Protein AF-A0A183CKP4-F1 (afdb_monomer_lite)

Foldseek 3Di:
DPVVVVVVVVVVCVVVVPPVPVCALLNVLLVVLLVCLVPPPLLQDDPPPDPDRDDDPPPPADSVLSSVLLNQLLCQSVDLHGPQVVRLVVSPPNSRSSVSSVVSSVVSSLVVVLVQQQQKDWDWAQDLQFGIKIKIAHDPVCLRRLQVCLVHQKWKWKWKDAPPDPDDTDIGTFDSCASHDNPDHRIGIDGDHHDPHQKMWMWMWIARPNDIRIYDIDIDGYDDDPDDPPPDRPPPWFQKAAPQFQQKDAQDLQKIKGFTDGPDDDDDPDFQFKKKKWKWFQDPVRDTHTDDIDIDSFRMDMDPDHDPVGFKMKMKMTGPGPDDDPDPPPDDDPDPDDDDDPHDPSIDIDIDGRDDDDDPDPPDPPFLDKWKWFDLFAWIFTDPDPPQQACPDATDTAAEDDPPPKTFQEKEAPFLFKIKTWIQQGWIKIWGCPVLVVLVCCLSPPDPVCVVPVPVVNVVSSVVSVPDYIDIATAGDGPRWTFNYWYADNQLQWIWTQTPQAAIWIDGPRHSPQIAGEGEPPDPWYWRAWEDDLPQQWIWTATPQQWIAIDGHDFSPDHNYDYDDGDGTLPVDARFQEWYADSSQQWIWTQHQFQFTKIARLGGRDIDGLLVPAAEPDGRHQWNYWDADPSKIKTKHLDPDPPDPERIWIWIWDADPVRSYIYTGTRPDPGHGNYMDIRHHDDDRQADRWFSDWDWAAALWKIKTFTHHRARNPSHDGDCSSGPKKKKKWKWKAAPDDPDDDDDDDPPGDTQDIDIGPDRIDMDTDDNPRQGTKIKMWMWIDGDPHIHDIDIDIDHHDYPVVDPDDDDDPDPPPPPDDDDDDDDDDDPDDPVVVVVVVPDDDPPDDDDDDDDD

Sequence (853 aa):
MIGVQFVLINVLISLYGHTLCFATIFSNSLQLCYDQCIDRNLALPLPAGSLVWHNISTTNCDFDCLIDACRSGCKDLESLNSTCDLRCNSIGDGSAACHQGCRAVADLFLHQLQQLVELVSVEAFLDVGLGVGLNWSFSDQQATIIQEISTTNIRWMALSRASGTSTGWRWTPMEEKTFREPNVQLHATIFVPMEQHSDIELQLVALWREIAVVSRPFLQTVLLPLGAPASTPSRRRLKPTVDIGGGQLQLALNGFVACWRTEERVTDVHETSQFRLRLFAVVEDGSGTFIRSQFTNTTCHFFRNLPDQYKQFQLAIADVGIGTDPAPMPTMSSSTEGTKKAFDDDELVLNITLQQVHDVAAHDTTPSAIVLVFSDGISLYVLDKLDDFVMLTEPSKIAFALNSSQSITALGCVSDTELLLGLSDGAMFRLDIGEWLRNFNAVNNPSPAGAAGAQQQMNNSTTALSEQIVHAERIRAADGVAITQIVASVITERIYAVRDKLGIVRCQFRTCENSTTMTLTNSPNFIYRLAEDAWNGFLYYATNSGEVFSTPMLPLDATQNYSLSITRRLAELPPVSSLEVDLHEQKLIAVSRTGQLISRDLINGTVRDEREGWTLSDTYRNVVHAQFYHNRLFWTSSSCGDSHPWESCLYSEEFDHGSKAVHLSKYLYSGPVKEFVLLRPFIAPPFMVPPSKVGLLLTDSDALLSWRPPTSLPFQAIGSAWRSLAYEYILQFQPDHVENEKNDTVRTSTTVSQGTILTTHITVPIGQESVDGTYNLTIRACTRNICSSPVITSNRPFHADRMRKTITLYTKKSTLAEGGGIGGGQPPADPFLLLDMLGRDVPADRTHLCEKK

InterPro domains:
  IPR058726 Roller-3, N-terminal domain [PF26432] (25-101)

Structure (mmCIF, N/CA/C/O backbone):
data_AF-A0A183CKP4-F1
#
_entry.id   AF-A0A183CKP4-F1
#
loop_
_atom_site.group_PDB
_atom_site.id
_atom_site.type_symbol
_atom_site.label_atom_id
_atom_site.label_alt_id
_atom_site.label_comp_id
_atom_site.label_asym_id
_atom_site.label_entity_id
_atom_site.label_seq_id
_atom_site.pdbx_PDB_ins_code
_atom_site.Cartn_x
_atom_site.Cartn_y
_atom_site.Cartn_z
_atom_site.occupancy
_atom_site.B_iso_or_equiv
_atom_site.auth_seq_id
_atom_site.auth_comp_id
_atom_site.auth_asym_id
_atom_site.auth_atom_id
_atom_site.pdbx_PDB_model_num
ATOM 1 N N . MET A 1 1 ? 34.926 42.005 -81.011 1.00 48.62 1 MET A N 1
ATOM 2 C CA . MET A 1 1 ? 34.250 40.714 -80.741 1.00 48.62 1 MET A CA 1
ATOM 3 C C . MET A 1 1 ? 34.711 40.007 -79.452 1.00 48.62 1 MET A C 1
ATOM 5 O O . MET A 1 1 ? 34.392 38.842 -79.290 1.00 48.62 1 MET A O 1
ATOM 9 N N . ILE A 1 2 ? 35.369 40.685 -78.495 1.00 46.38 2 ILE A N 1
ATOM 10 C CA . ILE A 1 2 ? 35.790 40.069 -77.211 1.00 46.38 2 ILE A CA 1
ATOM 11 C C . ILE A 1 2 ? 35.026 40.660 -76.001 1.00 46.38 2 ILE A C 1
ATOM 13 O O . ILE A 1 2 ? 34.854 39.991 -74.990 1.00 46.38 2 ILE A O 1
ATOM 17 N N . GLY A 1 3 ? 34.448 41.865 -76.121 1.00 41.06 3 GLY A N 1
ATOM 18 C CA . GLY A 1 3 ? 33.717 42.518 -75.020 1.00 41.06 3 GLY A CA 1
ATOM 19 C C . GLY A 1 3 ? 32.293 42.004 -74.756 1.00 41.06 3 GLY A C 1
ATOM 20 O O . GLY A 1 3 ? 31.816 42.098 -73.633 1.00 41.06 3 GLY A O 1
ATOM 21 N N . VAL A 1 4 ? 31.613 41.422 -75.751 1.00 48.00 4 VAL A N 1
ATOM 22 C CA . VAL A 1 4 ? 30.205 40.993 -75.597 1.00 48.00 4 VAL A CA 1
ATOM 23 C C . VAL A 1 4 ? 30.094 39.630 -74.903 1.00 48.00 4 VAL A C 1
ATOM 25 O O . VAL A 1 4 ? 29.149 39.407 -74.153 1.00 48.00 4 VAL A O 1
ATOM 28 N N . GLN A 1 5 ? 31.089 38.747 -75.051 1.00 47.88 5 GLN A N 1
ATOM 29 C CA . GLN A 1 5 ? 31.101 37.470 -74.327 1.00 47.88 5 GLN A CA 1
ATOM 30 C C . GLN A 1 5 ? 31.429 37.631 -72.839 1.00 47.88 5 GLN A C 1
ATOM 32 O O . GLN A 1 5 ? 30.865 36.910 -72.026 1.00 47.88 5 GLN A O 1
ATOM 37 N N . PHE A 1 6 ? 32.257 38.607 -72.452 1.00 49.69 6 PHE A N 1
ATOM 38 C CA . PHE A 1 6 ? 32.570 38.836 -71.036 1.00 49.69 6 PHE A CA 1
ATOM 39 C C . PHE A 1 6 ? 31.402 39.453 -70.256 1.00 49.69 6 PHE A C 1
ATOM 41 O O . PHE A 1 6 ? 31.226 39.156 -69.075 1.00 49.69 6 PHE A O 1
ATOM 48 N N . VAL A 1 7 ? 30.573 40.268 -70.917 1.00 53.91 7 VAL A N 1
ATOM 49 C CA . VAL A 1 7 ? 29.346 40.811 -70.315 1.00 53.91 7 VAL A CA 1
ATOM 50 C C . VAL A 1 7 ? 28.257 39.743 -70.260 1.00 53.91 7 VAL A C 1
ATOM 52 O O . VAL A 1 7 ? 27.615 39.619 -69.226 1.00 53.91 7 VAL A O 1
ATOM 55 N N . LEU A 1 8 ? 28.097 38.903 -71.293 1.00 49.84 8 LEU A N 1
ATOM 56 C CA . LEU A 1 8 ? 27.139 37.794 -71.224 1.00 49.84 8 LEU A CA 1
ATOM 57 C C . LEU A 1 8 ? 27.527 36.758 -70.164 1.00 49.84 8 LEU A C 1
ATOM 59 O O . LEU A 1 8 ? 26.644 36.266 -69.480 1.00 49.84 8 LEU A O 1
ATOM 63 N N . ILE A 1 9 ? 28.819 36.458 -69.990 1.00 55.84 9 ILE A N 1
ATOM 64 C CA . ILE A 1 9 ? 29.293 35.515 -68.968 1.00 55.84 9 ILE A CA 1
ATOM 65 C C . ILE A 1 9 ? 29.156 36.108 -67.562 1.00 55.84 9 ILE A C 1
ATOM 67 O O . ILE A 1 9 ? 28.718 35.395 -66.673 1.00 55.84 9 ILE A O 1
ATOM 71 N N . ASN A 1 10 ? 29.422 37.401 -67.341 1.00 51.03 10 ASN A N 1
ATOM 72 C CA . ASN A 1 10 ? 29.180 38.014 -66.026 1.00 51.03 10 ASN A CA 1
ATOM 73 C C . ASN A 1 10 ? 27.689 38.207 -65.720 1.00 51.03 10 ASN A C 1
ATOM 75 O O . ASN A 1 10 ? 27.289 38.063 -64.572 1.00 51.03 10 ASN A O 1
ATOM 79 N N . VAL A 1 11 ? 26.849 38.463 -66.727 1.00 53.34 11 VAL A N 1
ATOM 80 C CA . VAL A 1 11 ? 25.389 38.511 -66.556 1.00 53.34 11 VAL A CA 1
ATOM 81 C C . VAL A 1 11 ? 24.825 37.104 -66.340 1.00 53.34 11 VAL A C 1
ATOM 83 O O . VAL A 1 11 ? 23.979 36.936 -65.474 1.00 53.34 11 VAL A O 1
ATOM 86 N N . LEU A 1 12 ? 25.344 36.072 -67.018 1.00 48.50 12 LEU A N 1
ATOM 87 C CA . LEU A 1 12 ? 24.981 34.669 -66.777 1.00 48.50 12 LEU A CA 1
ATOM 88 C C . LEU A 1 12 ? 25.505 34.148 -65.435 1.00 48.50 12 LEU A C 1
ATOM 90 O O . LEU A 1 12 ? 24.776 33.423 -64.780 1.00 48.50 12 LEU A O 1
ATOM 94 N N . ILE A 1 13 ? 26.697 34.542 -64.976 1.00 52.31 13 ILE A N 1
ATOM 95 C CA . ILE A 1 13 ? 27.216 34.196 -63.640 1.00 52.31 13 ILE A CA 1
ATOM 96 C C . ILE A 1 13 ? 26.484 34.992 -62.549 1.00 52.31 13 ILE A C 1
ATOM 98 O O . ILE A 1 13 ? 26.244 34.453 -61.477 1.00 52.31 13 ILE A O 1
ATOM 102 N N . SER A 1 14 ? 26.038 36.223 -62.818 1.00 43.97 14 SER A N 1
ATOM 103 C CA . SER A 1 14 ? 25.179 36.983 -61.898 1.00 43.97 14 SER A CA 1
ATOM 104 C C . SER A 1 14 ? 23.729 36.475 -61.879 1.00 43.97 14 SER A C 1
ATOM 106 O O . SER A 1 14 ? 23.070 36.604 -60.853 1.00 43.97 14 SER A O 1
ATOM 108 N N . LEU A 1 15 ? 23.231 35.882 -62.972 1.00 41.22 15 LEU A N 1
ATOM 109 C CA . LEU A 1 15 ? 21.901 35.255 -63.052 1.00 41.22 15 LEU A CA 1
ATOM 110 C C . LEU A 1 15 ? 21.895 33.798 -62.553 1.00 41.22 15 LEU A C 1
ATOM 112 O O . LEU A 1 15 ? 20.878 33.365 -62.027 1.00 41.22 15 LEU A O 1
ATOM 116 N N . TYR A 1 16 ? 23.011 33.062 -62.652 1.00 38.94 16 TYR A N 1
ATOM 117 C CA . TYR A 1 16 ? 23.192 31.727 -62.050 1.00 38.94 16 TYR A CA 1
ATOM 118 C C . TYR A 1 16 ? 23.754 31.769 -60.618 1.00 38.94 16 TYR A C 1
ATOM 120 O O . TYR A 1 16 ? 23.635 30.786 -59.894 1.00 38.94 16 TYR A O 1
ATOM 128 N N . GLY A 1 17 ? 24.348 32.889 -60.194 1.00 32.84 17 GLY A N 1
ATOM 129 C CA . GLY A 1 17 ? 24.802 33.136 -58.819 1.00 32.84 17 GLY A CA 1
ATOM 130 C C . GLY A 1 17 ? 23.661 33.469 -57.855 1.00 32.84 17 GLY A C 1
ATOM 131 O O . GLY A 1 17 ? 23.820 33.339 -56.645 1.00 32.84 17 GLY A O 1
ATOM 132 N N . HIS A 1 18 ? 22.481 33.796 -58.385 1.00 33.69 18 HIS A N 1
ATOM 133 C CA . HIS A 1 18 ? 21.217 33.585 -57.691 1.00 33.69 18 HIS A CA 1
ATOM 134 C C . HIS A 1 18 ? 20.757 32.143 -57.918 1.00 33.69 18 HIS A C 1
ATOM 136 O O . HIS A 1 18 ? 19.685 31.884 -58.463 1.00 33.69 18 HIS A O 1
ATOM 142 N N . THR A 1 19 ? 21.553 31.173 -57.458 1.00 34.78 19 THR A N 1
ATOM 143 C CA . THR A 1 19 ? 20.941 29.965 -56.908 1.00 34.78 19 THR A CA 1
ATOM 144 C C . THR A 1 19 ? 19.846 30.451 -55.976 1.00 34.78 19 THR A C 1
ATOM 146 O O . THR A 1 19 ? 20.120 31.234 -55.064 1.00 34.78 19 THR A O 1
ATOM 149 N N . LEU A 1 20 ? 18.608 30.050 -56.255 1.00 37.38 20 LEU A N 1
ATOM 150 C CA . LEU A 1 20 ? 17.516 30.077 -55.299 1.00 37.38 20 LEU A CA 1
ATOM 151 C C . LEU A 1 20 ? 18.009 29.337 -54.047 1.00 37.38 20 LEU A C 1
ATOM 153 O O . LEU A 1 20 ? 17.801 28.137 -53.899 1.00 37.38 20 LEU A O 1
ATOM 157 N N . CYS A 1 21 ? 18.705 30.041 -53.155 1.00 35.16 21 CYS A N 1
ATOM 158 C CA . CYS A 1 21 ? 18.713 29.706 -51.749 1.00 35.16 21 CYS A CA 1
ATOM 159 C C . CYS A 1 21 ? 17.266 29.919 -51.336 1.00 35.16 21 CYS A C 1
ATOM 161 O O . CYS A 1 21 ? 16.875 31.026 -50.971 1.00 35.16 21 CYS A O 1
ATOM 163 N N . PHE A 1 22 ? 16.439 28.886 -51.499 1.00 40.69 22 PHE A N 1
ATOM 164 C CA . PHE A 1 22 ? 15.194 28.815 -50.762 1.00 40.69 22 PHE A CA 1
ATOM 165 C C . PHE A 1 22 ? 15.608 28.967 -49.301 1.00 40.69 22 PHE A C 1
ATOM 167 O O . PHE A 1 22 ? 16.307 28.105 -48.771 1.00 40.69 22 PHE A O 1
ATOM 174 N N . ALA A 1 23 ? 15.307 30.127 -48.715 1.00 49.72 23 ALA A N 1
ATOM 175 C CA . ALA A 1 23 ? 15.565 30.378 -47.312 1.00 49.72 23 ALA A CA 1
ATOM 176 C C . ALA A 1 23 ? 14.778 29.322 -46.544 1.00 49.72 23 ALA A C 1
ATOM 178 O O . ALA A 1 23 ? 13.551 29.257 -46.597 1.00 49.72 23 ALA A O 1
ATOM 179 N N . THR A 1 24 ? 15.531 28.424 -45.943 1.00 66.75 24 THR A N 1
ATOM 180 C CA . THR A 1 24 ? 15.048 27.278 -45.199 1.00 66.75 24 THR A CA 1
ATOM 181 C C . THR A 1 24 ? 14.450 27.792 -43.868 1.00 66.75 24 THR A C 1
ATOM 183 O O . THR A 1 24 ? 14.862 28.861 -43.410 1.00 66.75 24 THR A O 1
ATOM 186 N N . ILE A 1 25 ? 13.483 27.119 -43.229 1.00 70.69 25 ILE A N 1
ATOM 187 C CA . ILE A 1 25 ? 12.880 27.611 -41.963 1.00 70.69 25 ILE A CA 1
ATOM 188 C C . ILE A 1 25 ? 13.964 27.821 -40.890 1.00 70.69 25 ILE A C 1
ATOM 190 O O . ILE A 1 25 ? 13.939 28.813 -40.155 1.00 70.69 25 ILE A O 1
ATOM 194 N N . PHE A 1 26 ? 14.969 26.941 -40.830 1.00 72.88 26 PHE A N 1
ATOM 195 C CA . PHE A 1 26 ? 16.069 27.074 -39.875 1.00 72.88 26 PHE A CA 1
ATOM 196 C C . PHE A 1 26 ? 16.986 28.251 -40.202 1.00 72.88 26 PHE A C 1
ATOM 198 O O . PHE A 1 26 ? 17.291 29.054 -39.319 1.00 72.88 26 PHE A O 1
ATOM 205 N N . SER A 1 27 ? 17.399 28.393 -41.464 1.00 73.88 27 SER A N 1
ATOM 206 C CA . SER A 1 27 ? 18.272 29.497 -41.882 1.00 73.88 27 SER A CA 1
ATOM 207 C C . SER A 1 27 ? 17.574 30.855 -41.783 1.00 73.88 27 SER A C 1
ATOM 209 O O . SER A 1 27 ? 18.200 31.830 -41.376 1.00 73.88 27 SER A O 1
ATOM 211 N N . ASN A 1 28 ? 16.271 30.914 -42.066 1.00 80.62 28 ASN A N 1
ATOM 212 C CA . ASN A 1 28 ? 15.467 32.124 -41.947 1.00 80.62 28 ASN A CA 1
ATOM 213 C C . ASN A 1 28 ? 15.254 32.518 -40.477 1.00 80.62 28 ASN A C 1
ATOM 215 O O . ASN A 1 28 ? 15.456 33.672 -40.117 1.00 80.62 28 ASN A O 1
ATOM 219 N N . SER A 1 29 ? 14.914 31.563 -39.604 1.00 83.69 29 SER A N 1
ATOM 220 C CA . SER A 1 29 ? 14.774 31.815 -38.158 1.00 83.69 29 SER A CA 1
ATOM 221 C C . SER A 1 29 ? 16.092 32.274 -37.525 1.00 83.69 29 SER A C 1
ATOM 223 O O . SER A 1 29 ? 16.106 33.207 -36.721 1.00 83.69 29 SER A O 1
ATOM 225 N N . LEU A 1 30 ? 17.211 31.665 -37.929 1.00 84.00 30 LEU A N 1
ATOM 226 C CA . LEU A 1 30 ? 18.550 32.054 -37.487 1.00 84.00 30 LEU A CA 1
ATOM 227 C C . LEU A 1 30 ? 18.914 33.468 -37.959 1.00 84.00 30 LEU A C 1
ATOM 229 O O . LEU A 1 30 ? 19.362 34.282 -37.152 1.00 84.00 30 LEU A O 1
ATOM 233 N N . GLN A 1 31 ? 18.690 33.773 -39.240 1.00 83.62 31 GLN A N 1
ATOM 234 C CA . GLN A 1 31 ? 18.996 35.081 -39.819 1.00 83.62 31 GLN A CA 1
ATOM 235 C C . GLN A 1 31 ? 18.142 36.190 -39.193 1.00 83.62 31 GLN A C 1
ATOM 237 O O . GLN A 1 31 ? 18.682 37.210 -38.775 1.00 83.62 31 GLN A O 1
ATOM 242 N N . LEU A 1 32 ? 16.834 35.961 -39.037 1.00 83.69 32 LEU A N 1
ATOM 243 C CA . LEU A 1 32 ? 15.931 36.899 -38.366 1.00 83.69 32 LEU A CA 1
ATOM 244 C C . LEU A 1 32 ? 16.345 37.144 -36.911 1.00 83.69 32 LEU A C 1
ATOM 246 O O . LEU A 1 32 ? 16.295 38.282 -36.453 1.00 83.69 32 LEU A O 1
ATOM 250 N N . CYS A 1 33 ? 16.804 36.113 -36.195 1.00 85.94 33 CYS A N 1
ATOM 251 C CA . CYS A 1 33 ? 17.334 36.281 -34.842 1.00 85.94 33 CYS A CA 1
ATOM 252 C C . CYS A 1 33 ? 18.619 37.125 -34.833 1.00 85.94 33 CYS A C 1
ATOM 254 O O . CYS A 1 33 ? 18.760 38.027 -34.009 1.00 85.94 33 CYS A O 1
ATOM 256 N N . TYR A 1 34 ? 19.541 36.893 -35.773 1.00 85.31 34 TYR A N 1
ATOM 257 C CA . TYR A 1 34 ? 20.762 37.696 -35.901 1.00 85.31 34 TYR A CA 1
ATOM 258 C C . TYR A 1 34 ? 20.496 39.163 -36.225 1.00 85.31 34 TYR A C 1
ATOM 260 O O . TYR A 1 34 ? 21.208 40.027 -35.700 1.00 85.31 34 TYR A O 1
ATOM 268 N N . ASP A 1 35 ? 19.491 39.430 -37.055 1.00 84.44 35 ASP A N 1
ATOM 269 C CA . ASP A 1 35 ? 19.070 40.781 -37.411 1.00 84.44 35 ASP A CA 1
ATOM 270 C C . ASP A 1 35 ? 18.393 41.466 -36.209 1.00 84.44 35 ASP A C 1
ATOM 272 O O . ASP A 1 35 ? 18.730 42.603 -35.882 1.00 84.44 35 ASP A O 1
ATOM 276 N N . GLN A 1 36 ? 17.538 40.753 -35.464 1.00 82.56 36 GLN A N 1
ATOM 277 C CA . GLN A 1 36 ? 16.887 41.266 -34.249 1.00 82.56 36 GLN A CA 1
ATOM 278 C C . GLN A 1 36 ? 17.847 41.458 -33.065 1.00 82.56 36 GLN A C 1
ATOM 280 O O . GLN A 1 36 ? 17.591 42.294 -32.203 1.00 82.56 36 GLN A O 1
ATOM 285 N N . CYS A 1 37 ? 18.974 40.744 -33.006 1.00 81.50 37 CYS A N 1
ATOM 286 C CA . CYS A 1 37 ? 19.998 40.979 -31.982 1.00 81.50 37 CYS A CA 1
ATOM 287 C C . CYS A 1 37 ? 20.690 42.344 -32.118 1.00 81.50 37 CYS A C 1
ATOM 289 O O . CYS A 1 37 ? 21.287 42.803 -31.151 1.00 81.50 37 CYS A O 1
ATOM 291 N N . ILE A 1 38 ? 20.621 42.991 -33.288 1.00 79.25 38 ILE A N 1
ATOM 292 C CA . ILE A 1 38 ? 21.122 44.361 -33.488 1.00 79.25 38 ILE A CA 1
ATOM 293 C C . ILE A 1 38 ? 20.188 45.372 -32.802 1.00 79.25 38 ILE A C 1
ATOM 295 O O . ILE A 1 38 ? 20.626 46.447 -32.381 1.00 79.25 38 ILE A O 1
ATOM 299 N N . ASP A 1 39 ? 18.908 45.022 -32.634 1.00 70.69 39 ASP A N 1
ATOM 300 C CA . ASP A 1 39 ? 17.950 45.865 -31.938 1.00 70.69 39 ASP A CA 1
ATOM 301 C C . ASP A 1 39 ? 18.223 45.888 -30.433 1.00 70.69 39 ASP A C 1
ATOM 303 O O . ASP A 1 39 ? 18.354 44.868 -29.747 1.00 70.69 39 ASP A O 1
ATOM 307 N N . ARG A 1 40 ? 18.208 47.107 -29.884 1.00 60.28 40 ARG A N 1
ATOM 308 C CA . ARG A 1 40 ? 18.474 47.377 -28.467 1.00 60.28 40 ARG A CA 1
ATOM 309 C C . ARG A 1 40 ? 17.596 46.546 -27.524 1.00 60.28 40 ARG A C 1
ATOM 311 O O . ARG A 1 40 ? 18.038 46.203 -26.434 1.00 60.28 40 ARG A O 1
ATOM 318 N N . ASN A 1 41 ? 16.375 46.219 -27.938 1.00 64.69 41 ASN A N 1
ATOM 319 C CA . ASN A 1 41 ? 15.395 45.514 -27.112 1.00 64.69 41 ASN A CA 1
ATOM 320 C C . ASN A 1 41 ? 15.729 44.033 -26.890 1.00 64.69 41 ASN A C 1
ATOM 322 O O . ASN A 1 41 ? 15.285 43.471 -25.891 1.00 64.69 41 ASN A O 1
ATOM 326 N N . LEU A 1 42 ? 16.493 43.407 -27.793 1.00 69.19 42 LEU A N 1
ATOM 327 C CA . LEU A 1 42 ? 16.869 41.999 -27.670 1.00 69.19 42 LEU A CA 1
ATOM 328 C C . LEU A 1 42 ? 18.245 41.832 -27.011 1.00 69.19 42 LEU A C 1
ATOM 330 O O . LEU A 1 42 ? 18.415 40.958 -26.164 1.00 69.19 42 LEU A O 1
ATOM 334 N N . ALA A 1 43 ? 19.197 42.716 -27.328 1.00 67.12 43 ALA A N 1
ATOM 335 C CA . ALA A 1 43 ? 20.525 42.725 -26.710 1.00 67.12 43 ALA A CA 1
ATOM 336 C C . ALA A 1 43 ? 20.524 43.234 -25.250 1.00 67.12 43 ALA A C 1
ATOM 338 O O . ALA A 1 43 ? 21.421 42.893 -24.480 1.00 67.12 43 ALA A O 1
ATOM 339 N N . LEU A 1 44 ? 19.520 44.026 -24.842 1.00 71.94 44 LEU A N 1
ATOM 340 C CA . LEU A 1 44 ? 19.351 44.512 -23.464 1.00 71.94 44 LEU A CA 1
ATOM 341 C C . LEU A 1 44 ? 18.024 44.016 -22.868 1.00 71.94 44 LEU A C 1
ATOM 343 O O . LEU A 1 44 ? 17.023 44.743 -22.902 1.00 71.94 44 LEU A O 1
ATOM 347 N N . PRO A 1 45 ? 17.995 42.797 -22.301 1.00 66.12 45 PRO A N 1
ATOM 348 C CA . PRO A 1 45 ? 16.782 42.266 -21.699 1.00 66.12 45 PRO A CA 1
ATOM 349 C C . PRO A 1 45 ? 16.392 43.065 -20.448 1.00 66.12 45 PRO A C 1
ATOM 351 O O . PRO A 1 45 ? 17.232 43.415 -19.615 1.00 66.12 45 PRO A O 1
ATOM 354 N N . LEU A 1 46 ? 15.092 43.326 -20.293 1.00 65.56 46 LEU A N 1
ATOM 355 C CA . LEU A 1 46 ? 14.544 43.827 -19.035 1.00 65.56 46 LEU A CA 1
ATOM 356 C C . LEU A 1 46 ? 14.688 42.747 -17.948 1.00 65.56 46 LEU A C 1
ATOM 358 O O . LEU A 1 46 ? 14.339 41.589 -18.195 1.00 65.56 46 LEU A O 1
ATOM 362 N N . PRO A 1 47 ? 15.147 43.099 -16.734 1.00 63.59 47 PRO A N 1
ATOM 363 C CA . PRO A 1 47 ? 15.118 42.179 -15.604 1.00 63.59 47 PRO A CA 1
ATOM 364 C C . PRO A 1 47 ? 13.691 41.691 -15.321 1.00 63.59 47 PRO A C 1
ATOM 366 O O . PRO A 1 47 ? 12.731 42.457 -15.442 1.00 63.59 47 PRO A O 1
ATOM 369 N N . ALA A 1 48 ? 13.545 40.428 -14.911 1.00 54.25 48 ALA A N 1
ATOM 370 C CA . ALA A 1 48 ? 12.242 39.842 -14.602 1.00 54.25 48 ALA A CA 1
ATOM 371 C C . ALA A 1 48 ? 11.487 40.683 -13.552 1.00 54.25 48 ALA A C 1
ATOM 373 O O . ALA A 1 48 ? 12.004 40.943 -12.467 1.00 54.25 48 ALA A O 1
ATOM 374 N N . GLY A 1 49 ? 10.268 41.121 -13.886 1.00 53.12 49 GLY A N 1
ATOM 375 C CA . GLY A 1 49 ? 9.435 41.966 -13.020 1.00 53.12 49 GLY A CA 1
ATOM 376 C C . GLY A 1 49 ? 9.752 43.468 -13.053 1.00 53.12 49 GLY A C 1
ATOM 377 O O . GLY A 1 49 ? 9.088 44.229 -12.352 1.00 53.12 49 GLY A O 1
ATOM 378 N N . SER A 1 50 ? 10.718 43.918 -13.864 1.00 62.44 50 SER A N 1
ATOM 379 C CA . SER A 1 50 ? 11.030 45.342 -14.041 1.00 62.44 50 SER A CA 1
ATOM 380 C C . SER A 1 50 ? 10.280 45.955 -15.227 1.00 62.44 50 SER A C 1
ATOM 382 O O . SER A 1 50 ? 10.202 45.369 -16.303 1.00 62.44 50 SER A O 1
ATOM 384 N N . LEU A 1 51 ? 9.782 47.180 -15.042 1.00 62.09 51 LEU A N 1
ATOM 385 C CA . LEU A 1 51 ? 9.174 48.009 -16.093 1.00 62.09 51 LEU A CA 1
ATOM 386 C C . LEU A 1 51 ? 10.135 49.087 -16.626 1.00 62.09 51 LEU A C 1
ATOM 388 O O . LEU A 1 51 ? 9.743 49.907 -17.453 1.00 62.09 51 LEU A O 1
ATOM 392 N N . VAL A 1 52 ? 11.376 49.130 -16.127 1.00 62.38 52 VAL A N 1
ATOM 393 C CA . VAL A 1 52 ? 12.347 50.184 -16.446 1.00 62.38 52 VAL A CA 1
ATOM 394 C C . VAL A 1 52 ? 13.705 49.565 -16.764 1.00 62.38 52 VAL A C 1
ATOM 396 O O . VAL A 1 52 ? 14.255 48.806 -15.964 1.00 62.38 52 VAL A O 1
ATOM 399 N N . TRP A 1 53 ? 14.278 49.931 -17.912 1.00 63.97 53 TRP A N 1
ATOM 400 C CA . TRP A 1 53 ? 15.666 49.611 -18.242 1.00 63.97 53 TRP A CA 1
ATOM 401 C C . TRP A 1 53 ? 16.590 50.391 -17.307 1.00 63.97 53 TRP A C 1
ATOM 403 O O . TRP A 1 53 ? 16.626 51.622 -17.330 1.00 63.97 53 TRP A O 1
ATOM 413 N N . HIS A 1 54 ? 17.325 49.686 -16.454 1.00 57.81 54 HIS A N 1
ATOM 414 C CA . HIS A 1 54 ? 18.376 50.307 -15.657 1.00 57.81 54 HIS A CA 1
ATOM 415 C C . HIS A 1 54 ? 19.569 50.643 -16.562 1.00 57.81 54 HIS A C 1
ATOM 417 O O . HIS A 1 54 ? 19.881 49.889 -17.483 1.00 57.81 54 HIS A O 1
ATOM 423 N N . ASN A 1 55 ? 20.233 51.778 -16.317 1.00 53.41 55 ASN A N 1
ATOM 424 C CA . ASN A 1 55 ? 21.483 52.104 -17.003 1.00 53.41 55 ASN A CA 1
ATOM 425 C C . ASN A 1 55 ? 22.525 51.054 -16.616 1.00 53.41 55 ASN A C 1
ATOM 427 O O . ASN A 1 55 ? 23.029 51.059 -15.493 1.00 53.41 55 ASN A O 1
ATOM 431 N N . ILE A 1 56 ? 22.819 50.141 -17.537 1.00 56.28 56 ILE A N 1
ATOM 432 C CA . ILE A 1 56 ? 23.849 49.131 -17.346 1.00 56.28 56 ILE A CA 1
ATOM 433 C C . ILE A 1 56 ? 25.199 49.849 -17.422 1.00 56.28 56 ILE A C 1
ATOM 435 O O . ILE A 1 56 ? 25.669 50.184 -18.505 1.00 56.28 56 ILE A O 1
ATOM 439 N N . SER A 1 57 ? 25.818 50.131 -16.275 1.00 51.84 57 SER A N 1
ATOM 440 C CA . SER A 1 57 ? 27.243 50.460 -16.232 1.00 51.84 57 SER A CA 1
ATOM 441 C C . SER A 1 57 ? 28.025 49.150 -16.312 1.00 51.84 57 SER A C 1
ATOM 443 O O . SER A 1 57 ? 28.434 48.594 -15.293 1.00 51.84 57 SER A O 1
ATOM 445 N N . THR A 1 58 ? 28.179 48.597 -17.511 1.00 53.16 58 THR A N 1
ATOM 446 C CA . THR A 1 58 ? 29.056 47.449 -17.720 1.00 53.16 58 THR A CA 1
ATOM 447 C C . THR A 1 58 ? 30.497 47.937 -17.716 1.00 53.16 58 THR A C 1
ATOM 449 O O . THR A 1 58 ? 30.958 48.578 -18.653 1.00 53.16 58 THR A O 1
ATOM 452 N N . THR A 1 59 ? 31.246 47.642 -16.657 1.00 55.91 59 THR A N 1
ATOM 453 C CA . THR A 1 59 ? 32.692 47.908 -16.642 1.00 55.91 59 THR A CA 1
ATOM 454 C C . THR A 1 59 ? 33.474 46.950 -17.554 1.00 55.91 59 THR A C 1
ATOM 456 O O . THR A 1 59 ? 34.629 47.242 -17.841 1.00 55.91 59 THR A O 1
ATOM 459 N N . ASN A 1 60 ? 32.854 45.859 -18.045 1.00 60.72 60 ASN A N 1
ATOM 460 C CA . ASN A 1 60 ? 33.538 44.765 -18.758 1.00 60.72 60 ASN A CA 1
ATOM 461 C C . ASN A 1 60 ? 32.876 44.244 -20.068 1.00 60.72 60 ASN A C 1
ATOM 463 O O . ASN A 1 60 ? 33.507 43.439 -20.745 1.00 60.72 60 ASN A O 1
ATOM 467 N N . CYS A 1 61 ? 31.653 44.646 -20.452 1.00 69.81 61 CYS A N 1
ATOM 468 C CA . CYS A 1 61 ? 30.987 44.178 -21.691 1.00 69.81 61 CYS A CA 1
ATOM 469 C C . CYS A 1 61 ? 30.130 45.298 -22.305 1.00 69.81 61 CYS A C 1
ATOM 471 O O . CYS A 1 61 ? 29.109 45.690 -21.743 1.00 69.81 61 CYS A O 1
ATOM 473 N N . ASP A 1 62 ? 30.578 45.870 -23.419 1.00 76.94 62 ASP A N 1
ATOM 474 C CA . ASP A 1 62 ? 29.880 46.947 -24.127 1.00 76.94 62 ASP A CA 1
ATOM 475 C C . ASP A 1 62 ? 28.666 46.439 -24.932 1.00 76.94 62 ASP A C 1
ATOM 477 O O . ASP A 1 62 ? 28.307 45.262 -24.903 1.00 76.94 62 ASP A O 1
ATOM 481 N N . PHE A 1 63 ? 27.969 47.348 -25.619 1.00 78.69 63 PHE A N 1
ATOM 482 C CA . PHE A 1 63 ? 26.779 46.991 -26.395 1.00 78.69 63 PHE A CA 1
ATOM 483 C C . PHE A 1 63 ? 27.097 46.011 -27.536 1.00 78.69 63 PHE A C 1
ATOM 485 O O . PHE A 1 63 ? 26.306 45.105 -27.783 1.00 78.69 63 PHE A O 1
ATOM 492 N N . ASP A 1 64 ? 28.267 46.131 -28.167 1.00 81.19 64 ASP A N 1
ATOM 493 C CA . ASP A 1 64 ? 28.705 45.213 -29.222 1.00 81.19 64 ASP A CA 1
ATOM 494 C C . ASP A 1 64 ? 28.960 43.802 -28.659 1.00 81.19 64 ASP A C 1
ATOM 496 O O . ASP A 1 64 ? 28.497 42.812 -29.228 1.00 81.19 64 ASP A O 1
ATOM 500 N N . CYS A 1 65 ? 29.563 43.703 -27.467 1.00 82.00 65 CYS A N 1
ATOM 501 C CA . CYS A 1 65 ? 29.685 42.455 -26.709 1.00 82.00 65 CYS A CA 1
ATOM 502 C C . CYS A 1 65 ? 28.315 41.811 -26.395 1.00 82.00 65 CYS A C 1
ATOM 504 O O . CYS A 1 65 ? 28.173 40.587 -26.473 1.00 82.00 65 CYS A O 1
ATOM 506 N N . LEU A 1 66 ? 27.275 42.604 -26.104 1.00 81.31 66 LEU A N 1
ATOM 507 C CA . LEU A 1 66 ? 25.912 42.098 -25.881 1.00 81.31 66 LEU A CA 1
ATOM 508 C C . LEU A 1 66 ? 25.223 41.627 -27.172 1.00 81.31 66 LEU A C 1
ATOM 510 O O . LEU A 1 66 ? 24.509 40.622 -27.142 1.00 81.31 66 LEU A O 1
ATOM 514 N N . ILE A 1 67 ? 25.453 42.303 -28.303 1.00 83.94 67 ILE A N 1
ATOM 515 C CA . ILE A 1 67 ? 24.979 41.853 -29.623 1.00 83.94 67 ILE A CA 1
ATOM 516 C C . ILE A 1 67 ? 25.609 40.499 -29.964 1.00 83.94 67 ILE A C 1
ATOM 518 O O . ILE A 1 67 ? 24.903 39.570 -30.362 1.00 83.94 67 ILE A O 1
ATOM 522 N N . ASP A 1 68 ? 26.919 40.356 -29.769 1.00 85.94 68 ASP A N 1
ATOM 523 C CA . ASP A 1 68 ? 27.632 39.109 -30.051 1.00 85.94 68 ASP A CA 1
ATOM 524 C C . ASP A 1 68 ? 27.204 37.977 -29.108 1.00 85.94 68 ASP A C 1
ATOM 526 O O . ASP A 1 68 ? 27.021 36.835 -29.546 1.00 85.94 68 ASP A O 1
ATOM 530 N N . ALA A 1 69 ? 26.943 38.284 -27.833 1.00 86.19 69 ALA A N 1
ATOM 531 C CA . ALA A 1 69 ? 26.358 37.337 -26.890 1.00 86.19 69 ALA A CA 1
ATOM 532 C C . ALA A 1 69 ? 24.948 36.891 -27.323 1.00 86.19 69 ALA A C 1
ATOM 534 O O . ALA A 1 69 ? 24.667 35.691 -27.332 1.00 86.19 69 ALA A O 1
ATOM 535 N N . CYS A 1 70 ? 24.088 37.822 -27.751 1.00 86.56 70 CYS A N 1
ATOM 536 C CA . CYS A 1 70 ? 22.755 37.529 -28.290 1.00 86.56 70 CYS A CA 1
ATOM 537 C C . CYS A 1 70 ? 22.827 36.629 -29.531 1.00 86.56 70 CYS A C 1
ATOM 539 O O . CYS A 1 70 ? 22.157 35.595 -29.595 1.00 86.56 70 CYS A O 1
ATOM 541 N N . ARG A 1 71 ? 23.719 36.942 -30.479 1.00 89.06 71 ARG A N 1
ATOM 542 C CA . ARG A 1 71 ? 23.959 36.115 -31.672 1.00 89.06 71 ARG A CA 1
ATOM 543 C C . ARG A 1 71 ? 24.488 34.730 -31.304 1.00 89.06 71 ARG A C 1
ATOM 545 O O . ARG A 1 71 ? 24.074 33.737 -31.892 1.00 89.06 71 ARG A O 1
ATOM 552 N N . SER A 1 72 ? 25.344 34.613 -30.292 1.00 87.81 72 SER A N 1
ATOM 553 C CA . SER A 1 72 ? 25.752 33.302 -29.772 1.00 87.81 72 SER A CA 1
ATOM 554 C C . SER A 1 72 ? 24.546 32.486 -29.283 1.00 87.81 72 SER A C 1
ATOM 556 O O . SER A 1 72 ? 24.463 31.285 -29.539 1.00 87.81 72 SER A O 1
ATOM 558 N N . GLY A 1 73 ? 23.562 33.143 -28.662 1.00 86.12 73 GLY A N 1
ATOM 559 C CA . GLY A 1 73 ? 22.278 32.557 -28.275 1.00 86.12 73 GLY A CA 1
ATOM 560 C C . GLY A 1 73 ? 21.461 32.005 -29.447 1.00 86.12 73 GLY A C 1
ATOM 561 O O . GLY A 1 73 ? 20.988 30.869 -29.370 1.00 86.12 73 GLY A O 1
ATOM 562 N N . CYS A 1 74 ? 21.362 32.751 -30.553 1.00 88.44 74 CYS A N 1
ATOM 563 C CA . CYS A 1 74 ? 20.589 32.358 -31.741 1.00 88.44 74 CYS A CA 1
ATOM 564 C C . CYS A 1 74 ? 21.047 31.029 -32.377 1.00 88.44 74 CYS A C 1
ATOM 566 O O . CYS A 1 74 ? 20.276 30.383 -33.080 1.00 88.44 74 CYS A O 1
ATOM 568 N N . LYS A 1 75 ? 22.265 30.554 -32.091 1.00 86.62 75 LYS A N 1
ATOM 569 C CA . LYS A 1 75 ? 22.774 29.256 -32.576 1.00 86.62 75 LYS A CA 1
ATOM 570 C C . LYS A 1 75 ? 22.107 28.035 -31.926 1.00 86.62 75 LYS A C 1
ATOM 572 O O . LYS A 1 75 ? 22.532 26.906 -32.146 1.00 86.62 75 LYS A O 1
ATOM 577 N N . ASP A 1 76 ? 21.086 28.212 -31.085 1.00 83.06 76 ASP A N 1
ATOM 578 C CA . ASP A 1 76 ? 20.433 27.097 -30.384 1.00 83.06 76 ASP A CA 1
ATOM 579 C C . ASP A 1 76 ? 19.670 26.122 -31.290 1.00 83.06 76 ASP A C 1
ATOM 581 O O . ASP A 1 76 ? 19.416 24.981 -30.896 1.00 83.06 76 ASP A O 1
ATOM 585 N N . LEU A 1 77 ? 19.317 26.556 -32.501 1.00 75.88 77 LEU A N 1
ATOM 586 C CA . LEU A 1 77 ? 18.661 25.708 -33.494 1.00 75.88 77 LEU A CA 1
ATOM 587 C C . LEU A 1 77 ? 19.626 24.802 -34.269 1.00 75.88 77 LEU A C 1
ATOM 589 O O . LEU A 1 77 ? 19.172 23.881 -34.939 1.00 75.88 77 LEU A O 1
ATOM 593 N N . GLU A 1 78 ? 20.941 25.022 -34.172 1.00 73.56 78 GLU A N 1
ATOM 594 C CA . GLU A 1 78 ? 21.944 24.202 -34.870 1.00 73.56 78 GLU A CA 1
ATOM 595 C C . GLU A 1 78 ? 22.092 22.798 -34.245 1.00 73.56 78 GLU A C 1
ATOM 597 O O . GLU A 1 78 ? 22.668 21.896 -34.854 1.00 73.56 78 GLU A O 1
ATOM 602 N N . SER A 1 79 ? 21.560 22.584 -33.034 1.00 71.25 79 SER A N 1
ATOM 603 C CA . SER A 1 79 ? 21.620 21.318 -32.299 1.00 71.25 79 SER A CA 1
ATOM 604 C C . SER A 1 79 ? 20.240 20.683 -32.091 1.00 71.25 79 SER A C 1
ATOM 606 O O . SER A 1 79 ? 19.229 21.352 -31.889 1.00 71.25 79 SER A O 1
ATOM 608 N N . LEU A 1 80 ? 20.192 19.346 -32.054 1.00 68.00 80 LEU A N 1
ATOM 609 C CA . LEU A 1 80 ? 18.945 18.595 -31.827 1.00 68.00 80 LEU A CA 1
ATOM 610 C C . LEU A 1 80 ? 18.309 18.898 -30.454 1.00 68.00 80 LEU A C 1
ATOM 612 O O . LEU A 1 80 ? 17.092 19.034 -30.349 1.00 68.00 80 LEU A O 1
ATOM 616 N N . ASN A 1 81 ? 19.131 19.062 -29.414 1.00 77.81 81 ASN A N 1
ATOM 617 C CA . ASN A 1 81 ? 18.708 19.491 -28.075 1.00 77.81 81 ASN A CA 1
ATOM 618 C C . ASN A 1 81 ? 19.213 20.909 -27.797 1.00 77.81 81 ASN A C 1
ATOM 620 O O . ASN A 1 81 ? 20.252 21.289 -28.339 1.00 77.81 81 ASN A O 1
ATOM 624 N N . SER A 1 82 ? 18.521 21.662 -26.936 1.00 79.44 82 SER A N 1
ATOM 625 C CA . SER A 1 82 ? 18.975 23.005 -26.560 1.00 79.44 82 SER A CA 1
ATOM 626 C C . SER A 1 82 ? 20.323 22.923 -25.850 1.00 79.44 82 SER A C 1
ATOM 628 O O . SER A 1 82 ? 20.493 22.158 -24.901 1.00 79.44 82 SER A O 1
ATOM 630 N N . THR A 1 83 ? 21.289 23.704 -26.323 1.00 83.19 83 THR A N 1
ATOM 631 C CA . THR A 1 83 ? 22.605 23.866 -25.684 1.00 83.19 83 THR A CA 1
ATOM 632 C C . THR A 1 83 ? 22.740 25.241 -25.034 1.00 83.19 83 THR A C 1
ATOM 634 O O . THR A 1 83 ? 23.829 25.615 -24.598 1.00 83.19 83 THR A O 1
ATOM 637 N N . CYS A 1 84 ? 21.641 26.001 -24.991 1.00 84.44 84 CYS A N 1
ATOM 638 C CA . CYS A 1 84 ? 21.611 27.390 -24.571 1.00 84.44 84 CYS A CA 1
ATOM 639 C C . CYS A 1 84 ? 22.206 27.600 -23.176 1.00 84.44 84 CYS A C 1
ATOM 641 O O . CYS A 1 84 ? 23.095 28.429 -23.025 1.00 84.44 84 CYS A O 1
ATOM 643 N N . ASP A 1 85 ? 21.802 26.807 -22.180 1.00 83.19 85 ASP A N 1
ATOM 644 C CA . ASP A 1 85 ? 22.259 26.992 -20.797 1.00 83.19 85 ASP A CA 1
ATOM 645 C C . ASP A 1 85 ? 23.772 26.805 -20.649 1.00 83.19 85 ASP A C 1
ATOM 647 O O . ASP A 1 85 ? 24.444 27.588 -19.982 1.00 83.19 85 ASP A O 1
ATOM 651 N N . LEU A 1 86 ? 24.346 25.800 -21.312 1.00 83.12 86 LEU A N 1
ATOM 652 C CA . LEU A 1 86 ? 25.793 25.571 -21.282 1.00 83.12 86 LEU A CA 1
ATOM 653 C C . LEU A 1 86 ? 26.555 26.685 -22.009 1.00 83.12 86 LEU A C 1
ATOM 655 O O . LEU A 1 86 ? 27.610 27.119 -21.547 1.00 83.12 86 LEU A O 1
ATOM 659 N N . ARG A 1 87 ? 26.014 27.162 -23.134 1.00 84.19 87 ARG A N 1
ATOM 660 C CA . ARG A 1 87 ? 26.634 28.202 -23.956 1.00 84.19 87 ARG A CA 1
ATOM 661 C C . ARG A 1 87 ? 26.564 29.569 -23.276 1.00 84.19 87 ARG A C 1
ATOM 663 O O . ARG A 1 87 ? 27.590 30.231 -23.160 1.00 84.19 87 ARG A O 1
ATOM 670 N N . CYS A 1 88 ? 25.407 29.974 -22.767 1.00 85.62 88 CYS A N 1
ATOM 671 C CA . CYS A 1 88 ? 25.209 31.302 -22.191 1.00 85.62 88 CYS A CA 1
ATOM 672 C C . CYS A 1 88 ? 25.889 31.477 -20.830 1.00 85.62 88 CYS A C 1
ATOM 674 O O . CYS A 1 88 ? 26.465 32.534 -20.575 1.00 85.62 88 CYS A O 1
ATOM 676 N N . ASN A 1 89 ? 25.966 30.419 -20.015 1.00 83.88 89 ASN A N 1
ATOM 677 C CA . ASN A 1 89 ? 26.721 30.449 -18.758 1.00 83.88 89 ASN A CA 1
ATOM 678 C C . ASN A 1 89 ? 28.241 30.616 -18.959 1.00 83.88 89 ASN A C 1
ATOM 680 O O . ASN A 1 89 ? 28.932 31.039 -18.036 1.00 83.88 89 ASN A O 1
ATOM 684 N N . SER A 1 90 ? 28.770 30.332 -20.156 1.00 80.62 90 SER A N 1
ATOM 685 C CA . SER A 1 90 ? 30.195 30.509 -20.476 1.00 80.62 90 SER A CA 1
ATOM 686 C C . SER A 1 90 ? 30.583 31.937 -20.902 1.00 80.62 90 SER A C 1
ATOM 688 O O . SER A 1 90 ? 31.770 32.248 -20.958 1.00 80.62 90 SER A O 1
ATOM 690 N N . ILE A 1 91 ? 29.602 32.810 -21.175 1.00 79.25 91 ILE A N 1
ATOM 691 C CA . ILE A 1 91 ? 29.800 34.156 -21.758 1.00 79.25 91 ILE A CA 1
ATOM 692 C C . ILE A 1 91 ? 29.940 35.254 -20.676 1.00 79.25 91 ILE A C 1
ATOM 694 O O . ILE A 1 91 ? 30.236 36.407 -20.982 1.00 79.25 91 ILE A O 1
ATOM 698 N N . GLY A 1 92 ? 29.787 34.911 -19.390 1.00 76.69 92 GLY A N 1
ATOM 699 C CA . GLY A 1 92 ? 29.958 35.854 -18.278 1.00 76.69 92 GLY A CA 1
ATOM 700 C C . GLY A 1 92 ? 28.905 36.968 -18.293 1.00 76.69 92 GLY A C 1
ATOM 701 O O . GLY A 1 92 ? 27.707 36.685 -18.278 1.00 76.69 92 GLY A O 1
ATOM 702 N N . ASP A 1 93 ? 29.343 38.229 -18.354 1.00 72.62 93 ASP A N 1
ATOM 703 C CA . ASP A 1 93 ? 28.482 39.424 -18.258 1.00 72.62 93 ASP A CA 1
ATOM 704 C C . ASP A 1 93 ? 27.458 39.558 -19.413 1.00 72.62 93 ASP A C 1
ATOM 706 O O . ASP A 1 93 ? 26.463 40.267 -19.275 1.00 72.62 93 ASP A O 1
ATOM 710 N N . GLY A 1 94 ? 27.644 38.837 -20.528 1.00 74.75 94 GLY A N 1
ATOM 711 C CA . GLY A 1 94 ? 26.692 38.761 -21.650 1.00 74.75 94 GLY A CA 1
ATOM 712 C C . GLY A 1 94 ? 25.658 37.626 -21.559 1.00 74.75 94 GLY A C 1
ATOM 713 O O . GLY A 1 94 ? 24.863 37.445 -22.483 1.00 74.75 94 GLY A O 1
ATOM 714 N N . SER A 1 95 ? 25.643 36.848 -20.467 1.00 82.81 95 SER A N 1
ATOM 715 C CA . SER A 1 95 ? 24.784 35.658 -20.317 1.00 82.81 95 SER A CA 1
ATOM 716 C C . SER A 1 95 ? 23.291 35.954 -20.540 1.00 82.81 95 SER A C 1
ATOM 718 O O . SER A 1 95 ? 22.607 35.220 -21.256 1.00 82.81 95 SER A O 1
ATOM 720 N N . ALA A 1 96 ? 22.785 37.078 -20.020 1.00 79.31 96 ALA A N 1
ATOM 721 C CA . ALA A 1 96 ? 21.377 37.453 -20.165 1.00 79.31 96 ALA A CA 1
ATOM 722 C C . ALA A 1 96 ? 20.978 37.734 -21.628 1.00 79.31 96 ALA A C 1
ATOM 724 O O . ALA A 1 96 ? 19.927 37.275 -22.076 1.00 79.31 96 ALA A O 1
ATOM 725 N N . ALA A 1 97 ? 21.829 38.437 -22.384 1.00 83.50 97 ALA A N 1
ATOM 726 C CA . ALA A 1 97 ? 21.609 38.697 -23.808 1.00 83.50 97 ALA A CA 1
ATOM 727 C C . ALA A 1 97 ? 21.664 37.396 -24.628 1.00 83.50 97 ALA A C 1
ATOM 729 O O . ALA A 1 97 ? 20.838 37.181 -25.512 1.00 83.50 97 ALA A O 1
ATOM 730 N N . CYS A 1 98 ? 22.569 36.476 -24.275 1.00 87.25 98 CYS A N 1
ATOM 731 C CA . CYS A 1 98 ? 22.634 35.149 -24.887 1.00 87.25 98 CYS A CA 1
ATOM 732 C C . CYS A 1 98 ? 21.355 34.328 -24.656 1.00 87.25 98 CYS A C 1
ATOM 734 O O . CYS A 1 98 ? 20.792 33.790 -25.611 1.00 87.25 98 CYS A O 1
ATOM 736 N N . HIS A 1 99 ? 20.840 34.273 -23.424 1.00 86.31 99 HIS A N 1
ATOM 737 C CA . HIS A 1 99 ? 19.583 33.571 -23.142 1.00 86.31 99 HIS A CA 1
ATOM 738 C C . HIS A 1 99 ? 18.393 34.188 -23.886 1.00 86.31 99 HIS A C 1
ATOM 740 O O . HIS A 1 99 ? 17.496 33.462 -24.323 1.00 86.31 99 HIS A O 1
ATOM 746 N N . GLN A 1 100 ? 18.395 35.510 -24.074 1.00 83.75 100 GLN A N 1
ATOM 747 C CA . GLN A 1 100 ? 17.374 36.199 -24.856 1.00 83.75 100 GLN A CA 1
ATOM 748 C C . GLN A 1 100 ? 17.439 35.817 -26.344 1.00 83.75 100 GLN A C 1
ATOM 750 O O . GLN A 1 100 ? 16.398 35.533 -26.935 1.00 83.75 100 GLN A O 1
ATOM 755 N N . GLY A 1 101 ? 18.640 35.707 -26.922 1.00 86.31 101 GLY A N 1
ATOM 756 C CA . GLY A 1 101 ? 18.836 35.199 -28.284 1.00 86.31 101 GLY A CA 1
ATOM 757 C C . GLY A 1 101 ? 18.356 33.753 -28.465 1.00 86.31 101 GLY A C 1
ATOM 758 O O . GLY A 1 101 ? 17.715 33.433 -29.464 1.00 86.31 101 GLY A O 1
ATOM 759 N N . CYS A 1 102 ? 18.577 32.878 -27.476 1.00 87.94 102 CYS A N 1
ATOM 760 C CA . CYS A 1 102 ? 18.057 31.505 -27.527 1.00 87.94 102 CYS A CA 1
ATOM 761 C C . CYS A 1 102 ? 16.526 31.439 -27.524 1.00 87.94 102 CYS A C 1
ATOM 763 O O . CYS A 1 102 ? 15.942 30.599 -28.206 1.00 87.94 102 CYS A O 1
ATOM 765 N N . ARG A 1 103 ? 15.867 32.301 -26.740 1.00 86.19 103 ARG A N 1
ATOM 766 C CA . ARG A 1 103 ? 14.400 32.379 -26.714 1.00 86.19 103 ARG A CA 1
ATOM 767 C C . ARG A 1 103 ? 13.869 32.922 -28.033 1.00 86.19 103 ARG A C 1
ATOM 769 O O . ARG A 1 103 ? 13.001 32.303 -28.631 1.00 86.19 103 ARG A O 1
ATOM 776 N N . ALA A 1 104 ? 14.462 34.007 -28.526 1.00 84.62 104 ALA A N 1
ATOM 777 C CA . ALA A 1 104 ? 14.055 34.642 -29.773 1.00 84.62 104 ALA A CA 1
ATOM 778 C C . ALA A 1 104 ? 14.132 33.688 -30.970 1.00 84.62 104 ALA A C 1
ATOM 780 O O . ALA A 1 104 ? 13.179 33.595 -31.740 1.00 84.62 104 ALA A O 1
ATOM 781 N N . VAL A 1 105 ? 15.230 32.936 -31.113 1.00 87.00 105 VAL A N 1
ATOM 782 C CA . VAL A 1 105 ? 15.362 31.989 -32.228 1.00 87.00 105 VAL A CA 1
ATOM 783 C C . VAL A 1 105 ? 14.354 30.836 -32.128 1.00 87.00 105 VAL A C 1
ATOM 785 O O . VAL A 1 105 ? 13.817 30.405 -33.146 1.00 87.00 105 VAL A O 1
ATOM 788 N N . ALA A 1 106 ? 14.056 30.361 -30.913 1.00 85.75 106 ALA A N 1
ATOM 789 C CA . ALA A 1 106 ? 13.056 29.322 -30.686 1.00 85.75 106 ALA A CA 1
ATOM 790 C C . ALA A 1 106 ? 11.637 29.828 -30.992 1.00 85.75 106 ALA A C 1
ATOM 792 O O . ALA A 1 106 ? 10.884 29.136 -31.670 1.00 85.75 106 ALA A O 1
ATOM 793 N N . ASP A 1 107 ? 11.298 31.045 -30.565 1.00 83.12 107 ASP A N 1
ATOM 794 C CA . ASP A 1 107 ? 10.000 31.673 -30.830 1.00 83.12 107 ASP A CA 1
ATOM 795 C C . ASP A 1 107 ? 9.792 31.926 -32.331 1.00 83.12 107 ASP A C 1
ATOM 797 O O . ASP A 1 107 ? 8.725 31.630 -32.871 1.00 83.12 107 ASP A O 1
ATOM 801 N N . LEU A 1 108 ? 10.823 32.414 -33.032 1.00 84.12 108 LEU A N 1
ATOM 802 C CA . LEU A 1 108 ? 10.797 32.607 -34.486 1.00 84.12 108 LEU A CA 1
ATOM 803 C C . LEU A 1 108 ? 10.593 31.282 -35.228 1.00 84.12 108 LEU A C 1
ATOM 805 O O . LEU A 1 108 ? 9.763 31.208 -36.136 1.00 84.12 108 LEU A O 1
ATOM 809 N N . PHE A 1 109 ? 11.295 30.229 -34.805 1.00 86.88 109 PHE A N 1
ATOM 810 C CA . PHE A 1 109 ? 11.130 28.892 -35.368 1.00 86.88 109 PHE A CA 1
ATOM 811 C C . PHE A 1 109 ? 9.729 28.331 -35.122 1.00 86.88 109 PHE A C 1
ATOM 813 O O . PHE A 1 109 ? 9.091 27.847 -36.054 1.00 86.88 109 PHE A O 1
ATOM 820 N N . LEU A 1 110 ? 9.216 28.435 -33.893 1.00 86.06 110 LEU A N 1
ATOM 821 C CA . LEU A 1 110 ? 7.865 27.993 -33.547 1.00 86.06 110 LEU A CA 1
ATOM 822 C C . LEU A 1 110 ? 6.798 28.756 -34.336 1.00 86.06 110 LEU A C 1
ATOM 824 O O . LEU A 1 110 ? 5.820 28.154 -34.772 1.00 86.06 110 LEU A O 1
ATOM 828 N N . HIS A 1 111 ? 6.995 30.054 -34.573 1.00 84.38 111 HIS A N 1
ATOM 829 C CA . HIS A 1 111 ? 6.089 30.850 -35.394 1.00 84.38 111 HIS A CA 1
ATOM 830 C C . HIS A 1 111 ? 6.074 30.380 -36.855 1.00 84.38 111 HIS A C 1
ATOM 832 O O . HIS A 1 111 ? 5.005 30.228 -37.445 1.00 84.38 111 HIS A O 1
ATOM 838 N N . GLN A 1 112 ? 7.241 30.095 -37.435 1.00 84.06 112 GLN A N 1
ATOM 839 C CA . GLN A 1 112 ? 7.332 29.551 -38.794 1.00 84.06 112 GLN A CA 1
ATOM 840 C C . GLN A 1 112 ? 6.771 28.121 -38.882 1.00 84.06 112 GLN A C 1
ATOM 842 O O . GLN A 1 112 ? 6.099 27.783 -39.856 1.00 84.06 112 GLN A O 1
ATOM 847 N N . LEU A 1 113 ? 6.971 27.298 -37.848 1.00 85.75 113 LEU A N 1
ATOM 848 C CA . LEU A 1 113 ? 6.380 25.963 -37.750 1.00 85.75 113 LEU A CA 1
ATOM 849 C C . LEU A 1 113 ? 4.848 26.031 -37.642 1.00 85.75 113 LEU A C 1
ATOM 851 O O . LEU A 1 113 ? 4.163 25.254 -38.300 1.00 85.75 113 LEU A O 1
ATOM 855 N N . GLN A 1 114 ? 4.303 26.985 -36.881 1.00 86.00 114 GLN A N 1
ATOM 856 C CA . GLN A 1 114 ? 2.860 27.240 -36.798 1.00 86.00 114 GLN A CA 1
ATOM 857 C C . GLN A 1 114 ? 2.283 27.604 -38.171 1.00 86.00 114 GLN A C 1
ATOM 859 O O . GLN A 1 114 ? 1.294 27.005 -38.591 1.00 86.00 114 GLN A O 1
ATOM 864 N N . GLN A 1 115 ? 2.936 28.509 -38.909 1.00 84.25 115 GLN A N 1
ATOM 865 C CA . GLN A 1 115 ? 2.523 28.864 -40.271 1.00 84.25 115 GLN A CA 1
ATOM 866 C C . GLN A 1 115 ? 2.533 27.653 -41.215 1.00 84.25 115 GLN A C 1
ATOM 868 O O . GLN A 1 115 ? 1.639 27.522 -42.046 1.00 84.25 115 GLN A O 1
ATOM 873 N N . LEU A 1 116 ? 3.508 26.748 -41.084 1.00 85.38 116 LEU A N 1
ATOM 874 C CA . LEU A 1 116 ? 3.557 25.522 -41.882 1.00 85.38 116 LEU A CA 1
ATOM 875 C C . LEU A 1 116 ? 2.403 24.569 -41.541 1.00 85.38 116 LEU A C 1
ATOM 877 O O . LEU A 1 116 ? 1.713 24.094 -42.441 1.00 85.38 116 LEU A O 1
ATOM 881 N N . VAL A 1 117 ? 2.180 24.301 -40.252 1.00 86.44 117 VAL A N 1
ATOM 882 C CA . VAL A 1 117 ? 1.130 23.387 -39.765 1.00 86.44 117 VAL A CA 1
ATOM 883 C C . VAL A 1 117 ? -0.271 23.876 -40.160 1.00 86.44 117 VAL A C 1
ATOM 885 O O . VAL A 1 117 ? -1.163 23.066 -40.406 1.00 86.44 117 VAL A O 1
ATOM 888 N N . GLU A 1 118 ? -0.477 25.187 -40.291 1.00 85.38 118 GLU A N 1
ATOM 889 C CA . GLU A 1 118 ? -1.737 25.777 -40.764 1.00 85.38 118 GLU A CA 1
ATOM 890 C C . GLU A 1 118 ? -2.060 25.494 -42.237 1.00 85.38 118 GLU A C 1
ATOM 892 O O . GLU A 1 118 ? -3.230 25.553 -42.628 1.00 85.38 118 GLU A O 1
ATOM 897 N N . LEU A 1 119 ? -1.054 25.157 -43.048 1.00 86.38 119 LEU A N 1
ATOM 898 C CA . LEU A 1 119 ? -1.208 24.904 -44.481 1.00 86.38 119 LEU A CA 1
ATOM 899 C C . LEU A 1 119 ? -1.568 23.448 -44.813 1.00 86.38 119 LEU A C 1
ATOM 901 O O . LEU A 1 119 ? -1.725 23.112 -45.989 1.00 86.38 119 LEU A O 1
ATOM 905 N N . VAL A 1 120 ? -1.705 22.590 -43.799 1.00 88.69 120 VAL A N 1
ATOM 906 C CA . VAL A 1 120 ? -2.106 21.195 -43.985 1.00 88.69 120 VAL A CA 1
ATOM 907 C C . VAL A 1 120 ? -3.553 21.086 -44.479 1.00 88.69 120 VAL A C 1
ATOM 909 O O . VAL A 1 120 ? -4.412 21.919 -44.183 1.00 88.69 120 VAL A O 1
ATOM 912 N N . SER A 1 121 ? -3.839 20.020 -45.216 1.00 87.44 121 SER A N 1
ATOM 913 C CA . SER A 1 121 ? -5.187 19.586 -45.574 1.00 87.44 121 SER A CA 1
ATOM 914 C C . SER A 1 121 ? -5.456 18.179 -45.044 1.00 87.44 121 SER A C 1
ATOM 916 O O . SER A 1 121 ? -4.528 17.391 -44.864 1.00 87.44 121 SER A O 1
ATOM 918 N N . VAL A 1 122 ? -6.723 17.864 -44.775 1.00 89.19 122 VAL A N 1
ATOM 919 C CA . VAL A 1 122 ? -7.138 16.531 -44.328 1.00 89.19 122 VAL A CA 1
ATOM 920 C C . VAL A 1 122 ? -8.387 16.090 -45.067 1.00 89.19 122 VAL A C 1
ATOM 922 O O . VAL A 1 122 ? -9.376 16.823 -45.121 1.00 89.19 122 VAL A O 1
ATOM 925 N N . GLU A 1 123 ? -8.343 14.878 -45.604 1.00 84.50 123 GLU A N 1
ATOM 926 C CA . GLU A 1 123 ? -9.493 14.191 -46.184 1.00 84.50 123 GLU A CA 1
ATOM 927 C C . GLU A 1 123 ? -9.844 12.978 -45.322 1.00 84.50 123 GLU A C 1
ATOM 929 O O . GLU A 1 123 ? -8.968 12.188 -44.968 1.00 84.50 123 GLU A O 1
ATOM 934 N N . ALA A 1 124 ? -11.121 12.835 -44.966 1.00 80.38 124 ALA A N 1
ATOM 935 C CA . ALA A 1 124 ? -11.613 11.697 -44.200 1.00 80.38 124 ALA A CA 1
ATOM 936 C C . ALA A 1 124 ? -12.313 10.693 -45.128 1.00 80.38 124 ALA A C 1
ATOM 938 O O . ALA A 1 124 ? -13.131 11.077 -45.963 1.00 80.38 124 ALA A O 1
ATOM 939 N N . PHE A 1 125 ? -12.025 9.405 -44.963 1.00 77.88 125 PHE A N 1
ATOM 940 C CA . PHE A 1 125 ? -12.702 8.309 -45.651 1.00 77.88 125 PHE A CA 1
ATOM 941 C C . PHE A 1 125 ? -13.099 7.218 -44.656 1.00 77.88 125 PHE A C 1
ATOM 943 O O . PHE A 1 125 ? -12.532 7.103 -43.572 1.00 77.88 125 PHE A O 1
ATOM 950 N N . LEU A 1 126 ? -14.098 6.413 -45.011 1.00 72.62 126 LEU A N 1
ATOM 951 C CA . LEU A 1 126 ? -14.561 5.319 -44.163 1.00 72.62 126 LEU A CA 1
ATOM 952 C C . LEU A 1 126 ? -13.891 4.007 -44.582 1.00 72.62 126 LEU A C 1
ATOM 954 O O . LEU A 1 126 ? -13.995 3.603 -45.740 1.00 72.62 126 LEU A O 1
ATOM 958 N N . ASP A 1 127 ? -13.276 3.320 -43.627 1.00 62.38 127 ASP A N 1
ATOM 959 C CA . ASP A 1 127 ? -12.807 1.946 -43.765 1.00 62.38 127 ASP A CA 1
ATOM 960 C C . ASP A 1 127 ? -13.614 1.036 -42.825 1.00 62.38 127 ASP A C 1
ATOM 962 O O . ASP A 1 127 ? -13.628 1.207 -41.605 1.00 62.38 127 ASP A O 1
ATOM 966 N N . VAL A 1 128 ? -14.306 0.051 -43.401 1.00 55.56 128 VAL A N 1
ATOM 967 C CA . VAL A 1 128 ? -15.229 -0.842 -42.677 1.00 55.56 128 VAL A CA 1
ATOM 968 C C . VAL A 1 128 ? -14.498 -1.740 -41.662 1.00 55.56 128 VAL A C 1
ATOM 970 O O . VAL A 1 128 ? -15.123 -2.237 -40.727 1.00 55.56 128 VAL A O 1
ATOM 973 N N . GLY A 1 129 ? -13.185 -1.945 -41.812 1.00 51.66 129 GLY A N 1
ATOM 974 C CA . GLY A 1 129 ? -12.363 -2.731 -40.891 1.00 51.66 129 GLY A CA 1
ATOM 975 C C . GLY A 1 129 ? -11.581 -1.902 -39.868 1.00 51.66 129 GLY A C 1
ATOM 976 O O . GLY A 1 129 ? -11.323 -2.396 -38.771 1.00 51.66 129 GLY A O 1
ATOM 977 N N . LEU A 1 130 ? -11.199 -0.665 -40.209 1.00 53.91 130 LEU A N 1
ATOM 978 C CA . LEU A 1 130 ? -10.250 0.141 -39.422 1.00 53.91 130 LEU A CA 1
ATOM 979 C C . LEU A 1 130 ? -10.833 1.438 -38.830 1.00 53.91 130 LEU A C 1
ATOM 981 O O . LEU A 1 130 ? -10.201 2.032 -37.956 1.00 53.91 130 LEU A O 1
ATOM 985 N N . GLY A 1 131 ? -12.037 1.857 -39.235 1.00 69.56 131 GLY A N 1
ATOM 986 C CA . GLY A 1 131 ? -12.698 3.073 -38.745 1.00 69.56 131 GLY A CA 1
ATOM 987 C C . GLY A 1 131 ? -12.615 4.237 -39.734 1.00 69.56 131 GLY A C 1
ATOM 988 O O . GLY A 1 131 ? -12.701 4.045 -40.944 1.00 69.56 131 GLY A O 1
ATOM 989 N N . VAL A 1 132 ? -12.483 5.467 -39.233 1.00 76.50 132 VAL A N 1
ATOM 990 C CA . VAL A 1 132 ? -12.349 6.658 -40.084 1.00 76.50 132 VAL A CA 1
ATOM 991 C C . VAL A 1 132 ? -10.875 6.847 -40.434 1.00 76.50 132 VAL A C 1
ATOM 993 O O . VAL A 1 132 ? -10.057 7.160 -39.568 1.00 76.50 132 VAL A O 1
ATOM 996 N N . GLY A 1 133 ? -10.530 6.641 -41.702 1.00 80.69 133 GLY A N 1
ATOM 997 C CA . GLY A 1 133 ? -9.215 6.950 -42.246 1.00 80.69 133 GLY A CA 1
ATOM 998 C C . GLY A 1 133 ? -9.071 8.452 -42.476 1.00 80.69 133 GLY A C 1
ATOM 999 O O . GLY A 1 133 ? -9.928 9.072 -43.098 1.00 80.69 133 GLY A O 1
ATOM 1000 N N . LEU A 1 134 ? -7.993 9.042 -41.973 1.00 85.31 134 LEU A N 1
ATOM 1001 C CA . LEU A 1 134 ? -7.648 10.449 -42.147 1.00 85.31 134 LEU A CA 1
ATOM 1002 C C . LEU A 1 134 ? -6.385 10.544 -42.986 1.00 85.31 134 LEU A C 1
ATOM 1004 O O . LEU A 1 134 ? -5.319 10.112 -42.547 1.00 85.31 134 LEU A O 1
ATOM 1008 N N . ASN A 1 135 ? -6.505 11.123 -44.173 1.00 86.69 135 ASN A N 1
ATOM 1009 C CA . ASN A 1 135 ? -5.392 11.387 -45.065 1.00 86.69 135 ASN A CA 1
ATOM 1010 C C . ASN A 1 135 ? -4.956 12.848 -44.922 1.00 86.69 135 ASN A C 1
ATOM 1012 O O . ASN A 1 135 ? -5.589 13.754 -45.462 1.00 86.69 135 ASN A O 1
ATOM 1016 N N . TRP A 1 136 ? -3.887 13.071 -44.166 1.00 88.75 136 TRP A N 1
ATOM 1017 C CA . TRP A 1 136 ? -3.251 14.373 -44.011 1.00 88.75 136 TRP A CA 1
ATOM 1018 C C . TRP A 1 136 ? -2.320 14.627 -45.182 1.00 88.75 136 TRP A C 1
ATOM 1020 O O . TRP A 1 136 ? -1.516 13.758 -45.515 1.00 88.75 136 TRP A O 1
ATOM 1030 N N . SER A 1 137 ? -2.391 15.809 -45.788 1.00 86.75 137 SER A N 1
ATOM 1031 C CA . SER A 1 137 ? -1.490 16.169 -46.874 1.00 86.75 137 SER A CA 1
ATOM 1032 C C . SER A 1 137 ? -1.053 17.625 -46.874 1.00 86.75 137 SER A C 1
ATOM 1034 O O . SER A 1 137 ? -1.838 18.532 -46.583 1.00 86.75 137 SER A O 1
ATOM 1036 N N . PHE A 1 138 ? 0.210 17.834 -47.228 1.00 86.06 138 PHE A N 1
ATOM 1037 C CA . PHE A 1 138 ? 0.781 19.147 -47.499 1.00 86.06 138 PHE A CA 1
ATOM 1038 C C . PHE A 1 138 ? 0.936 19.357 -49.004 1.00 86.06 138 PHE A C 1
ATOM 1040 O O . PHE A 1 138 ? 1.132 18.408 -49.759 1.00 86.06 138 PHE A O 1
ATOM 1047 N N . SER A 1 139 ? 0.854 20.612 -49.448 1.00 81.69 139 SER A N 1
ATOM 1048 C CA . SER A 1 139 ? 1.014 20.933 -50.870 1.00 81.69 139 SER A CA 1
ATOM 1049 C C . SER A 1 139 ? 2.463 20.753 -51.336 1.00 81.69 139 SER A C 1
ATOM 1051 O O . SER A 1 139 ? 3.401 21.000 -50.575 1.00 81.69 139 SER A O 1
ATOM 1053 N N . ASP A 1 140 ? 2.659 20.437 -52.618 1.00 75.31 140 ASP A N 1
ATOM 1054 C CA . ASP A 1 140 ? 3.993 20.271 -53.222 1.00 75.31 140 ASP A CA 1
ATOM 1055 C C . ASP A 1 140 ? 4.893 21.513 -53.076 1.00 75.31 140 ASP A C 1
ATOM 1057 O O . ASP A 1 140 ? 6.119 21.408 -53.069 1.00 75.31 140 ASP A O 1
ATOM 1061 N N . GLN A 1 141 ? 4.303 22.700 -52.894 1.00 76.31 141 GLN A N 1
ATOM 1062 C CA . GLN A 1 141 ? 5.035 23.952 -52.665 1.00 76.31 141 GLN A CA 1
ATOM 1063 C C . GLN A 1 141 ? 5.800 23.969 -51.330 1.00 76.31 141 GLN A C 1
ATOM 1065 O O . GLN A 1 141 ? 6.741 24.743 -51.175 1.00 76.31 141 GLN A O 1
ATOM 1070 N N . GLN A 1 142 ? 5.411 23.123 -50.373 1.00 77.50 142 GLN A N 1
ATOM 1071 C CA . GLN A 1 142 ? 6.023 23.018 -49.043 1.00 77.50 142 GLN A CA 1
ATOM 1072 C C . GLN A 1 142 ? 6.999 21.842 -48.935 1.00 77.50 142 GLN A C 1
ATOM 1074 O O . GLN A 1 142 ? 7.576 21.630 -47.869 1.00 77.50 142 GLN A O 1
ATOM 1079 N N . ALA A 1 143 ? 7.220 21.093 -50.021 1.00 72.12 143 ALA A N 1
ATOM 1080 C CA . ALA A 1 143 ? 8.044 19.888 -50.019 1.00 72.12 143 ALA A CA 1
ATOM 1081 C C . ALA A 1 143 ? 9.456 20.123 -49.479 1.00 72.12 143 ALA A C 1
ATOM 1083 O O . ALA A 1 143 ? 9.929 19.379 -48.624 1.00 72.12 143 ALA A O 1
ATOM 1084 N N . THR A 1 144 ? 10.105 21.194 -49.929 1.00 71.25 144 THR A N 1
ATOM 1085 C CA . THR A 1 144 ? 11.450 21.588 -49.494 1.00 71.25 144 THR A CA 1
ATOM 1086 C C . THR A 1 144 ? 11.501 21.960 -48.013 1.00 71.25 144 THR A C 1
ATOM 1088 O O . THR A 1 144 ? 12.458 21.604 -47.332 1.00 71.25 144 THR A O 1
ATOM 1091 N N . ILE A 1 145 ? 10.462 22.622 -47.502 1.00 74.62 145 ILE A N 1
ATOM 1092 C CA . ILE A 1 145 ? 10.363 23.040 -46.097 1.00 74.62 145 ILE A CA 1
ATOM 1093 C C . ILE A 1 145 ? 10.121 21.829 -45.185 1.00 74.62 145 ILE A C 1
ATOM 1095 O O . ILE A 1 145 ? 10.759 21.689 -44.144 1.00 74.62 145 ILE A O 1
ATOM 1099 N N . ILE A 1 146 ? 9.226 20.924 -45.585 1.00 75.56 146 ILE A N 1
ATOM 1100 C CA . ILE A 1 146 ? 8.894 19.712 -44.825 1.00 75.56 146 ILE A CA 1
ATOM 1101 C C . ILE A 1 146 ? 10.087 18.759 -44.773 1.00 75.56 146 ILE A C 1
ATOM 1103 O O . ILE A 1 146 ? 10.418 18.250 -43.705 1.00 75.56 146 ILE A O 1
ATOM 1107 N N . GLN A 1 147 ? 10.783 18.575 -45.898 1.00 71.38 147 GLN A N 1
ATOM 1108 C CA . GLN A 1 147 ? 12.002 17.768 -45.952 1.00 71.38 147 GLN A CA 1
ATOM 1109 C C . GLN A 1 147 ? 13.094 18.320 -45.033 1.00 71.38 147 GLN A C 1
ATOM 1111 O O . GLN A 1 147 ? 13.773 17.547 -44.361 1.00 71.38 147 GLN A O 1
ATOM 1116 N N . GLU A 1 148 ? 13.234 19.639 -44.936 1.00 70.19 148 GLU A N 1
ATOM 1117 C CA . GLU A 1 148 ? 14.179 20.270 -44.019 1.00 70.19 148 GLU A CA 1
ATOM 1118 C C . GLU A 1 148 ? 13.828 19.985 -42.552 1.00 70.19 148 GLU A C 1
ATOM 1120 O O . GLU A 1 148 ? 14.661 19.458 -41.812 1.00 70.19 148 GLU A O 1
ATOM 1125 N N . ILE A 1 149 ? 12.592 20.256 -42.119 1.00 71.12 149 ILE A N 1
ATOM 1126 C CA . ILE A 1 149 ? 12.192 20.020 -40.722 1.00 71.12 149 ILE A CA 1
ATOM 1127 C C . ILE A 1 149 ? 12.151 18.535 -40.359 1.00 71.12 149 ILE A C 1
ATOM 1129 O O . ILE A 1 149 ? 12.308 18.179 -39.192 1.00 71.12 149 ILE A O 1
ATOM 1133 N N . SER A 1 150 ? 12.028 17.655 -41.349 1.00 62.38 150 SER A N 1
ATOM 1134 C CA . SER A 1 150 ? 12.070 16.212 -41.150 1.00 62.38 150 SER A CA 1
ATOM 1135 C C . SER A 1 150 ? 13.442 15.672 -40.725 1.00 62.38 150 SER A C 1
ATOM 1137 O O . SER A 1 150 ? 13.529 14.587 -40.150 1.00 62.38 150 SER A O 1
ATOM 1139 N N . THR A 1 151 ? 14.509 16.452 -40.949 1.00 59.81 151 THR A N 1
ATOM 1140 C CA . THR A 1 151 ? 15.859 16.170 -40.427 1.00 59.81 151 THR A CA 1
ATOM 1141 C C . THR A 1 151 ? 16.003 16.504 -38.940 1.00 59.81 151 THR A C 1
ATOM 1143 O O . THR A 1 151 ? 16.976 16.105 -38.300 1.00 59.81 151 THR A O 1
ATOM 1146 N N . THR A 1 152 ? 15.017 17.199 -38.367 1.00 60.34 152 THR A N 1
ATOM 1147 C CA . THR A 1 152 ? 14.934 17.477 -36.934 1.00 60.34 152 THR A CA 1
ATOM 1148 C C . THR A 1 152 ? 13.966 16.512 -36.259 1.00 60.34 152 THR A C 1
ATOM 1150 O O . THR A 1 152 ? 13.063 15.975 -36.895 1.00 60.34 152 THR A O 1
ATOM 1153 N N . ASN A 1 153 ? 14.158 16.251 -34.962 1.00 68.44 153 ASN A N 1
ATOM 1154 C CA . ASN A 1 153 ? 13.343 15.317 -34.169 1.00 68.44 153 ASN A CA 1
ATOM 1155 C C . ASN A 1 153 ? 11.909 15.839 -33.913 1.00 68.44 153 ASN A C 1
ATOM 1157 O O . ASN A 1 153 ? 11.457 15.892 -32.770 1.00 68.44 153 ASN A O 1
ATOM 1161 N N . ILE A 1 154 ? 11.187 16.240 -34.959 1.00 77.12 154 ILE A N 1
ATOM 1162 C CA . ILE A 1 154 ? 9.767 16.568 -34.890 1.00 77.12 154 ILE A CA 1
ATOM 1163 C C . ILE A 1 154 ? 8.972 15.267 -34.916 1.00 77.12 154 ILE A C 1
ATOM 1165 O O . ILE A 1 154 ? 9.236 14.369 -35.726 1.00 77.12 154 ILE A O 1
ATOM 1169 N N . ARG A 1 155 ? 8.010 15.164 -33.998 1.00 83.88 155 ARG A N 1
ATOM 1170 C CA . ARG A 1 155 ? 7.021 14.082 -33.961 1.00 83.88 155 ARG A CA 1
ATOM 1171 C C . ARG A 1 155 ? 5.671 14.632 -34.397 1.00 83.88 155 ARG A C 1
ATOM 1173 O O . ARG A 1 155 ? 5.258 15.683 -33.913 1.00 83.88 155 ARG A O 1
ATOM 1180 N N . TRP A 1 156 ? 4.993 13.913 -35.280 1.00 85.69 156 TRP A N 1
ATOM 1181 C CA . TRP A 1 156 ? 3.675 14.292 -35.779 1.00 85.69 156 TRP A CA 1
ATOM 1182 C C . TRP A 1 156 ? 2.583 13.513 -35.053 1.00 85.69 156 TRP A C 1
ATOM 1184 O O . TRP A 1 156 ? 2.729 12.321 -34.775 1.00 85.69 156 TRP A O 1
ATOM 1194 N N . MET A 1 157 ? 1.490 14.193 -34.725 1.00 87.44 157 MET A N 1
ATOM 1195 C CA . MET A 1 157 ? 0.306 13.595 -34.110 1.00 87.44 157 MET A CA 1
ATOM 1196 C C . MET A 1 157 ? -0.952 14.222 -34.700 1.00 87.44 157 MET A C 1
ATOM 1198 O O . MET A 1 157 ? -0.915 15.353 -35.172 1.00 87.44 157 MET A O 1
ATOM 1202 N N . ALA A 1 158 ? -2.078 13.522 -34.638 1.00 86.62 158 ALA A N 1
ATOM 1203 C CA . ALA A 1 158 ? -3.382 14.093 -34.948 1.00 86.62 158 ALA A CA 1
ATOM 1204 C C . ALA A 1 158 ? -4.267 14.137 -33.707 1.00 86.62 158 ALA A C 1
ATOM 1206 O O . ALA A 1 158 ? -4.290 13.192 -32.915 1.00 86.62 158 ALA A O 1
ATOM 1207 N N . LEU A 1 159 ? -5.028 15.216 -33.575 1.00 86.38 159 LEU A N 1
ATOM 1208 C CA . LEU A 1 159 ? -6.110 15.343 -32.617 1.00 86.38 159 LEU A CA 1
ATOM 1209 C C . LEU A 1 159 ? -7.437 15.079 -33.303 1.00 86.38 159 LEU A C 1
ATOM 1211 O O . LEU A 1 159 ? -7.667 15.537 -34.422 1.00 86.38 159 LEU A O 1
ATOM 1215 N N . SER A 1 160 ? -8.317 14.375 -32.606 1.00 83.62 160 SER A N 1
ATOM 1216 C CA . SER A 1 160 ? -9.686 14.132 -33.052 1.00 83.62 160 SER A CA 1
ATOM 1217 C C . SER A 1 160 ? -10.663 14.259 -31.889 1.00 83.62 160 SER A C 1
ATOM 1219 O O . SER A 1 160 ? -10.311 13.954 -30.747 1.00 83.62 160 SER A O 1
ATOM 1221 N N . ARG A 1 161 ? -11.874 14.737 -32.177 1.00 81.38 161 ARG A N 1
ATOM 1222 C CA . ARG A 1 161 ? -13.028 14.691 -31.269 1.00 81.38 161 ARG A CA 1
ATOM 1223 C C . ARG A 1 161 ? -14.332 14.752 -32.062 1.00 81.38 161 ARG A C 1
ATOM 1225 O O . ARG A 1 161 ? -14.354 15.316 -33.157 1.00 81.38 161 ARG A O 1
ATOM 1232 N N . ALA A 1 162 ? -15.422 14.238 -31.503 1.00 75.00 162 ALA A N 1
ATOM 1233 C CA . ALA A 1 162 ? -16.756 14.499 -32.035 1.00 75.00 162 ALA A CA 1
ATOM 1234 C C . ALA A 1 162 ? -17.076 16.006 -32.021 1.00 75.00 162 ALA A C 1
ATOM 1236 O O . ALA A 1 162 ? -16.723 16.723 -31.080 1.00 75.00 162 ALA A O 1
ATOM 1237 N N . SER A 1 163 ? -17.733 16.509 -33.068 1.00 68.50 163 SER A N 1
ATOM 1238 C CA . SER A 1 163 ? -18.125 17.920 -33.098 1.00 68.50 163 SER A CA 1
ATOM 1239 C C . SER A 1 163 ? -19.264 18.196 -32.110 1.00 68.50 163 SER A C 1
ATOM 1241 O O . SER A 1 163 ? -20.220 17.428 -32.001 1.00 68.50 163 SER A O 1
ATOM 1243 N N . GLY A 1 164 ? -19.166 19.306 -31.374 1.00 62.66 164 GLY A N 1
ATOM 1244 C CA . GLY A 1 164 ? -20.206 19.754 -30.440 1.00 62.66 164 GLY A CA 1
ATOM 1245 C C . GLY A 1 164 ? -20.245 19.045 -29.077 1.00 62.66 164 GLY A C 1
ATOM 1246 O O . GLY A 1 164 ? -21.122 19.358 -28.271 1.00 62.66 164 GLY A O 1
ATOM 1247 N N . THR A 1 165 ? -19.311 18.136 -28.777 1.00 61.19 165 THR A N 1
ATOM 1248 C CA . THR A 1 165 ? -19.182 17.494 -27.456 1.00 61.19 165 THR A CA 1
ATOM 1249 C C . THR A 1 165 ? -18.170 18.224 -26.564 1.00 61.19 165 THR A C 1
ATOM 1251 O O . THR A 1 165 ? -17.213 18.837 -27.033 1.00 61.19 165 THR A O 1
ATOM 1254 N N . SER A 1 166 ? -18.344 18.147 -25.238 1.00 57.75 166 SER A N 1
ATOM 1255 C CA . SER A 1 166 ? -17.372 18.662 -24.255 1.00 57.75 166 SER A CA 1
ATOM 1256 C C . SER A 1 166 ? -16.230 17.675 -23.964 1.00 57.75 166 SER A C 1
ATOM 1258 O O . SER A 1 166 ? -15.608 17.746 -22.903 1.00 57.75 166 SER A O 1
ATOM 1260 N N . THR A 1 167 ? -16.003 16.705 -24.852 1.00 60.66 167 THR A N 1
ATOM 1261 C CA . THR A 1 167 ? -14.971 15.677 -24.693 1.00 60.66 167 THR A CA 1
ATOM 1262 C C . THR A 1 167 ? -13.586 16.255 -24.991 1.00 60.66 167 THR A C 1
ATOM 1264 O O . THR A 1 167 ? -13.429 17.191 -25.781 1.00 60.66 167 THR A O 1
ATOM 1267 N N . GLY A 1 168 ? -12.567 15.736 -24.300 1.00 68.12 168 GLY A N 1
ATOM 1268 C CA . GLY A 1 168 ? -11.176 16.118 -24.538 1.00 68.12 168 GLY A CA 1
ATOM 1269 C C . GLY A 1 168 ? -10.696 15.688 -25.928 1.00 68.12 168 GLY A C 1
ATOM 1270 O O . GLY A 1 168 ? -11.262 14.787 -26.540 1.00 68.12 168 GLY A O 1
ATOM 1271 N N . TRP A 1 169 ? -9.639 16.327 -26.428 1.00 75.31 169 TRP A N 1
ATOM 1272 C CA . TRP A 1 169 ? -9.009 15.930 -27.688 1.00 75.31 169 TRP A CA 1
ATOM 1273 C C . TRP A 1 169 ? -8.289 14.591 -27.542 1.00 75.31 169 TRP A C 1
ATOM 1275 O O . TRP A 1 169 ? -7.462 14.419 -26.643 1.00 75.31 169 TRP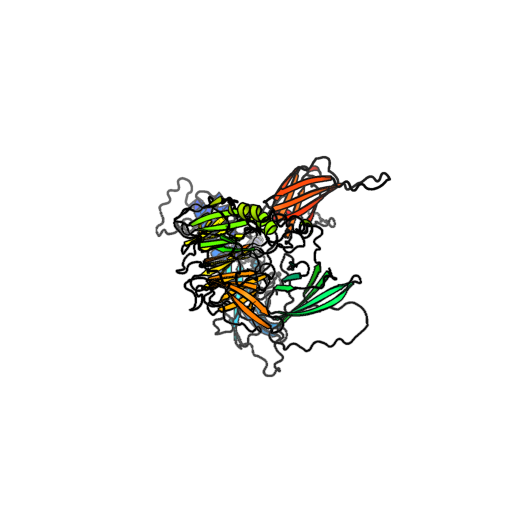 A O 1
ATOM 1285 N N . ARG A 1 170 ? -8.550 13.669 -28.466 1.00 77.12 170 ARG A N 1
ATOM 1286 C CA . ARG A 1 170 ? -7.838 12.398 -28.556 1.00 77.12 170 ARG A CA 1
ATOM 1287 C C . ARG A 1 170 ? -6.569 12.554 -29.379 1.00 77.12 170 ARG A C 1
ATOM 1289 O O . ARG A 1 170 ? -6.648 12.916 -30.547 1.00 77.12 170 ARG A O 1
ATOM 1296 N N . TRP A 1 171 ? -5.431 12.185 -28.802 1.00 81.94 171 TRP A N 1
ATOM 1297 C CA . TRP A 1 171 ? -4.120 12.231 -29.448 1.00 81.94 171 TRP A CA 1
ATOM 1298 C C . TRP A 1 171 ? -3.809 10.902 -30.136 1.00 81.94 171 TRP A C 1
ATOM 1300 O O . TRP A 1 171 ? -3.796 9.859 -29.489 1.00 81.94 171 TRP A O 1
ATOM 1310 N N . THR A 1 172 ? -3.540 10.937 -31.439 1.00 80.56 172 THR A N 1
ATOM 1311 C CA . THR A 1 172 ? -3.160 9.763 -32.237 1.00 80.56 172 THR A CA 1
ATOM 1312 C C . THR A 1 172 ? -1.760 9.988 -32.809 1.00 80.56 172 THR A C 1
ATOM 1314 O O . THR A 1 172 ? -1.591 10.899 -33.626 1.00 80.56 172 THR A O 1
ATOM 1317 N N . PRO A 1 173 ? -0.737 9.229 -32.376 1.00 79.56 173 PRO A N 1
ATOM 1318 C CA . PRO A 1 173 ? 0.617 9.392 -32.892 1.00 79.56 173 PRO A CA 1
ATOM 1319 C C . PRO A 1 173 ? 0.717 8.909 -34.343 1.00 79.56 173 PRO A C 1
ATOM 1321 O O . PRO A 1 173 ? 0.091 7.920 -34.721 1.00 79.56 173 PRO A O 1
ATOM 1324 N N . MET A 1 174 ? 1.520 9.603 -35.151 1.00 82.31 174 MET A N 1
ATOM 1325 C CA . MET A 1 174 ? 1.896 9.152 -36.494 1.00 82.31 174 MET A CA 1
ATOM 1326 C C . MET A 1 174 ? 3.204 8.352 -36.444 1.00 82.31 174 MET A C 1
ATOM 1328 O O . MET A 1 174 ? 3.936 8.398 -35.451 1.00 82.31 174 MET A O 1
ATOM 1332 N N . GLU A 1 175 ? 3.511 7.612 -37.510 1.00 78.44 175 GLU A N 1
ATOM 1333 C CA . GLU A 1 175 ? 4.762 6.859 -37.597 1.00 78.44 175 GLU A CA 1
ATOM 1334 C C . GLU A 1 175 ? 5.983 7.788 -37.538 1.00 78.44 175 GLU A C 1
ATOM 1336 O O . GLU A 1 175 ? 5.982 8.918 -38.023 1.00 78.44 175 GLU A O 1
ATOM 1341 N N . GLU A 1 176 ? 7.088 7.301 -36.972 1.00 67.88 176 GLU A N 1
ATOM 1342 C CA . GLU A 1 176 ? 8.292 8.119 -36.793 1.00 67.88 176 GLU A CA 1
ATOM 1343 C C . GLU A 1 176 ? 8.897 8.594 -38.128 1.00 67.88 176 GLU A C 1
ATOM 1345 O O . GLU A 1 176 ? 9.609 9.593 -38.168 1.00 67.88 176 GLU A O 1
ATOM 1350 N N . LYS A 1 177 ? 8.593 7.909 -39.235 1.00 68.31 177 LYS A N 1
ATOM 1351 C CA . LYS A 1 177 ? 9.045 8.263 -40.588 1.00 68.31 177 LYS A CA 1
ATOM 1352 C C . LYS A 1 177 ? 8.076 9.173 -41.345 1.00 68.31 177 LYS A C 1
ATOM 1354 O O . LYS A 1 177 ? 8.389 9.579 -42.463 1.00 68.31 177 LYS A O 1
ATOM 1359 N N . THR A 1 178 ? 6.923 9.500 -40.766 1.00 70.62 178 THR A N 1
ATOM 1360 C CA . THR A 1 178 ? 5.906 10.315 -41.426 1.00 70.62 178 THR A CA 1
ATOM 1361 C C . THR A 1 178 ? 6.480 11.685 -41.800 1.00 70.62 178 THR A C 1
ATOM 1363 O O . THR A 1 178 ? 7.079 12.370 -40.971 1.00 70.62 178 THR A O 1
ATOM 1366 N N . PHE A 1 179 ? 6.331 12.053 -43.076 1.00 72.56 179 PHE A N 1
ATOM 1367 C CA . PHE A 1 179 ? 6.914 13.251 -43.691 1.00 72.56 179 PHE A CA 1
ATOM 1368 C C . PHE A 1 179 ? 8.462 13.315 -43.714 1.00 72.56 179 PHE A C 1
ATOM 1370 O O . PHE A 1 179 ? 9.009 14.380 -43.995 1.00 72.56 179 PHE A O 1
ATOM 1377 N N . ARG A 1 180 ? 9.186 12.207 -43.443 1.00 63.78 180 ARG A N 1
ATOM 1378 C CA . ARG A 1 180 ? 10.668 12.173 -43.381 1.00 63.78 180 ARG A CA 1
ATOM 1379 C C . ARG A 1 180 ? 11.399 11.663 -44.620 1.00 63.78 180 ARG A C 1
ATOM 1381 O O . ARG A 1 180 ? 12.609 11.852 -44.721 1.00 63.78 180 ARG A O 1
ATOM 1388 N N . GLU A 1 181 ? 10.719 11.019 -45.563 1.00 61.78 181 GLU A N 1
ATOM 1389 C CA . GLU A 1 181 ? 11.401 10.434 -46.723 1.00 61.78 181 GLU A CA 1
ATOM 1390 C C . GLU A 1 181 ? 11.585 11.453 -47.866 1.00 61.78 181 GLU A C 1
ATOM 1392 O O . GLU A 1 181 ? 10.594 11.992 -48.377 1.00 61.78 181 GLU A O 1
ATOM 1397 N N . PRO A 1 182 ? 12.833 11.712 -48.317 1.00 51.50 182 PRO A N 1
ATOM 1398 C CA . PRO A 1 182 ? 13.081 12.596 -49.445 1.00 51.50 182 PRO A CA 1
ATOM 1399 C C . PRO A 1 182 ? 12.494 11.963 -50.714 1.00 51.50 182 PRO A C 1
ATOM 1401 O O . PRO A 1 182 ? 12.962 10.926 -51.178 1.00 51.50 182 PRO A O 1
ATOM 1404 N N . ASN A 1 183 ? 11.478 12.633 -51.268 1.00 53.25 183 ASN A N 1
ATOM 1405 C CA . ASN A 1 183 ? 10.765 12.360 -52.527 1.00 53.25 183 ASN A CA 1
ATOM 1406 C C . ASN A 1 183 ? 9.509 11.466 -52.513 1.00 53.25 183 ASN A C 1
ATOM 1408 O O . ASN A 1 183 ? 9.054 11.142 -53.608 1.00 53.25 183 ASN A O 1
ATOM 1412 N N . VAL A 1 184 ? 8.907 11.079 -51.374 1.00 54.84 184 VAL A N 1
ATOM 1413 C CA . VAL A 1 184 ? 7.736 10.160 -51.446 1.00 54.84 184 VAL A CA 1
ATOM 1414 C C . VAL A 1 184 ? 6.533 10.481 -50.548 1.00 54.84 184 VAL A C 1
ATOM 1416 O O . VAL A 1 184 ? 5.423 10.130 -50.934 1.00 54.84 184 VAL A O 1
ATOM 1419 N N . GLN A 1 185 ? 6.651 11.163 -49.404 1.00 62.47 185 GLN A N 1
ATOM 1420 C CA . GLN A 1 185 ? 5.492 11.276 -48.496 1.00 62.47 185 GLN A CA 1
ATOM 1421 C C . GLN A 1 185 ? 5.239 12.695 -47.985 1.00 62.47 185 GLN A C 1
ATOM 1423 O O . GLN A 1 185 ? 5.643 13.054 -46.887 1.00 62.47 185 GLN A O 1
ATOM 1428 N N . LEU A 1 186 ? 4.493 13.480 -48.770 1.00 72.38 186 LEU A N 1
ATOM 1429 C CA . LEU A 1 186 ? 3.719 14.635 -48.281 1.00 72.38 186 LEU A CA 1
ATOM 1430 C C . LEU A 1 186 ? 2.343 14.237 -47.743 1.00 72.38 186 LEU A C 1
ATOM 1432 O O . LEU A 1 186 ? 1.539 15.104 -47.409 1.00 72.38 186 LEU A O 1
ATOM 1436 N N . HIS A 1 187 ? 2.084 12.933 -47.664 1.00 79.44 187 HIS A N 1
ATOM 1437 C CA . HIS A 1 187 ? 0.823 12.348 -47.247 1.00 79.44 187 HIS A CA 1
ATOM 1438 C C . HIS A 1 187 ? 1.042 11.440 -46.041 1.00 79.44 187 HIS A C 1
ATOM 1440 O O . HIS A 1 187 ? 2.032 10.708 -45.984 1.00 79.44 187 HIS A O 1
ATOM 1446 N N . ALA A 1 188 ? 0.102 11.464 -45.104 1.00 82.31 188 ALA A N 1
ATOM 1447 C CA . ALA A 1 188 ? 0.087 10.593 -43.944 1.00 82.31 188 ALA A CA 1
ATOM 1448 C C . ALA A 1 188 ? -1.330 10.094 -43.701 1.00 82.31 188 ALA A C 1
ATOM 1450 O O . ALA A 1 188 ? -2.250 10.888 -43.508 1.00 82.31 188 ALA A O 1
ATOM 1451 N N . THR A 1 189 ? -1.502 8.776 -43.685 1.00 81.75 189 THR A N 1
ATOM 1452 C CA . THR A 1 189 ? -2.791 8.166 -43.374 1.00 81.75 189 THR A CA 1
ATOM 1453 C C . THR A 1 189 ? -2.770 7.593 -41.967 1.00 81.75 189 THR A C 1
ATOM 1455 O O . THR A 1 189 ? -1.890 6.807 -41.626 1.00 81.75 189 THR A O 1
ATOM 1458 N N . ILE A 1 190 ? -3.755 7.974 -41.161 1.00 82.81 190 ILE A N 1
ATOM 1459 C CA . ILE A 1 190 ? -4.002 7.397 -39.837 1.00 82.81 190 ILE A CA 1
ATOM 1460 C C . ILE A 1 190 ? -5.456 6.960 -39.727 1.00 82.81 190 ILE A C 1
ATOM 1462 O O . ILE A 1 190 ? -6.306 7.447 -40.466 1.00 82.81 190 ILE A O 1
ATOM 1466 N N . PHE A 1 191 ? -5.754 6.082 -38.777 1.00 76.38 191 PHE A N 1
ATOM 1467 C CA . PHE A 1 191 ? -7.116 5.628 -38.525 1.00 76.38 191 PHE A CA 1
ATOM 1468 C C . PHE A 1 191 ? -7.565 6.052 -37.134 1.00 76.38 191 PHE A C 1
ATOM 1470 O O . PHE A 1 191 ? -6.842 5.869 -36.154 1.00 76.38 191 PHE A O 1
ATOM 1477 N N . VAL A 1 192 ? -8.770 6.612 -37.058 1.00 72.38 192 VAL A N 1
ATOM 1478 C CA . VAL A 1 192 ? -9.417 7.018 -35.812 1.00 72.38 192 VAL A CA 1
ATOM 1479 C C . VAL A 1 192 ? -10.687 6.183 -35.624 1.00 72.38 192 VAL A C 1
ATOM 1481 O O . VAL A 1 192 ? -11.408 5.942 -36.598 1.00 72.38 192 VAL A O 1
ATOM 1484 N N . PRO A 1 193 ? -10.988 5.703 -34.403 1.00 64.00 193 PRO A N 1
ATOM 1485 C CA . PRO A 1 193 ? -12.184 4.903 -34.165 1.00 64.00 193 PRO A CA 1
ATOM 1486 C C . PRO A 1 193 ? -13.461 5.663 -34.505 1.00 64.00 193 PRO A C 1
ATOM 1488 O O . PRO A 1 193 ? -13.572 6.861 -34.261 1.00 64.00 193 PRO A O 1
ATOM 1491 N N . MET A 1 194 ? -14.436 4.939 -35.048 1.00 58.44 194 MET A N 1
ATOM 1492 C CA . MET A 1 194 ? -15.730 5.501 -35.411 1.00 58.44 194 MET A CA 1
ATOM 1493 C C . MET A 1 194 ? -16.553 5.773 -34.144 1.00 58.44 194 MET A C 1
ATOM 1495 O O . MET A 1 194 ? -17.081 4.847 -33.526 1.00 58.44 194 MET A O 1
ATOM 1499 N N . GLU A 1 195 ? -16.652 7.038 -33.746 1.00 54.88 195 GLU A N 1
ATOM 1500 C CA . GLU A 1 195 ? -17.643 7.498 -32.768 1.00 54.88 195 GLU A CA 1
ATOM 1501 C C . GLU A 1 195 ? -19.002 7.673 -33.475 1.00 54.88 195 GLU A C 1
ATOM 1503 O O . GLU A 1 195 ? -19.051 7.891 -34.683 1.00 54.88 195 GLU A O 1
ATOM 1508 N N . GLN A 1 196 ? -20.129 7.539 -32.763 1.00 48.19 196 GLN A N 1
ATOM 1509 C CA . GLN A 1 196 ? -21.496 7.502 -33.336 1.00 48.19 196 GLN A CA 1
ATOM 1510 C C . GLN A 1 196 ? -21.974 8.825 -33.984 1.00 48.19 196 GLN A C 1
ATOM 1512 O O . GLN A 1 196 ? -23.167 9.000 -34.235 1.00 48.19 196 GLN A O 1
ATOM 15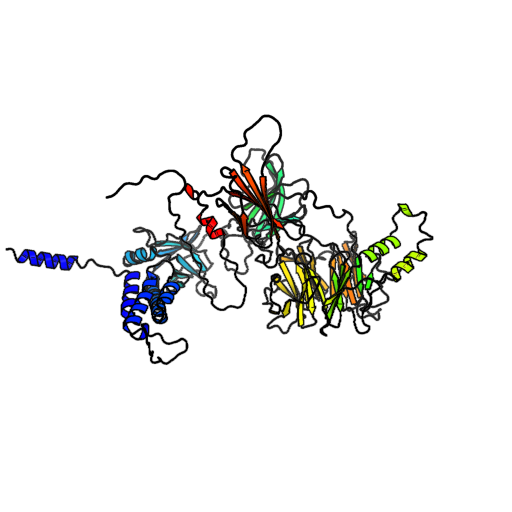17 N N . HIS A 1 197 ? -21.073 9.768 -34.242 1.00 54.16 197 HIS A N 1
ATOM 1518 C CA . HIS A 1 197 ? -21.382 11.112 -34.708 1.00 54.16 197 HIS A CA 1
ATOM 1519 C C . HIS A 1 197 ? -21.054 11.272 -36.196 1.00 54.16 197 HIS A C 1
ATOM 1521 O O . HIS A 1 197 ? -20.077 10.721 -36.695 1.00 54.16 197 HIS A O 1
ATOM 1527 N N . SER A 1 198 ? -21.887 12.034 -36.909 1.00 58.88 198 SER A N 1
ATOM 1528 C CA . SER A 1 198 ? -21.706 12.336 -38.336 1.00 58.88 198 SER A CA 1
ATOM 1529 C C . SER A 1 198 ? -20.534 13.276 -38.607 1.00 58.88 198 SER A C 1
ATOM 1531 O O . SER A 1 198 ? -19.980 13.241 -39.703 1.00 58.88 198 SER A O 1
ATOM 1533 N N . ASP A 1 199 ? -20.163 14.101 -37.624 1.00 72.75 199 ASP A N 1
ATOM 1534 C CA . ASP A 1 199 ? -19.206 15.194 -37.779 1.00 72.75 199 ASP A CA 1
ATOM 1535 C C . ASP A 1 199 ? -18.055 15.074 -36.775 1.00 72.75 199 ASP A C 1
ATOM 1537 O O . ASP A 1 199 ? -18.266 14.936 -35.565 1.00 72.75 199 ASP A O 1
ATOM 1541 N N . ILE A 1 200 ? -16.828 15.148 -37.288 1.00 79.19 200 ILE A N 1
ATOM 1542 C CA . ILE A 1 200 ? -15.585 15.009 -36.523 1.00 79.19 200 ILE A CA 1
ATOM 1543 C C . ILE A 1 200 ? -14.759 16.284 -36.689 1.00 79.19 200 ILE A C 1
ATOM 1545 O O . ILE A 1 200 ? -14.586 16.791 -37.799 1.00 79.19 200 ILE A O 1
ATOM 1549 N N . GLU A 1 201 ? -14.227 16.789 -35.580 1.00 84.94 201 GLU A N 1
ATOM 1550 C CA . GLU A 1 201 ? -13.235 17.859 -35.563 1.00 84.94 201 GLU A CA 1
ATOM 1551 C C . GLU A 1 201 ? -11.825 17.275 -35.476 1.00 84.94 201 GLU A C 1
ATOM 1553 O O . GLU A 1 201 ? -11.549 16.406 -34.647 1.00 84.94 201 GLU A O 1
ATOM 1558 N N . LEU A 1 202 ? -10.926 17.771 -36.326 1.00 87.69 202 LEU A N 1
ATOM 1559 C CA . LEU A 1 202 ? -9.580 17.241 -36.522 1.00 87.69 202 LEU A CA 1
ATOM 1560 C C . LEU A 1 202 ? -8.527 18.349 -36.453 1.00 87.69 202 LEU A C 1
ATOM 1562 O O . LEU A 1 202 ? -8.744 19.438 -36.980 1.00 87.69 202 LEU A O 1
ATOM 1566 N N . GLN A 1 203 ? -7.363 18.071 -35.865 1.00 90.00 203 GLN A N 1
ATOM 1567 C CA . GLN A 1 203 ? -6.197 18.967 -35.898 1.00 90.00 203 GLN A CA 1
ATOM 1568 C C . GLN A 1 203 ? -4.902 18.178 -36.099 1.00 90.00 203 GLN A C 1
ATOM 1570 O O . GLN A 1 203 ? -4.772 17.068 -35.594 1.00 90.00 203 GLN A O 1
ATOM 1575 N N . LEU A 1 204 ? -3.929 18.755 -36.802 1.00 90.50 204 LEU A N 1
ATOM 1576 C CA . LEU A 1 204 ? -2.568 18.228 -36.869 1.00 90.50 204 LEU A CA 1
ATOM 1577 C C . LEU A 1 204 ? -1.712 18.880 -35.781 1.00 90.50 204 LEU A C 1
ATOM 1579 O O . LEU A 1 204 ? -1.838 20.078 -35.529 1.00 90.50 204 LEU A O 1
ATOM 1583 N N . VAL A 1 205 ? -0.817 18.106 -35.173 1.00 90.56 205 VAL A N 1
ATOM 1584 C CA . VAL A 1 205 ? 0.140 18.571 -34.170 1.00 90.56 205 VAL A CA 1
ATOM 1585 C C . VAL A 1 205 ? 1.561 18.229 -34.588 1.00 90.56 205 VAL A C 1
ATOM 1587 O O . VAL A 1 205 ? 1.865 17.077 -34.902 1.00 90.56 205 VAL A O 1
ATOM 1590 N N . ALA A 1 206 ? 2.442 19.223 -34.516 1.00 88.00 206 ALA A N 1
ATOM 1591 C CA . ALA A 1 206 ? 3.886 19.052 -34.580 1.00 88.00 206 ALA A CA 1
ATOM 1592 C C . ALA A 1 206 ? 4.481 19.233 -33.177 1.00 88.00 206 ALA A C 1
ATOM 1594 O O . ALA A 1 206 ? 4.290 20.268 -32.539 1.00 88.00 206 ALA A O 1
ATOM 1595 N N . LEU A 1 207 ? 5.207 18.228 -32.693 1.00 85.75 207 LEU A N 1
ATOM 1596 C CA . LEU A 1 207 ? 5.913 18.269 -31.414 1.00 85.75 207 LEU A CA 1
ATOM 1597 C C . LEU A 1 207 ? 7.399 18.523 -31.635 1.00 85.75 207 LEU A C 1
ATOM 1599 O O . LEU A 1 207 ? 8.094 17.677 -32.201 1.00 85.75 207 LEU A O 1
ATOM 1603 N N . TRP A 1 208 ? 7.895 19.643 -31.113 1.00 83.75 208 TRP A N 1
ATOM 1604 C CA . TRP A 1 208 ? 9.306 20.025 -31.141 1.00 83.75 208 TRP A CA 1
ATOM 1605 C C . TRP A 1 208 ? 9.799 20.307 -29.718 1.00 83.75 208 TRP A C 1
ATOM 1607 O O . TRP A 1 208 ? 9.287 21.201 -29.056 1.00 83.75 208 TRP A O 1
ATOM 1617 N N . ARG A 1 209 ? 10.777 19.528 -29.223 1.00 79.25 209 ARG A N 1
ATOM 1618 C CA . ARG A 1 209 ? 11.339 19.654 -27.856 1.00 79.25 209 ARG A CA 1
ATOM 1619 C C . ARG A 1 209 ? 10.259 19.745 -26.750 1.00 79.25 209 ARG A C 1
ATOM 1621 O O . ARG A 1 209 ? 10.376 20.551 -25.837 1.00 79.25 209 ARG A O 1
ATOM 1628 N N . GLU A 1 210 ? 9.221 18.907 -26.851 1.00 77.00 210 GLU A N 1
ATOM 1629 C CA . GLU A 1 210 ? 8.038 18.871 -25.958 1.00 77.00 210 GLU A CA 1
ATOM 1630 C C . GLU A 1 210 ? 7.085 20.085 -26.055 1.00 77.00 210 GLU A C 1
ATOM 1632 O O . GLU A 1 210 ? 6.123 20.179 -25.297 1.00 77.00 210 GLU A O 1
ATOM 1637 N N . ILE A 1 211 ? 7.288 20.985 -27.024 1.00 79.38 211 ILE A N 1
ATOM 1638 C CA . ILE A 1 211 ? 6.349 22.061 -27.368 1.00 79.38 211 ILE A CA 1
ATOM 1639 C C . ILE A 1 211 ? 5.434 21.577 -28.496 1.00 79.38 211 ILE A C 1
ATOM 1641 O O . ILE A 1 211 ? 5.913 21.115 -29.534 1.00 79.38 211 ILE A O 1
ATOM 1645 N N . ALA A 1 212 ? 4.120 21.677 -28.287 1.00 83.69 212 ALA A N 1
ATOM 1646 C CA . ALA A 1 212 ? 3.100 21.290 -29.259 1.00 83.69 212 ALA A CA 1
ATOM 1647 C C . ALA A 1 212 ? 2.613 22.501 -30.067 1.00 83.69 212 ALA A C 1
ATOM 1649 O O . ALA A 1 212 ? 2.110 23.470 -29.500 1.00 83.69 212 ALA A O 1
ATOM 1650 N N . VAL A 1 213 ? 2.724 22.410 -31.390 1.00 85.94 213 VAL A N 1
ATOM 1651 C CA . VAL A 1 213 ? 2.203 23.378 -32.364 1.00 85.94 213 VAL A CA 1
ATOM 1652 C C . VAL A 1 213 ? 1.015 22.738 -33.071 1.00 85.94 213 VAL A C 1
ATOM 1654 O O . VAL A 1 213 ? 1.153 21.639 -33.607 1.00 85.94 213 VAL A O 1
ATOM 1657 N N . VAL A 1 214 ? -0.151 23.386 -33.046 1.00 88.69 214 VAL A N 1
ATOM 1658 C CA . VAL A 1 214 ? -1.433 22.776 -33.444 1.00 88.69 214 VAL A CA 1
ATOM 1659 C C . VAL A 1 214 ? -2.064 23.544 -34.606 1.00 88.69 214 VAL A C 1
ATOM 1661 O O . VAL A 1 214 ? -2.079 24.775 -34.619 1.00 88.69 214 VAL A O 1
ATOM 1664 N N . SER A 1 215 ? -2.621 22.821 -35.578 1.00 89.69 215 SER A N 1
ATOM 1665 C CA . SER A 1 215 ? -3.334 23.414 -36.710 1.00 89.69 215 SER A CA 1
ATOM 1666 C C . SER A 1 215 ? -4.683 24.009 -36.302 1.00 89.69 215 SER A C 1
ATOM 1668 O O . SER A 1 215 ? -5.268 23.692 -35.261 1.00 89.69 215 SER A O 1
ATOM 1670 N N . ARG A 1 216 ? -5.271 24.797 -37.207 1.00 84.56 216 ARG A N 1
ATOM 1671 C CA . ARG A 1 216 ? -6.706 25.106 -37.143 1.00 84.56 216 ARG A CA 1
ATOM 1672 C C . ARG A 1 216 ? -7.552 23.817 -37.105 1.00 84.56 216 ARG A C 1
ATOM 1674 O O . ARG A 1 216 ? -7.114 22.803 -37.658 1.00 84.56 216 ARG A O 1
ATOM 1681 N N . PRO A 1 217 ? -8.743 23.842 -36.482 1.00 84.19 217 PRO A N 1
ATOM 1682 C CA . PRO A 1 217 ? -9.665 22.714 -36.511 1.00 84.19 217 PRO A CA 1
ATOM 1683 C C . PRO A 1 217 ? -10.270 22.534 -37.909 1.00 84.19 217 PRO A C 1
ATOM 1685 O O . PRO A 1 217 ? -10.727 23.495 -38.530 1.00 84.19 217 PRO A O 1
ATOM 1688 N N . PHE A 1 218 ? -10.288 21.294 -38.386 1.00 84.12 218 PHE A N 1
ATOM 1689 C CA . PHE A 1 218 ? -10.981 20.863 -39.596 1.00 84.12 218 PHE A CA 1
ATOM 1690 C C . PHE A 1 218 ? -12.251 20.122 -39.199 1.00 84.12 218 PHE A C 1
ATOM 1692 O O . PHE A 1 218 ? -12.183 19.169 -38.429 1.00 84.12 218 PHE A O 1
ATOM 1699 N N . LEU A 1 219 ? -13.396 20.547 -39.728 1.00 82.19 219 LEU A N 1
ATOM 1700 C CA . LEU A 1 219 ? -14.662 19.841 -39.560 1.00 82.19 219 LEU A CA 1
ATOM 1701 C C . LEU A 1 219 ? -14.875 18.930 -40.772 1.00 82.19 219 LEU A C 1
ATOM 1703 O O . LEU A 1 219 ? -14.893 19.420 -41.902 1.00 82.19 219 LEU A O 1
ATOM 1707 N N . GLN A 1 220 ? -15.016 17.627 -40.545 1.00 78.81 220 GLN A N 1
ATOM 1708 C CA . GLN A 1 220 ? -15.284 16.639 -41.590 1.00 78.81 220 GLN A CA 1
ATOM 1709 C C . GLN A 1 220 ? -16.580 15.886 -41.294 1.00 78.81 220 GLN A C 1
ATOM 1711 O O . GLN A 1 220 ? -16.756 15.360 -40.195 1.00 78.81 220 GLN A O 1
ATOM 1716 N N . THR A 1 221 ? -17.460 15.809 -42.293 1.00 72.81 221 THR A N 1
ATOM 1717 C CA . THR A 1 221 ? -18.707 15.039 -42.227 1.00 72.81 221 THR A CA 1
ATOM 1718 C C . THR A 1 221 ? -18.487 13.678 -42.879 1.00 72.81 221 THR A C 1
ATOM 1720 O O . THR A 1 221 ? -18.250 13.591 -44.086 1.00 72.81 221 THR A O 1
ATOM 1723 N N . VAL A 1 222 ? -18.576 12.601 -42.102 1.00 66.44 222 VAL A N 1
ATOM 1724 C CA . VAL A 1 222 ? -18.396 11.229 -42.594 1.00 66.44 222 VAL A CA 1
ATOM 1725 C C . VAL A 1 222 ? -19.769 10.620 -42.878 1.00 66.44 222 VAL A C 1
ATOM 1727 O O . VAL A 1 222 ? -20.555 10.347 -41.972 1.00 66.44 222 VAL A O 1
ATOM 1730 N N . LEU A 1 223 ? -20.081 10.407 -44.160 1.00 57.16 223 LEU A N 1
ATOM 1731 C CA . LEU A 1 223 ? -21.339 9.788 -44.586 1.00 57.16 223 LEU A CA 1
ATOM 1732 C C . LEU A 1 223 ? -21.334 8.289 -44.249 1.00 57.16 223 LEU A C 1
ATOM 1734 O O . LEU A 1 223 ? -20.661 7.491 -44.901 1.00 57.16 223 LEU A O 1
ATOM 1738 N N . LEU A 1 224 ? -22.113 7.903 -43.239 1.00 54.81 224 LEU A N 1
ATOM 1739 C CA . LEU A 1 224 ? -22.331 6.502 -42.883 1.00 54.81 224 LEU A CA 1
ATOM 1740 C C . LEU A 1 224 ? -23.171 5.796 -43.972 1.00 54.81 224 LEU A C 1
ATOM 1742 O O . LEU A 1 224 ? -24.208 6.333 -44.376 1.00 54.81 224 LEU A O 1
ATOM 1746 N N . PRO A 1 225 ? -22.795 4.588 -44.438 1.00 50.47 225 PRO A N 1
ATOM 1747 C CA . PRO A 1 225 ? -23.616 3.822 -45.369 1.00 50.47 225 PRO A CA 1
ATOM 1748 C C . PRO A 1 225 ? -24.945 3.431 -44.707 1.00 50.47 225 PRO A C 1
ATOM 1750 O O . PRO A 1 225 ? -24.977 2.646 -43.758 1.00 50.47 225 PRO A O 1
ATOM 1753 N N . LEU A 1 226 ? -26.060 3.963 -45.215 1.00 40.75 226 LEU A N 1
ATOM 1754 C CA . LEU A 1 226 ? -27.400 3.522 -44.830 1.00 40.75 226 LEU A CA 1
ATOM 1755 C C . LEU A 1 226 ? -27.587 2.047 -45.225 1.00 40.75 226 LEU A C 1
ATOM 1757 O O . LEU A 1 226 ? -27.735 1.739 -46.405 1.00 40.75 226 LEU A O 1
ATOM 1761 N N . GLY A 1 227 ? -27.617 1.145 -44.238 1.00 42.53 227 GLY A N 1
ATOM 1762 C CA . GLY A 1 227 ? -28.128 -0.220 -44.420 1.00 42.53 227 GLY A CA 1
ATOM 1763 C C . GLY A 1 227 ? -27.182 -1.389 -44.131 1.00 42.53 227 GLY A C 1
ATOM 1764 O O . GLY A 1 227 ? -27.517 -2.509 -44.511 1.00 42.53 227 GLY A O 1
ATOM 1765 N N . ALA A 1 228 ? -26.046 -1.201 -43.453 1.00 34.81 228 ALA A N 1
ATOM 1766 C CA . ALA A 1 228 ? -25.321 -2.347 -42.895 1.00 34.81 228 ALA A CA 1
ATOM 1767 C C . ALA A 1 228 ? -26.040 -2.845 -41.621 1.00 34.81 228 ALA A C 1
ATOM 1769 O O . ALA A 1 228 ? -26.369 -2.024 -40.759 1.00 34.81 228 ALA A O 1
ATOM 1770 N N . PRO A 1 229 ? -26.326 -4.155 -41.476 1.00 34.06 229 PRO A N 1
ATOM 1771 C CA . PRO A 1 229 ? -26.882 -4.688 -40.239 1.00 34.06 229 PRO A CA 1
ATOM 1772 C C . PRO A 1 229 ? -25.921 -4.368 -39.094 1.00 34.06 229 PRO A C 1
ATOM 1774 O O . PRO A 1 229 ? -24.709 -4.361 -39.294 1.00 34.06 229 PRO A O 1
ATOM 1777 N N . ALA A 1 230 ? -26.464 -4.108 -37.906 1.00 35.78 230 ALA A N 1
ATOM 1778 C CA . ALA A 1 230 ? -25.709 -3.889 -36.680 1.00 35.78 230 ALA A CA 1
ATOM 1779 C C . ALA A 1 230 ? -24.949 -5.165 -36.263 1.00 35.78 230 ALA A C 1
ATOM 1781 O O . ALA A 1 230 ? -25.256 -5.787 -35.252 1.00 35.78 230 ALA A O 1
ATOM 1782 N N . SER A 1 231 ? -23.960 -5.590 -37.047 1.00 35.66 231 SER A N 1
ATOM 1783 C CA . SER A 1 231 ? -22.838 -6.331 -36.506 1.00 35.66 231 SER A CA 1
ATOM 1784 C C . SER A 1 231 ? -22.071 -5.325 -35.669 1.00 35.66 231 SER A C 1
ATOM 1786 O O . SER A 1 231 ? -21.526 -4.353 -36.196 1.00 35.66 231 SER A O 1
ATOM 1788 N N . THR A 1 232 ? -22.136 -5.534 -34.360 1.00 33.47 232 THR A N 1
ATOM 1789 C CA . THR A 1 232 ? -21.302 -4.935 -33.323 1.00 33.47 232 THR A CA 1
ATOM 1790 C C . THR A 1 232 ? -19.969 -4.481 -33.920 1.00 33.47 232 THR A C 1
ATOM 1792 O O . THR A 1 232 ? -19.300 -5.321 -34.529 1.00 33.47 232 THR A O 1
ATOM 1795 N N . PRO A 1 233 ? -19.566 -3.199 -33.797 1.00 35.22 233 PRO A N 1
ATOM 1796 C CA . PRO A 1 233 ? -18.245 -2.798 -34.254 1.00 35.22 233 PRO A CA 1
ATOM 1797 C C . PRO A 1 233 ? -17.252 -3.736 -33.578 1.00 35.22 233 PRO A C 1
ATOM 1799 O O . PRO A 1 233 ? -17.288 -3.893 -32.354 1.00 35.22 233 PRO A O 1
ATOM 1802 N N . SER A 1 234 ? -16.436 -4.421 -34.376 1.00 37.62 234 SER A N 1
ATOM 1803 C CA . SER A 1 234 ? -15.354 -5.271 -33.900 1.00 37.62 234 SER A CA 1
ATOM 1804 C C . SER A 1 234 ? -14.412 -4.391 -33.082 1.00 37.62 234 SER A C 1
ATOM 1806 O O . SER A 1 234 ? -13.465 -3.822 -33.619 1.00 37.62 234 SER A O 1
ATOM 1808 N N . ARG A 1 235 ? -14.696 -4.202 -31.784 1.00 45.50 235 ARG A N 1
ATOM 1809 C CA . ARG A 1 235 ? -13.771 -3.560 -30.851 1.00 45.50 235 ARG A CA 1
ATOM 1810 C C . ARG A 1 235 ? -12.483 -4.351 -30.974 1.00 45.50 235 ARG A C 1
ATOM 1812 O O . ARG A 1 235 ? -12.478 -5.547 -30.683 1.00 45.50 235 ARG A O 1
ATOM 1819 N N . ARG A 1 236 ? -11.429 -3.694 -31.463 1.00 44.41 236 ARG A N 1
ATOM 1820 C CA . ARG A 1 236 ? -10.092 -4.272 -31.583 1.00 44.41 236 ARG A CA 1
ATOM 1821 C C . ARG A 1 236 ? -9.758 -4.907 -30.233 1.00 44.41 236 ARG A C 1
ATOM 1823 O O . ARG A 1 236 ? -9.619 -4.191 -29.242 1.00 44.41 236 ARG A O 1
ATOM 1830 N N . ARG A 1 237 ? -9.724 -6.243 -30.174 1.00 56.59 237 ARG A N 1
ATOM 1831 C CA . ARG A 1 237 ? -9.247 -6.967 -28.994 1.00 56.59 237 ARG A CA 1
ATOM 1832 C C . ARG A 1 237 ? -7.774 -6.622 -28.881 1.00 56.59 237 ARG A C 1
ATOM 1834 O O . ARG A 1 237 ? -6.993 -6.942 -29.772 1.00 56.59 237 ARG A O 1
ATOM 1841 N N . LEU A 1 238 ? -7.420 -5.866 -27.852 1.00 60.84 238 LEU A N 1
ATOM 1842 C CA . LEU A 1 238 ? -6.034 -5.500 -27.623 1.00 60.84 238 LEU A CA 1
ATOM 1843 C C . LEU A 1 238 ? -5.377 -6.676 -26.919 1.00 60.84 238 LEU A C 1
ATOM 1845 O O . LEU A 1 238 ? -5.838 -7.106 -25.860 1.00 60.84 238 LEU A O 1
ATOM 1849 N N . LYS A 1 239 ? -4.314 -7.207 -27.525 1.00 70.56 239 LYS A N 1
ATOM 1850 C CA . LYS A 1 239 ? -3.531 -8.272 -26.911 1.00 70.56 239 LYS A CA 1
ATOM 1851 C C . LYS A 1 239 ? -2.983 -7.761 -25.573 1.00 70.56 239 LYS A C 1
ATOM 1853 O O . LYS A 1 239 ? -2.278 -6.747 -25.566 1.00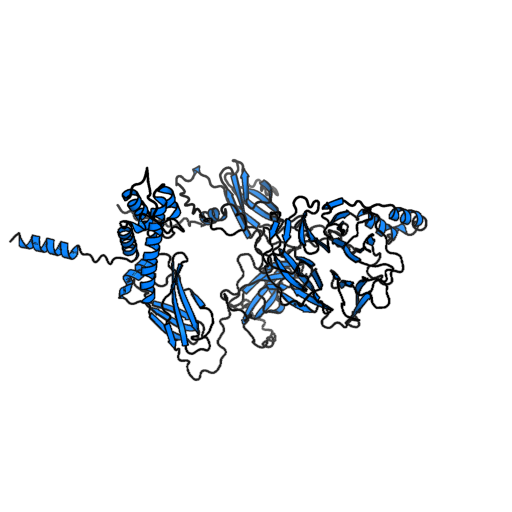 70.56 239 LYS A O 1
ATOM 1858 N N . PRO A 1 240 ? -3.288 -8.425 -24.445 1.00 74.62 240 PRO A N 1
ATOM 1859 C CA . PRO A 1 240 ? -2.704 -8.049 -23.170 1.00 74.62 240 PRO A CA 1
ATOM 1860 C C . PRO A 1 240 ? -1.174 -8.168 -23.221 1.00 74.62 240 PRO A C 1
ATOM 1862 O O . PRO A 1 240 ? -0.623 -9.072 -23.848 1.00 74.62 240 PRO A O 1
ATOM 1865 N N . THR A 1 241 ? -0.472 -7.269 -22.545 1.00 75.31 241 THR A N 1
ATOM 1866 C CA . THR A 1 241 ? 0.983 -7.269 -22.393 1.00 75.31 241 THR A CA 1
ATOM 1867 C C . THR A 1 241 ? 1.363 -7.224 -20.917 1.00 75.31 241 THR A C 1
ATOM 1869 O O . THR A 1 241 ? 0.552 -6.914 -20.043 1.00 75.31 241 THR A O 1
ATOM 1872 N N . VAL A 1 242 ? 2.607 -7.584 -20.619 1.00 70.12 242 VAL A N 1
ATOM 1873 C CA . VAL A 1 242 ? 3.176 -7.532 -19.269 1.00 70.12 242 VAL A CA 1
ATOM 1874 C C . VAL A 1 242 ? 4.067 -6.303 -19.173 1.00 70.12 242 VAL A C 1
ATOM 1876 O O . VAL A 1 242 ? 4.772 -5.987 -20.129 1.00 70.12 242 VAL A O 1
ATOM 1879 N N . ASP A 1 243 ? 4.055 -5.620 -18.031 1.00 55.00 243 ASP A N 1
ATOM 1880 C CA . ASP A 1 243 ? 4.965 -4.498 -17.813 1.00 55.00 243 ASP A CA 1
ATOM 1881 C C . ASP A 1 243 ? 6.423 -4.958 -17.614 1.00 55.00 243 ASP A C 1
ATOM 1883 O O . ASP A 1 243 ? 6.698 -6.121 -17.290 1.00 55.00 243 ASP A O 1
ATOM 1887 N N . ILE A 1 244 ? 7.369 -4.037 -17.808 1.00 45.78 244 ILE A N 1
ATOM 1888 C CA . ILE A 1 244 ? 8.819 -4.284 -17.735 1.00 45.78 244 ILE A CA 1
ATOM 1889 C C . ILE A 1 244 ? 9.211 -4.622 -16.282 1.00 45.78 244 ILE A C 1
ATOM 1891 O O . ILE A 1 244 ? 9.573 -3.760 -15.485 1.00 45.78 244 ILE A O 1
ATOM 1895 N N . GLY A 1 245 ? 9.091 -5.895 -15.911 1.00 49.53 245 GLY A N 1
ATOM 1896 C CA . GLY A 1 245 ? 9.361 -6.385 -14.553 1.00 49.53 245 GLY A CA 1
ATOM 1897 C C . GLY A 1 245 ? 8.850 -7.793 -14.249 1.00 49.53 245 GLY A C 1
ATOM 1898 O O . GLY A 1 245 ? 9.132 -8.303 -13.172 1.00 49.53 245 GLY A O 1
ATOM 1899 N N . GLY A 1 246 ? 8.134 -8.432 -15.184 1.00 59.97 246 GLY A N 1
ATOM 1900 C CA . GLY A 1 246 ? 7.483 -9.716 -14.937 1.00 59.97 246 GLY A CA 1
ATOM 1901 C C . GLY A 1 246 ? 6.258 -9.492 -14.058 1.00 59.97 246 GLY A C 1
ATOM 1902 O O . GLY A 1 246 ? 6.356 -9.363 -12.846 1.00 59.97 246 GLY A O 1
ATOM 1903 N N . GLY A 1 247 ? 5.083 -9.399 -14.671 1.00 71.62 247 GLY A N 1
ATOM 1904 C CA . GLY A 1 247 ? 3.809 -9.120 -14.009 1.00 71.62 247 GLY A CA 1
ATOM 1905 C C . GLY A 1 247 ? 3.295 -10.302 -13.199 1.00 71.62 247 GLY A C 1
ATOM 1906 O O . GLY A 1 247 ? 2.136 -10.663 -13.337 1.00 71.62 247 GLY A O 1
ATOM 1907 N N . GLN A 1 248 ? 4.142 -10.945 -12.399 1.00 83.31 248 GLN A N 1
ATOM 1908 C CA . GLN A 1 248 ? 3.758 -12.045 -11.529 1.00 83.31 248 GLN A CA 1
ATOM 1909 C C . GLN A 1 248 ? 4.526 -12.021 -10.209 1.00 83.31 248 GLN A C 1
ATOM 1911 O O . GLN A 1 248 ? 5.706 -11.680 -10.170 1.00 83.31 248 GLN A O 1
ATOM 1916 N N . LEU A 1 249 ? 3.859 -12.421 -9.129 1.00 85.12 249 LEU A N 1
ATOM 1917 C CA . LEU A 1 249 ? 4.456 -12.566 -7.801 1.00 85.12 249 LEU A CA 1
ATOM 1918 C C . LEU A 1 249 ? 3.748 -13.679 -7.037 1.00 85.12 249 LEU A C 1
ATOM 1920 O O . LEU A 1 249 ? 2.522 -13.699 -6.949 1.00 85.12 249 LEU A O 1
ATOM 1924 N N . GLN A 1 250 ? 4.515 -14.596 -6.461 1.00 85.75 250 GLN A N 1
ATOM 1925 C CA . GLN A 1 250 ? 3.981 -15.597 -5.549 1.00 85.75 250 GLN A CA 1
ATOM 1926 C C . GLN A 1 250 ? 3.676 -14.934 -4.197 1.00 85.75 250 GLN A C 1
ATOM 1928 O O . GLN A 1 250 ? 4.562 -14.340 -3.593 1.00 85.75 250 GLN A O 1
ATOM 1933 N N . LEU A 1 251 ? 2.425 -15.000 -3.737 1.00 81.25 251 LEU A N 1
ATOM 1934 C CA . LEU A 1 251 ? 1.999 -14.422 -2.449 1.00 81.25 251 LEU A CA 1
ATOM 1935 C C . LEU A 1 251 ? 1.644 -15.487 -1.408 1.00 81.25 251 LEU A C 1
ATOM 1937 O O . LEU A 1 251 ? 1.469 -15.159 -0.241 1.00 81.25 251 LEU A O 1
ATOM 1941 N N . ALA A 1 252 ? 1.556 -16.754 -1.816 1.00 79.56 252 ALA A N 1
ATOM 1942 C CA . ALA A 1 252 ? 1.310 -17.895 -0.945 1.00 79.56 252 ALA A CA 1
ATOM 1943 C C . ALA A 1 252 ? 2.065 -19.127 -1.464 1.00 79.56 252 ALA A C 1
ATOM 1945 O O . ALA A 1 252 ? 2.446 -19.189 -2.635 1.00 79.56 252 ALA A O 1
ATOM 1946 N N . LEU A 1 253 ? 2.254 -20.144 -0.619 1.00 79.56 253 LEU A N 1
ATOM 1947 C CA . LEU A 1 253 ? 2.906 -21.400 -1.024 1.00 79.56 253 LEU A CA 1
ATOM 1948 C C . LEU A 1 253 ? 2.221 -22.040 -2.243 1.00 79.56 253 LEU A C 1
ATOM 1950 O O . LEU A 1 253 ? 2.897 -22.503 -3.156 1.00 79.56 253 LEU A O 1
ATOM 1954 N N . ASN A 1 254 ? 0.892 -21.970 -2.296 1.00 84.62 254 ASN A N 1
ATOM 1955 C CA . ASN A 1 254 ? 0.050 -22.511 -3.358 1.00 84.62 254 ASN A CA 1
ATOM 1956 C C . ASN A 1 254 ? -0.728 -21.415 -4.112 1.00 84.62 254 ASN A C 1
ATOM 1958 O O . ASN A 1 254 ? -1.857 -21.631 -4.562 1.00 84.62 254 ASN A O 1
ATOM 1962 N N . GLY A 1 255 ? -0.157 -20.213 -4.240 1.00 86.75 255 GLY A N 1
ATOM 1963 C CA . GLY A 1 255 ? -0.842 -19.126 -4.929 1.00 86.75 255 GLY A CA 1
ATOM 1964 C C . GLY A 1 255 ? 0.057 -18.009 -5.439 1.00 86.75 255 GLY A C 1
ATOM 1965 O O . GLY A 1 255 ? 1.031 -17.611 -4.801 1.00 86.75 255 GLY A O 1
ATOM 1966 N N . PHE A 1 256 ? -0.314 -17.453 -6.591 1.00 88.56 256 PHE A N 1
ATOM 1967 C CA . PHE A 1 256 ? 0.414 -16.367 -7.246 1.00 88.56 256 PHE A CA 1
ATOM 1968 C C . PHE A 1 256 ? -0.535 -15.309 -7.805 1.00 88.56 256 PHE A C 1
ATOM 1970 O O . PHE A 1 256 ? -1.665 -15.596 -8.201 1.00 88.56 256 PHE A O 1
ATOM 1977 N N . VAL A 1 257 ? -0.056 -14.076 -7.874 1.00 89.44 257 VAL A N 1
ATOM 1978 C CA . VAL A 1 257 ? -0.705 -12.965 -8.564 1.00 89.44 257 VAL A CA 1
ATOM 1979 C C . VAL A 1 257 ? -0.122 -12.835 -9.954 1.00 89.44 257 VAL A C 1
ATOM 1981 O O . VAL A 1 257 ? 1.090 -12.951 -10.118 1.00 89.44 257 VAL A O 1
ATOM 1984 N N . ALA A 1 258 ? -0.982 -12.561 -10.930 1.00 89.25 258 ALA A N 1
ATOM 1985 C CA . ALA A 1 258 ? -0.580 -12.100 -12.249 1.00 89.25 258 ALA A CA 1
ATOM 1986 C C . ALA A 1 258 ? -1.234 -10.749 -12.552 1.00 89.25 258 ALA A C 1
ATOM 1988 O O . ALA A 1 258 ? -2.405 -10.538 -12.236 1.00 89.25 258 ALA A O 1
ATOM 1989 N N . CYS A 1 259 ? -0.471 -9.861 -13.175 1.00 87.56 259 CYS A N 1
ATOM 1990 C CA . CYS A 1 259 ? -0.860 -8.530 -13.600 1.00 87.56 259 CYS A CA 1
ATOM 1991 C C . CYS A 1 259 ? -0.479 -8.321 -15.065 1.00 87.56 259 CYS A C 1
ATOM 1993 O O . CYS A 1 259 ? 0.609 -8.698 -15.505 1.00 87.56 259 CYS A O 1
ATOM 1995 N N . TRP A 1 260 ? -1.370 -7.684 -15.808 1.00 85.00 260 TRP A N 1
ATOM 1996 C CA . TRP A 1 260 ? -1.215 -7.371 -17.220 1.00 85.00 260 TRP A CA 1
ATOM 1997 C C . TRP A 1 260 ? -1.728 -5.961 -17.497 1.00 85.00 260 TRP A C 1
ATOM 1999 O O . TRP A 1 260 ? -2.417 -5.347 -16.689 1.00 85.00 260 TRP A O 1
ATOM 2009 N N . ARG A 1 261 ? -1.396 -5.440 -18.667 1.00 77.19 261 ARG A N 1
ATOM 2010 C CA . ARG A 1 261 ? -1.933 -4.193 -19.202 1.00 77.19 261 ARG A CA 1
ATOM 2011 C C . ARG A 1 261 ? -2.422 -4.446 -20.617 1.00 77.19 261 ARG A C 1
ATOM 2013 O O . ARG A 1 261 ? -2.007 -5.400 -21.259 1.00 77.19 261 ARG A O 1
ATOM 2020 N N . THR A 1 262 ? -3.286 -3.591 -21.123 1.00 68.38 262 THR A N 1
ATOM 2021 C CA . THR A 1 262 ? -3.575 -3.516 -22.557 1.00 68.38 262 THR A CA 1
ATOM 2022 C C . THR A 1 262 ? -2.925 -2.236 -23.048 1.00 68.38 262 THR A C 1
ATOM 2024 O O . THR A 1 262 ? -3.242 -1.165 -22.526 1.00 68.38 262 THR A O 1
ATOM 2027 N N . GLU A 1 263 ? -1.972 -2.331 -23.977 1.00 56.38 263 GLU A N 1
ATOM 2028 C CA . GLU A 1 263 ? -1.429 -1.129 -24.613 1.00 56.38 263 GLU A CA 1
ATOM 2029 C C . GLU A 1 263 ? -2.588 -0.383 -25.277 1.00 56.38 263 GLU A C 1
ATOM 2031 O O . GLU A 1 263 ? -3.377 -0.997 -25.987 1.00 56.38 263 GLU A O 1
ATOM 2036 N N . GLU A 1 264 ? -2.700 0.921 -24.997 1.00 46.84 264 GLU A N 1
ATOM 2037 C CA . GLU A 1 264 ? -3.665 1.836 -25.624 1.00 46.84 264 GLU A CA 1
ATOM 2038 C C . GLU A 1 264 ? -5.097 1.877 -25.031 1.00 46.84 264 GLU A C 1
ATOM 2040 O O . GLU A 1 264 ? -6.101 1.743 -25.726 1.00 46.84 264 GLU A O 1
ATOM 2045 N N . ARG A 1 265 ? -5.210 2.191 -23.732 1.00 45.09 265 ARG A N 1
ATOM 2046 C CA . ARG A 1 265 ? -6.333 2.994 -23.193 1.00 45.09 265 ARG A CA 1
ATOM 2047 C C . ARG A 1 265 ? -5.816 4.024 -22.196 1.00 45.09 265 ARG A C 1
ATOM 2049 O O . ARG A 1 265 ? -5.980 3.901 -20.986 1.00 45.09 265 ARG A O 1
ATOM 2056 N N . VAL A 1 266 ? -5.137 5.036 -22.720 1.00 37.97 266 VAL A N 1
ATOM 2057 C CA . VAL A 1 266 ? -4.902 6.276 -21.983 1.00 37.97 266 VAL A CA 1
ATOM 2058 C C . VAL A 1 266 ? -6.147 7.136 -22.213 1.00 37.97 266 VAL A C 1
ATOM 2060 O O . VAL A 1 266 ? -6.527 7.364 -23.355 1.00 37.97 266 VAL A O 1
ATOM 2063 N N . THR A 1 267 ? -6.793 7.524 -21.111 1.00 34.12 267 THR A N 1
ATOM 2064 C CA . THR A 1 267 ? -7.904 8.490 -21.001 1.00 34.12 267 THR A CA 1
ATOM 2065 C C . THR A 1 267 ? -9.273 8.102 -21.568 1.00 34.12 267 THR A C 1
ATOM 2067 O O . THR A 1 267 ? -9.791 8.806 -22.419 1.00 34.12 267 THR A O 1
ATOM 2070 N N . ASP A 1 268 ? -9.922 7.084 -20.995 1.00 34.47 268 ASP A N 1
ATOM 2071 C CA . ASP A 1 268 ? -11.371 7.182 -20.773 1.00 34.47 268 ASP A CA 1
ATOM 2072 C C . ASP A 1 268 ? -11.766 6.556 -19.436 1.00 34.47 268 ASP A C 1
ATOM 2074 O O . ASP A 1 268 ? -11.457 5.406 -19.114 1.00 34.47 268 ASP A O 1
ATOM 2078 N N . VAL A 1 269 ? -12.428 7.372 -18.626 1.00 37.66 269 VAL A N 1
ATOM 2079 C CA . VAL A 1 269 ? -13.027 6.991 -17.355 1.00 37.66 269 VAL A CA 1
ATOM 2080 C C . VAL A 1 269 ? -14.360 6.305 -17.691 1.00 37.66 269 VAL A C 1
ATOM 2082 O O . VAL A 1 269 ? -15.212 6.927 -18.310 1.00 37.66 269 VAL A O 1
ATOM 2085 N N . HIS A 1 270 ? -14.517 5.042 -17.260 1.00 35.94 270 HIS A N 1
ATOM 2086 C CA . HIS A 1 270 ? -15.759 4.231 -17.178 1.00 35.94 270 HIS A CA 1
ATOM 2087 C C . HIS A 1 270 ? -15.997 3.030 -18.111 1.00 35.94 270 HIS A C 1
ATOM 2089 O O . HIS A 1 270 ? -17.050 2.408 -17.999 1.00 35.94 270 HIS A O 1
ATOM 2095 N N . GLU A 1 271 ? -15.031 2.557 -18.897 1.00 45.00 271 GLU A N 1
ATOM 2096 C CA . GLU A 1 271 ? -15.224 1.311 -19.659 1.00 45.00 271 GLU A CA 1
ATOM 2097 C C . GLU A 1 271 ? -14.212 0.214 -19.292 1.00 45.00 271 GLU A C 1
ATOM 2099 O O . GLU A 1 271 ? -13.150 0.074 -19.904 1.00 45.00 271 GLU A O 1
ATOM 2104 N N . THR A 1 272 ? -14.539 -0.595 -18.275 1.00 54.44 272 THR A N 1
ATOM 2105 C CA . THR A 1 272 ? -13.713 -1.742 -17.865 1.00 54.44 272 THR A CA 1
ATOM 2106 C C . THR A 1 272 ? -13.848 -2.877 -18.886 1.00 54.44 272 THR A C 1
ATOM 2108 O O . THR A 1 272 ? -14.898 -3.517 -18.954 1.00 54.44 272 THR A O 1
ATOM 2111 N N . SER A 1 273 ? -12.803 -3.139 -19.682 1.00 63.31 273 SER A N 1
ATOM 2112 C CA . SER A 1 273 ? -12.707 -4.386 -20.459 1.00 63.31 273 SER A CA 1
ATOM 2113 C C . SER A 1 273 ? -12.846 -5.586 -19.522 1.00 63.31 273 SER A C 1
ATOM 2115 O O . SER A 1 273 ? -12.281 -5.589 -18.427 1.00 63.31 273 SER A O 1
ATOM 2117 N N . GLN A 1 274 ? -13.580 -6.609 -19.952 1.00 79.69 274 GLN A N 1
ATOM 2118 C CA . GLN A 1 274 ? -13.587 -7.896 -19.277 1.00 79.69 274 GLN A CA 1
ATOM 2119 C C . GLN A 1 274 ? -12.481 -8.771 -19.878 1.00 79.69 274 GLN A C 1
ATOM 2121 O O . GLN A 1 274 ? -12.314 -8.854 -21.091 1.00 79.69 274 GLN A O 1
ATOM 2126 N N . PHE A 1 275 ? -11.723 -9.438 -19.022 1.00 83.44 275 PHE A N 1
ATOM 2127 C CA . PHE A 1 275 ? -10.648 -10.353 -19.365 1.00 83.44 275 PHE A CA 1
ATOM 2128 C C . PHE A 1 275 ? -11.061 -11.779 -19.039 1.00 83.44 275 PHE A C 1
ATOM 2130 O O . PHE A 1 275 ? -11.614 -12.040 -17.970 1.00 83.44 275 PHE A O 1
ATOM 2137 N N . ARG A 1 276 ? -10.747 -12.714 -19.934 1.00 88.00 276 ARG A N 1
ATOM 2138 C CA . ARG A 1 276 ? -10.882 -14.152 -19.704 1.00 88.00 276 ARG A CA 1
ATOM 2139 C C . ARG A 1 276 ? -9.526 -14.737 -19.332 1.00 88.00 276 ARG A C 1
ATOM 2141 O O . ARG A 1 276 ? -8.569 -14.622 -20.091 1.00 88.00 276 ARG A O 1
ATOM 2148 N N . LEU A 1 277 ? -9.479 -15.404 -18.188 1.00 89.69 277 LEU A N 1
ATOM 2149 C CA . LEU A 1 277 ? -8.304 -16.049 -17.615 1.00 89.69 277 LEU A CA 1
ATOM 2150 C C . LEU A 1 277 ? -8.474 -17.559 -17.709 1.00 89.69 277 LEU A C 1
ATOM 2152 O O . LEU A 1 277 ? -9.467 -18.079 -17.206 1.00 89.69 277 LEU A O 1
ATOM 2156 N N . ARG A 1 278 ? -7.517 -18.270 -18.307 1.00 89.38 278 ARG A N 1
ATOM 2157 C CA . ARG A 1 278 ? -7.494 -19.740 -18.365 1.00 89.38 278 ARG A CA 1
ATOM 2158 C C . ARG A 1 278 ? -6.186 -20.252 -17.781 1.00 89.38 278 ARG A C 1
ATOM 2160 O O . ARG A 1 278 ? -5.118 -19.926 -18.289 1.00 89.38 278 ARG A O 1
ATOM 2167 N N . LEU A 1 279 ? -6.276 -21.039 -16.713 1.00 89.31 279 LEU A N 1
ATOM 2168 C CA . LEU A 1 279 ? -5.121 -21.594 -16.016 1.00 89.31 279 LEU A CA 1
ATOM 2169 C C . LEU A 1 279 ? -4.974 -23.084 -16.320 1.00 89.31 279 LEU A C 1
ATOM 2171 O O . LEU A 1 279 ? -5.925 -23.853 -16.154 1.00 89.31 279 LEU A O 1
ATOM 2175 N N . PHE A 1 280 ? -3.763 -23.481 -16.690 1.00 87.38 280 PHE A N 1
ATOM 2176 C CA . PHE A 1 280 ? -3.359 -24.856 -16.950 1.00 87.38 280 PHE A CA 1
ATOM 2177 C C . PHE A 1 280 ? -2.185 -25.223 -16.036 1.00 87.38 280 PHE A C 1
ATOM 2179 O O . PHE A 1 280 ? -1.312 -24.392 -15.800 1.00 87.38 280 PHE A O 1
ATOM 2186 N N . ALA A 1 281 ? -2.138 -26.449 -15.526 1.00 85.75 281 ALA A N 1
ATOM 2187 C CA . ALA A 1 281 ? -0.968 -26.999 -14.854 1.00 85.75 281 ALA A CA 1
ATOM 2188 C C . ALA A 1 281 ? -0.130 -27.808 -15.846 1.00 85.75 281 ALA A C 1
ATOM 2190 O O . ALA A 1 281 ? -0.668 -28.601 -16.617 1.00 85.75 281 ALA A O 1
ATOM 2191 N N . VAL A 1 282 ? 1.182 -27.609 -15.835 1.00 82.81 282 VAL A N 1
ATOM 2192 C CA . VAL A 1 282 ? 2.116 -28.302 -16.726 1.00 82.81 282 VAL A CA 1
ATOM 2193 C C . VAL A 1 282 ? 2.566 -29.595 -16.050 1.00 82.81 282 VAL A C 1
ATOM 2195 O O . VAL A 1 282 ? 3.091 -29.567 -14.938 1.00 82.81 282 VAL A O 1
ATOM 2198 N N . VAL A 1 283 ? 2.326 -30.726 -16.714 1.00 78.56 283 VAL A N 1
ATOM 2199 C CA . VAL A 1 283 ? 2.770 -32.062 -16.276 1.00 78.56 283 VAL A CA 1
ATOM 2200 C C . VAL A 1 283 ? 4.138 -32.372 -16.901 1.00 78.56 283 VAL A C 1
ATOM 2202 O O . VAL A 1 283 ? 4.502 -31.750 -17.897 1.00 78.56 283 VAL A O 1
ATOM 2205 N N . GLU A 1 284 ? 4.897 -33.319 -16.339 1.00 67.00 284 GLU A N 1
ATOM 2206 C CA . GLU A 1 284 ? 6.261 -33.688 -16.777 1.00 67.00 284 GLU A CA 1
ATOM 2207 C C . GLU A 1 284 ? 6.378 -33.997 -18.282 1.00 67.00 284 GLU A C 1
ATOM 2209 O O . GLU A 1 284 ? 7.389 -33.667 -18.898 1.00 67.00 284 GLU A O 1
ATOM 2214 N N . ASP A 1 285 ? 5.312 -34.509 -18.905 1.00 62.28 285 ASP A N 1
ATOM 2215 C CA . ASP A 1 285 ? 5.241 -34.784 -20.350 1.00 62.28 285 ASP A CA 1
ATOM 2216 C C . ASP A 1 285 ? 5.089 -33.514 -21.221 1.00 62.28 285 ASP A C 1
ATOM 2218 O O . ASP A 1 285 ? 4.939 -33.587 -22.443 1.00 62.28 285 ASP A O 1
ATOM 2222 N N . GLY A 1 286 ? 5.071 -32.326 -20.609 1.00 64.00 286 GLY A N 1
ATOM 2223 C CA . GLY A 1 286 ? 4.869 -31.034 -21.272 1.00 64.00 286 GLY A CA 1
ATOM 2224 C C . GLY A 1 286 ? 3.418 -30.747 -21.678 1.00 64.00 286 GLY A C 1
ATOM 2225 O O . GLY A 1 286 ? 3.138 -29.683 -22.235 1.00 64.00 286 GLY A O 1
ATOM 2226 N N . SER A 1 287 ? 2.477 -31.658 -21.402 1.00 68.56 287 SER A N 1
ATOM 2227 C CA . SER A 1 287 ? 1.043 -31.439 -21.621 1.00 68.56 287 SER A CA 1
ATOM 2228 C C . SER A 1 287 ? 0.427 -30.597 -20.499 1.00 68.56 287 SER A C 1
ATOM 2230 O O . SER A 1 287 ? 0.641 -30.876 -19.317 1.00 68.56 287 SER A O 1
ATOM 2232 N N . GLY A 1 288 ? -0.373 -29.592 -20.862 1.00 72.00 288 GLY A N 1
ATOM 2233 C CA . GLY A 1 288 ? -1.123 -28.771 -19.911 1.00 72.00 288 GLY A CA 1
ATOM 2234 C C . GLY A 1 288 ? -2.453 -29.417 -19.508 1.00 72.00 288 GLY A C 1
ATOM 2235 O O . GLY A 1 288 ? -3.299 -29.671 -20.362 1.00 72.00 288 GLY A O 1
ATOM 2236 N N . THR A 1 289 ? -2.671 -29.642 -18.212 1.00 81.94 289 THR A N 1
ATOM 2237 C CA . THR A 1 289 ? -3.972 -30.024 -17.640 1.00 81.94 289 THR A CA 1
ATOM 2238 C C . THR A 1 289 ? -4.762 -28.770 -17.275 1.00 81.94 289 THR A C 1
ATOM 2240 O O . THR A 1 289 ? -4.261 -27.887 -16.586 1.00 81.94 289 THR A O 1
ATOM 2243 N N . PHE A 1 290 ? -5.998 -28.641 -17.757 1.00 83.44 290 PHE A N 1
ATOM 2244 C CA . PHE A 1 290 ? -6.834 -27.483 -17.435 1.00 83.44 290 PHE A CA 1
ATOM 2245 C C . PHE A 1 290 ? -7.223 -27.484 -15.951 1.00 83.44 290 PHE A C 1
ATOM 2247 O O . PHE A 1 290 ? -7.712 -28.489 -15.440 1.00 83.44 290 PHE A O 1
ATOM 2254 N N . ILE A 1 291 ? -7.034 -26.347 -15.277 1.00 84.50 291 ILE A N 1
ATOM 2255 C CA . ILE A 1 291 ? -7.384 -26.167 -13.863 1.00 84.50 291 ILE A CA 1
ATOM 2256 C C . ILE A 1 291 ? -8.687 -25.382 -13.731 1.00 84.50 291 ILE A C 1
ATOM 2258 O O . ILE A 1 291 ? -9.646 -25.869 -13.136 1.00 84.50 291 ILE A O 1
ATOM 2262 N N . ARG A 1 292 ? -8.728 -24.146 -14.250 1.00 85.69 292 ARG A N 1
ATOM 2263 C CA . ARG A 1 292 ? -9.907 -23.271 -14.138 1.00 85.69 292 ARG A CA 1
ATOM 2264 C C . ARG A 1 292 ? -9.926 -22.148 -15.169 1.00 85.69 292 ARG A C 1
ATOM 2266 O O . ARG A 1 292 ? -8.876 -21.712 -15.639 1.00 85.69 292 ARG A O 1
ATOM 2273 N N . SER A 1 293 ? -11.127 -21.635 -15.449 1.00 86.00 293 SER A N 1
ATOM 2274 C CA . SER A 1 293 ? -11.362 -20.431 -16.253 1.00 86.00 293 SER A CA 1
ATOM 2275 C C . SER A 1 293 ? -12.179 -19.419 -15.457 1.00 86.00 293 SER A C 1
ATOM 2277 O O . SER A 1 293 ? -13.126 -19.805 -14.776 1.00 86.00 293 SER A O 1
ATOM 2279 N N . GLN A 1 294 ? -11.823 -18.138 -15.531 1.00 85.44 294 GLN A N 1
ATOM 2280 C CA . GLN A 1 294 ? -12.494 -17.054 -14.807 1.00 85.44 294 GLN A CA 1
ATOM 2281 C C . GLN A 1 294 ? -12.547 -15.783 -15.654 1.00 85.44 294 GLN A C 1
ATOM 2283 O O . GLN A 1 294 ? -11.718 -15.594 -16.541 1.00 85.44 294 GLN A O 1
ATOM 2288 N N . PHE A 1 295 ? -13.512 -14.914 -15.365 1.00 84.38 295 PHE A N 1
ATOM 2289 C CA . PHE A 1 295 ? -13.591 -13.583 -15.956 1.00 84.38 295 PHE A CA 1
ATOM 2290 C C . PHE A 1 295 ? -13.295 -12.527 -14.898 1.00 84.38 295 PHE A C 1
ATOM 2292 O O . PHE A 1 295 ? -13.746 -12.651 -13.760 1.00 84.38 295 PHE A O 1
ATOM 2299 N N . THR A 1 296 ? -12.559 -11.486 -15.271 1.00 82.38 296 THR A N 1
ATOM 2300 C CA . THR A 1 296 ? -12.289 -10.341 -14.398 1.00 82.38 296 THR A CA 1
ATOM 2301 C C . THR A 1 296 ? -12.354 -9.039 -15.180 1.00 82.38 296 THR A C 1
ATOM 2303 O O . THR A 1 296 ? -12.063 -9.020 -16.366 1.00 82.38 296 THR A O 1
ATOM 2306 N N . ASN A 1 297 ? -12.729 -7.944 -14.534 1.00 81.06 297 ASN A N 1
ATOM 2307 C CA . ASN A 1 297 ? -12.668 -6.594 -15.099 1.00 81.06 297 ASN A CA 1
ATOM 2308 C C . ASN A 1 297 ? -11.408 -5.827 -14.657 1.00 81.06 297 ASN A C 1
ATOM 2310 O O . ASN A 1 297 ? -11.254 -4.645 -14.959 1.00 81.06 297 ASN A O 1
ATOM 2314 N N . THR A 1 298 ? -10.520 -6.493 -13.917 1.00 82.00 298 THR A N 1
ATOM 2315 C CA . THR A 1 298 ? -9.298 -5.920 -13.351 1.00 82.00 298 THR A CA 1
ATOM 2316 C C . THR A 1 298 ? -8.067 -6.367 -14.128 1.00 82.00 298 THR A C 1
ATOM 2318 O O . THR A 1 298 ? -8.064 -7.404 -14.784 1.00 82.00 298 THR A O 1
ATOM 2321 N N . THR A 1 299 ? -6.995 -5.589 -14.021 1.00 82.88 299 THR A N 1
ATOM 2322 C CA . THR A 1 299 ? -5.694 -5.849 -14.658 1.00 82.88 299 THR A CA 1
ATOM 2323 C C . THR A 1 299 ? -4.760 -6.718 -13.817 1.00 82.88 299 THR A C 1
ATOM 2325 O O . THR A 1 299 ? -3.689 -7.092 -14.279 1.00 82.88 299 THR A O 1
ATOM 2328 N N . CYS A 1 300 ? -5.153 -7.046 -12.587 1.00 87.81 300 CYS A N 1
ATOM 2329 C CA . CYS A 1 300 ? -4.441 -7.949 -11.691 1.00 87.81 300 CYS A CA 1
ATOM 2330 C C . CYS A 1 300 ? -5.413 -8.971 -11.102 1.00 87.81 300 CYS A C 1
ATOM 2332 O O . CYS A 1 300 ? -6.555 -8.632 -10.773 1.00 87.81 300 CYS A O 1
ATOM 2334 N N . HIS A 1 301 ? -4.956 -10.211 -10.937 1.00 88.56 301 HIS A N 1
ATOM 2335 C CA . HIS A 1 301 ? -5.748 -11.291 -10.359 1.00 88.56 301 HIS A CA 1
ATOM 2336 C C . HIS A 1 301 ? -4.897 -12.226 -9.495 1.00 88.56 301 HIS A C 1
ATOM 2338 O O . HIS A 1 301 ? -3.815 -12.652 -9.908 1.00 88.56 301 HIS A O 1
ATOM 2344 N N . PHE A 1 302 ? -5.411 -12.582 -8.313 1.00 89.38 302 PHE A N 1
ATOM 2345 C CA . PHE A 1 302 ? -4.758 -13.510 -7.394 1.00 89.38 302 PHE A CA 1
ATOM 2346 C C . PHE A 1 302 ? -5.305 -14.928 -7.552 1.00 89.38 302 PHE A C 1
ATOM 2348 O O . PHE A 1 302 ? -6.473 -15.210 -7.281 1.00 89.38 302 PHE A O 1
ATOM 2355 N N . PHE A 1 303 ? -4.439 -15.852 -7.955 1.00 88.75 303 PHE A N 1
ATOM 2356 C CA . PHE A 1 303 ? -4.760 -17.260 -8.040 1.00 88.75 303 PHE A CA 1
ATOM 2357 C C . PHE A 1 303 ? -4.447 -17.972 -6.721 1.00 88.75 303 PHE A C 1
ATOM 2359 O O . PHE A 1 303 ? -3.304 -18.332 -6.472 1.00 88.75 303 PHE A O 1
ATOM 2366 N N . ARG A 1 304 ? -5.482 -18.200 -5.904 1.00 86.44 304 ARG A N 1
ATOM 2367 C CA . ARG A 1 304 ? -5.395 -18.911 -4.612 1.00 86.44 304 ARG A CA 1
ATOM 2368 C C . ARG A 1 304 ? -5.721 -20.404 -4.731 1.00 86.44 304 ARG A C 1
ATOM 2370 O O . ARG A 1 304 ? -6.428 -20.788 -5.677 1.00 86.44 304 ARG A O 1
ATOM 2377 N N . ASN A 1 305 ? -5.282 -21.178 -3.731 1.00 84.38 305 ASN A N 1
ATOM 2378 C CA . ASN A 1 305 ? -5.588 -22.599 -3.508 1.00 84.38 305 ASN A CA 1
ATOM 2379 C C . ASN A 1 305 ? -5.291 -23.477 -4.728 1.00 84.38 305 ASN A C 1
ATOM 2381 O O . ASN A 1 305 ? -6.152 -24.219 -5.205 1.00 84.38 305 ASN A O 1
ATOM 2385 N N . LEU A 1 306 ? -4.092 -23.328 -5.288 1.00 86.50 306 LEU A N 1
ATOM 2386 C CA . LEU A 1 306 ? -3.645 -24.163 -6.395 1.00 86.50 306 LEU A CA 1
ATOM 2387 C C . LEU A 1 306 ? -3.290 -25.571 -5.889 1.00 86.50 306 LEU A C 1
ATOM 2389 O O . LEU A 1 306 ? -2.855 -25.705 -4.749 1.00 86.50 306 LEU A O 1
ATOM 2393 N N . PRO A 1 307 ? -3.472 -26.628 -6.701 1.00 83.94 307 PRO A N 1
ATOM 2394 C CA . PRO A 1 307 ? -3.146 -27.984 -6.270 1.00 83.94 307 PRO A CA 1
ATOM 2395 C C . PRO A 1 307 ? -1.638 -28.158 -6.044 1.00 83.94 307 PRO A C 1
ATOM 2397 O O . PRO A 1 307 ? -0.851 -27.946 -6.967 1.00 83.94 307 PRO A O 1
ATOM 2400 N N . ASP A 1 308 ? -1.254 -28.624 -4.854 1.00 79.94 308 ASP A N 1
ATOM 2401 C CA . ASP A 1 308 ? 0.152 -28.739 -4.422 1.00 79.94 308 ASP A CA 1
ATOM 2402 C C . ASP A 1 308 ? 0.987 -29.723 -5.262 1.00 79.94 308 ASP A C 1
ATOM 2404 O O . ASP A 1 308 ? 2.216 -29.657 -5.292 1.00 79.94 308 ASP A O 1
ATOM 2408 N N . GLN A 1 309 ? 0.323 -30.638 -5.974 1.00 79.00 309 GLN A N 1
ATOM 2409 C CA . GLN A 1 309 ? 0.959 -31.614 -6.862 1.00 79.00 309 GLN A CA 1
ATOM 2410 C C . GLN A 1 309 ? 1.614 -30.984 -8.103 1.00 79.00 309 GLN A C 1
ATOM 2412 O O . GLN A 1 309 ? 2.468 -31.613 -8.725 1.00 79.00 309 GLN A O 1
ATOM 2417 N N . TYR A 1 310 ? 1.236 -29.756 -8.473 1.00 81.44 310 TYR A N 1
ATOM 2418 C CA . TYR A 1 310 ? 1.762 -29.067 -9.650 1.00 81.44 310 TYR A CA 1
ATOM 2419 C C . TYR A 1 310 ? 2.662 -27.897 -9.250 1.00 81.44 310 TYR A C 1
ATOM 2421 O O . TYR A 1 310 ? 2.289 -27.054 -8.439 1.00 81.44 310 TYR A O 1
ATOM 2429 N N . LYS A 1 311 ? 3.846 -27.812 -9.868 1.00 81.50 311 LYS A N 1
ATOM 2430 C CA . LYS A 1 311 ? 4.822 -26.732 -9.614 1.00 81.50 311 LYS A CA 1
ATOM 2431 C C . LYS A 1 311 ? 4.892 -25.699 -10.737 1.00 81.50 311 LYS A C 1
ATOM 2433 O O . LYS A 1 311 ? 5.374 -24.588 -10.526 1.00 81.50 311 LYS A O 1
ATOM 2438 N N . GLN A 1 312 ? 4.432 -26.071 -11.927 1.00 87.38 312 GLN A N 1
ATOM 2439 C CA . GLN A 1 312 ? 4.478 -25.248 -13.127 1.00 87.38 312 GLN A CA 1
ATOM 2440 C C . GLN A 1 312 ? 3.068 -25.036 -13.665 1.00 87.38 312 GLN A C 1
ATOM 2442 O O . GLN A 1 312 ? 2.280 -25.976 -13.773 1.00 87.38 312 GLN A O 1
ATOM 2447 N N . PHE A 1 313 ? 2.762 -23.796 -14.023 1.00 88.38 313 PHE A N 1
ATOM 2448 C CA . PHE A 1 313 ? 1.468 -23.382 -14.539 1.00 88.38 313 PHE A CA 1
ATOM 2449 C C . PHE A 1 313 ? 1.637 -22.528 -15.794 1.00 88.38 313 PHE A C 1
ATOM 2451 O O . PHE A 1 313 ? 2.615 -21.798 -15.951 1.00 88.38 313 PHE A O 1
ATOM 2458 N N . GLN A 1 314 ? 0.650 -22.606 -16.675 1.00 88.50 314 GLN A N 1
ATOM 2459 C CA . GLN A 1 314 ? 0.486 -21.749 -17.840 1.00 88.50 314 GLN A CA 1
ATOM 2460 C C . GLN A 1 314 ? -0.808 -20.961 -17.687 1.00 88.50 314 GLN A C 1
ATOM 2462 O O . GLN A 1 314 ? -1.885 -21.543 -17.550 1.00 88.50 314 GLN A O 1
ATOM 2467 N N . LEU A 1 315 ? -0.708 -19.635 -17.699 1.00 88.19 315 LEU A N 1
ATOM 2468 C CA . LEU A 1 315 ? -1.852 -18.733 -17.633 1.00 88.19 315 LEU A CA 1
ATOM 2469 C C . LEU A 1 315 ? -2.043 -18.058 -18.989 1.00 88.19 315 LEU A C 1
ATOM 2471 O O . LEU A 1 315 ? -1.162 -17.331 -19.433 1.00 88.19 315 LEU A O 1
ATOM 2475 N N . ALA A 1 316 ? -3.201 -18.266 -19.610 1.00 87.38 316 ALA A N 1
ATOM 2476 C CA . ALA A 1 316 ? -3.618 -17.561 -20.816 1.00 87.38 316 ALA A CA 1
ATOM 2477 C C . ALA A 1 316 ? -4.638 -16.465 -20.481 1.00 87.38 316 ALA A C 1
ATOM 2479 O O . ALA A 1 316 ? -5.604 -16.709 -19.751 1.00 87.38 316 ALA A O 1
ATOM 2480 N N . ILE A 1 317 ? -4.422 -15.266 -21.020 1.00 86.75 317 ILE A N 1
ATOM 2481 C CA . ILE A 1 317 ? -5.213 -14.061 -20.754 1.00 86.75 317 ILE A CA 1
ATOM 2482 C C . ILE A 1 317 ? -5.689 -13.484 -22.088 1.00 86.75 317 ILE A C 1
ATOM 2484 O O . ILE A 1 317 ? -4.873 -13.209 -22.967 1.00 86.75 317 ILE A O 1
ATOM 2488 N N . ALA A 1 318 ? -6.998 -13.268 -22.219 1.00 83.75 318 ALA A N 1
ATOM 2489 C CA . ALA A 1 318 ? -7.626 -12.665 -23.396 1.00 83.75 318 ALA A CA 1
ATOM 2490 C C . ALA A 1 318 ? -8.482 -11.455 -22.995 1.00 83.75 318 ALA A C 1
ATOM 2492 O O . ALA A 1 318 ? -9.249 -11.565 -22.038 1.00 83.75 318 ALA A O 1
ATOM 2493 N N . ASP A 1 319 ? -8.420 -10.341 -23.732 1.00 79.81 319 ASP A N 1
ATOM 2494 C CA . ASP A 1 319 ? -9.446 -9.288 -23.646 1.00 79.81 319 ASP A CA 1
ATOM 2495 C C . ASP A 1 319 ? -10.690 -9.746 -24.428 1.00 79.81 319 ASP A C 1
ATOM 2497 O O . ASP A 1 319 ? -10.615 -10.033 -25.627 1.00 79.81 319 ASP A O 1
ATOM 2501 N N . VAL A 1 320 ? -11.829 -9.863 -23.741 1.00 73.81 320 VAL A N 1
ATOM 2502 C CA . VAL A 1 320 ? -13.110 -10.272 -24.338 1.00 73.81 320 VAL A CA 1
ATOM 2503 C C . VAL A 1 320 ? -14.058 -9.094 -24.598 1.00 73.81 320 VAL A C 1
ATOM 2505 O O . VAL A 1 320 ? -15.128 -9.297 -25.167 1.00 73.81 320 VAL A O 1
ATOM 2508 N N . GLY A 1 321 ? -13.659 -7.858 -24.281 1.00 65.00 321 GLY A N 1
ATOM 2509 C CA . GLY A 1 321 ? -14.477 -6.658 -24.468 1.00 65.00 321 GLY A CA 1
ATOM 2510 C C . GLY A 1 321 ? -15.573 -6.489 -23.405 1.00 65.00 321 GLY A C 1
ATOM 2511 O O . GLY A 1 321 ? -15.505 -7.075 -22.328 1.00 65.00 321 GLY A O 1
ATOM 2512 N N . ILE A 1 322 ? -16.568 -5.634 -23.678 1.00 58.97 322 ILE A N 1
ATOM 2513 C CA . ILE A 1 322 ? -17.694 -5.358 -22.766 1.00 58.97 322 ILE A CA 1
ATOM 2514 C C . ILE A 1 322 ? -18.918 -6.159 -23.220 1.00 58.97 322 ILE A C 1
ATOM 2516 O O . ILE A 1 322 ? -19.379 -5.984 -24.344 1.00 58.97 322 ILE A O 1
ATOM 2520 N N . GLY A 1 323 ? -19.479 -6.982 -22.331 1.00 48.94 323 GLY A N 1
ATOM 2521 C CA . GLY A 1 323 ? -20.878 -7.412 -22.427 1.00 48.94 323 GLY A CA 1
ATOM 2522 C C . GLY A 1 323 ? -21.224 -8.493 -23.455 1.00 48.94 323 GLY A C 1
ATOM 2523 O O . GLY A 1 323 ? -22.385 -8.581 -23.842 1.00 48.94 323 GLY A O 1
ATOM 2524 N N . THR A 1 324 ? -20.293 -9.347 -23.888 1.00 39.62 324 THR A N 1
ATOM 2525 C CA . THR A 1 324 ? -20.730 -10.619 -24.485 1.00 39.62 324 THR A CA 1
ATOM 2526 C C . THR A 1 324 ? -21.248 -11.514 -23.365 1.00 39.62 324 THR A C 1
ATOM 2528 O O . THR A 1 324 ? -20.479 -11.819 -22.450 1.00 39.62 324 THR A O 1
ATOM 2531 N N . ASP A 1 325 ? -22.517 -11.935 -23.435 1.00 37.38 325 ASP A N 1
ATOM 2532 C CA . ASP A 1 325 ? -23.034 -13.051 -22.634 1.00 37.38 325 ASP A CA 1
ATOM 2533 C C . ASP A 1 325 ? -21.977 -14.164 -22.581 1.00 37.38 325 ASP A C 1
ATOM 2535 O O . ASP A 1 325 ? -21.333 -14.420 -23.609 1.00 37.38 325 ASP A O 1
ATOM 2539 N N . PRO A 1 326 ? -21.751 -14.812 -21.421 1.00 39.59 326 PRO A N 1
ATOM 2540 C CA . PRO A 1 326 ? -20.790 -15.897 -21.326 1.00 39.59 326 PRO A CA 1
ATOM 2541 C C . PRO A 1 326 ? -21.201 -16.959 -22.341 1.00 39.59 326 PRO A C 1
ATOM 2543 O O . PRO A 1 326 ? -22.168 -17.691 -22.129 1.00 39.59 326 PRO A O 1
ATOM 2546 N N . ALA A 1 327 ? -20.494 -17.012 -23.474 1.00 38.28 327 ALA A N 1
ATOM 2547 C CA . ALA A 1 327 ? -20.722 -18.042 -24.467 1.00 38.28 327 ALA A CA 1
ATOM 2548 C C . ALA A 1 327 ? -20.660 -19.385 -23.725 1.00 38.28 327 ALA A C 1
ATOM 2550 O O . ALA A 1 327 ? -19.730 -19.584 -22.930 1.00 38.28 327 ALA A O 1
ATOM 2551 N N . PRO A 1 328 ? -21.655 -20.272 -23.907 1.00 34.00 328 PRO A N 1
ATOM 2552 C CA . PRO A 1 328 ? -21.676 -21.541 -23.206 1.00 34.00 328 PRO A CA 1
ATOM 2553 C C . PRO A 1 328 ? -20.346 -22.245 -23.451 1.00 34.00 328 PRO A C 1
ATOM 2555 O O . PRO A 1 328 ? -19.830 -22.234 -24.572 1.00 34.00 328 PRO A O 1
ATOM 2558 N N . MET A 1 329 ? -19.778 -22.791 -22.371 1.00 36.06 329 MET A N 1
ATOM 2559 C CA . MET A 1 329 ? -18.533 -23.553 -22.404 1.00 36.06 329 MET A CA 1
ATOM 2560 C C . MET A 1 329 ? -18.510 -24.444 -23.649 1.00 36.06 329 MET A C 1
ATOM 2562 O O . MET A 1 329 ? -19.485 -25.173 -23.857 1.00 36.06 329 MET A O 1
ATOM 2566 N N . PRO A 1 330 ? -17.441 -24.431 -24.468 1.00 33.38 330 PRO A N 1
ATOM 2567 C CA . PRO A 1 330 ? -17.294 -25.465 -25.471 1.00 33.38 330 PRO A CA 1
ATOM 2568 C C . PRO A 1 330 ? -17.245 -26.793 -24.716 1.00 33.38 330 PRO A C 1
ATOM 2570 O O . PRO A 1 330 ? -16.328 -27.059 -23.937 1.00 33.38 330 PRO A O 1
ATOM 2573 N N . THR A 1 331 ? -18.287 -27.599 -24.893 1.00 28.12 331 THR A N 1
ATOM 2574 C CA . THR A 1 331 ? -18.294 -28.999 -24.497 1.00 28.12 331 THR A CA 1
ATOM 2575 C C . THR A 1 331 ? -17.089 -29.642 -25.165 1.00 28.12 331 THR A C 1
ATOM 2577 O O . THR A 1 331 ? -16.948 -29.589 -26.386 1.00 28.12 331 THR A O 1
ATOM 2580 N N . MET A 1 332 ? -16.172 -30.185 -24.358 1.00 34.12 332 MET A N 1
ATOM 2581 C CA . MET A 1 332 ? -15.005 -30.891 -24.873 1.00 34.12 332 MET A CA 1
ATOM 2582 C C . MET A 1 332 ? -15.478 -32.070 -25.722 1.00 34.12 332 MET A C 1
ATOM 2584 O O . MET A 1 332 ? -15.840 -33.121 -25.196 1.00 34.12 332 MET A O 1
ATOM 2588 N N . SER A 1 333 ? -15.453 -31.913 -27.042 1.00 26.34 333 SER A N 1
ATOM 2589 C CA . SER A 1 333 ? -15.336 -33.056 -27.929 1.00 26.34 333 SER A CA 1
ATOM 2590 C C . SER A 1 333 ? -13.918 -33.587 -27.775 1.00 26.34 333 SER A C 1
ATOM 2592 O O . SER A 1 333 ? -12.945 -32.893 -28.074 1.00 26.34 333 SER A O 1
ATOM 2594 N N . SER A 1 334 ? -13.810 -34.814 -27.281 1.00 30.80 334 SER A N 1
ATOM 2595 C CA . SER A 1 334 ? -12.600 -35.620 -27.323 1.00 30.80 334 SER A CA 1
ATOM 2596 C C . SER A 1 334 ? -12.137 -35.778 -28.776 1.00 30.80 334 SER A C 1
ATOM 2598 O O . SER A 1 334 ? -12.585 -36.682 -29.478 1.00 30.80 334 SER A O 1
ATOM 2600 N N . SER A 1 335 ? -11.255 -34.902 -29.244 1.00 28.34 335 SER A N 1
ATOM 2601 C CA . SER A 1 335 ? -10.463 -35.145 -30.447 1.00 28.34 335 SER A CA 1
ATOM 2602 C C . SER A 1 335 ? -9.036 -35.453 -30.015 1.00 28.34 335 SER A C 1
ATOM 2604 O O . SER A 1 335 ? -8.201 -34.572 -29.820 1.00 28.34 335 SER A O 1
ATOM 2606 N N . THR A 1 336 ? -8.786 -36.742 -29.820 1.00 31.36 336 THR A N 1
ATOM 2607 C CA . THR A 1 336 ? -7.463 -37.352 -29.918 1.00 31.36 336 THR A CA 1
ATOM 2608 C C . THR A 1 336 ? -6.915 -37.109 -31.320 1.00 31.36 336 THR A C 1
ATOM 2610 O O . THR A 1 336 ? -7.213 -37.885 -32.216 1.00 31.36 336 THR A O 1
ATOM 2613 N N . GLU A 1 337 ? -6.141 -36.040 -31.510 1.00 29.28 337 GLU A N 1
ATOM 2614 C CA . GLU A 1 337 ? -5.146 -35.939 -32.585 1.00 29.28 337 GLU A CA 1
ATOM 2615 C C . GLU A 1 337 ? -4.195 -34.745 -32.351 1.00 29.28 337 GLU A C 1
ATOM 2617 O O . GLU A 1 337 ? -4.599 -33.589 -32.345 1.00 29.28 337 GLU A O 1
ATOM 2622 N N . GLY A 1 338 ? -2.915 -35.061 -32.122 1.00 28.53 338 GLY A N 1
ATOM 2623 C CA . GLY A 1 338 ? -1.747 -34.302 -32.588 1.00 28.53 338 GLY A CA 1
ATOM 2624 C C . GLY A 1 338 ? -1.590 -32.816 -32.234 1.00 28.53 338 GLY A C 1
ATOM 2625 O O . GLY A 1 338 ? -1.931 -31.950 -33.023 1.00 28.53 338 GLY A O 1
ATOM 2626 N N . THR A 1 339 ? -0.892 -32.539 -31.128 1.00 34.19 339 THR A N 1
ATOM 2627 C CA . THR A 1 339 ? 0.136 -31.479 -30.962 1.00 34.19 339 THR A CA 1
ATOM 2628 C C . THR A 1 339 ? -0.023 -30.098 -31.642 1.00 34.19 339 THR A C 1
ATOM 2630 O O . THR A 1 339 ? 0.142 -29.954 -32.848 1.00 34.19 339 THR A O 1
ATOM 2633 N N . LYS A 1 340 ? -0.027 -29.061 -30.781 1.00 37.47 340 LYS A N 1
ATOM 2634 C CA . LYS A 1 340 ? 0.431 -27.666 -31.009 1.00 37.47 340 LYS A CA 1
ATOM 2635 C C . LYS A 1 340 ? -0.504 -26.682 -31.747 1.00 37.47 340 LYS A C 1
ATOM 2637 O O . LYS A 1 340 ? -0.109 -26.087 -32.741 1.00 37.47 340 LYS A O 1
ATOM 2642 N N . LYS A 1 341 ? -1.661 -26.357 -31.158 1.00 39.69 341 LYS A N 1
ATOM 2643 C CA . LYS A 1 341 ? -2.163 -24.959 -31.086 1.00 39.69 341 LYS A CA 1
ATOM 2644 C C . LYS A 1 341 ? -3.235 -24.846 -29.986 1.00 39.69 341 LYS A C 1
ATOM 2646 O O . LYS A 1 341 ? -4.425 -24.892 -30.255 1.00 39.69 341 LYS A O 1
ATOM 2651 N N . ALA A 1 342 ? -2.813 -24.806 -28.717 1.00 54.88 342 ALA A N 1
ATOM 2652 C CA . ALA A 1 342 ? -3.739 -24.709 -27.572 1.00 54.88 342 ALA A CA 1
ATOM 2653 C C . ALA A 1 342 ? -4.111 -23.257 -27.200 1.00 54.88 342 ALA A C 1
ATOM 2655 O O . ALA A 1 342 ? -5.087 -23.030 -26.481 1.00 54.88 342 ALA A O 1
ATOM 2656 N N . PHE A 1 343 ? -3.345 -22.285 -27.698 1.00 61.09 343 PHE A N 1
ATOM 2657 C CA . PHE A 1 343 ? -3.487 -20.867 -27.385 1.00 61.09 343 PHE A CA 1
ATOM 2658 C C . PHE A 1 343 ? -3.788 -20.082 -28.654 1.00 61.09 343 PHE A C 1
ATOM 2660 O O . PHE A 1 343 ? -3.253 -20.398 -29.720 1.00 61.09 343 PHE A O 1
ATOM 2667 N N . ASP A 1 344 ? -4.673 -19.099 -28.519 1.00 66.12 344 ASP A N 1
ATOM 2668 C CA . ASP A 1 344 ? -5.017 -18.188 -29.606 1.00 66.12 344 ASP A CA 1
ATOM 2669 C C . ASP A 1 344 ? -3.906 -17.139 -29.771 1.00 66.12 344 ASP A C 1
ATOM 2671 O O . ASP A 1 344 ? -3.243 -16.779 -28.794 1.00 66.12 344 ASP A O 1
ATOM 2675 N N . ASP A 1 345 ? -3.691 -16.635 -30.987 1.00 63.44 345 ASP A N 1
ATOM 2676 C CA . ASP A 1 345 ? -2.589 -15.699 -31.270 1.00 63.44 345 ASP A CA 1
ATOM 2677 C C . ASP A 1 345 ? -2.792 -14.339 -30.545 1.00 63.44 345 ASP A C 1
ATOM 2679 O O . ASP A 1 345 ? -1.821 -13.636 -30.229 1.00 63.44 345 ASP A O 1
ATOM 2683 N N . ASP A 1 346 ? -4.039 -14.036 -30.166 1.00 69.31 346 ASP A N 1
ATOM 2684 C CA . ASP A 1 346 ? -4.469 -12.849 -29.410 1.00 69.31 346 ASP A CA 1
ATOM 2685 C C . ASP A 1 346 ? -4.332 -12.988 -27.879 1.00 69.31 346 ASP A C 1
ATOM 2687 O O . ASP A 1 346 ? -4.573 -12.028 -27.141 1.00 69.31 346 ASP A O 1
ATOM 2691 N N . GLU A 1 347 ? -3.936 -14.160 -27.370 1.00 79.25 347 GLU A N 1
ATOM 2692 C CA . GLU A 1 347 ? -3.788 -14.397 -25.932 1.00 79.25 347 GLU A CA 1
ATOM 2693 C C . GLU A 1 347 ? -2.369 -14.093 -25.432 1.00 79.25 347 GLU A C 1
ATOM 2695 O O . GLU A 1 347 ? -1.353 -14.393 -26.070 1.00 79.25 347 GLU A O 1
ATOM 2700 N N . LEU A 1 348 ? -2.292 -13.502 -24.240 1.00 82.75 348 LEU A N 1
ATOM 2701 C CA . LEU A 1 348 ? -1.057 -13.411 -23.471 1.00 82.75 348 LEU A CA 1
ATOM 2702 C C . LEU A 1 348 ? -0.877 -14.703 -22.677 1.00 82.75 348 LEU A C 1
ATOM 2704 O O . LEU A 1 348 ? -1.724 -15.030 -21.848 1.00 82.75 348 LEU A O 1
ATOM 2708 N N . VAL A 1 349 ? 0.232 -15.408 -22.904 1.00 84.88 349 VAL A N 1
ATOM 2709 C CA . VAL A 1 349 ? 0.564 -16.649 -22.192 1.00 84.88 349 VAL A CA 1
ATOM 2710 C C . VAL A 1 349 ? 1.736 -16.407 -21.247 1.00 84.88 349 VAL A C 1
ATOM 2712 O O . VAL A 1 349 ? 2.816 -16.003 -21.678 1.00 84.88 349 VAL A O 1
ATOM 2715 N N . LEU A 1 350 ? 1.525 -16.671 -19.959 1.00 85.50 350 LEU A N 1
ATOM 2716 C CA . LEU A 1 350 ? 2.529 -16.565 -18.903 1.00 85.50 350 LEU A CA 1
ATOM 2717 C C . LEU A 1 350 ? 2.899 -17.954 -18.386 1.00 85.50 350 LEU A C 1
ATOM 2719 O O . LEU A 1 350 ? 2.020 -18.738 -18.030 1.00 85.50 350 LEU A O 1
ATOM 2723 N N . ASN A 1 351 ? 4.202 -18.231 -18.314 1.00 86.88 351 ASN A N 1
ATOM 2724 C CA . ASN A 1 351 ? 4.746 -19.437 -17.694 1.00 86.88 351 ASN A CA 1
ATOM 2725 C C . ASN A 1 351 ? 5.136 -19.127 -16.247 1.00 86.88 351 ASN A C 1
ATOM 2727 O O . ASN A 1 351 ? 5.948 -18.238 -15.984 1.00 86.88 351 ASN A O 1
ATOM 2731 N N . ILE A 1 352 ? 4.569 -19.881 -15.315 1.00 86.19 352 ILE A N 1
ATOM 2732 C CA . ILE A 1 352 ? 4.603 -19.578 -13.887 1.00 86.19 352 ILE A CA 1
ATOM 2733 C C . ILE A 1 352 ? 5.179 -20.785 -13.171 1.00 86.19 352 ILE A C 1
ATOM 2735 O O . ILE A 1 352 ? 4.664 -21.891 -13.299 1.00 86.19 352 ILE A O 1
ATOM 2739 N N . THR A 1 353 ? 6.260 -20.579 -12.429 1.00 85.88 353 THR A N 1
ATOM 2740 C CA . THR A 1 353 ? 6.877 -21.629 -11.616 1.00 85.88 353 THR A CA 1
ATOM 2741 C C . THR A 1 353 ? 6.790 -21.209 -10.162 1.00 85.88 353 THR A C 1
ATOM 2743 O O . THR A 1 353 ? 7.317 -20.158 -9.800 1.00 85.88 353 THR A O 1
ATOM 2746 N N . LEU A 1 354 ? 6.108 -22.011 -9.346 1.00 84.25 354 LEU A N 1
ATOM 2747 C CA . LEU A 1 354 ? 6.035 -21.772 -7.911 1.00 84.25 354 LEU A CA 1
ATOM 2748 C C . LEU A 1 354 ? 7.342 -22.219 -7.262 1.00 84.25 354 LEU A C 1
ATOM 2750 O O . LEU A 1 354 ? 7.809 -23.343 -7.471 1.00 84.25 354 LEU A O 1
ATOM 2754 N N . GLN A 1 355 ? 7.937 -21.328 -6.478 1.00 77.44 355 GLN A N 1
ATOM 2755 C CA . GLN A 1 355 ? 9.116 -21.637 -5.687 1.00 77.44 355 GLN A CA 1
ATOM 2756 C C . GLN A 1 355 ? 8.704 -22.489 -4.486 1.00 77.44 355 GLN A C 1
ATOM 2758 O O . GLN A 1 355 ? 7.712 -22.208 -3.810 1.00 77.44 355 GLN A O 1
ATOM 2763 N N . GLN A 1 356 ? 9.481 -23.541 -4.226 1.00 69.81 356 GLN A N 1
ATOM 2764 C CA . GLN A 1 356 ? 9.361 -24.310 -2.994 1.00 69.81 356 GLN A CA 1
ATOM 2765 C C . GLN A 1 356 ? 10.275 -23.700 -1.942 1.00 69.81 356 GLN A C 1
ATOM 2767 O O . GLN A 1 356 ? 11.454 -23.458 -2.195 1.00 69.81 356 GLN A O 1
ATOM 2772 N N . VAL A 1 357 ? 9.729 -23.474 -0.753 1.00 61.66 357 VAL A N 1
ATOM 2773 C CA . VAL A 1 357 ? 10.528 -23.105 0.411 1.00 61.66 357 VAL A CA 1
ATOM 2774 C C . VAL A 1 357 ? 11.212 -24.387 0.900 1.00 61.66 357 VAL A C 1
ATOM 2776 O O . VAL A 1 357 ? 10.565 -25.257 1.477 1.00 61.66 357 VAL A O 1
ATOM 2779 N N . HIS A 1 358 ? 12.500 -24.553 0.593 1.00 45.09 358 HIS A N 1
ATOM 2780 C CA . HIS A 1 358 ? 13.366 -25.520 1.272 1.00 45.09 358 HIS A CA 1
ATOM 2781 C C . HIS A 1 358 ? 14.032 -24.787 2.437 1.00 45.09 358 HIS A C 1
ATOM 2783 O O . HIS A 1 358 ? 14.842 -23.894 2.211 1.00 45.09 358 HIS A O 1
ATOM 2789 N N . ASP A 1 359 ? 13.631 -25.129 3.661 1.00 36.41 359 ASP A N 1
ATOM 2790 C CA . ASP A 1 359 ? 14.281 -24.730 4.913 1.00 36.41 359 ASP A CA 1
ATOM 2791 C C . ASP A 1 359 ? 14.595 -23.228 5.067 1.00 36.41 359 ASP A C 1
ATOM 2793 O O . ASP A 1 359 ? 15.737 -22.815 5.256 1.00 36.41 359 ASP A O 1
ATOM 2797 N N . VAL A 1 360 ? 13.558 -22.389 5.121 1.00 35.38 360 VAL A N 1
ATOM 2798 C CA . VAL A 1 360 ? 13.539 -21.418 6.225 1.00 35.38 360 VAL A CA 1
ATOM 2799 C C . VAL A 1 360 ? 12.860 -22.184 7.333 1.00 35.38 360 VAL A C 1
ATOM 2801 O O . VAL A 1 360 ? 11.729 -22.617 7.116 1.00 35.38 360 VAL A O 1
ATOM 2804 N N . ALA A 1 361 ? 13.588 -22.440 8.425 1.00 32.12 361 ALA A N 1
ATOM 2805 C CA . ALA A 1 361 ? 13.110 -23.173 9.587 1.00 32.12 361 ALA A CA 1
ATOM 2806 C C . ALA A 1 361 ? 11.601 -22.990 9.720 1.00 32.12 361 ALA A C 1
ATOM 2808 O O . ALA A 1 361 ? 11.128 -21.858 9.859 1.00 32.12 361 ALA A O 1
ATOM 2809 N N . ALA A 1 362 ? 10.865 -24.095 9.611 1.00 32.44 362 ALA A N 1
ATOM 2810 C CA . ALA A 1 362 ? 9.560 -24.180 10.218 1.00 32.44 362 ALA A CA 1
ATOM 2811 C C . ALA A 1 362 ? 9.766 -23.702 11.658 1.00 32.44 362 ALA A C 1
ATOM 2813 O O . ALA A 1 362 ? 10.253 -24.449 12.503 1.00 32.44 362 ALA A O 1
ATOM 2814 N N . HIS A 1 363 ? 9.518 -22.416 11.912 1.00 32.59 363 HIS A N 1
ATOM 2815 C CA . HIS A 1 363 ? 9.226 -21.959 13.248 1.00 32.59 363 HIS A CA 1
ATOM 2816 C C . HIS A 1 363 ? 7.933 -22.683 13.555 1.00 32.59 363 HIS A C 1
ATOM 2818 O O . HIS A 1 363 ? 6.899 -22.340 12.994 1.00 32.59 363 HIS A O 1
ATOM 2824 N N . ASP A 1 364 ? 8.120 -23.796 14.258 1.00 29.58 364 ASP A N 1
ATOM 2825 C CA . ASP A 1 364 ? 7.161 -24.768 14.735 1.00 29.58 364 ASP A CA 1
ATOM 2826 C C . ASP A 1 364 ? 5.811 -24.755 14.019 1.00 29.58 364 ASP A C 1
ATOM 2828 O O . ASP A 1 364 ? 4.974 -23.877 14.190 1.00 29.58 364 ASP A O 1
ATOM 2832 N N . THR A 1 365 ? 5.532 -25.842 13.307 1.00 28.05 365 THR A N 1
ATOM 2833 C CA . THR A 1 365 ? 4.196 -26.262 12.865 1.00 28.05 365 THR A CA 1
ATOM 2834 C C . THR A 1 365 ? 3.249 -26.590 14.036 1.00 28.05 365 THR A C 1
ATOM 2836 O O . THR A 1 365 ? 2.411 -27.484 13.942 1.00 28.05 365 THR A O 1
ATOM 2839 N N . THR A 1 366 ? 3.358 -25.875 15.152 1.00 31.44 366 THR A N 1
ATOM 2840 C CA . THR A 1 366 ? 2.246 -25.622 16.059 1.00 31.44 366 THR A CA 1
ATOM 2841 C C . THR A 1 366 ? 1.774 -24.207 15.750 1.00 31.44 366 THR A C 1
ATOM 2843 O O . THR A 1 366 ? 2.600 -23.304 15.860 1.00 31.44 366 THR A O 1
ATOM 2846 N N . PRO A 1 367 ? 0.506 -23.962 15.370 1.00 38.88 367 PRO A N 1
ATOM 2847 C CA . PRO A 1 367 ? 0.007 -22.593 15.327 1.00 38.88 367 PRO A CA 1
ATOM 2848 C C . PRO A 1 367 ? 0.318 -21.966 16.686 1.00 38.88 367 PRO A C 1
ATOM 2850 O O . PRO A 1 367 ? -0.202 -22.431 17.702 1.00 38.88 367 PRO A O 1
ATOM 2853 N N . SER A 1 368 ? 1.236 -20.997 16.732 1.00 51.25 368 SER A N 1
ATOM 2854 C CA . SER A 1 368 ? 1.503 -20.257 17.957 1.00 51.25 368 SER A CA 1
ATOM 2855 C C . SER A 1 368 ? 0.168 -19.658 18.366 1.00 51.25 368 SER A C 1
ATOM 2857 O O . SER A 1 368 ? -0.446 -18.905 17.607 1.00 51.25 368 SER A O 1
ATOM 2859 N N . ALA A 1 369 ? -0.347 -20.120 19.506 1.00 66.50 369 ALA A N 1
ATOM 2860 C CA . ALA A 1 369 ? -1.673 -19.763 19.966 1.00 66.50 369 ALA A CA 1
ATOM 2861 C C . ALA A 1 369 ? -1.746 -18.240 20.067 1.00 66.50 369 ALA A C 1
ATOM 2863 O O . ALA A 1 369 ? -0.933 -17.627 20.759 1.00 66.50 369 ALA A O 1
ATOM 2864 N N . ILE A 1 370 ? -2.690 -17.628 19.352 1.00 85.62 370 ILE A N 1
ATOM 2865 C CA . ILE A 1 370 ? -2.958 -16.208 19.543 1.00 85.62 370 ILE A CA 1
ATOM 2866 C C . ILE A 1 370 ? -3.392 -15.964 20.981 1.00 85.62 370 ILE A C 1
ATOM 2868 O O . ILE A 1 370 ? -4.179 -16.725 21.543 1.00 85.62 370 ILE A O 1
ATOM 2872 N N . VAL A 1 371 ? -2.883 -14.887 21.563 1.00 89.50 371 VAL A N 1
ATOM 2873 C CA . VAL A 1 371 ? -3.197 -14.503 22.938 1.00 89.50 371 VAL A CA 1
ATOM 2874 C C . VAL A 1 371 ? -3.975 -13.200 22.900 1.00 89.50 371 VAL A C 1
ATOM 2876 O O . VAL A 1 371 ? -3.499 -12.202 22.360 1.00 89.50 371 VAL A O 1
ATOM 2879 N N . LEU A 1 372 ? -5.179 -13.199 23.471 1.00 93.06 372 LEU A N 1
ATOM 2880 C CA . LEU A 1 372 ? -5.966 -11.980 23.617 1.00 93.06 372 LEU A CA 1
ATOM 2881 C C . LEU A 1 372 ? -5.552 -11.275 24.904 1.00 93.06 372 LEU A C 1
ATOM 2883 O O . LEU A 1 372 ? -5.715 -11.809 26.003 1.00 93.06 372 LEU A O 1
ATOM 2887 N N . VAL A 1 373 ? -5.038 -10.058 24.746 1.00 94.38 373 VAL A N 1
ATOM 2888 C CA . VAL A 1 373 ? -4.694 -9.159 25.846 1.00 94.38 373 VAL A CA 1
ATOM 2889 C C . VAL A 1 373 ? -5.633 -7.967 25.806 1.00 94.38 373 VAL A C 1
ATOM 2891 O O . VAL A 1 373 ? -5.848 -7.377 24.749 1.00 94.38 373 VAL A O 1
ATOM 2894 N N . PHE A 1 374 ? -6.193 -7.584 26.946 1.00 94.44 374 PHE A N 1
ATOM 2895 C CA . PHE A 1 374 ? -7.080 -6.429 27.031 1.00 94.44 374 PHE A CA 1
ATOM 2896 C C . PHE A 1 374 ? -6.791 -5.566 28.256 1.00 94.44 374 PHE A C 1
ATOM 2898 O O . PHE A 1 374 ? -6.098 -5.978 29.187 1.00 94.44 374 PHE A O 1
ATOM 2905 N N . SER A 1 375 ? -7.307 -4.339 28.238 1.00 93.81 375 SER A N 1
ATOM 2906 C CA . SER A 1 375 ? -7.124 -3.354 29.298 1.00 93.81 375 SER A CA 1
ATOM 2907 C C . SER A 1 375 ? -8.446 -2.759 29.767 1.00 93.81 375 SER A C 1
ATOM 2909 O O . SER A 1 375 ? -9.332 -2.454 28.967 1.00 93.81 375 SER A O 1
ATOM 2911 N N . ASP A 1 376 ? -8.531 -2.508 31.071 1.00 90.19 376 ASP A N 1
ATOM 2912 C CA . ASP A 1 376 ? -9.564 -1.681 31.709 1.00 90.19 376 ASP A CA 1
ATOM 2913 C C . ASP A 1 376 ? -9.203 -0.176 31.724 1.00 90.19 376 ASP A C 1
ATOM 2915 O O . ASP A 1 376 ? -9.977 0.673 32.180 1.00 90.19 376 ASP A O 1
ATOM 2919 N N . GLY A 1 377 ? -8.026 0.172 31.191 1.00 89.38 377 GLY A N 1
ATOM 2920 C CA . GLY A 1 377 ? -7.436 1.507 31.198 1.00 89.38 377 GLY A CA 1
ATOM 2921 C C . GLY A 1 377 ? -6.362 1.720 32.264 1.00 89.38 377 GLY A C 1
ATOM 2922 O O . GLY A 1 377 ? -5.729 2.770 32.248 1.00 89.38 377 GLY A O 1
ATOM 2923 N N . ILE A 1 378 ? -6.137 0.778 33.179 1.00 87.81 378 ILE A N 1
ATOM 2924 C CA . ILE A 1 378 ? -5.107 0.876 34.232 1.00 87.81 378 ILE A CA 1
ATOM 2925 C C . ILE A 1 378 ? -4.234 -0.382 34.248 1.00 87.81 378 ILE A C 1
ATOM 2927 O O . ILE A 1 378 ? -3.016 -0.298 34.391 1.00 87.81 378 ILE A O 1
ATOM 2931 N N . SER A 1 379 ? -4.856 -1.545 34.096 1.00 89.94 379 SER A N 1
ATOM 2932 C CA . SER A 1 379 ? -4.232 -2.863 34.139 1.00 89.94 379 SER A CA 1
ATOM 2933 C C . SER A 1 379 ? -4.276 -3.533 32.763 1.00 89.94 379 SER A C 1
ATOM 2935 O O . SER A 1 379 ? -5.067 -3.157 31.893 1.00 89.94 379 SER A O 1
ATOM 2937 N N . LEU A 1 380 ? -3.427 -4.544 32.577 1.00 92.81 380 LEU A N 1
ATOM 2938 C CA . LEU A 1 380 ? -3.481 -5.465 31.443 1.00 92.81 380 LEU A CA 1
ATOM 2939 C C . LEU A 1 380 ? -3.872 -6.853 31.932 1.00 92.81 380 LEU A C 1
ATOM 2941 O O . LEU A 1 380 ? -3.383 -7.310 32.968 1.00 92.81 380 LEU A O 1
ATOM 2945 N N . TYR A 1 381 ? -4.713 -7.515 31.153 1.00 91.88 381 TYR A N 1
ATOM 2946 C CA . TYR A 1 381 ? -5.234 -8.842 31.426 1.00 91.88 381 TYR A CA 1
ATOM 2947 C C . TYR A 1 381 ? -5.018 -9.745 30.222 1.00 91.88 381 TYR A C 1
ATOM 2949 O O . TYR A 1 381 ? -5.175 -9.306 29.082 1.00 91.88 381 TYR A O 1
ATOM 2957 N N . VAL A 1 382 ? -4.692 -11.005 30.484 1.00 90.62 382 VAL A N 1
ATOM 2958 C CA . VAL A 1 382 ? -4.620 -12.063 29.476 1.00 90.62 382 VAL A CA 1
ATOM 2959 C C . VAL A 1 382 ? -5.827 -12.970 29.626 1.00 90.62 382 VAL A C 1
ATOM 2961 O O . VAL A 1 382 ? -6.166 -13.383 30.736 1.00 90.62 382 VAL A O 1
ATOM 2964 N N . LEU A 1 383 ? -6.478 -13.263 28.504 1.00 87.56 383 LEU A N 1
ATOM 2965 C CA . LEU A 1 383 ? -7.567 -14.224 28.454 1.00 87.56 383 LEU A CA 1
ATOM 2966 C C . LEU A 1 383 ? -7.011 -15.642 28.270 1.00 87.56 383 LEU A C 1
ATOM 2968 O O . LEU A 1 383 ? -6.321 -15.914 27.289 1.00 87.56 383 LEU A O 1
ATOM 2972 N N . ASP A 1 384 ? -7.357 -16.546 29.188 1.00 79.12 384 ASP A N 1
ATOM 2973 C CA . ASP A 1 384 ? -6.855 -17.926 29.207 1.00 79.12 384 ASP A CA 1
ATOM 2974 C C . ASP A 1 384 ? -7.257 -18.728 27.960 1.00 79.12 384 ASP A C 1
ATOM 2976 O O . ASP A 1 384 ? -6.461 -19.493 27.413 1.00 79.12 384 ASP A O 1
ATOM 2980 N N . LYS A 1 385 ? -8.507 -18.564 27.509 1.00 82.00 385 LYS A N 1
ATOM 2981 C CA . LYS A 1 385 ? -9.060 -19.212 26.315 1.00 82.00 385 LYS A CA 1
ATOM 2982 C C . LYS A 1 385 ? -9.893 -18.220 25.523 1.00 82.00 385 LYS A C 1
ATOM 2984 O O . LYS A 1 385 ? -10.800 -17.597 26.059 1.00 82.00 385 LYS A O 1
ATOM 2989 N N . LEU A 1 386 ? -9.641 -18.144 24.221 1.00 85.50 386 LEU A N 1
ATOM 2990 C CA . LEU A 1 386 ? -10.328 -17.211 23.322 1.00 85.50 386 LEU A CA 1
ATOM 2991 C C . LEU A 1 386 ? -11.845 -17.396 23.272 1.00 85.50 386 LEU A C 1
ATOM 2993 O O . LEU A 1 386 ? -12.554 -16.418 23.065 1.00 85.50 386 LEU A O 1
ATOM 2997 N N . ASP A 1 387 ? -12.333 -18.619 23.473 1.00 84.75 387 ASP A N 1
ATOM 2998 C CA . ASP A 1 387 ? -13.764 -18.950 23.429 1.00 84.75 387 ASP A CA 1
ATOM 2999 C C . ASP A 1 387 ? -14.422 -18.974 24.819 1.00 84.75 387 ASP A C 1
ATOM 3001 O O . ASP A 1 387 ? -15.575 -19.379 24.956 1.00 84.75 387 ASP A O 1
ATOM 3005 N N . ASP A 1 388 ? -13.719 -18.538 25.870 1.00 83.25 388 ASP A N 1
ATOM 3006 C CA . ASP A 1 388 ? -14.313 -18.395 27.201 1.00 83.25 388 ASP A CA 1
ATOM 3007 C C . ASP A 1 388 ? -15.075 -17.067 27.330 1.00 83.25 388 ASP A C 1
ATOM 3009 O O . ASP A 1 388 ? -14.603 -16.081 27.899 1.00 83.25 388 ASP A O 1
ATOM 3013 N N . PHE A 1 389 ? -16.281 -17.039 26.764 1.00 82.38 389 PHE A N 1
ATOM 3014 C CA . PHE A 1 389 ? -17.158 -15.867 26.786 1.00 82.38 389 PHE A CA 1
ATOM 3015 C C . PHE A 1 389 ? -17.765 -15.576 28.159 1.00 82.38 389 PHE A C 1
ATOM 3017 O O . PHE A 1 389 ? -18.096 -14.428 28.443 1.00 82.38 389 PHE A O 1
ATOM 3024 N N . VAL A 1 390 ? -17.936 -16.591 29.010 1.00 76.75 390 VAL A N 1
ATOM 3025 C CA . VAL A 1 390 ? -18.552 -16.424 30.337 1.00 76.75 390 VAL A CA 1
ATOM 3026 C C . VAL A 1 390 ? -17.509 -16.040 31.392 1.00 76.75 390 VAL A C 1
ATOM 3028 O O . VAL A 1 390 ? -17.905 -15.594 32.464 1.00 76.75 390 VAL A O 1
ATOM 3031 N N . MET A 1 391 ? -16.208 -16.144 31.071 1.00 68.69 391 MET A N 1
ATOM 3032 C CA . MET A 1 391 ? -15.075 -15.850 31.959 1.00 68.69 391 MET A CA 1
ATOM 3033 C C . MET A 1 391 ? -15.341 -16.384 33.370 1.00 68.69 391 MET A C 1
ATOM 3035 O O . MET A 1 391 ? -15.495 -15.635 34.335 1.00 68.69 391 MET A O 1
ATOM 3039 N N . LEU A 1 392 ? -15.460 -17.711 33.477 1.00 61.03 392 LEU A N 1
ATOM 3040 C CA . LEU A 1 392 ? -15.747 -18.382 34.752 1.00 61.03 392 LEU A CA 1
ATOM 3041 C C . LEU A 1 392 ? -14.639 -18.163 35.798 1.00 61.03 392 LEU A C 1
ATOM 3043 O O . LEU A 1 392 ? -14.882 -18.322 36.996 1.00 61.03 392 LEU A O 1
ATOM 3047 N N . THR A 1 393 ? -13.439 -17.798 35.347 1.00 63.84 393 THR A N 1
ATOM 3048 C CA . THR A 1 393 ? -12.278 -17.426 36.157 1.00 63.84 393 THR A CA 1
ATOM 3049 C C . THR A 1 393 ? -11.858 -15.988 35.861 1.00 63.84 393 THR A C 1
ATOM 3051 O O . THR A 1 393 ? -11.968 -15.518 34.728 1.00 63.84 393 THR A O 1
ATOM 3054 N N . GLU A 1 394 ? -11.375 -15.270 36.883 1.00 70.25 394 GLU A N 1
ATOM 3055 C CA . GLU A 1 394 ? -10.842 -13.921 36.675 1.00 70.25 394 GLU A CA 1
ATOM 3056 C C . GLU A 1 394 ? -9.633 -13.966 35.720 1.00 70.25 394 GLU A C 1
ATOM 3058 O O . GLU A 1 394 ? -8.721 -14.768 35.938 1.00 70.25 394 GLU A O 1
ATOM 3063 N N . PRO A 1 395 ? -9.598 -13.107 34.686 1.00 83.31 395 PRO A N 1
ATOM 3064 C CA . PRO A 1 395 ? -8.479 -13.012 33.754 1.00 83.31 395 PRO A CA 1
ATOM 3065 C C . PRO A 1 395 ? -7.156 -12.729 34.468 1.00 83.31 395 PRO A C 1
ATOM 3067 O O . PRO A 1 395 ? -7.090 -11.910 35.390 1.00 83.31 395 PRO A O 1
ATOM 3070 N N . SER A 1 396 ? -6.077 -13.358 34.005 1.00 87.06 396 SER A N 1
ATOM 3071 C CA . SER A 1 396 ? -4.768 -13.216 34.646 1.00 87.06 396 SER A CA 1
ATOM 3072 C C . SER A 1 396 ? -4.170 -11.835 34.391 1.00 87.06 396 SER A C 1
ATOM 3074 O O . SER A 1 396 ? -4.001 -11.412 33.246 1.00 87.06 396 SER A O 1
ATOM 3076 N N . LYS A 1 397 ? -3.838 -11.119 35.469 1.00 89.12 397 LYS A N 1
ATOM 3077 C CA . LYS A 1 397 ? -3.305 -9.754 35.414 1.00 89.12 397 LYS A CA 1
ATOM 3078 C C . LYS A 1 397 ? -1.793 -9.747 35.187 1.00 89.12 397 LYS A C 1
ATOM 3080 O O . LYS A 1 397 ? -1.049 -10.404 35.911 1.00 89.12 397 LYS A O 1
ATOM 3085 N N . ILE A 1 398 ? -1.335 -8.926 34.245 1.00 87.75 398 ILE A N 1
ATOM 3086 C CA . ILE A 1 398 ? 0.091 -8.661 34.028 1.00 87.75 398 ILE A CA 1
ATOM 3087 C C . ILE A 1 398 ? 0.532 -7.554 34.991 1.00 87.75 398 ILE A C 1
ATOM 3089 O O . ILE A 1 398 ? -0.019 -6.449 34.979 1.00 87.75 398 ILE A O 1
ATOM 3093 N N . ALA A 1 399 ? 1.530 -7.832 35.830 1.00 83.12 399 ALA A N 1
ATOM 3094 C CA . ALA A 1 399 ? 2.072 -6.857 36.770 1.00 83.12 399 ALA A CA 1
ATOM 3095 C C . ALA A 1 399 ? 3.117 -5.953 36.090 1.00 83.12 399 ALA A C 1
ATOM 3097 O O . ALA A 1 399 ? 4.160 -6.420 35.641 1.00 83.12 399 ALA A O 1
ATOM 3098 N N . PHE A 1 400 ? 2.855 -4.646 36.039 1.00 82.50 400 PHE A N 1
ATOM 3099 C CA . PHE A 1 400 ? 3.806 -3.608 35.627 1.00 82.50 400 PHE A CA 1
ATOM 3100 C C . PHE A 1 400 ? 3.424 -2.270 36.280 1.00 82.50 400 PHE A C 1
ATOM 3102 O O . PHE A 1 400 ? 2.311 -2.114 36.787 1.00 82.50 400 PHE A O 1
ATOM 3109 N N . ALA A 1 401 ? 4.349 -1.309 36.316 1.00 76.06 401 ALA A N 1
ATOM 3110 C CA . ALA A 1 401 ? 4.148 -0.034 37.003 1.00 76.06 401 ALA A CA 1
ATOM 3111 C C . ALA A 1 401 ? 3.840 1.109 36.020 1.00 76.06 401 ALA A C 1
ATOM 3113 O O . ALA A 1 401 ? 4.628 1.384 35.116 1.00 76.06 401 ALA A O 1
ATOM 3114 N N . LEU A 1 402 ? 2.726 1.809 36.253 1.00 79.81 402 LEU A N 1
ATOM 3115 C CA . LEU A 1 402 ? 2.387 3.102 35.650 1.00 79.81 402 LEU A CA 1
ATOM 3116 C C . LEU A 1 402 ? 2.245 4.161 36.748 1.00 79.81 402 LEU A C 1
ATOM 3118 O O . LEU A 1 402 ? 1.996 3.835 37.912 1.00 79.81 402 LEU A O 1
ATOM 3122 N N . ASN A 1 403 ? 2.367 5.438 36.388 1.00 78.75 403 ASN A N 1
ATOM 3123 C CA . ASN A 1 403 ? 2.060 6.517 37.326 1.00 78.75 403 ASN A CA 1
ATOM 3124 C C . ASN A 1 403 ? 0.543 6.589 37.566 1.00 78.75 403 ASN A C 1
ATOM 3126 O O . ASN A 1 403 ? -0.247 6.359 36.654 1.00 78.75 403 ASN A O 1
ATOM 3130 N N . SER A 1 404 ? 0.121 6.984 38.768 1.00 70.19 404 SER A N 1
ATOM 3131 C CA . SER A 1 404 ? -1.298 6.989 39.173 1.00 70.19 404 SER A CA 1
ATOM 3132 C C . SER A 1 404 ? -2.215 7.903 38.347 1.00 70.19 404 SER A C 1
ATOM 3134 O O . SER A 1 404 ? -3.429 7.733 38.381 1.00 70.19 404 SER A O 1
ATOM 3136 N N . SER A 1 405 ? -1.660 8.869 37.609 1.00 78.94 405 SER A N 1
ATOM 3137 C CA . SER A 1 405 ? -2.406 9.775 36.725 1.00 78.94 405 SER A CA 1
ATOM 3138 C C . SER A 1 405 ? -2.500 9.296 35.272 1.00 78.94 405 SER A C 1
ATOM 3140 O O . SER A 1 405 ? -3.110 9.978 34.450 1.00 78.94 405 SER A O 1
ATOM 3142 N N . GLN A 1 406 ? -1.846 8.187 34.923 1.00 85.81 406 GLN A N 1
ATOM 3143 C CA . GLN A 1 406 ? -1.790 7.678 33.556 1.00 85.81 406 GLN A CA 1
ATOM 3144 C C . GLN A 1 406 ? -2.864 6.615 33.336 1.00 85.81 406 GLN A C 1
ATOM 3146 O O . GLN A 1 406 ? -3.103 5.775 34.199 1.00 85.81 406 GLN A O 1
ATOM 3151 N N . SER A 1 407 ? -3.485 6.637 32.157 1.00 92.69 407 SER A N 1
ATOM 3152 C CA . SER A 1 407 ? -4.394 5.579 31.716 1.00 92.69 407 SER A CA 1
ATOM 3153 C C . SER A 1 407 ? -3.990 5.052 30.346 1.00 92.69 407 SER A C 1
ATOM 3155 O O . SER A 1 407 ? -3.478 5.803 29.515 1.00 92.69 407 SER A O 1
ATOM 3157 N N . ILE A 1 408 ? -4.199 3.757 30.132 1.00 95.12 408 ILE A N 1
ATOM 3158 C CA . ILE A 1 408 ? -3.928 3.053 28.880 1.00 95.12 408 ILE A CA 1
ATOM 3159 C C . ILE A 1 408 ? -5.050 3.381 27.898 1.00 95.12 408 ILE A C 1
ATOM 3161 O O . ILE A 1 408 ? -6.227 3.156 28.185 1.00 95.12 408 ILE A O 1
ATOM 3165 N N . THR A 1 409 ? -4.676 3.930 26.746 1.00 95.19 409 THR A N 1
ATOM 3166 C CA . THR A 1 409 ? -5.606 4.392 25.706 1.00 95.19 409 THR A CA 1
ATOM 3167 C C . THR A 1 409 ? -5.383 3.727 24.354 1.00 95.19 409 THR A C 1
ATOM 3169 O O . THR A 1 409 ? -6.229 3.872 23.480 1.00 95.19 409 THR A O 1
ATOM 3172 N N . ALA A 1 410 ? -4.271 3.010 24.174 1.00 96.25 410 ALA A N 1
ATOM 3173 C CA . ALA A 1 410 ? -3.994 2.242 22.967 1.00 96.25 410 ALA A CA 1
ATOM 3174 C C . ALA A 1 410 ? -3.110 1.027 23.272 1.00 96.25 410 ALA A C 1
ATOM 3176 O O . ALA A 1 410 ? -2.188 1.112 24.089 1.00 96.25 410 ALA A O 1
ATOM 3177 N N . LEU A 1 411 ? -3.352 -0.069 22.553 1.00 96.81 411 LEU A N 1
ATOM 3178 C CA . LEU A 1 411 ? -2.515 -1.267 22.537 1.00 96.81 411 LEU A CA 1
ATOM 3179 C C . LEU A 1 411 ? -2.059 -1.566 21.107 1.00 96.81 411 LEU A C 1
ATOM 3181 O O . LEU A 1 411 ? -2.790 -1.315 20.151 1.00 96.81 411 LEU A O 1
ATOM 3185 N N . GLY A 1 412 ? -0.845 -2.095 20.959 1.00 94.94 412 GLY A N 1
ATOM 3186 C CA . GLY A 1 412 ? -0.298 -2.535 19.674 1.00 94.94 412 GLY A CA 1
ATOM 3187 C C . GLY A 1 412 ? 0.482 -3.841 19.807 1.00 94.94 412 GLY A C 1
ATOM 3188 O O . GLY A 1 412 ? 1.148 -4.065 20.814 1.00 94.94 412 GLY A O 1
ATOM 3189 N N . CYS A 1 413 ? 0.408 -4.700 18.792 1.00 92.94 413 CYS A N 1
ATOM 3190 C CA . CYS A 1 413 ? 1.127 -5.977 18.735 1.00 92.94 413 CYS A CA 1
ATOM 3191 C C . CYS A 1 413 ? 2.412 -5.815 17.920 1.00 92.94 413 CYS A C 1
ATOM 3193 O O . CYS A 1 413 ? 2.344 -5.340 16.789 1.00 92.94 413 CYS A O 1
ATOM 3195 N N . VAL A 1 414 ? 3.558 -6.248 18.452 1.00 90.19 414 VAL A N 1
ATOM 3196 C CA . VAL A 1 414 ? 4.822 -6.352 17.692 1.00 90.19 414 VAL A CA 1
ATOM 3197 C C . VAL A 1 414 ? 5.121 -7.810 17.349 1.00 90.19 414 VAL A C 1
ATOM 3199 O O . VAL A 1 414 ? 5.523 -8.107 16.224 1.00 90.19 414 VAL A O 1
ATOM 3202 N N . SER A 1 415 ? 4.887 -8.714 18.299 1.00 89.56 415 SER A N 1
ATOM 3203 C CA . SER A 1 415 ? 4.996 -10.165 18.132 1.00 89.56 415 SER A CA 1
ATOM 3204 C C . SER A 1 415 ? 3.988 -10.886 19.036 1.00 89.56 415 SER A C 1
ATOM 3206 O O . SER A 1 415 ? 3.172 -10.264 19.713 1.00 89.56 415 SER A O 1
ATOM 3208 N N . ASP A 1 416 ? 4.071 -12.210 19.083 1.00 88.50 416 ASP A N 1
ATOM 3209 C CA . ASP A 1 416 ? 3.359 -13.068 20.030 1.00 88.50 416 ASP A CA 1
ATOM 3210 C C . ASP A 1 416 ? 3.818 -12.900 21.493 1.00 88.50 416 ASP A C 1
ATOM 3212 O O . ASP A 1 416 ? 3.155 -13.392 22.404 1.00 88.50 416 ASP A O 1
ATOM 3216 N N . THR A 1 417 ? 4.912 -12.173 21.739 1.00 89.56 417 THR A N 1
ATOM 3217 C CA . THR A 1 417 ? 5.460 -11.919 23.082 1.00 89.56 417 THR A CA 1
ATOM 3218 C C . THR A 1 417 ? 5.659 -10.444 23.410 1.00 89.56 417 THR A C 1
ATOM 3220 O O . THR A 1 417 ? 5.877 -10.111 24.570 1.00 89.56 417 THR A O 1
ATOM 3223 N N . GLU A 1 418 ? 5.600 -9.552 22.424 1.00 91.19 418 GLU A N 1
ATOM 3224 C CA . GLU A 1 418 ? 5.882 -8.129 22.605 1.00 91.19 418 GLU A CA 1
ATOM 3225 C C . GLU A 1 418 ? 4.671 -7.257 22.276 1.00 91.19 418 GLU A C 1
ATOM 3227 O O . GLU A 1 418 ? 4.082 -7.349 21.192 1.00 91.19 418 GLU A O 1
ATOM 3232 N N . LEU A 1 419 ? 4.359 -6.339 23.192 1.00 93.62 419 LEU A N 1
ATOM 3233 C CA . LEU A 1 419 ? 3.248 -5.400 23.067 1.00 93.62 419 LEU A CA 1
ATOM 3234 C C . LEU A 1 419 ? 3.692 -3.951 23.298 1.00 93.62 419 LEU A C 1
ATOM 3236 O O . LEU A 1 419 ? 4.662 -3.661 24.003 1.00 93.62 419 LEU A O 1
ATOM 3240 N N . LEU A 1 420 ? 2.948 -3.027 22.702 1.00 95.19 420 LEU A N 1
ATOM 3241 C CA . LEU A 1 420 ? 3.123 -1.586 22.838 1.00 95.19 420 LEU A CA 1
ATOM 3242 C C . LEU A 1 420 ? 1.941 -0.993 23.600 1.00 95.19 420 LEU A C 1
ATOM 3244 O O . LEU A 1 420 ? 0.789 -1.322 23.320 1.00 95.19 420 LEU A O 1
ATOM 3248 N N . LEU A 1 421 ? 2.237 -0.085 24.524 1.00 95.81 421 LEU A N 1
ATOM 3249 C CA . LEU A 1 421 ? 1.260 0.685 25.285 1.00 95.81 421 LEU A CA 1
ATOM 3250 C C . LEU A 1 421 ? 1.311 2.146 24.856 1.00 95.81 421 LEU A C 1
ATOM 3252 O O . LEU A 1 421 ? 2.384 2.750 24.850 1.00 95.81 421 LEU A O 1
ATOM 3256 N N . GLY A 1 422 ? 0.150 2.722 24.567 1.00 96.25 422 GLY A N 1
ATOM 3257 C CA . GLY A 1 422 ? -0.052 4.160 24.430 1.00 96.25 422 GLY A CA 1
ATOM 3258 C C . GLY A 1 422 ? -0.879 4.687 25.593 1.00 96.25 422 GLY A C 1
ATOM 3259 O O . GLY A 1 422 ? -1.881 4.075 25.968 1.00 96.25 422 GLY A O 1
ATOM 3260 N N . LEU A 1 423 ? -0.447 5.806 26.174 1.00 96.19 423 LEU A N 1
ATOM 3261 C CA . LEU A 1 423 ? -1.085 6.395 27.349 1.00 96.19 423 LEU A CA 1
ATOM 3262 C C . LEU A 1 423 ? -1.826 7.700 27.028 1.00 96.19 423 LEU A C 1
ATOM 3264 O O . LEU A 1 423 ? -1.572 8.370 26.021 1.00 96.19 423 LEU A O 1
ATOM 3268 N N . SER A 1 424 ? -2.707 8.095 27.948 1.00 95.56 424 SER A N 1
ATOM 3269 C CA . SER A 1 424 ? -3.518 9.317 27.875 1.00 95.56 424 SER A CA 1
ATOM 3270 C C . SER A 1 424 ? -2.716 10.623 27.902 1.00 95.56 424 SER A C 1
ATOM 3272 O O . SER A 1 424 ? -3.221 11.655 27.473 1.00 95.56 424 SER A O 1
ATOM 3274 N N . ASP A 1 425 ? -1.480 10.598 28.399 1.00 94.19 425 ASP A N 1
ATOM 3275 C CA . ASP A 1 425 ? -0.557 11.741 28.407 1.00 94.19 425 ASP A CA 1
ATOM 3276 C C . ASP A 1 425 ? 0.397 11.756 27.197 1.00 94.19 425 ASP A C 1
ATOM 3278 O O . ASP A 1 425 ? 1.257 12.633 27.089 1.00 94.19 425 ASP A O 1
ATOM 3282 N N . GLY A 1 426 ? 0.262 10.782 26.294 1.00 93.88 426 GLY A N 1
ATOM 3283 C CA . GLY A 1 426 ? 1.074 10.649 25.090 1.00 93.88 426 GLY A CA 1
ATOM 3284 C C . GLY A 1 426 ? 2.342 9.813 25.240 1.00 93.88 426 GLY A C 1
ATOM 3285 O O . GLY A 1 426 ? 3.019 9.559 24.239 1.00 93.88 426 GLY A O 1
ATOM 3286 N N . ALA A 1 427 ? 2.685 9.351 26.445 1.00 94.56 427 ALA A N 1
ATOM 3287 C CA . ALA A 1 427 ? 3.816 8.446 26.601 1.00 94.56 427 ALA A CA 1
ATOM 3288 C C . ALA A 1 427 ? 3.540 7.097 25.916 1.00 94.56 427 ALA A C 1
ATOM 3290 O O . ALA A 1 427 ? 2.396 6.644 25.823 1.00 94.56 427 ALA A O 1
ATOM 3291 N N . MET A 1 428 ? 4.609 6.451 25.447 1.00 95.31 428 MET A N 1
ATOM 3292 C CA . MET A 1 428 ? 4.534 5.099 24.897 1.00 95.31 428 MET A CA 1
ATOM 3293 C C . MET A 1 428 ? 5.576 4.193 25.534 1.00 95.31 428 MET A C 1
ATOM 3295 O O . MET A 1 428 ? 6.715 4.614 25.774 1.00 95.31 428 MET A O 1
ATOM 3299 N N . PHE A 1 429 ? 5.182 2.943 25.759 1.00 93.69 429 PHE A N 1
ATOM 3300 C CA . PHE A 1 429 ? 6.015 1.909 26.359 1.00 93.69 429 PHE A CA 1
ATOM 3301 C C . PHE A 1 429 ? 6.006 0.639 25.515 1.00 93.69 429 PHE A C 1
ATOM 3303 O O . PHE A 1 429 ? 5.020 0.333 24.848 1.00 93.69 429 PHE A O 1
ATOM 3310 N N . ARG A 1 430 ? 7.104 -0.107 25.577 1.00 93.31 430 ARG A N 1
ATOM 3311 C CA . ARG A 1 430 ? 7.259 -1.447 25.019 1.00 93.31 430 ARG A CA 1
ATOM 3312 C C . ARG A 1 430 ? 7.406 -2.439 26.163 1.00 93.31 430 ARG A C 1
ATOM 3314 O O . ARG A 1 430 ? 8.202 -2.209 27.072 1.00 93.31 430 ARG A O 1
ATOM 3321 N N . LEU A 1 431 ? 6.625 -3.510 26.127 1.00 92.88 431 LEU A N 1
ATOM 3322 C CA . LEU A 1 431 ? 6.636 -4.575 27.125 1.00 92.88 431 LEU A CA 1
ATOM 3323 C C . LEU A 1 431 ? 6.933 -5.903 26.426 1.00 92.88 431 LEU A C 1
ATOM 3325 O O . LEU A 1 431 ? 6.235 -6.272 25.481 1.00 92.88 431 LEU A O 1
ATOM 3329 N N . ASP A 1 432 ? 7.945 -6.617 26.912 1.00 91.06 432 ASP A N 1
ATOM 3330 C CA . ASP A 1 432 ? 8.197 -8.016 26.557 1.00 91.06 432 ASP A CA 1
ATOM 3331 C C . ASP A 1 432 ? 7.578 -8.911 27.633 1.00 91.06 432 ASP A C 1
ATOM 3333 O O . ASP A 1 432 ? 8.039 -8.948 28.775 1.00 91.06 432 ASP A O 1
ATOM 3337 N N . ILE A 1 433 ? 6.508 -9.611 27.269 1.00 90.00 433 ILE A N 1
ATOM 3338 C CA . ILE A 1 433 ? 5.775 -10.520 28.150 1.00 90.00 433 ILE A CA 1
ATOM 3339 C C . ILE A 1 433 ? 6.098 -11.991 27.864 1.00 90.00 433 ILE A C 1
ATOM 3341 O O . ILE A 1 433 ? 5.418 -12.873 28.383 1.00 90.00 433 ILE A O 1
ATOM 3345 N N . GLY A 1 434 ? 7.122 -12.297 27.062 1.00 87.94 434 GLY A N 1
ATOM 3346 C CA . GLY A 1 434 ? 7.406 -13.666 26.624 1.00 87.94 434 GLY A CA 1
ATOM 3347 C C . GLY A 1 434 ? 7.730 -14.628 27.766 1.00 87.94 434 GLY A C 1
ATOM 3348 O O . GLY A 1 434 ? 7.244 -15.758 27.791 1.00 87.94 434 GLY A O 1
ATOM 3349 N N . GLU A 1 435 ? 8.523 -14.194 28.747 1.00 84.81 435 GLU A N 1
ATOM 3350 C CA . GLU A 1 435 ? 8.810 -15.015 29.931 1.00 84.81 435 GLU A CA 1
ATOM 3351 C C . GLU A 1 435 ? 7.568 -15.218 30.805 1.00 84.81 435 GLU A C 1
ATOM 3353 O O . GLU A 1 435 ? 7.309 -16.333 31.258 1.00 84.81 435 GLU A O 1
ATOM 3358 N N . TRP A 1 436 ? 6.769 -14.164 30.974 1.00 88.50 436 TRP A N 1
ATOM 3359 C CA . TRP A 1 436 ? 5.511 -14.224 31.713 1.00 88.50 436 TRP A CA 1
ATOM 3360 C C . TRP A 1 436 ? 4.528 -15.201 31.051 1.00 88.50 436 TRP A C 1
ATOM 3362 O O . TRP A 1 436 ? 3.988 -16.076 31.723 1.00 88.50 436 TRP A O 1
ATOM 3372 N N . LEU A 1 437 ? 4.371 -15.139 29.722 1.00 85.94 437 LEU A N 1
ATOM 3373 C CA . LEU A 1 437 ? 3.517 -16.050 28.952 1.00 85.94 437 LEU A CA 1
ATOM 3374 C C . LEU A 1 437 ? 3.982 -17.506 29.044 1.00 85.94 437 LEU A C 1
ATOM 3376 O O . LEU A 1 437 ? 3.152 -18.406 29.164 1.00 85.94 437 LEU A O 1
ATOM 3380 N N . ARG A 1 438 ? 5.298 -17.765 29.020 1.00 84.25 438 ARG A N 1
ATOM 3381 C CA . ARG A 1 438 ? 5.837 -19.123 29.215 1.00 84.25 438 ARG A CA 1
ATOM 3382 C C . ARG A 1 438 ? 5.441 -19.689 30.578 1.00 84.25 438 ARG A C 1
ATOM 3384 O O . ARG A 1 438 ? 4.982 -20.828 30.647 1.00 84.25 438 ARG A O 1
ATOM 3391 N N . ASN A 1 439 ? 5.574 -18.894 31.638 1.00 83.12 439 ASN A N 1
ATOM 3392 C CA . ASN A 1 439 ? 5.199 -19.305 32.991 1.00 83.12 439 ASN A CA 1
ATOM 3393 C C . ASN A 1 439 ? 3.680 -19.489 33.123 1.00 83.12 439 ASN A C 1
ATOM 3395 O O . ASN A 1 439 ? 3.225 -20.481 33.690 1.00 83.12 439 ASN A O 1
ATOM 3399 N N . PHE A 1 440 ? 2.895 -18.581 32.543 1.00 80.94 440 PHE A N 1
ATOM 3400 C CA . PHE A 1 440 ? 1.436 -18.649 32.510 1.00 80.94 440 PHE A CA 1
ATOM 3401 C C . PHE A 1 440 ? 0.944 -19.931 31.820 1.00 80.94 440 PHE A C 1
ATOM 3403 O O . PHE A 1 440 ? 0.143 -20.680 32.380 1.00 80.94 440 PHE A O 1
ATOM 3410 N N . ASN A 1 441 ? 1.500 -20.251 30.649 1.00 81.00 441 ASN A N 1
ATOM 3411 C CA . ASN A 1 441 ? 1.173 -21.473 29.918 1.00 81.00 441 ASN A CA 1
ATOM 3412 C C . ASN A 1 441 ? 1.600 -22.737 30.676 1.00 81.00 441 ASN A C 1
ATOM 3414 O O . ASN A 1 441 ? 0.877 -23.730 30.648 1.00 81.00 441 ASN A O 1
ATOM 3418 N N . ALA A 1 442 ? 2.735 -22.710 31.382 1.00 77.31 442 ALA A N 1
ATOM 3419 C CA . ALA A 1 442 ? 3.181 -23.837 32.200 1.00 77.31 442 ALA A CA 1
ATOM 3420 C C . ALA A 1 442 ? 2.233 -24.132 33.377 1.00 77.31 442 ALA A C 1
ATOM 3422 O O . ALA A 1 442 ? 2.066 -25.295 33.747 1.00 77.31 442 ALA A O 1
ATOM 3423 N N . VAL A 1 443 ? 1.602 -23.098 33.947 1.00 75.69 443 VAL A N 1
ATOM 3424 C CA . VAL A 1 443 ? 0.624 -23.238 35.038 1.00 75.69 443 VAL A CA 1
ATOM 3425 C C . VAL A 1 443 ? -0.739 -23.696 34.517 1.00 75.69 443 VAL A C 1
ATOM 3427 O O . VAL A 1 443 ? -1.331 -24.607 35.094 1.00 75.69 443 VAL A O 1
ATOM 3430 N N . ASN A 1 444 ? -1.217 -23.117 33.413 1.00 70.31 444 ASN A N 1
ATOM 3431 C CA . ASN A 1 444 ? -2.577 -23.354 32.921 1.00 70.31 444 ASN A CA 1
ATOM 3432 C C . ASN A 1 444 ? -2.705 -24.554 31.968 1.00 70.31 444 ASN A C 1
ATOM 3434 O O . ASN A 1 444 ? -3.781 -25.142 31.876 1.00 70.31 444 ASN A O 1
ATOM 3438 N N . ASN A 1 445 ? -1.619 -24.960 31.299 1.00 69.00 445 ASN A N 1
ATOM 3439 C CA . ASN A 1 445 ? -1.581 -26.085 30.358 1.00 69.00 445 ASN A CA 1
ATOM 3440 C C . ASN A 1 445 ? -0.378 -27.020 30.634 1.00 69.00 445 ASN A C 1
ATOM 3442 O O . ASN A 1 445 ? 0.548 -27.104 29.820 1.00 69.00 445 ASN A O 1
ATOM 3446 N N . PRO A 1 446 ? -0.349 -27.747 31.770 1.00 59.41 446 PRO A N 1
ATOM 3447 C CA . PRO A 1 446 ? 0.757 -28.646 32.089 1.00 59.41 446 PRO A CA 1
ATOM 3448 C C . PRO A 1 446 ? 0.828 -29.823 31.100 1.00 59.41 446 PRO A C 1
ATOM 3450 O O . PRO A 1 446 ? -0.155 -30.523 30.859 1.00 59.41 446 PRO A O 1
ATOM 3453 N N . SER A 1 447 ? 2.014 -30.063 30.534 1.00 52.78 447 SER A N 1
ATOM 3454 C CA . SER A 1 447 ? 2.248 -31.161 29.585 1.00 52.78 447 SER A CA 1
ATOM 3455 C C . SER A 1 447 ? 1.959 -32.542 30.215 1.00 52.78 447 SER A C 1
ATOM 3457 O O . SER A 1 447 ? 2.295 -32.765 31.384 1.00 52.78 447 SER A O 1
ATOM 3459 N N . PRO A 1 448 ? 1.410 -33.518 29.459 1.00 53.16 448 PRO A N 1
ATOM 3460 C CA . PRO A 1 448 ? 0.933 -34.800 29.999 1.00 53.16 448 PRO A CA 1
ATOM 3461 C C . PRO A 1 448 ? 2.016 -35.668 30.667 1.00 53.16 448 PRO A C 1
ATOM 3463 O O . PRO A 1 448 ? 1.691 -36.535 31.476 1.00 53.16 448 PRO A O 1
ATOM 3466 N N . ALA A 1 449 ? 3.304 -35.417 30.407 1.00 51.00 449 ALA A N 1
ATOM 3467 C CA . ALA A 1 449 ? 4.417 -36.142 31.028 1.00 51.00 449 ALA A CA 1
ATOM 3468 C C . ALA A 1 449 ? 4.665 -35.792 32.517 1.00 51.00 449 ALA A C 1
ATOM 3470 O O . ALA A 1 449 ? 5.418 -36.497 33.184 1.00 51.00 449 ALA A O 1
ATOM 3471 N N . GLY A 1 450 ? 4.038 -34.735 33.056 1.00 48.22 450 GLY A N 1
ATOM 3472 C CA . GLY A 1 450 ? 4.226 -34.261 34.440 1.00 48.22 450 GLY A CA 1
ATOM 3473 C C . GLY A 1 450 ? 3.044 -34.495 35.393 1.00 48.22 450 GLY A C 1
ATOM 3474 O O . GLY A 1 450 ? 3.071 -34.031 36.533 1.00 48.22 450 GLY A O 1
ATOM 3475 N N . ALA A 1 451 ? 1.995 -35.203 34.959 1.00 48.28 451 ALA A N 1
ATOM 3476 C CA . ALA A 1 451 ? 0.705 -35.242 35.660 1.00 48.28 451 ALA A CA 1
ATOM 3477 C C . ALA A 1 451 ? 0.728 -35.907 37.057 1.00 48.28 451 ALA A C 1
ATOM 3479 O O . ALA A 1 451 ? -0.182 -35.684 37.851 1.00 48.28 451 ALA A O 1
ATOM 3480 N N . ALA A 1 452 ? 1.763 -36.685 37.396 1.00 43.59 452 ALA A N 1
ATOM 3481 C CA . ALA A 1 452 ? 1.838 -37.401 38.675 1.00 43.59 452 ALA A CA 1
ATOM 3482 C C . ALA A 1 452 ? 2.460 -36.592 39.840 1.00 43.59 452 ALA A C 1
ATOM 3484 O O . ALA A 1 452 ? 2.380 -37.035 40.982 1.00 43.59 452 ALA A O 1
ATOM 3485 N N . GLY A 1 453 ? 3.053 -35.415 39.584 1.00 45.78 453 GLY A N 1
ATOM 3486 C CA . GLY A 1 453 ? 3.682 -34.564 40.617 1.00 45.78 453 GLY A CA 1
ATOM 3487 C C . GLY A 1 453 ? 3.027 -33.190 40.841 1.00 45.78 453 GLY A C 1
ATOM 3488 O O . GLY A 1 453 ? 3.412 -32.467 41.756 1.00 45.78 453 GLY A O 1
ATOM 3489 N N . ALA A 1 454 ? 2.037 -32.812 40.027 1.00 46.72 454 ALA A N 1
ATOM 3490 C CA . ALA A 1 454 ? 1.612 -31.416 39.873 1.00 46.72 454 ALA A CA 1
ATOM 3491 C C . ALA A 1 454 ? 0.685 -30.862 40.979 1.00 46.72 454 ALA A C 1
ATOM 3493 O O . ALA A 1 454 ? 0.560 -29.647 41.113 1.00 46.72 454 ALA A O 1
ATOM 3494 N N . GLN A 1 455 ? 0.055 -31.700 41.813 1.00 46.28 455 GLN A N 1
ATOM 3495 C CA . GLN A 1 455 ? -0.937 -31.213 42.791 1.00 46.28 455 GLN A CA 1
ATOM 3496 C C . GLN A 1 455 ? -0.342 -30.507 44.025 1.00 46.28 455 GLN A C 1
ATOM 3498 O O . GLN A 1 455 ? -1.048 -29.735 44.666 1.00 46.28 455 GLN A O 1
ATOM 3503 N N . GLN A 1 456 ? 0.946 -30.694 44.346 1.00 42.66 456 GLN A N 1
ATOM 3504 C CA . GLN A 1 456 ? 1.617 -29.957 45.436 1.00 42.66 456 GLN A CA 1
ATOM 3505 C C . GLN A 1 456 ? 2.431 -28.738 44.961 1.00 42.66 456 GLN A C 1
ATOM 3507 O O . GLN A 1 456 ? 2.871 -27.947 45.790 1.00 42.66 456 GLN A O 1
ATOM 3512 N N . GLN A 1 457 ? 2.593 -28.541 43.645 1.00 43.09 457 GLN A N 1
ATOM 3513 C CA . GLN A 1 457 ? 3.378 -27.442 43.061 1.00 43.09 457 GLN A CA 1
ATOM 3514 C C . GLN A 1 457 ? 2.515 -26.275 42.528 1.00 43.09 457 GLN A C 1
ATOM 3516 O O . GLN A 1 457 ? 3.045 -25.186 42.310 1.00 43.09 457 GLN A O 1
ATOM 3521 N N . MET A 1 458 ? 1.192 -26.455 42.378 1.00 43.00 458 MET A N 1
ATOM 3522 C CA . MET A 1 458 ? 0.254 -25.421 41.886 1.00 43.00 458 MET A CA 1
ATOM 3523 C C . MET A 1 458 ? 0.042 -24.237 42.852 1.00 43.00 458 MET A C 1
ATOM 3525 O O . MET A 1 458 ? -0.149 -23.105 42.407 1.00 43.00 458 MET A O 1
ATOM 3529 N N . ASN A 1 459 ? 0.133 -24.453 44.170 1.00 41.31 459 ASN A N 1
ATOM 3530 C CA . ASN A 1 459 ? -0.107 -23.384 45.156 1.00 41.31 459 ASN A CA 1
ATOM 3531 C C . ASN A 1 459 ? 1.078 -22.406 45.293 1.00 41.31 459 ASN A C 1
ATOM 3533 O O . ASN A 1 459 ? 0.880 -21.257 45.678 1.00 41.31 459 ASN A O 1
ATOM 3537 N N . ASN A 1 460 ? 2.295 -22.842 44.943 1.00 45.12 460 ASN A N 1
ATOM 3538 C CA . ASN A 1 460 ? 3.494 -21.991 44.942 1.00 45.12 460 ASN A CA 1
ATOM 3539 C C . ASN A 1 460 ? 3.742 -21.301 43.586 1.00 45.12 460 ASN A C 1
ATOM 3541 O O . ASN A 1 460 ? 4.530 -20.365 43.513 1.00 45.12 460 ASN A O 1
ATOM 3545 N N . SER A 1 461 ? 3.111 -21.763 42.501 1.00 48.47 461 SER A N 1
ATOM 3546 C CA . SER A 1 461 ? 3.331 -21.242 41.140 1.00 48.47 461 SER A CA 1
ATOM 3547 C C . SER A 1 461 ? 2.323 -20.160 40.733 1.00 48.47 461 SER A C 1
ATOM 3549 O O . SER A 1 461 ? 2.685 -19.226 40.023 1.00 48.47 461 SER A O 1
ATOM 3551 N N . THR A 1 462 ? 1.094 -20.207 41.254 1.00 49.78 462 THR A N 1
ATOM 3552 C CA . THR A 1 462 ? 0.097 -19.125 41.109 1.00 49.78 462 THR A CA 1
ATOM 3553 C C . THR A 1 462 ? 0.496 -17.848 41.860 1.00 49.78 462 THR A C 1
ATOM 3555 O O . THR A 1 462 ? 0.298 -16.746 41.354 1.00 49.78 462 THR A O 1
ATOM 3558 N N . THR A 1 463 ? 1.141 -17.977 43.024 1.00 49.53 463 THR A N 1
ATOM 3559 C CA . THR A 1 463 ? 1.759 -16.853 43.753 1.00 49.53 463 THR A CA 1
ATOM 3560 C C . THR A 1 463 ? 2.977 -16.283 43.018 1.00 49.53 463 THR A C 1
ATOM 3562 O O . THR A 1 463 ? 3.124 -15.066 42.953 1.00 49.53 463 THR A O 1
ATOM 3565 N N . ALA A 1 464 ? 3.794 -17.128 42.377 1.00 50.81 464 ALA A N 1
ATOM 3566 C CA . ALA A 1 464 ? 4.963 -16.691 41.605 1.00 50.81 464 ALA A CA 1
ATOM 3567 C C . ALA A 1 464 ? 4.607 -15.866 40.348 1.00 50.81 464 ALA A C 1
ATOM 3569 O O . ALA A 1 464 ? 5.318 -14.918 40.018 1.00 50.81 464 ALA A O 1
ATOM 3570 N N . LEU A 1 465 ? 3.494 -16.173 39.667 1.00 57.44 465 LEU A N 1
ATOM 3571 C CA . LEU A 1 465 ? 3.018 -15.398 38.507 1.00 57.44 465 LEU A CA 1
ATOM 3572 C C . LEU A 1 465 ? 2.541 -13.987 38.877 1.00 57.44 465 LEU A C 1
ATOM 3574 O O . LEU A 1 465 ? 2.721 -13.054 38.096 1.00 57.44 465 LEU A O 1
ATOM 3578 N N . SER A 1 466 ? 1.960 -13.821 40.069 1.00 52.41 466 SER A N 1
ATOM 3579 C CA . SER A 1 466 ? 1.483 -12.523 40.562 1.00 52.41 466 SER A CA 1
ATOM 3580 C C . SER A 1 466 ? 2.617 -11.580 40.993 1.00 52.41 466 SER A C 1
ATOM 3582 O O . SER A 1 466 ? 2.382 -10.376 41.102 1.00 52.41 466 SER A O 1
ATOM 3584 N N . GLU A 1 467 ? 3.821 -12.098 41.255 1.00 56.81 467 GLU A N 1
ATOM 3585 C CA . GLU A 1 467 ? 4.998 -11.312 41.663 1.00 56.81 467 GLU A CA 1
ATOM 3586 C C . GLU A 1 467 ? 5.951 -10.996 40.499 1.00 56.81 467 GLU A C 1
ATOM 3588 O O . GLU A 1 467 ? 6.826 -10.136 40.633 1.00 56.81 467 GLU A O 1
ATOM 3593 N N . GLN A 1 468 ? 5.791 -11.650 39.342 1.00 70.38 468 GLN A N 1
ATOM 3594 C CA . GLN A 1 468 ? 6.639 -11.411 38.177 1.00 70.38 468 GLN A CA 1
ATOM 3595 C C . GLN A 1 468 ? 6.279 -10.075 37.512 1.00 70.38 468 GLN A C 1
ATOM 3597 O O . GLN A 1 468 ? 5.341 -9.976 36.722 1.00 70.38 468 GLN A O 1
ATOM 3602 N N . ILE A 1 469 ? 7.051 -9.036 37.837 1.00 75.50 469 ILE A N 1
ATOM 3603 C CA . ILE A 1 469 ? 6.917 -7.707 37.237 1.00 75.50 469 ILE A CA 1
ATOM 3604 C C . ILE A 1 469 ? 7.538 -7.723 35.840 1.00 75.50 469 ILE A C 1
ATOM 3606 O O . ILE A 1 469 ? 8.736 -7.962 35.679 1.00 75.50 469 ILE A O 1
ATOM 3610 N N . VAL A 1 470 ? 6.729 -7.419 34.830 1.00 84.62 470 VAL A N 1
ATOM 3611 C CA . VAL A 1 470 ? 7.185 -7.261 33.450 1.00 84.62 470 VAL A CA 1
ATOM 3612 C C . VAL A 1 470 ? 7.928 -5.936 33.296 1.00 84.62 470 VAL A C 1
ATOM 3614 O O . VAL A 1 470 ? 7.475 -4.887 33.763 1.00 84.62 470 VAL A O 1
ATOM 3617 N N . HIS A 1 471 ? 9.071 -5.970 32.609 1.00 82.88 471 HIS A N 1
ATOM 3618 C CA . HIS A 1 471 ? 9.823 -4.762 32.297 1.00 82.88 471 HIS A CA 1
ATOM 3619 C C . HIS A 1 471 ? 9.104 -3.930 31.224 1.00 82.88 471 HIS A C 1
ATOM 3621 O O . HIS A 1 471 ? 8.843 -4.413 30.123 1.00 82.88 471 HIS A O 1
ATOM 3627 N N . ALA A 1 472 ? 8.814 -2.668 31.546 1.00 86.94 472 ALA A N 1
ATOM 3628 C CA . ALA A 1 472 ? 8.238 -1.696 30.624 1.00 86.94 472 ALA A CA 1
ATOM 3629 C C . ALA A 1 472 ? 9.302 -0.667 30.213 1.00 86.94 472 ALA A C 1
ATOM 3631 O O . ALA A 1 472 ? 9.710 0.181 31.009 1.00 86.94 472 ALA A O 1
ATOM 3632 N N . GLU A 1 473 ? 9.736 -0.724 28.957 1.00 90.69 473 GLU A N 1
ATOM 3633 C CA . GLU A 1 473 ? 10.707 0.202 28.378 1.00 90.69 473 GLU A CA 1
ATOM 3634 C C . GLU A 1 473 ? 9.980 1.421 27.799 1.00 90.69 473 GLU A C 1
ATOM 3636 O O . GLU A 1 473 ? 9.107 1.290 26.940 1.00 90.69 473 GLU A O 1
ATOM 3641 N N . ARG A 1 474 ? 10.323 2.635 28.243 1.00 91.69 474 ARG A N 1
ATOM 3642 C CA . ARG A 1 474 ? 9.717 3.858 27.699 1.00 91.69 474 ARG A CA 1
ATOM 3643 C C . ARG A 1 474 ? 10.359 4.223 26.362 1.00 91.69 474 ARG A C 1
ATOM 3645 O O . ARG A 1 474 ? 11.510 4.644 26.332 1.00 91.69 474 ARG A O 1
ATOM 3652 N N . ILE A 1 475 ? 9.571 4.183 25.293 1.00 93.81 475 ILE A N 1
ATOM 3653 C CA . ILE A 1 475 ? 10.013 4.514 23.927 1.00 93.81 475 ILE A CA 1
ATOM 3654 C C . ILE A 1 475 ? 9.691 5.964 23.526 1.00 93.81 475 ILE A C 1
ATOM 3656 O O . ILE A 1 475 ? 10.343 6.529 22.646 1.00 93.81 475 ILE A O 1
ATOM 3660 N N . ARG A 1 476 ? 8.697 6.590 24.176 1.00 93.56 476 ARG A N 1
ATOM 3661 C CA . ARG A 1 476 ? 8.286 7.986 23.947 1.00 93.56 476 ARG A CA 1
ATOM 3662 C C . ARG A 1 476 ? 7.943 8.674 25.264 1.00 93.56 476 ARG A C 1
ATOM 3664 O O . ARG A 1 476 ? 7.230 8.108 26.092 1.00 93.56 476 ARG A O 1
ATOM 3671 N N . ALA A 1 477 ? 8.426 9.902 25.441 1.00 92.25 477 ALA A N 1
ATOM 3672 C CA . ALA A 1 477 ? 8.045 10.758 26.562 1.00 92.25 477 ALA A CA 1
ATOM 3673 C C . ALA A 1 477 ? 6.632 11.344 26.381 1.00 92.25 477 ALA A C 1
ATOM 3675 O O . ALA A 1 477 ? 6.161 11.504 25.256 1.00 92.25 477 ALA A O 1
ATOM 3676 N N . ALA A 1 478 ? 5.978 11.677 27.494 1.00 92.75 478 ALA A N 1
ATOM 3677 C CA . ALA A 1 478 ? 4.674 12.331 27.488 1.00 92.75 478 ALA A CA 1
ATOM 3678 C C . ALA A 1 478 ? 4.758 13.739 26.879 1.00 92.75 478 ALA A C 1
ATOM 3680 O O . ALA A 1 478 ? 5.684 14.497 27.168 1.00 92.75 478 ALA A O 1
ATOM 3681 N N . ASP A 1 479 ? 3.765 14.089 26.067 1.00 91.12 479 ASP A N 1
ATOM 3682 C CA . ASP A 1 479 ? 3.603 15.406 25.443 1.00 91.12 479 ASP A CA 1
ATOM 3683 C C . ASP A 1 479 ? 2.225 16.030 25.722 1.00 91.12 479 ASP A C 1
ATOM 3685 O O . ASP A 1 479 ? 1.882 17.064 25.152 1.00 91.12 479 ASP A O 1
ATOM 3689 N N . GLY A 1 480 ? 1.436 15.407 26.603 1.00 92.62 480 GLY A N 1
ATOM 3690 C CA . GLY A 1 480 ? 0.102 15.847 27.005 1.00 92.62 480 GLY A CA 1
ATOM 3691 C C . GLY A 1 480 ? -1.012 15.478 26.023 1.00 92.62 480 GLY A C 1
ATOM 3692 O O . GLY A 1 480 ? -2.149 15.889 26.238 1.00 92.62 480 GLY A O 1
ATOM 3693 N N . VAL A 1 481 ? -0.714 14.721 24.959 1.00 94.12 481 VAL A N 1
ATOM 3694 C CA . VAL A 1 481 ? -1.685 14.352 23.919 1.00 94.12 481 VAL A CA 1
ATOM 3695 C C . VAL A 1 481 ? -1.823 12.839 23.856 1.00 94.12 481 VAL A C 1
ATOM 3697 O O . VAL A 1 481 ? -0.873 12.149 23.500 1.00 94.12 481 VAL A O 1
ATOM 3700 N N . ALA A 1 482 ? -3.019 12.333 24.152 1.00 95.56 482 ALA A N 1
ATOM 3701 C CA . ALA A 1 482 ? -3.292 10.902 24.200 1.00 95.56 482 ALA A CA 1
ATOM 3702 C C . ALA A 1 482 ? -2.941 10.172 22.892 1.00 95.56 482 ALA A C 1
ATOM 3704 O O . ALA A 1 482 ? -3.214 10.664 21.790 1.00 95.56 482 ALA A O 1
ATOM 3705 N N . ILE A 1 483 ? -2.391 8.963 23.030 1.00 96.69 483 ILE A N 1
ATOM 3706 C CA . ILE A 1 483 ? -2.245 8.019 21.918 1.00 96.69 483 ILE A CA 1
ATOM 3707 C C . ILE A 1 483 ? -3.526 7.193 21.802 1.00 96.69 483 ILE A C 1
ATOM 3709 O O . ILE A 1 483 ? -3.899 6.511 22.752 1.00 96.69 483 ILE A O 1
ATOM 3713 N N . THR A 1 484 ? -4.194 7.241 20.652 1.00 94.94 484 THR A N 1
ATOM 3714 C CA . THR A 1 484 ? -5.517 6.614 20.440 1.00 94.94 484 THR A CA 1
ATOM 3715 C C . THR A 1 484 ? -5.479 5.338 19.602 1.00 94.94 484 THR A C 1
ATOM 3717 O O . THR A 1 484 ? -6.485 4.636 19.499 1.00 94.94 484 THR A O 1
ATOM 3720 N N . GLN A 1 485 ? -4.341 5.047 18.970 1.00 96.12 485 GLN A N 1
ATOM 3721 C CA . GLN A 1 485 ? -4.067 3.787 18.282 1.00 96.12 485 GLN A CA 1
ATOM 3722 C C . GLN A 1 485 ? -2.558 3.633 18.079 1.00 96.12 485 GLN A C 1
ATOM 3724 O O . GLN A 1 485 ? -1.864 4.625 17.844 1.00 96.12 485 GLN A O 1
ATOM 3729 N N . ILE A 1 486 ? -2.063 2.395 18.107 1.00 96.06 486 ILE A N 1
ATOM 3730 C CA . ILE A 1 486 ? -0.691 2.045 17.736 1.00 96.06 486 ILE A CA 1
ATOM 3731 C C . ILE A 1 486 ? -0.734 0.930 16.690 1.00 96.06 486 ILE A C 1
ATOM 3733 O O . ILE A 1 486 ? -1.374 -0.096 16.895 1.00 96.06 486 ILE A O 1
ATOM 3737 N N . VAL A 1 487 ? -0.031 1.125 15.578 1.00 94.12 487 VAL A N 1
ATOM 3738 C CA . VAL A 1 487 ? 0.172 0.123 14.527 1.00 94.12 487 VAL A CA 1
ATOM 3739 C C . VAL A 1 487 ? 1.673 -0.092 14.359 1.00 94.12 487 VAL A C 1
ATOM 3741 O O . VAL A 1 487 ? 2.434 0.867 14.229 1.00 94.12 487 VAL A O 1
ATOM 3744 N N . ALA A 1 488 ? 2.111 -1.345 14.408 1.00 91.31 488 ALA A N 1
ATOM 3745 C CA . ALA A 1 488 ? 3.516 -1.720 14.340 1.00 91.31 488 ALA A CA 1
ATOM 3746 C C . ALA A 1 488 ? 3.843 -2.403 13.009 1.00 91.31 488 ALA A C 1
ATOM 3748 O O . ALA A 1 488 ? 3.251 -3.419 12.651 1.00 91.31 488 ALA A O 1
ATOM 3749 N N . SER A 1 489 ? 4.865 -1.881 12.339 1.00 87.62 489 SER A N 1
ATOM 3750 C CA . SER A 1 489 ? 5.405 -2.402 11.094 1.00 87.62 489 SER A CA 1
ATOM 3751 C C . SER A 1 489 ? 6.662 -3.205 11.354 1.00 87.62 489 SER A C 1
ATOM 3753 O O . SER A 1 489 ? 7.764 -2.660 11.471 1.00 87.62 489 SER A O 1
ATOM 3755 N N . VAL A 1 490 ? 6.529 -4.522 11.418 1.00 81.50 490 VAL A N 1
ATOM 3756 C CA . VAL A 1 490 ? 7.690 -5.392 11.632 1.00 81.50 490 VAL A CA 1
ATOM 3757 C C . VAL A 1 490 ? 8.626 -5.397 10.411 1.00 81.50 490 VAL A C 1
ATOM 3759 O O . VAL A 1 490 ? 9.835 -5.517 10.578 1.00 81.50 490 VAL A O 1
ATOM 3762 N N . ILE A 1 491 ? 8.097 -5.188 9.196 1.00 80.12 491 ILE A N 1
ATOM 3763 C CA . ILE A 1 491 ? 8.887 -5.128 7.949 1.00 80.12 491 ILE A CA 1
ATOM 3764 C C . ILE A 1 491 ? 9.721 -3.849 7.870 1.00 80.12 491 ILE A C 1
ATOM 3766 O O . ILE A 1 491 ? 10.895 -3.899 7.510 1.00 80.12 491 ILE A O 1
ATOM 3770 N N . THR A 1 492 ? 9.132 -2.693 8.189 1.00 80.56 492 THR A N 1
ATOM 3771 C CA . THR A 1 492 ? 9.858 -1.411 8.114 1.00 80.56 492 THR A CA 1
ATOM 3772 C C . THR A 1 492 ? 10.567 -1.040 9.416 1.00 80.56 492 THR A C 1
ATOM 3774 O O . THR A 1 492 ? 11.313 -0.062 9.456 1.00 80.56 492 THR A O 1
ATOM 3777 N N . GLU A 1 493 ? 10.355 -1.827 10.471 1.00 84.06 493 GLU A N 1
ATOM 3778 C CA . GLU A 1 493 ? 10.830 -1.592 11.836 1.00 84.06 493 GLU A CA 1
ATOM 3779 C C . GLU A 1 493 ? 10.343 -0.272 12.447 1.00 84.06 493 GLU A C 1
ATOM 3781 O O . GLU A 1 493 ? 11.057 0.408 13.196 1.00 84.06 493 GLU A O 1
ATOM 3786 N N . ARG A 1 494 ? 9.111 0.113 12.098 1.00 88.69 494 ARG A N 1
ATOM 3787 C CA . ARG A 1 494 ? 8.499 1.383 12.497 1.00 88.69 494 ARG A CA 1
ATOM 3788 C C . ARG A 1 494 ? 7.227 1.182 13.302 1.00 88.69 494 ARG A C 1
ATOM 3790 O O . ARG A 1 494 ? 6.486 0.230 13.100 1.00 88.69 494 ARG A O 1
ATOM 3797 N N . ILE A 1 495 ? 6.953 2.142 14.174 1.00 93.00 495 ILE A N 1
ATOM 3798 C CA . ILE A 1 495 ? 5.687 2.278 14.895 1.00 93.00 495 ILE A CA 1
ATOM 3799 C C . ILE A 1 495 ? 4.959 3.490 14.328 1.00 93.00 495 ILE A C 1
ATOM 3801 O O . ILE A 1 495 ? 5.565 4.556 14.235 1.00 93.00 495 ILE A O 1
ATOM 3805 N N . TYR A 1 496 ? 3.679 3.347 14.007 1.00 94.25 496 TYR A N 1
ATOM 3806 C CA . TYR A 1 496 ? 2.758 4.429 13.677 1.00 94.25 496 TYR A CA 1
ATOM 3807 C C . TYR A 1 496 ? 1.769 4.597 14.830 1.00 94.25 496 TYR A C 1
ATOM 3809 O O . TYR A 1 496 ? 0.956 3.713 15.087 1.00 94.25 496 TYR A O 1
ATOM 3817 N N . ALA A 1 497 ? 1.827 5.725 15.531 1.00 95.62 497 ALA A N 1
ATOM 3818 C CA . ALA A 1 497 ? 0.920 6.024 16.632 1.00 95.62 497 ALA A CA 1
ATOM 3819 C C . ALA A 1 497 ? 0.038 7.230 16.296 1.00 95.62 497 ALA A C 1
ATOM 3821 O O . ALA A 1 497 ? 0.537 8.290 15.911 1.00 95.62 497 ALA A O 1
ATOM 3822 N N . VAL A 1 498 ? -1.278 7.073 16.437 1.00 95.50 498 VAL A N 1
ATOM 3823 C CA . VAL A 1 498 ? -2.247 8.157 16.238 1.00 95.50 498 VAL A CA 1
ATOM 3824 C C . VAL A 1 498 ? -2.288 9.007 17.502 1.00 95.50 498 VAL A C 1
ATOM 3826 O O . VAL A 1 498 ? -2.551 8.501 18.592 1.00 95.50 498 VAL A O 1
ATOM 3829 N N . ARG A 1 499 ? -2.024 10.304 17.350 1.00 94.38 499 ARG A N 1
ATOM 3830 C CA . ARG A 1 499 ? -2.154 11.317 18.399 1.00 94.38 499 ARG A CA 1
ATOM 3831 C C . ARG A 1 499 ? -3.529 11.954 18.283 1.00 94.38 499 ARG A C 1
ATOM 3833 O O . ARG A 1 499 ? -3.898 12.390 17.188 1.00 94.38 499 ARG A O 1
ATOM 3840 N N . ASP A 1 500 ? -4.260 12.040 19.392 1.00 93.38 500 ASP A N 1
ATOM 3841 C CA . ASP A 1 500 ? -5.635 12.548 19.384 1.00 93.38 500 ASP A CA 1
ATOM 3842 C C . ASP A 1 500 ? -5.728 13.906 18.671 1.00 93.38 500 ASP A C 1
ATOM 3844 O O . ASP A 1 500 ? -5.086 14.879 19.069 1.00 93.38 500 ASP A O 1
ATOM 3848 N N . LYS A 1 501 ? -6.488 13.943 17.568 1.00 90.12 501 LYS A N 1
ATOM 3849 C CA . LYS A 1 501 ? -6.753 15.114 16.704 1.00 90.12 501 LYS A CA 1
ATOM 3850 C C . LYS A 1 501 ? -5.535 15.821 16.094 1.00 90.12 501 LYS A C 1
ATOM 3852 O O . LYS A 1 501 ? -5.722 16.764 15.330 1.00 90.12 501 LYS A O 1
ATOM 3857 N N . LEU A 1 502 ? -4.310 15.381 16.381 1.00 88.69 502 LEU A N 1
ATOM 3858 C CA . LEU A 1 502 ? -3.080 16.033 15.922 1.00 88.69 502 LEU A CA 1
ATOM 3859 C C . LEU A 1 502 ? -2.386 15.308 14.770 1.00 88.69 502 LEU A C 1
ATOM 3861 O O . LEU A 1 502 ? -1.530 15.909 14.132 1.00 88.69 502 LEU A O 1
ATOM 3865 N N . GLY A 1 503 ? -2.738 14.054 14.479 1.00 89.56 503 GLY A N 1
ATOM 3866 C CA . GLY A 1 503 ? -2.179 13.297 13.355 1.00 89.56 503 GLY A CA 1
ATOM 3867 C C . GLY A 1 503 ? -1.427 12.048 13.802 1.00 89.56 503 GLY A C 1
ATOM 3868 O O . GLY A 1 503 ? -1.820 11.400 14.766 1.00 89.56 503 GLY A O 1
ATOM 3869 N N . ILE A 1 504 ? -0.363 11.682 13.089 1.00 92.12 504 ILE A N 1
ATOM 3870 C CA . ILE A 1 504 ? 0.384 10.436 13.316 1.00 92.12 504 ILE A CA 1
ATOM 3871 C C . ILE A 1 504 ? 1.819 10.771 13.700 1.00 92.12 504 ILE A C 1
ATOM 3873 O O . ILE A 1 504 ? 2.439 11.645 13.101 1.00 92.12 504 ILE A O 1
ATOM 3877 N N . VAL A 1 505 ? 2.375 10.051 14.668 1.00 93.31 505 VAL A N 1
ATOM 3878 C CA . VAL A 1 505 ? 3.816 10.019 14.916 1.00 93.31 505 VAL A CA 1
ATOM 3879 C C . VAL A 1 505 ? 4.371 8.668 14.475 1.00 93.31 505 VAL A C 1
ATOM 3881 O O . VAL A 1 505 ? 3.859 7.618 14.858 1.00 93.31 505 VAL A O 1
ATOM 3884 N N . ARG A 1 506 ? 5.410 8.695 13.640 1.00 92.88 506 ARG A N 1
ATOM 3885 C CA . ARG A 1 506 ? 6.148 7.516 13.189 1.00 92.88 506 ARG A CA 1
ATOM 3886 C C . ARG A 1 506 ? 7.498 7.455 13.892 1.00 92.88 506 ARG A C 1
ATOM 3888 O O . ARG A 1 506 ? 8.303 8.373 13.744 1.00 92.88 506 ARG A O 1
ATOM 3895 N N . CYS A 1 507 ? 7.770 6.366 14.599 1.00 91.12 507 CYS A N 1
ATOM 3896 C CA . CYS A 1 507 ? 9.006 6.149 15.354 1.00 91.12 507 CYS A CA 1
ATOM 3897 C C . CYS A 1 507 ? 9.703 4.845 14.954 1.00 91.12 507 CYS A C 1
ATOM 3899 O O . CYS A 1 507 ? 9.140 4.036 14.220 1.00 91.12 507 CYS A O 1
ATOM 3901 N N . GLN A 1 508 ? 10.924 4.627 15.444 1.00 88.81 508 GLN A N 1
ATOM 3902 C CA . GLN A 1 508 ? 11.542 3.298 15.452 1.00 88.81 508 GLN A CA 1
ATOM 3903 C C . GLN A 1 508 ? 11.005 2.481 16.635 1.00 88.81 508 GLN A C 1
ATOM 3905 O O . GLN A 1 508 ? 10.531 3.058 17.612 1.00 88.81 508 GLN A O 1
ATOM 3910 N N . PHE A 1 509 ? 11.132 1.151 16.589 1.00 85.12 509 PHE A N 1
ATOM 3911 C CA . PHE A 1 509 ? 10.666 0.285 17.684 1.00 85.12 509 PHE A CA 1
ATOM 3912 C C . PHE A 1 509 ? 11.282 0.592 19.054 1.00 85.12 509 PHE A C 1
ATOM 3914 O O . PHE A 1 509 ? 10.627 0.391 20.071 1.00 85.12 509 PHE A O 1
ATOM 3921 N N . ARG A 1 510 ? 12.532 1.069 19.082 1.00 86.44 510 ARG A N 1
ATOM 3922 C CA . ARG A 1 510 ? 13.279 1.313 20.327 1.00 86.44 510 ARG A CA 1
ATOM 3923 C C . ARG A 1 510 ? 13.171 2.748 20.841 1.00 86.44 510 ARG A C 1
ATOM 3925 O O . ARG A 1 510 ? 13.374 2.983 22.021 1.00 86.44 510 ARG A O 1
ATOM 3932 N N . THR A 1 511 ? 12.903 3.721 19.970 1.00 88.38 511 THR A N 1
ATOM 3933 C CA . THR A 1 511 ? 12.909 5.141 20.354 1.00 88.38 511 THR A CA 1
ATOM 3934 C C . THR A 1 511 ? 12.122 6.022 19.383 1.00 88.38 511 THR A C 1
ATOM 3936 O O . THR A 1 511 ? 12.079 5.783 18.170 1.00 88.38 511 THR A O 1
ATOM 3939 N N . CYS A 1 512 ? 11.527 7.083 19.931 1.00 89.31 512 CYS A N 1
ATOM 3940 C CA . CYS A 1 512 ? 10.853 8.159 19.205 1.00 89.31 512 CYS A CA 1
ATOM 3941 C C . CYS A 1 512 ? 11.677 9.457 19.067 1.00 89.31 512 CYS A C 1
ATOM 3943 O O . CYS A 1 512 ? 11.119 10.465 18.630 1.00 89.31 512 CYS A O 1
ATOM 3945 N N . GLU A 1 513 ? 12.970 9.473 19.411 1.00 83.81 513 GLU A N 1
ATOM 3946 C CA . GLU A 1 513 ? 13.805 10.691 19.330 1.00 83.81 513 GLU A CA 1
ATOM 3947 C C . GLU A 1 513 ? 13.887 11.269 17.904 1.00 83.81 513 GLU A C 1
ATOM 3949 O O . GLU A 1 513 ? 13.698 12.466 17.709 1.00 83.81 513 GLU A O 1
ATOM 3954 N N . ASN A 1 514 ? 14.062 10.411 16.892 1.00 82.25 514 ASN A N 1
ATOM 3955 C CA . ASN A 1 514 ? 14.068 10.785 15.470 1.00 82.25 514 ASN A CA 1
ATOM 3956 C C . ASN A 1 514 ? 12.724 10.468 14.801 1.00 82.25 514 ASN A C 1
ATOM 3958 O O . ASN A 1 514 ? 12.663 9.771 13.785 1.00 82.25 514 ASN A O 1
ATOM 3962 N N . SER A 1 515 ? 11.632 10.909 15.422 1.00 87.31 515 SER A N 1
ATOM 3963 C CA . SER A 1 515 ? 10.289 10.643 14.912 1.00 87.31 515 SER A CA 1
ATOM 3964 C C . SER A 1 515 ? 9.908 11.554 13.743 1.00 87.31 515 SER A C 1
ATOM 3966 O O . SER A 1 515 ? 10.306 12.715 13.658 1.00 87.31 515 SER A O 1
ATOM 3968 N N . THR A 1 516 ? 9.099 11.006 12.838 1.00 87.19 516 THR A N 1
ATOM 3969 C CA . THR A 1 516 ? 8.412 11.767 11.794 1.00 87.19 516 THR A CA 1
ATOM 3970 C C . THR A 1 516 ? 6.987 12.032 12.264 1.00 87.19 516 THR A C 1
ATOM 3972 O O . THR A 1 516 ? 6.233 11.093 12.505 1.00 87.19 516 THR A O 1
ATOM 3975 N N . THR A 1 517 ? 6.595 13.294 12.380 1.00 87.12 517 THR A N 1
ATOM 3976 C CA . THR A 1 517 ? 5.214 13.702 12.629 1.00 87.12 517 THR A CA 1
ATOM 3977 C C . THR A 1 517 ? 4.521 13.981 11.305 1.00 87.12 517 THR A C 1
ATOM 3979 O O . THR A 1 517 ? 5.033 14.708 10.453 1.00 87.12 517 THR A O 1
ATOM 3982 N N . MET A 1 518 ? 3.336 13.407 11.156 1.00 83.81 518 MET A N 1
ATOM 3983 C CA . MET A 1 518 ? 2.492 13.535 9.986 1.00 83.81 518 MET A CA 1
ATOM 3984 C C . MET A 1 518 ? 1.180 14.211 10.357 1.00 83.81 518 MET A C 1
ATOM 3986 O O . MET A 1 518 ? 0.445 13.744 11.228 1.00 83.81 518 MET A O 1
ATOM 3990 N N . THR A 1 519 ? 0.867 15.287 9.645 1.00 81.56 519 THR A N 1
ATOM 3991 C CA . THR A 1 519 ? -0.384 16.031 9.785 1.00 81.56 519 THR A CA 1
ATOM 3992 C C . THR A 1 519 ? -1.119 16.061 8.450 1.00 81.56 519 THR A C 1
ATOM 3994 O O . THR A 1 519 ? -0.504 16.129 7.381 1.00 81.56 519 THR A O 1
ATOM 3997 N N . LEU A 1 520 ? -2.451 15.989 8.505 1.00 75.69 520 LEU A N 1
ATOM 3998 C CA . LEU A 1 520 ? -3.282 16.269 7.339 1.00 75.69 520 LEU A CA 1
ATOM 3999 C C . LEU A 1 520 ? -3.256 17.777 7.088 1.00 75.69 520 LEU A C 1
ATOM 4001 O O . LEU A 1 520 ? -3.620 18.560 7.965 1.00 75.69 520 LEU A O 1
ATOM 4005 N N . THR A 1 521 ? -2.836 18.190 5.897 1.00 67.12 521 THR A N 1
ATOM 4006 C CA . THR A 1 521 ? -2.934 19.587 5.471 1.00 67.12 521 THR A CA 1
ATOM 4007 C C . THR A 1 521 ? -4.293 19.833 4.814 1.00 67.12 521 THR A C 1
ATOM 4009 O O . THR A 1 521 ? -4.839 18.964 4.139 1.00 67.12 521 THR A O 1
ATOM 4012 N N . ASN A 1 522 ? -4.862 21.026 5.017 1.00 63.75 522 ASN A N 1
ATOM 4013 C CA . ASN A 1 522 ? -6.080 21.495 4.336 1.00 63.75 522 ASN A CA 1
ATOM 4014 C C . ASN A 1 522 ? -7.359 20.660 4.569 1.00 63.75 522 ASN A C 1
ATOM 4016 O O . ASN A 1 522 ? -8.254 20.659 3.727 1.00 63.75 522 ASN A O 1
ATOM 4020 N N . SER A 1 523 ? -7.477 19.978 5.711 1.00 71.19 523 SER A N 1
ATOM 4021 C CA . SER A 1 523 ? -8.676 19.223 6.090 1.00 71.19 523 SER A CA 1
ATOM 4022 C C . SER A 1 523 ? -9.133 19.609 7.502 1.00 71.19 523 SER A C 1
ATOM 4024 O O . SER A 1 523 ? -8.304 19.610 8.411 1.00 71.19 523 SER A O 1
ATOM 4026 N N . PRO A 1 524 ? -10.433 19.892 7.728 1.00 75.94 524 PRO A N 1
ATOM 4027 C CA . PRO A 1 524 ? -10.977 20.043 9.080 1.00 75.94 524 PRO A CA 1
ATOM 4028 C C . PRO A 1 524 ? -11.104 18.693 9.807 1.00 75.94 524 PRO A C 1
ATOM 4030 O O . PRO A 1 524 ? -11.286 18.654 11.022 1.00 75.94 524 PRO A O 1
ATOM 4033 N N . ASN A 1 525 ? -11.030 17.586 9.064 1.00 86.44 525 ASN A N 1
ATOM 4034 C CA . ASN A 1 525 ? -11.089 16.234 9.594 1.00 86.44 525 ASN A CA 1
ATOM 4035 C C . ASN A 1 525 ? -9.709 15.763 10.058 1.00 86.44 525 ASN A C 1
ATOM 4037 O O . ASN A 1 525 ? -8.699 16.058 9.414 1.00 86.44 525 ASN A O 1
ATOM 4041 N N . PHE A 1 526 ? -9.689 14.969 11.126 1.00 88.44 526 PHE A N 1
ATOM 4042 C CA . PHE A 1 526 ? -8.483 14.361 11.688 1.00 88.44 526 PHE A CA 1
ATOM 4043 C C . PHE A 1 526 ? -8.486 12.844 11.496 1.00 88.44 526 PHE A C 1
ATOM 4045 O O . PHE A 1 526 ? -9.540 12.220 11.352 1.00 88.44 526 PHE A O 1
ATOM 4052 N N . ILE A 1 527 ? -7.290 12.255 11.496 1.00 90.44 527 ILE A N 1
ATOM 4053 C CA . ILE A 1 527 ? -7.097 10.805 11.399 1.00 90.44 527 ILE A CA 1
ATOM 4054 C C . ILE A 1 527 ? -7.542 10.159 12.706 1.00 90.44 527 ILE A C 1
ATOM 4056 O O . ILE A 1 527 ? -7.099 10.560 13.779 1.00 90.44 527 ILE A O 1
ATOM 4060 N N . TYR A 1 528 ? -8.412 9.161 12.596 1.00 89.69 528 TYR A N 1
ATOM 4061 C CA . TYR A 1 528 ? -8.979 8.447 13.736 1.00 89.69 528 TYR A CA 1
ATOM 4062 C C . TYR A 1 528 ? -8.570 6.967 13.770 1.00 89.69 528 TYR A C 1
ATOM 4064 O O . TYR A 1 528 ? -8.350 6.421 14.852 1.00 89.69 528 TYR A O 1
ATOM 4072 N N . ARG A 1 529 ? -8.428 6.319 12.603 1.00 93.56 529 ARG A N 1
ATOM 4073 C CA . ARG A 1 529 ? -7.961 4.926 12.497 1.00 93.56 529 ARG A CA 1
ATOM 4074 C C . ARG A 1 529 ? -6.913 4.755 11.410 1.00 93.56 529 ARG A C 1
ATOM 4076 O O . ARG A 1 529 ? -6.960 5.447 10.395 1.00 93.56 529 ARG A O 1
ATOM 4083 N N . LEU A 1 530 ? -6.017 3.799 11.623 1.00 94.12 530 LEU A N 1
ATOM 4084 C CA . LEU A 1 530 ? -4.980 3.355 10.703 1.00 94.12 530 LEU A CA 1
ATOM 4085 C C . LEU A 1 530 ? -5.026 1.845 10.504 1.00 94.12 530 LEU A C 1
ATOM 4087 O O . LEU A 1 530 ? -5.292 1.102 11.446 1.00 94.12 530 LEU A O 1
ATOM 4091 N N . ALA A 1 531 ? -4.678 1.418 9.298 1.00 94.56 531 ALA A N 1
ATOM 4092 C CA . ALA A 1 531 ? -4.369 0.039 8.968 1.00 94.56 531 ALA A CA 1
ATOM 4093 C C . ALA A 1 531 ? -3.173 0.012 8.011 1.00 94.56 531 ALA A C 1
ATOM 4095 O O . ALA A 1 531 ? -3.108 0.791 7.059 1.00 94.56 531 ALA A O 1
ATOM 4096 N N . GLU A 1 532 ? -2.209 -0.859 8.282 1.00 92.31 532 GLU A N 1
ATOM 4097 C CA . GLU A 1 532 ? -0.962 -0.920 7.528 1.00 92.31 532 GLU A CA 1
ATOM 4098 C C . GLU A 1 532 ? -0.935 -2.127 6.593 1.00 92.31 532 GLU A C 1
ATOM 4100 O O . GLU A 1 532 ? -1.142 -3.260 7.017 1.00 92.31 532 GLU A O 1
ATOM 4105 N N . ASP A 1 533 ? -0.599 -1.878 5.331 1.00 91.81 533 ASP A N 1
ATOM 4106 C CA . ASP A 1 533 ? -0.267 -2.893 4.340 1.00 91.81 533 ASP A CA 1
ATOM 4107 C C . ASP A 1 533 ? 1.224 -2.802 4.009 1.00 91.81 533 ASP A C 1
ATOM 4109 O O . ASP A 1 533 ? 1.657 -2.176 3.036 1.00 91.81 533 ASP A O 1
ATOM 4113 N N . ALA A 1 534 ? 2.020 -3.434 4.868 1.00 86.00 534 ALA A N 1
ATOM 4114 C CA . ALA A 1 534 ? 3.472 -3.432 4.760 1.00 86.00 534 ALA A CA 1
ATOM 4115 C C . ALA A 1 534 ? 3.989 -4.247 3.558 1.00 86.00 534 ALA A C 1
ATOM 4117 O O . ALA A 1 534 ? 5.145 -4.088 3.167 1.00 86.00 534 ALA A O 1
ATOM 4118 N N . TRP A 1 535 ? 3.164 -5.126 2.975 1.00 86.00 535 TRP A N 1
ATOM 4119 C CA . TRP A 1 535 ? 3.551 -5.953 1.826 1.00 86.00 535 TRP A CA 1
ATOM 4120 C C . TRP A 1 535 ? 3.428 -5.173 0.520 1.00 86.00 535 TRP A C 1
ATOM 4122 O O . TRP A 1 535 ? 4.304 -5.271 -0.343 1.00 86.00 535 TRP A O 1
ATOM 4132 N N . ASN A 1 536 ? 2.376 -4.363 0.390 1.00 88.12 536 ASN A N 1
ATOM 4133 C CA . ASN A 1 536 ? 2.149 -3.551 -0.802 1.00 88.12 536 ASN A CA 1
ATOM 4134 C C . ASN A 1 536 ? 2.589 -2.096 -0.629 1.00 88.12 536 ASN A C 1
ATOM 4136 O O . ASN A 1 536 ? 2.612 -1.361 -1.610 1.00 88.12 536 ASN A O 1
ATOM 4140 N N . GLY A 1 537 ? 2.994 -1.680 0.571 1.00 88.75 537 GLY A N 1
ATOM 4141 C CA . GLY A 1 537 ? 3.575 -0.361 0.817 1.00 88.75 537 GLY A CA 1
ATOM 4142 C C . GLY A 1 537 ? 2.545 0.749 0.971 1.00 88.75 537 GLY A C 1
ATOM 4143 O O . GLY A 1 537 ? 2.833 1.895 0.626 1.00 88.75 537 GLY A O 1
ATOM 4144 N N . PHE A 1 538 ? 1.354 0.430 1.480 1.00 90.94 538 PHE A N 1
ATOM 4145 C CA . PHE A 1 538 ? 0.286 1.400 1.712 1.00 90.94 538 PHE A CA 1
ATOM 4146 C C . PHE A 1 538 ? -0.054 1.533 3.196 1.00 90.94 538 PHE A C 1
ATOM 4148 O O . PHE A 1 538 ? -0.067 0.569 3.956 1.00 90.94 538 PHE A O 1
ATOM 4155 N N . LEU A 1 539 ? -0.384 2.756 3.594 1.00 91.75 539 LEU A N 1
ATOM 4156 C CA . LEU A 1 539 ? -1.060 3.061 4.843 1.00 91.75 539 LEU A CA 1
ATOM 4157 C C . LEU A 1 539 ? -2.492 3.482 4.504 1.00 91.75 539 LEU A C 1
ATOM 4159 O O . LEU A 1 539 ? -2.717 4.436 3.753 1.00 91.75 539 LEU A O 1
ATOM 4163 N N . TYR A 1 540 ? -3.458 2.766 5.061 1.00 94.12 540 TYR A N 1
ATOM 4164 C CA . TYR A 1 540 ? -4.869 3.112 4.981 1.00 94.12 540 TYR A CA 1
ATOM 4165 C C . TYR A 1 540 ? -5.262 3.863 6.241 1.00 94.12 540 TYR A C 1
ATOM 4167 O O . TYR A 1 540 ? -4.865 3.491 7.346 1.00 94.12 540 TYR A O 1
ATOM 4175 N N . TYR A 1 541 ? -6.045 4.924 6.089 1.00 92.62 541 TYR A N 1
ATOM 4176 C CA . TYR A 1 541 ? -6.515 5.695 7.228 1.00 92.62 541 TYR A CA 1
ATOM 4177 C C . TYR A 1 541 ? -7.972 6.108 7.074 1.00 92.62 541 TYR A C 1
ATOM 4179 O O . TYR A 1 541 ? -8.422 6.451 5.980 1.00 92.62 541 TYR A O 1
ATOM 4187 N N . ALA A 1 542 ? -8.698 6.090 8.192 1.00 93.06 542 ALA A N 1
ATOM 4188 C CA . ALA A 1 542 ? -10.035 6.654 8.296 1.00 93.06 542 ALA A CA 1
ATOM 4189 C C . ALA A 1 542 ? -9.990 7.974 9.059 1.00 93.06 542 ALA A C 1
ATOM 4191 O O . ALA A 1 542 ? -9.309 8.109 10.083 1.00 93.06 542 ALA A O 1
ATOM 4192 N N . THR A 1 543 ? -10.756 8.943 8.581 1.00 92.00 543 THR A N 1
ATOM 4193 C CA . THR A 1 543 ? -10.977 10.208 9.280 1.00 92.00 543 THR A CA 1
ATOM 4194 C C . THR A 1 543 ? -12.086 10.085 10.328 1.00 92.00 543 THR A C 1
ATOM 4196 O O . THR A 1 543 ? -12.860 9.127 10.352 1.00 92.00 543 THR A O 1
ATOM 4199 N N . ASN A 1 544 ? -12.244 11.105 11.171 1.00 91.56 544 ASN A N 1
ATOM 4200 C CA . ASN A 1 544 ? -13.385 11.232 12.082 1.00 91.56 544 ASN A CA 1
ATOM 4201 C C . ASN A 1 544 ? -14.757 11.296 11.371 1.00 91.56 544 ASN A C 1
ATOM 4203 O O . ASN A 1 544 ? -15.773 11.033 12.015 1.00 91.56 544 ASN A O 1
ATOM 4207 N N . SER A 1 545 ? -14.817 11.599 10.066 1.00 91.00 545 SER A N 1
ATOM 4208 C CA . SER A 1 545 ? -16.038 11.463 9.249 1.00 91.00 545 SER A CA 1
ATOM 4209 C C . SER A 1 545 ? -16.331 10.010 8.839 1.00 91.00 545 SER A C 1
ATOM 4211 O O . SER A 1 545 ? -17.453 9.703 8.444 1.00 91.00 545 SER A O 1
ATOM 4213 N N . GLY A 1 546 ? -15.363 9.101 8.990 1.00 92.06 546 GLY A N 1
ATOM 4214 C CA . GLY A 1 546 ? -15.442 7.705 8.556 1.00 92.06 546 GLY A CA 1
ATOM 4215 C C . GLY A 1 546 ? -15.011 7.496 7.104 1.00 92.06 546 GLY A C 1
ATOM 4216 O O . GLY A 1 546 ? -15.107 6.383 6.601 1.00 92.06 546 GLY A O 1
ATOM 4217 N N . GLU A 1 547 ? -14.545 8.536 6.415 1.00 92.50 547 GLU A N 1
ATOM 4218 C CA . GLU A 1 547 ? -14.040 8.412 5.048 1.00 92.50 547 GLU A CA 1
ATOM 4219 C C . GLU A 1 547 ? -12.661 7.748 5.046 1.00 92.50 547 GLU A C 1
ATOM 4221 O O . GLU A 1 547 ? -11.800 8.087 5.861 1.00 92.50 547 GLU A O 1
ATOM 4226 N N . VAL A 1 548 ? -12.461 6.812 4.115 1.00 93.94 548 VAL A N 1
ATOM 4227 C CA . VAL A 1 548 ? -11.237 6.013 4.011 1.00 93.94 548 VAL A CA 1
ATOM 4228 C C . VAL A 1 548 ? -10.355 6.524 2.881 1.00 93.94 548 VAL A C 1
ATOM 4230 O O . VAL A 1 548 ? -10.814 6.788 1.765 1.00 93.94 548 VAL A O 1
ATOM 4233 N N . PHE A 1 549 ? -9.065 6.621 3.167 1.00 91.38 549 PHE A N 1
ATOM 4234 C CA . PHE A 1 549 ? -8.041 7.055 2.233 1.00 91.38 549 PHE A CA 1
ATOM 4235 C C . PHE A 1 549 ? -6.872 6.075 2.238 1.00 91.38 549 PHE A C 1
ATOM 4237 O O . PHE A 1 549 ? -6.594 5.418 3.242 1.00 91.38 549 PHE A O 1
ATOM 4244 N N . SER A 1 550 ? -6.172 6.006 1.112 1.00 90.94 550 SER A N 1
ATOM 4245 C CA . SER A 1 550 ? -4.917 5.272 0.974 1.00 90.94 550 SER A CA 1
ATOM 4246 C C . SER A 1 550 ? -3.786 6.239 0.655 1.00 90.94 550 SER A C 1
ATOM 4248 O O . SER A 1 550 ? -3.938 7.085 -0.231 1.00 90.94 550 SER A O 1
ATOM 4250 N N . THR A 1 551 ? -2.646 6.060 1.313 1.00 87.12 551 THR A N 1
ATOM 4251 C CA . THR A 1 551 ? -1.393 6.749 0.995 1.00 87.12 551 THR A CA 1
ATOM 4252 C C . THR A 1 551 ? -0.250 5.748 0.889 1.00 87.12 551 THR A C 1
ATOM 4254 O O . THR A 1 551 ? -0.228 4.786 1.657 1.00 87.12 551 THR A O 1
ATOM 4257 N N . PRO A 1 552 ? 0.723 5.941 -0.019 1.00 86.50 552 PRO A N 1
ATOM 4258 C CA . PRO A 1 552 ? 1.990 5.230 0.059 1.00 86.50 552 PRO A CA 1
ATOM 4259 C C . PRO A 1 552 ? 2.620 5.406 1.443 1.00 86.50 552 PRO A C 1
ATOM 4261 O O . PRO A 1 552 ? 2.503 6.471 2.062 1.00 86.50 552 PRO A O 1
ATOM 4264 N N . MET A 1 553 ? 3.288 4.363 1.923 1.00 85.69 553 MET A N 1
ATOM 4265 C CA . MET A 1 553 ? 4.085 4.433 3.140 1.00 85.69 553 MET A CA 1
ATOM 4266 C C . MET A 1 553 ? 5.217 5.447 2.977 1.00 85.69 553 MET A C 1
ATOM 4268 O O . MET A 1 553 ? 5.771 5.638 1.892 1.00 85.69 553 MET A O 1
ATOM 4272 N N . LEU A 1 554 ? 5.568 6.104 4.081 1.00 80.75 554 LEU A N 1
ATOM 4273 C CA . LEU A 1 554 ? 6.602 7.127 4.067 1.00 80.75 554 LEU A CA 1
ATOM 4274 C C . LEU A 1 554 ? 7.973 6.516 3.730 1.00 80.75 554 LEU A C 1
ATOM 4276 O O . LEU A 1 554 ? 8.309 5.454 4.268 1.00 80.75 554 LEU A O 1
ATOM 4280 N N . PRO A 1 555 ? 8.816 7.229 2.961 1.00 80.44 555 PRO A N 1
ATOM 4281 C CA . PRO A 1 555 ? 10.225 6.886 2.821 1.00 80.44 555 PRO A CA 1
ATOM 4282 C C . PRO A 1 555 ? 10.906 6.706 4.186 1.00 80.44 555 PRO A C 1
ATOM 4284 O O . PRO A 1 555 ? 10.569 7.388 5.168 1.00 80.44 555 PRO A O 1
ATOM 4287 N N . LEU A 1 556 ? 11.855 5.774 4.282 1.00 78.31 556 LEU A N 1
ATOM 4288 C CA . LEU A 1 556 ? 12.568 5.499 5.539 1.00 78.31 556 LEU A CA 1
ATOM 4289 C C . LEU A 1 556 ? 13.363 6.711 6.057 1.00 78.31 556 LEU A C 1
ATOM 4291 O O . LEU A 1 556 ? 13.563 6.833 7.267 1.00 78.31 556 LEU A O 1
ATOM 4295 N N . ASP A 1 557 ? 13.749 7.605 5.152 1.00 76.75 557 ASP A N 1
ATOM 4296 C CA . ASP A 1 557 ? 14.490 8.853 5.346 1.00 76.75 557 ASP A CA 1
ATOM 4297 C C . ASP A 1 557 ? 13.591 10.104 5.408 1.00 76.75 557 ASP A C 1
ATOM 4299 O O . ASP A 1 557 ? 14.087 11.228 5.339 1.00 76.75 557 ASP A O 1
ATOM 4303 N N . ALA A 1 558 ? 12.267 9.941 5.546 1.00 80.75 558 ALA A N 1
ATOM 4304 C CA . ALA A 1 558 ? 11.356 11.085 5.605 1.00 80.75 558 ALA A CA 1
ATOM 4305 C C . ALA A 1 558 ? 11.708 12.065 6.743 1.00 80.75 558 ALA A C 1
ATOM 4307 O O . ALA A 1 558 ? 12.078 11.668 7.851 1.00 80.75 558 ALA A O 1
ATOM 4308 N N . THR A 1 559 ? 11.530 13.357 6.460 1.00 83.19 559 THR A N 1
ATOM 4309 C CA . THR A 1 559 ? 11.808 14.475 7.371 1.00 83.19 559 THR A CA 1
ATOM 4310 C C . THR A 1 559 ? 11.011 14.391 8.674 1.00 83.19 559 THR A C 1
ATOM 4312 O O . THR A 1 559 ? 9.992 13.710 8.756 1.00 83.19 559 THR A O 1
ATOM 4315 N N . GLN A 1 560 ? 11.444 15.125 9.706 1.00 83.69 560 GLN A N 1
ATOM 4316 C CA . GLN A 1 560 ? 10.741 15.168 10.999 1.00 83.69 560 GLN A CA 1
ATOM 4317 C C . GLN A 1 560 ? 9.300 15.673 10.885 1.00 83.69 560 GLN A C 1
ATOM 4319 O O . GLN A 1 560 ? 8.425 15.156 11.565 1.00 83.69 560 GLN A O 1
ATOM 4324 N N . ASN A 1 561 ? 9.035 16.648 10.017 1.00 82.88 561 ASN A N 1
ATOM 4325 C CA . ASN A 1 561 ? 7.680 17.095 9.710 1.00 82.88 561 ASN A CA 1
ATOM 4326 C C . ASN A 1 561 ? 7.359 16.693 8.277 1.00 82.88 561 ASN A C 1
ATOM 4328 O O . ASN A 1 561 ? 8.060 17.106 7.349 1.00 82.88 561 ASN A O 1
ATOM 4332 N N . TYR A 1 562 ? 6.321 15.879 8.110 1.00 80.31 562 TYR A N 1
ATOM 4333 C CA . TYR A 1 562 ? 5.878 15.388 6.814 1.00 80.31 562 TYR A CA 1
ATOM 4334 C C . TYR A 1 562 ? 4.408 15.753 6.602 1.00 80.31 562 TYR A C 1
ATOM 4336 O O . TYR A 1 562 ? 3.518 15.238 7.277 1.00 80.31 562 TYR A O 1
ATOM 4344 N N . SER A 1 563 ? 4.140 16.666 5.669 1.00 73.56 563 SER A N 1
ATOM 4345 C CA . SER A 1 563 ? 2.771 16.996 5.276 1.00 73.56 563 SER A CA 1
ATOM 4346 C C . SER A 1 563 ? 2.230 15.901 4.367 1.00 73.56 563 SER A C 1
ATOM 4348 O O . SER A 1 563 ? 2.754 15.710 3.267 1.00 73.56 563 SER A O 1
ATOM 4350 N N . LEU A 1 564 ? 1.177 15.206 4.795 1.00 68.31 564 LEU A N 1
ATOM 4351 C CA . LEU A 1 564 ? 0.554 14.199 3.947 1.00 68.31 564 LEU A CA 1
ATOM 4352 C C . LEU A 1 564 ? -0.293 14.885 2.867 1.00 68.31 564 LEU A C 1
ATOM 4354 O O . LEU A 1 564 ? -1.359 15.425 3.164 1.00 68.31 564 LEU A O 1
ATOM 4358 N N . SER A 1 565 ? 0.153 14.844 1.611 1.00 59.09 565 SER A N 1
ATOM 4359 C CA . SER A 1 565 ? -0.714 15.155 0.477 1.00 59.09 565 SER A CA 1
ATOM 4360 C C . SER A 1 565 ? -1.700 13.997 0.279 1.00 59.09 565 SER A C 1
ATOM 4362 O O . SER A 1 565 ? -1.312 12.848 0.067 1.00 59.09 565 SER A O 1
ATOM 4364 N N . ILE A 1 566 ? -2.994 14.300 0.410 1.00 55.97 566 ILE A N 1
ATOM 4365 C CA . ILE A 1 566 ? -4.103 13.348 0.251 1.00 55.97 566 ILE A CA 1
ATOM 4366 C C . ILE A 1 566 ? -3.939 12.617 -1.087 1.00 55.97 566 ILE A C 1
ATOM 4368 O O . ILE A 1 566 ? -3.977 13.244 -2.143 1.00 55.97 566 ILE A O 1
ATOM 4372 N N . THR A 1 567 ? -3.735 11.301 -1.042 1.00 62.84 567 THR A N 1
ATOM 4373 C CA . THR A 1 567 ? -3.237 10.543 -2.201 1.00 62.84 567 THR A CA 1
ATOM 4374 C C . THR A 1 567 ? -4.345 9.828 -2.967 1.00 62.84 567 THR A C 1
ATOM 4376 O O . THR A 1 567 ? -4.320 9.844 -4.194 1.00 62.84 567 THR A O 1
ATOM 4379 N N . ARG A 1 568 ? -5.354 9.252 -2.293 1.00 83.81 568 ARG A N 1
ATOM 4380 C CA . ARG A 1 568 ? -6.545 8.668 -2.945 1.00 83.81 568 ARG A CA 1
ATOM 4381 C C . ARG A 1 568 ? -7.654 8.355 -1.934 1.00 83.81 568 ARG A C 1
ATOM 4383 O O . ARG A 1 568 ? -7.404 7.668 -0.948 1.00 83.81 568 ARG A O 1
ATOM 4390 N N . ARG A 1 569 ? -8.884 8.813 -2.190 1.00 89.12 569 ARG A N 1
ATOM 4391 C CA . ARG A 1 569 ? -10.089 8.395 -1.445 1.00 89.12 569 ARG A CA 1
ATOM 4392 C C . ARG A 1 569 ? -10.576 7.039 -1.965 1.00 89.12 569 ARG A C 1
ATOM 4394 O O . ARG A 1 569 ? -10.677 6.868 -3.179 1.00 89.12 569 ARG A O 1
ATOM 4401 N N . LEU A 1 570 ? -10.923 6.120 -1.065 1.00 91.81 570 LEU A N 1
ATOM 4402 C CA . LEU A 1 570 ? -11.581 4.851 -1.395 1.00 91.81 570 LEU A CA 1
ATOM 4403 C C . LEU A 1 570 ? -13.100 5.038 -1.284 1.00 91.81 570 LEU A C 1
ATOM 4405 O O . LEU A 1 570 ? -13.704 4.746 -0.256 1.00 91.81 570 LEU A O 1
ATOM 4409 N N . ALA A 1 571 ? -13.702 5.633 -2.316 1.00 88.69 571 ALA A N 1
ATOM 4410 C CA . ALA A 1 571 ? -15.120 6.006 -2.317 1.00 88.69 571 ALA A CA 1
ATOM 4411 C C . ALA A 1 571 ? -16.069 4.796 -2.351 1.00 88.69 571 ALA A C 1
ATOM 4413 O O . ALA A 1 571 ? -17.239 4.926 -2.004 1.00 88.69 571 ALA A O 1
ATOM 4414 N N . GLU A 1 572 ? -15.558 3.634 -2.750 1.00 88.75 572 GLU A N 1
ATOM 4415 C CA . GLU A 1 572 ? -16.252 2.350 -2.744 1.00 88.75 572 GLU A CA 1
ATOM 4416 C C . GLU A 1 572 ? -16.556 1.817 -1.332 1.00 88.75 572 GLU A C 1
ATOM 4418 O O . GLU A 1 572 ? -17.435 0.972 -1.180 1.00 88.75 572 GLU A O 1
ATOM 4423 N N . LEU A 1 573 ? -15.860 2.310 -0.300 1.00 93.06 573 LEU A N 1
ATOM 4424 C CA . LEU A 1 573 ? -16.123 1.949 1.092 1.00 93.06 573 LEU A CA 1
ATOM 4425 C C . LEU A 1 573 ? -17.105 2.950 1.725 1.00 93.06 573 LEU A C 1
ATOM 4427 O O . LEU A 1 573 ? -16.895 4.165 1.621 1.00 93.06 573 LEU A O 1
ATOM 4431 N N . PRO A 1 574 ? -18.161 2.482 2.418 1.00 93.25 574 PRO A N 1
ATOM 4432 C CA . PRO A 1 574 ? -19.039 3.371 3.169 1.00 93.25 574 PRO A CA 1
ATOM 4433 C C . PRO A 1 574 ? -18.304 3.964 4.380 1.00 93.25 574 PRO A C 1
ATOM 4435 O O . PRO A 1 574 ? -17.226 3.491 4.737 1.00 93.25 574 PRO A O 1
ATOM 4438 N N . PRO A 1 575 ? -18.883 4.969 5.064 1.00 94.62 575 PRO A N 1
ATOM 4439 C CA . PRO A 1 575 ? -18.300 5.507 6.285 1.00 94.62 575 PRO A CA 1
ATOM 4440 C C . PRO A 1 575 ? -18.007 4.411 7.316 1.00 94.62 575 PRO A C 1
ATOM 4442 O O . PRO A 1 575 ? -18.915 3.703 7.763 1.00 94.62 575 PRO A O 1
ATOM 4445 N N . VAL A 1 576 ? -16.740 4.292 7.707 1.00 95.81 576 VAL A N 1
ATOM 4446 C CA . VAL A 1 576 ? -16.245 3.241 8.604 1.00 95.81 576 VAL A CA 1
ATOM 4447 C C . VAL A 1 576 ? -16.083 3.740 10.037 1.00 95.81 576 VAL A C 1
ATOM 4449 O O . VAL A 1 576 ? -15.970 4.946 10.299 1.00 95.81 576 VAL A O 1
ATOM 4452 N N . SER A 1 577 ? -16.080 2.802 10.977 1.00 94.06 577 SER A N 1
ATOM 4453 C CA . SER A 1 577 ? -15.688 3.030 12.369 1.00 94.06 577 SER A CA 1
ATOM 4454 C C . SER A 1 577 ? -14.342 2.385 12.714 1.00 94.06 577 SER A C 1
ATOM 4456 O O . SER A 1 577 ? -13.602 2.938 13.526 1.00 94.06 577 SER A O 1
ATOM 4458 N N . SER A 1 578 ? -13.988 1.274 12.059 1.00 94.38 578 SER A N 1
ATOM 4459 C CA . SER A 1 578 ? -12.700 0.592 12.220 1.00 94.38 578 SER A CA 1
ATOM 4460 C C . SER A 1 578 ? -12.164 0.069 10.886 1.00 94.38 578 SER A C 1
ATOM 4462 O O . SER A 1 578 ? -12.937 -0.200 9.963 1.00 94.38 578 SER A O 1
ATOM 4464 N N . LEU A 1 579 ? -10.839 -0.071 10.804 1.00 95.31 579 LEU A N 1
ATOM 4465 C CA . LEU A 1 579 ? -10.095 -0.572 9.649 1.00 95.31 579 LEU A CA 1
ATOM 4466 C C . LEU A 1 579 ? -8.989 -1.523 10.101 1.00 95.31 579 LEU A C 1
ATOM 4468 O O . LEU A 1 579 ? -8.316 -1.246 11.092 1.00 95.31 579 LEU A O 1
ATOM 4472 N N . GLU A 1 580 ? -8.738 -2.562 9.314 1.00 94.69 580 GLU A N 1
ATOM 4473 C CA . GLU A 1 580 ? -7.581 -3.438 9.476 1.00 94.69 580 GLU A CA 1
ATOM 4474 C C . GLU A 1 580 ? -7.188 -4.093 8.154 1.00 94.69 580 GLU A C 1
ATOM 4476 O O . GLU A 1 580 ? -8.014 -4.270 7.266 1.00 94.69 580 GLU A O 1
ATOM 4481 N N . VAL A 1 581 ? -5.922 -4.471 8.019 1.00 94.00 581 VAL A N 1
ATOM 4482 C CA . VAL A 1 581 ? -5.429 -5.256 6.890 1.00 94.00 581 VAL A CA 1
ATOM 4483 C C . VAL A 1 581 ? -5.229 -6.710 7.315 1.00 94.00 581 VAL A C 1
ATOM 4485 O O . VAL A 1 581 ? -4.474 -6.997 8.242 1.00 94.00 581 VAL A O 1
ATOM 4488 N N . ASP A 1 582 ? -5.857 -7.626 6.584 1.00 90.81 582 ASP A N 1
ATOM 4489 C CA . ASP A 1 582 ? -5.527 -9.048 6.597 1.00 90.81 582 ASP A CA 1
ATOM 4490 C C . ASP A 1 582 ? -4.450 -9.310 5.534 1.00 90.81 582 ASP A C 1
ATOM 4492 O O . ASP A 1 582 ? -4.727 -9.342 4.329 1.00 90.81 582 ASP A O 1
ATOM 4496 N N . LEU A 1 583 ? -3.204 -9.475 5.987 1.00 84.56 583 LEU A N 1
ATOM 4497 C CA . LEU A 1 583 ? -2.057 -9.741 5.116 1.00 84.56 583 LEU A CA 1
ATOM 4498 C C . LEU A 1 583 ? -2.090 -11.149 4.504 1.00 84.56 583 LEU A C 1
ATOM 4500 O O . LEU A 1 583 ? -1.574 -11.325 3.402 1.00 84.56 583 LEU A O 1
ATOM 4504 N N . HIS A 1 584 ? -2.694 -12.140 5.166 1.00 81.12 584 HIS A N 1
ATOM 4505 C CA . HIS A 1 584 ? -2.764 -13.506 4.635 1.00 81.12 584 HIS A CA 1
ATOM 4506 C C . HIS A 1 584 ? -3.707 -13.555 3.434 1.00 81.12 584 HIS A C 1
ATOM 4508 O O . HIS A 1 584 ? -3.353 -14.032 2.356 1.00 81.12 584 HIS A O 1
ATOM 4514 N N . GLU A 1 585 ? -4.899 -12.982 3.601 1.00 84.88 585 GLU A N 1
ATOM 4515 C CA . GLU A 1 585 ? -5.902 -12.949 2.544 1.00 84.88 585 GLU A CA 1
ATOM 4516 C C . GLU A 1 585 ? -5.769 -11.734 1.616 1.00 84.88 585 GLU A C 1
ATOM 4518 O O . GLU A 1 585 ? -6.548 -11.625 0.668 1.00 84.88 585 GLU A O 1
ATOM 4523 N N . GLN A 1 586 ? -4.802 -10.839 1.835 1.00 89.38 586 GLN A N 1
ATOM 4524 C CA . GLN A 1 586 ? -4.616 -9.613 1.048 1.00 89.38 586 GLN A CA 1
ATOM 4525 C C . GLN A 1 586 ? -5.917 -8.796 0.943 1.00 89.38 586 GLN A C 1
ATOM 4527 O O . GLN A 1 586 ? -6.363 -8.437 -0.150 1.00 89.38 586 GLN A O 1
ATOM 4532 N N . LYS A 1 587 ? -6.555 -8.527 2.089 1.00 93.50 587 LYS A N 1
ATOM 4533 C CA . LYS A 1 587 ? -7.817 -7.776 2.188 1.00 93.50 587 LYS A CA 1
ATOM 4534 C C . LYS A 1 587 ? -7.685 -6.596 3.148 1.00 93.50 587 LYS A C 1
ATOM 4536 O O . LYS A 1 587 ? -7.112 -6.727 4.224 1.00 93.50 587 LYS A O 1
ATOM 4541 N N . LEU A 1 588 ? -8.282 -5.463 2.794 1.00 96.62 588 LEU A N 1
ATOM 4542 C CA . LEU A 1 588 ? -8.607 -4.393 3.734 1.00 96.62 588 LEU A CA 1
ATOM 4543 C C . LEU A 1 588 ? -9.994 -4.674 4.309 1.00 96.62 588 LEU A C 1
ATOM 4545 O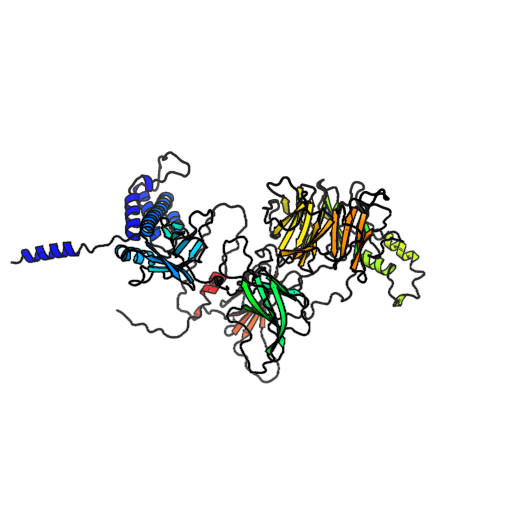 O . LEU A 1 588 ? -10.977 -4.641 3.572 1.00 96.62 588 LEU A O 1
ATOM 4549 N N . ILE A 1 589 ? -10.065 -4.948 5.603 1.00 97.19 589 ILE A N 1
ATOM 4550 C CA . ILE A 1 589 ? -11.290 -5.166 6.364 1.00 97.19 589 ILE A CA 1
ATOM 4551 C C . ILE A 1 589 ? -11.759 -3.832 6.946 1.00 97.19 589 ILE A C 1
ATOM 4553 O O . ILE A 1 589 ? -10.989 -3.077 7.543 1.00 97.19 589 ILE A O 1
ATOM 4557 N N . ALA A 1 590 ? -13.039 -3.541 6.769 1.00 96.75 590 ALA A N 1
ATOM 4558 C CA . ALA A 1 590 ? -13.691 -2.320 7.195 1.00 96.75 590 ALA A CA 1
ATOM 4559 C C . ALA A 1 590 ? -15.001 -2.651 7.910 1.00 96.75 590 ALA A C 1
ATOM 4561 O O . ALA A 1 590 ? -15.877 -3.313 7.355 1.00 96.75 590 ALA A O 1
ATOM 4562 N N . VAL A 1 591 ? -15.163 -2.136 9.128 1.00 96.62 591 VAL A N 1
ATOM 4563 C CA . VAL A 1 591 ? -16.453 -2.181 9.825 1.00 96.62 591 VAL A CA 1
ATOM 4564 C C . VAL A 1 591 ? -17.167 -0.864 9.562 1.00 96.62 591 VAL A C 1
ATOM 4566 O O . VAL A 1 591 ? -16.674 0.203 9.941 1.00 96.62 591 VAL A O 1
ATOM 4569 N N . SER A 1 592 ? -18.306 -0.917 8.874 1.00 94.81 592 SER A N 1
ATOM 4570 C CA . SER A 1 592 ? -19.093 0.278 8.585 1.00 94.81 592 SER A CA 1
ATOM 4571 C C . SER A 1 592 ? -19.744 0.820 9.861 1.00 94.81 592 SER A C 1
ATOM 4573 O O . SER A 1 592 ? -20.071 0.080 10.790 1.00 94.81 592 SER A O 1
ATOM 4575 N N . ARG A 1 593 ? -20.036 2.123 9.890 1.00 91.50 593 ARG A N 1
ATOM 4576 C CA . ARG A 1 593 ? -20.825 2.728 10.981 1.00 91.50 593 ARG A CA 1
ATOM 4577 C C . ARG A 1 593 ? -22.254 2.189 11.064 1.00 91.50 593 ARG A C 1
ATOM 4579 O O . ARG A 1 593 ? -22.897 2.337 12.096 1.00 91.50 593 ARG A O 1
ATOM 4586 N N . THR A 1 594 ? -22.746 1.592 9.980 1.00 88.75 594 THR A N 1
ATOM 4587 C CA . THR A 1 594 ? -24.054 0.927 9.914 1.00 88.75 594 THR A CA 1
ATOM 4588 C C . THR A 1 594 ? -24.011 -0.518 10.414 1.00 88.75 594 THR A C 1
ATOM 4590 O O . THR A 1 594 ? -25.062 -1.146 10.503 1.00 88.75 594 THR A O 1
ATOM 4593 N N . GLY A 1 595 ? -22.829 -1.035 10.763 1.00 89.62 595 GLY A N 1
ATOM 4594 C CA . GLY A 1 595 ? -22.651 -2.381 11.292 1.00 89.62 595 GLY A CA 1
ATOM 4595 C C . GLY A 1 595 ? -22.595 -3.468 10.224 1.00 89.62 595 GLY A C 1
ATOM 4596 O O . GLY A 1 595 ? -23.134 -4.547 10.439 1.00 89.62 595 GLY A O 1
ATOM 4597 N N . GLN A 1 596 ? -21.966 -3.187 9.082 1.00 92.81 596 GLN A N 1
ATOM 4598 C CA . GLN A 1 596 ? -21.628 -4.165 8.042 1.00 92.81 596 GLN A CA 1
ATOM 4599 C C . GLN A 1 596 ? -20.125 -4.455 8.068 1.00 92.81 596 GLN A C 1
ATOM 4601 O O . GLN A 1 596 ? -19.327 -3.546 8.315 1.00 92.81 596 GLN A O 1
ATOM 4606 N N . LEU A 1 597 ? -19.742 -5.702 7.781 1.00 95.81 597 LEU A N 1
ATOM 4607 C CA . LEU A 1 597 ? -18.345 -6.119 7.681 1.00 95.81 597 LEU A CA 1
ATOM 4608 C C . LEU A 1 597 ? -17.947 -6.223 6.208 1.00 95.81 597 LEU A C 1
ATOM 4610 O O . LEU A 1 597 ? -18.272 -7.187 5.522 1.00 95.81 597 LEU A O 1
ATOM 4614 N N . ILE A 1 598 ? -17.241 -5.211 5.720 1.00 96.00 598 ILE A N 1
ATOM 4615 C CA . ILE A 1 598 ? -16.904 -5.062 4.307 1.00 96.00 598 ILE A CA 1
ATOM 4616 C C . ILE A 1 598 ? -15.420 -5.337 4.127 1.00 96.00 598 ILE A C 1
ATOM 4618 O O . ILE A 1 598 ? -14.595 -4.829 4.883 1.00 96.00 598 ILE A O 1
ATOM 4622 N N . SER A 1 599 ? -15.063 -6.097 3.101 1.00 96.19 599 SER A N 1
ATOM 4623 C CA . SER A 1 599 ? -13.682 -6.234 2.666 1.00 96.19 599 SER A CA 1
ATOM 4624 C C . SER A 1 599 ? -13.465 -5.614 1.299 1.00 96.19 599 SER A C 1
ATOM 4626 O O . SER A 1 599 ? -14.353 -5.577 0.447 1.00 96.19 599 SER A O 1
ATOM 4628 N N . ARG A 1 600 ? -12.241 -5.146 1.082 1.00 94.69 600 ARG A N 1
ATOM 4629 C CA . ARG A 1 600 ? -11.721 -4.750 -0.221 1.00 94.69 600 ARG A CA 1
ATOM 4630 C C . ARG A 1 600 ? -10.461 -5.551 -0.500 1.00 94.69 600 ARG A C 1
ATOM 4632 O O . ARG A 1 600 ? -9.494 -5.451 0.252 1.00 94.69 600 ARG A O 1
ATOM 4639 N N . ASP A 1 601 ? -10.453 -6.323 -1.577 1.00 92.88 601 ASP A N 1
ATOM 4640 C CA . ASP A 1 601 ? -9.261 -7.048 -2.019 1.00 92.88 601 ASP A CA 1
ATOM 4641 C C . ASP A 1 601 ? -8.163 -6.036 -2.400 1.00 92.88 601 ASP A C 1
ATOM 4643 O O . ASP A 1 601 ? -8.390 -5.088 -3.159 1.00 92.88 601 ASP A O 1
ATOM 4647 N N . LEU A 1 602 ? -6.976 -6.194 -1.817 1.00 92.81 602 LEU A N 1
ATOM 4648 C CA . LEU A 1 602 ? -5.862 -5.252 -1.956 1.00 92.81 602 LEU A CA 1
ATOM 4649 C C . LEU A 1 602 ? -5.209 -5.313 -3.341 1.00 92.81 602 LEU A C 1
ATOM 4651 O O . LEU A 1 602 ? -4.553 -4.359 -3.750 1.00 92.81 602 LEU A O 1
ATOM 4655 N N . ILE A 1 603 ? -5.416 -6.405 -4.078 1.00 89.38 603 ILE A N 1
ATOM 4656 C CA . ILE A 1 603 ? -4.778 -6.677 -5.366 1.00 89.38 603 ILE A CA 1
ATOM 4657 C C . ILE A 1 603 ? -5.654 -6.171 -6.508 1.00 89.38 603 ILE A C 1
ATOM 4659 O O . ILE A 1 603 ? -5.166 -5.507 -7.422 1.00 89.38 603 ILE A O 1
ATOM 4663 N N . ASN A 1 604 ? -6.950 -6.486 -6.475 1.00 85.19 604 ASN A N 1
ATOM 4664 C CA . ASN A 1 604 ? -7.871 -6.159 -7.566 1.00 85.19 604 ASN A CA 1
ATOM 4665 C C . ASN A 1 604 ? -8.880 -5.047 -7.214 1.00 85.19 604 ASN A C 1
ATOM 4667 O O . ASN A 1 604 ? -9.549 -4.526 -8.103 1.00 85.19 604 ASN A O 1
ATOM 4671 N N . GLY A 1 605 ? -8.977 -4.643 -5.944 1.00 87.62 605 GLY A N 1
ATOM 4672 C CA . GLY A 1 605 ? -9.866 -3.573 -5.489 1.00 87.62 605 GLY A CA 1
ATOM 4673 C C . GLY A 1 605 ? -11.346 -3.951 -5.408 1.00 87.62 605 GLY A C 1
ATOM 4674 O O . GLY A 1 605 ? -12.169 -3.070 -5.166 1.00 87.62 605 GLY A O 1
ATOM 4675 N N . THR A 1 606 ? -11.709 -5.221 -5.613 1.00 89.31 606 THR A N 1
ATOM 4676 C CA . THR A 1 606 ? -13.102 -5.676 -5.501 1.00 89.31 606 THR A CA 1
ATOM 4677 C C . THR A 1 606 ? -13.583 -5.593 -4.056 1.00 89.31 606 THR A C 1
ATOM 4679 O O . THR A 1 606 ? -12.856 -5.955 -3.133 1.00 89.31 606 THR A O 1
ATOM 4682 N N . VAL A 1 607 ? -14.812 -5.110 -3.870 1.00 93.12 607 VAL A N 1
ATOM 4683 C CA . VAL A 1 607 ? -15.439 -4.934 -2.554 1.00 93.12 607 VAL A CA 1
ATOM 4684 C C . VAL A 1 607 ? -16.515 -5.993 -2.355 1.00 93.12 607 VAL A C 1
ATOM 4686 O O . VAL A 1 607 ? -17.275 -6.271 -3.284 1.00 93.12 607 VAL A O 1
ATOM 4689 N N . ARG A 1 608 ? -16.568 -6.598 -1.166 1.00 93.62 608 ARG A N 1
ATOM 4690 C CA . ARG A 1 608 ? -17.552 -7.625 -0.794 1.00 93.62 608 ARG A CA 1
ATOM 4691 C C . ARG A 1 608 ? -17.968 -7.474 0.663 1.00 93.62 608 ARG A C 1
ATOM 4693 O O . ARG A 1 608 ? -17.204 -6.960 1.473 1.00 93.62 608 ARG A O 1
ATOM 4700 N N . ASP A 1 609 ? -19.164 -7.944 0.989 1.00 93.94 609 ASP A N 1
ATOM 4701 C CA . ASP A 1 609 ? -19.568 -8.146 2.379 1.00 93.94 609 ASP A CA 1
ATOM 4702 C C . ASP A 1 609 ? -19.076 -9.534 2.830 1.00 93.94 609 ASP A C 1
ATOM 4704 O O . ASP A 1 609 ? -19.404 -10.555 2.225 1.00 93.94 609 ASP A O 1
ATOM 4708 N N . GLU A 1 610 ? -18.238 -9.580 3.867 1.00 93.75 610 GLU A N 1
ATOM 4709 C CA . GLU A 1 610 ? -17.628 -10.823 4.371 1.00 93.75 610 GLU A CA 1
ATOM 4710 C C . GLU A 1 610 ? -18.631 -11.730 5.094 1.00 93.75 610 GLU A C 1
ATOM 4712 O O . GLU A 1 610 ? -18.322 -12.888 5.395 1.00 93.75 610 GLU A O 1
ATOM 4717 N N . ARG A 1 611 ? -19.823 -11.216 5.403 1.00 93.31 611 ARG A N 1
ATOM 4718 C CA . ARG A 1 611 ? -20.919 -11.967 6.022 1.00 93.31 611 ARG A CA 1
ATOM 4719 C C . ARG A 1 611 ? -22.116 -12.099 5.088 1.00 93.31 611 ARG A C 1
ATOM 4721 O O . ARG A 1 611 ? -23.186 -12.528 5.518 1.00 93.31 611 ARG A O 1
ATOM 4728 N N . GLU A 1 612 ? -21.930 -11.829 3.797 1.00 91.25 612 GLU A N 1
ATOM 4729 C CA . GLU A 1 612 ? -22.944 -12.102 2.785 1.00 91.25 612 GLU A CA 1
ATOM 4730 C C . GLU A 1 612 ? -23.335 -13.590 2.803 1.00 91.25 612 GLU A C 1
ATOM 4732 O O . GLU A 1 612 ? -22.495 -14.487 2.703 1.00 91.25 612 GLU A O 1
ATOM 4737 N N . GLY A 1 613 ? -24.631 -13.865 2.959 1.00 88.44 613 GLY A N 1
ATOM 4738 C CA . GLY A 1 613 ? -25.162 -15.230 3.014 1.00 88.44 613 GLY A CA 1
ATOM 4739 C C . GLY A 1 613 ? -25.028 -15.942 4.366 1.00 88.44 613 GLY A C 1
ATOM 4740 O O . GLY A 1 613 ? -25.426 -17.105 4.453 1.00 88.44 613 GLY A O 1
ATOM 4741 N N . TRP A 1 614 ? -24.524 -15.270 5.405 1.00 92.25 614 TRP A N 1
ATOM 4742 C CA . TRP A 1 614 ? -24.558 -15.746 6.791 1.00 92.25 614 TRP A CA 1
ATOM 4743 C C . TRP A 1 614 ? -25.701 -15.089 7.566 1.00 92.25 614 TRP A C 1
ATOM 4745 O O . TRP A 1 614 ? -26.008 -13.913 7.371 1.00 92.25 614 TRP A O 1
ATOM 4755 N N . THR A 1 615 ? -26.325 -15.830 8.482 1.00 92.56 615 THR A N 1
ATOM 4756 C CA . THR A 1 615 ? -27.320 -15.257 9.398 1.00 92.56 615 THR A CA 1
ATOM 4757 C C . THR A 1 615 ? -26.640 -14.788 10.679 1.00 92.56 615 THR A C 1
ATOM 4759 O O . THR A 1 615 ? -26.185 -15.608 11.477 1.00 92.56 615 THR A O 1
ATOM 4762 N N . LEU A 1 616 ? -26.570 -13.473 10.882 1.00 92.44 616 LEU A N 1
ATOM 4763 C CA . LEU A 1 616 ? -26.007 -12.889 12.099 1.00 92.44 616 LEU A CA 1
ATOM 4764 C C . LEU A 1 616 ? -27.038 -12.900 13.237 1.00 92.44 616 LEU A C 1
ATOM 4766 O O . LEU A 1 616 ? -28.214 -12.607 13.013 1.00 92.44 616 LEU A O 1
ATOM 4770 N N . SER A 1 617 ? -26.600 -13.196 14.464 1.00 89.88 617 SER A N 1
ATOM 4771 C CA . SER A 1 617 ? -27.477 -13.134 15.646 1.00 89.88 617 SER A CA 1
ATOM 4772 C C . SER A 1 617 ? -27.869 -11.703 16.039 1.00 89.88 617 SER A C 1
ATOM 4774 O O . SER A 1 617 ? -28.907 -11.504 16.665 1.00 89.88 617 SER A O 1
ATOM 4776 N N . ASP A 1 618 ? -27.033 -10.719 15.700 1.00 87.38 618 ASP A N 1
ATOM 4777 C CA . ASP A 1 618 ? -27.276 -9.279 15.855 1.00 87.38 618 ASP A CA 1
ATOM 4778 C C . ASP A 1 618 ? -26.439 -8.515 14.804 1.00 87.38 618 ASP A C 1
ATOM 4780 O O . ASP A 1 618 ? -26.020 -9.070 13.793 1.00 87.38 618 ASP A O 1
ATOM 4784 N N . THR A 1 619 ? -26.192 -7.231 15.028 1.00 87.38 619 THR A N 1
ATOM 4785 C CA . THR A 1 619 ? -25.492 -6.296 14.145 1.00 87.38 619 THR A CA 1
ATOM 4786 C C . THR A 1 619 ? -24.246 -5.750 14.838 1.00 87.38 619 THR A C 1
ATOM 4788 O O . THR A 1 619 ? -24.228 -5.593 16.060 1.00 87.38 619 THR A O 1
ATOM 4791 N N . TYR A 1 620 ? -23.202 -5.406 14.077 1.00 91.25 620 TYR A N 1
ATOM 4792 C CA . TYR A 1 620 ? -21.991 -4.796 14.641 1.00 91.25 620 TYR A CA 1
ATOM 4793 C C . TYR A 1 620 ? -22.267 -3.339 15.051 1.00 91.25 620 TYR A C 1
ATOM 4795 O O . TYR A 1 620 ? -22.045 -2.398 14.290 1.00 91.25 620 TYR A O 1
ATOM 4803 N N . ARG A 1 621 ? -22.803 -3.127 16.255 1.00 86.25 621 ARG A N 1
ATOM 4804 C CA . ARG A 1 621 ? -23.205 -1.794 16.734 1.00 86.25 621 ARG A CA 1
ATOM 4805 C C . ARG A 1 621 ? -22.061 -1.052 17.404 1.00 86.25 621 ARG A C 1
ATOM 4807 O O . ARG A 1 621 ? -21.360 -1.613 18.245 1.00 86.25 621 ARG A O 1
ATOM 4814 N N . ASN A 1 622 ? -21.953 0.244 17.102 1.00 89.19 622 ASN A N 1
ATOM 4815 C CA . ASN A 1 622 ? -21.084 1.198 17.800 1.00 89.19 622 ASN A CA 1
ATOM 4816 C C . ASN A 1 622 ? -19.640 0.699 17.986 1.00 89.19 622 ASN A C 1
ATOM 4818 O O . ASN A 1 622 ? -19.047 0.865 19.050 1.00 89.19 622 ASN A O 1
ATOM 4822 N N . VAL A 1 623 ? -19.097 0.044 16.957 1.00 93.00 623 VAL A N 1
ATOM 4823 C CA . VAL A 1 623 ? -17.742 -0.514 16.989 1.00 93.00 623 VAL A CA 1
ATOM 4824 C C . VAL A 1 623 ? -16.717 0.608 17.113 1.00 93.00 623 VAL A C 1
ATOM 4826 O O . VAL A 1 623 ? -16.735 1.542 16.313 1.00 93.00 623 VAL A O 1
ATOM 4829 N N . VAL A 1 624 ? -15.825 0.501 18.097 1.00 90.62 624 VAL A N 1
ATOM 4830 C CA . VAL A 1 624 ? -14.770 1.481 18.389 1.00 90.62 624 VAL A CA 1
ATOM 4831 C C . VAL A 1 624 ? -13.433 1.003 17.838 1.00 90.62 624 VAL A C 1
ATOM 4833 O O . VAL A 1 624 ? -12.793 1.719 17.066 1.00 90.62 624 VAL A O 1
ATOM 4836 N N . HIS A 1 625 ? -13.003 -0.198 18.217 1.00 92.19 625 HIS A N 1
ATOM 4837 C CA . HIS A 1 625 ? -11.798 -0.857 17.717 1.00 92.19 625 HIS A CA 1
ATOM 4838 C C . HIS A 1 625 ? -12.152 -2.279 17.284 1.00 92.19 625 HIS A C 1
ATOM 4840 O O . HIS A 1 625 ? -13.018 -2.906 17.892 1.00 92.19 625 HIS A O 1
ATOM 4846 N N . ALA A 1 626 ? -11.506 -2.780 16.235 1.00 94.94 626 ALA A N 1
ATOM 4847 C CA . ALA A 1 626 ? -11.707 -4.139 15.757 1.00 94.94 626 ALA A CA 1
ATOM 4848 C C . ALA A 1 626 ? -10.381 -4.760 15.313 1.00 94.94 626 ALA A C 1
ATOM 4850 O O . ALA A 1 626 ? -9.541 -4.049 14.758 1.00 94.94 626 ALA A O 1
ATOM 4851 N N . GLN A 1 627 ? -10.245 -6.066 15.555 1.00 94.38 627 GLN A N 1
ATOM 4852 C CA . GLN A 1 627 ? -9.190 -6.916 15.019 1.00 94.38 627 GLN A CA 1
ATOM 4853 C C . GLN A 1 627 ? -9.790 -8.154 14.334 1.00 94.38 627 GLN A C 1
ATOM 4855 O O . GLN A 1 627 ? -10.751 -8.741 14.822 1.00 94.38 627 GLN A O 1
ATOM 4860 N N . PHE A 1 628 ? -9.225 -8.564 13.212 1.00 92.69 628 PHE A N 1
ATOM 4861 C CA . PHE A 1 628 ? -9.676 -9.599 12.309 1.00 92.69 628 PHE A CA 1
ATOM 4862 C C . PHE A 1 628 ? -8.543 -10.599 12.162 1.00 92.69 628 PHE A C 1
ATOM 4864 O O . PHE A 1 628 ? -7.396 -10.268 11.844 1.00 92.69 628 PHE A O 1
ATOM 4871 N N . TYR A 1 629 ? -8.859 -11.851 12.449 1.00 89.19 629 TYR A N 1
ATOM 4872 C CA . TYR A 1 629 ? -7.881 -12.918 12.447 1.00 89.19 629 TYR A CA 1
ATOM 4873 C C . TYR A 1 629 ? -8.563 -14.227 12.074 1.00 89.19 629 TYR A C 1
ATOM 4875 O O . TYR A 1 629 ? -9.561 -14.593 12.686 1.00 89.19 629 TYR A O 1
ATOM 4883 N N . HIS A 1 630 ? -8.030 -14.932 11.072 1.00 86.19 630 HIS A N 1
ATOM 4884 C CA . HIS A 1 630 ? -8.545 -16.232 10.616 1.00 86.19 630 HIS A CA 1
ATOM 4885 C C . HIS A 1 630 ? -10.063 -16.235 10.376 1.00 86.19 630 HIS A C 1
ATOM 4887 O O . HIS A 1 630 ? -10.790 -17.089 10.876 1.00 86.19 630 HIS A O 1
ATOM 4893 N N . ASN A 1 631 ? -10.545 -15.256 9.604 1.00 89.50 631 ASN A N 1
ATOM 4894 C CA . ASN A 1 631 ? -11.964 -15.071 9.295 1.00 89.50 631 ASN A CA 1
ATOM 4895 C C . ASN A 1 631 ? -12.875 -14.782 10.510 1.00 89.50 631 ASN A C 1
ATOM 4897 O O . ASN A 1 631 ? -14.094 -14.844 10.380 1.00 89.50 631 ASN A O 1
ATOM 4901 N N . ARG A 1 632 ? -12.317 -14.424 11.670 1.00 92.12 632 ARG A N 1
ATOM 4902 C CA . ARG A 1 632 ? -13.060 -14.050 12.878 1.00 92.12 632 ARG A CA 1
ATOM 4903 C C . ARG A 1 632 ? -12.797 -12.595 13.243 1.00 92.12 632 ARG A C 1
ATOM 4905 O O . ARG A 1 632 ? -11.645 -12.171 13.319 1.00 92.12 632 ARG A O 1
ATOM 4912 N N . LEU A 1 633 ? -13.867 -11.850 13.498 1.00 95.19 633 LEU A N 1
ATOM 4913 C CA . LEU A 1 633 ? -13.821 -10.486 14.009 1.00 95.19 633 LEU A CA 1
ATOM 4914 C C . LEU A 1 633 ? -13.873 -10.481 15.543 1.00 95.19 633 LEU A C 1
ATOM 4916 O O . LEU A 1 633 ? -14.713 -11.138 16.158 1.00 95.19 633 LEU A O 1
ATOM 4920 N N . PHE A 1 634 ? -13.005 -9.676 16.141 1.00 95.38 634 PHE A N 1
ATOM 4921 C CA . PHE A 1 634 ? -12.987 -9.281 17.545 1.00 95.38 634 PHE A CA 1
ATOM 4922 C C . PHE A 1 634 ? -13.167 -7.770 17.592 1.00 95.38 634 PHE A C 1
ATOM 4924 O O . PHE A 1 634 ? -12.573 -7.064 16.776 1.00 95.38 634 PHE A O 1
ATOM 4931 N N . TRP A 1 635 ? -13.978 -7.242 18.504 1.00 95.62 635 TRP A N 1
ATOM 4932 C CA . TRP A 1 635 ? -14.184 -5.796 18.562 1.00 95.62 635 TRP A CA 1
ATOM 4933 C C . TRP A 1 635 ? -14.608 -5.291 19.931 1.00 95.62 635 TRP A C 1
ATOM 4935 O O . TRP A 1 635 ? -15.232 -6.003 20.717 1.00 95.62 635 TRP A O 1
ATOM 4945 N N . THR A 1 636 ? -14.319 -4.018 20.185 1.00 94.12 636 THR A N 1
ATOM 4946 C CA . THR A 1 636 ? -14.920 -3.261 21.279 1.00 94.12 636 THR A CA 1
ATOM 4947 C C . THR A 1 636 ? -16.090 -2.437 20.769 1.00 94.12 636 THR A C 1
ATOM 4949 O O . THR A 1 636 ? -16.049 -1.864 19.676 1.00 94.12 636 THR A O 1
ATOM 4952 N N . SER A 1 637 ? -17.155 -2.372 21.560 1.00 91.88 637 SER A N 1
ATOM 4953 C CA . SER A 1 637 ? -18.319 -1.530 21.293 1.00 91.88 637 SER A CA 1
ATOM 4954 C C . SER A 1 637 ? -18.501 -0.522 22.414 1.00 91.88 637 SER A C 1
ATOM 4956 O O . SER A 1 637 ? -18.385 -0.891 23.581 1.00 91.88 637 SER A O 1
ATOM 4958 N N . SER A 1 638 ? -18.870 0.713 22.066 1.00 89.25 638 SER A N 1
ATOM 4959 C CA . SER A 1 638 ? -19.259 1.738 23.043 1.00 89.25 638 SER A CA 1
ATOM 4960 C C . SER A 1 638 ? -20.700 1.568 23.559 1.00 89.25 638 SER A C 1
ATOM 4962 O O . SER A 1 638 ? -21.294 2.499 24.101 1.00 89.25 638 SER A O 1
ATOM 4964 N N . SER A 1 639 ? -21.329 0.420 23.292 1.00 83.50 639 SER A N 1
ATOM 4965 C CA . SER A 1 639 ? -22.675 0.085 23.748 1.00 83.50 639 SER A CA 1
ATOM 4966 C C . SER A 1 639 ? -22.712 -1.364 24.229 1.00 83.50 639 SER A C 1
ATOM 4968 O O . SER A 1 639 ? -22.620 -2.319 23.460 1.00 83.50 639 SER A O 1
ATOM 4970 N N . CYS A 1 640 ? -22.833 -1.522 25.542 1.00 79.69 640 CYS A N 1
ATOM 4971 C CA . CYS A 1 640 ? -22.769 -2.805 26.238 1.00 79.69 640 CYS A CA 1
ATOM 4972 C C . CYS A 1 640 ? -24.128 -3.492 26.454 1.00 79.69 640 CYS A C 1
ATOM 4974 O O . CYS A 1 640 ? -24.166 -4.533 27.123 1.00 79.69 640 CYS A O 1
ATOM 4976 N N . GLY A 1 641 ? -25.205 -2.906 25.912 1.00 73.06 641 GLY A N 1
ATOM 4977 C CA . GLY A 1 641 ? -26.601 -3.236 26.216 1.00 73.06 641 GLY A CA 1
ATOM 4978 C C . GLY A 1 641 ? -27.115 -2.570 27.502 1.00 73.06 641 GLY A C 1
ATOM 4979 O O . GLY A 1 641 ? -26.328 -2.132 28.337 1.00 73.06 641 GLY A O 1
ATOM 4980 N N . ASP A 1 642 ? -28.441 -2.525 27.673 1.00 67.25 642 ASP A N 1
ATOM 4981 C CA . ASP A 1 642 ? -29.118 -1.842 28.796 1.00 67.25 642 ASP A CA 1
ATOM 4982 C C . ASP A 1 642 ? -28.857 -2.484 30.174 1.00 67.25 642 ASP A C 1
ATOM 4984 O O . ASP A 1 642 ? -29.165 -1.905 31.214 1.00 67.25 642 ASP A O 1
ATOM 4988 N N . SER A 1 643 ? -28.307 -3.701 30.199 1.00 60.47 643 SER A N 1
ATOM 4989 C CA . SER A 1 643 ? -28.113 -4.508 31.406 1.00 60.47 643 SER A CA 1
ATOM 4990 C C . SER A 1 643 ? -26.766 -4.305 32.107 1.00 60.47 643 SER A C 1
ATOM 4992 O O . SER A 1 643 ? -26.563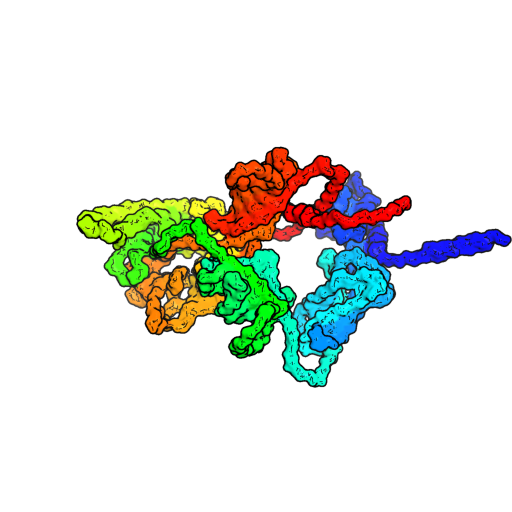 -4.885 33.174 1.00 60.47 643 SER A O 1
ATOM 4994 N N . HIS A 1 644 ? -25.845 -3.509 31.549 1.00 63.72 644 HIS A N 1
ATOM 4995 C CA . HIS A 1 644 ? -24.509 -3.305 32.122 1.00 63.72 644 HIS A CA 1
ATOM 4996 C C . HIS A 1 644 ? -24.170 -1.829 32.371 1.00 63.72 644 HIS A C 1
ATOM 4998 O O . HIS A 1 644 ? -24.489 -0.980 31.545 1.00 63.72 644 HIS A O 1
ATOM 5004 N N . PRO A 1 645 ? -23.457 -1.515 33.471 1.00 66.38 645 PRO A N 1
ATOM 5005 C CA . PRO A 1 645 ? -23.118 -0.139 33.842 1.00 66.38 645 PRO A CA 1
ATOM 5006 C C . PRO A 1 645 ? -21.928 0.450 33.062 1.00 66.38 645 PRO A C 1
ATOM 5008 O O . PRO A 1 645 ? -21.592 1.614 33.260 1.00 66.38 645 PRO A O 1
ATOM 5011 N N . TRP A 1 646 ? -21.251 -0.342 32.226 1.00 71.50 646 TRP A N 1
ATOM 5012 C CA . TRP A 1 646 ? -20.006 0.050 31.561 1.00 71.50 646 TRP A CA 1
ATOM 5013 C C . TRP A 1 646 ? -20.248 0.631 30.167 1.00 71.50 646 TRP A C 1
ATOM 5015 O O . TRP A 1 646 ? -21.116 0.167 29.432 1.00 71.50 646 TRP A O 1
ATOM 5025 N N . GLU A 1 647 ? -19.419 1.601 29.778 1.00 75.25 647 GLU A N 1
ATOM 5026 C CA . GLU A 1 647 ? -19.493 2.258 28.466 1.00 75.25 647 GLU A CA 1
ATOM 5027 C C . GLU A 1 647 ? -18.799 1.470 27.341 1.00 75.25 647 GLU A C 1
ATOM 5029 O O . GLU A 1 647 ? -19.021 1.784 26.178 1.00 75.25 647 GLU A O 1
ATOM 5034 N N . SER A 1 648 ? -17.964 0.466 27.649 1.00 86.12 648 SER A N 1
ATOM 5035 C CA . SER A 1 648 ? -17.203 -0.290 26.641 1.00 86.12 648 SER A CA 1
ATOM 5036 C C . SER A 1 648 ? -17.107 -1.783 26.950 1.00 86.12 648 SER A C 1
ATOM 5038 O O . SER A 1 648 ? -16.791 -2.173 28.079 1.00 86.12 648 SER A O 1
ATOM 5040 N N . CYS A 1 649 ? -17.364 -2.610 25.933 1.00 89.19 649 CYS A N 1
ATOM 5041 C CA . CYS A 1 649 ? -17.405 -4.070 26.027 1.00 89.19 649 CYS A CA 1
ATOM 5042 C C . CYS A 1 649 ? -16.701 -4.741 24.854 1.00 89.19 649 CYS A C 1
ATOM 5044 O O . CYS A 1 649 ? -16.743 -4.227 23.739 1.00 89.19 649 CYS A O 1
ATOM 5046 N N . LEU A 1 650 ? -16.123 -5.915 25.110 1.00 92.50 650 LEU A N 1
ATOM 5047 C CA . LEU A 1 650 ? -15.453 -6.755 24.122 1.00 92.50 650 LEU A CA 1
ATOM 5048 C C . LEU A 1 650 ? -16.397 -7.841 23.594 1.00 92.50 650 LEU A C 1
ATOM 5050 O O . LEU A 1 650 ? -17.138 -8.461 24.361 1.00 92.50 650 LEU A O 1
ATOM 5054 N N . TYR A 1 651 ? -16.321 -8.094 22.295 1.00 93.56 651 TYR A N 1
ATOM 5055 C CA . TYR A 1 651 ? -17.094 -9.102 21.583 1.00 93.56 651 TYR A CA 1
ATOM 5056 C C . TYR A 1 651 ? -16.201 -9.884 20.616 1.00 93.56 651 TYR A C 1
ATOM 5058 O O . TYR A 1 651 ? -15.151 -9.393 20.187 1.00 93.56 651 TYR A O 1
ATOM 5066 N N . SER A 1 652 ? -16.636 -11.083 20.238 1.00 94.81 652 SER A N 1
ATOM 5067 C CA . SER A 1 652 ? -16.100 -11.799 19.081 1.00 94.81 652 SER A CA 1
ATOM 5068 C C . SER A 1 652 ? -17.164 -12.657 18.406 1.00 94.81 652 SER A C 1
ATOM 5070 O O . SER A 1 652 ? -18.238 -12.909 18.951 1.00 94.81 652 SER A O 1
ATOM 5072 N N . GLU A 1 653 ? -16.874 -13.075 17.180 1.00 94.50 653 GLU A N 1
ATOM 5073 C CA . GLU A 1 653 ? -17.747 -13.976 16.433 1.00 94.50 653 GLU A CA 1
ATOM 5074 C C . GLU A 1 653 ? -17.560 -15.434 16.852 1.00 94.50 653 GLU A C 1
ATOM 5076 O O . GLU A 1 653 ? -16.439 -15.887 17.083 1.00 94.50 653 GLU A O 1
ATOM 5081 N N . GLU A 1 654 ? -18.655 -16.182 16.851 1.00 91.69 654 GLU A N 1
ATOM 5082 C CA . GLU A 1 654 ? -18.689 -17.632 16.995 1.00 91.69 654 GLU A CA 1
ATOM 5083 C C . GLU A 1 654 ? -19.468 -18.229 15.816 1.00 91.69 654 GLU A C 1
ATOM 5085 O O . GLU A 1 654 ? -20.605 -17.842 15.538 1.00 91.69 654 GLU A O 1
ATOM 5090 N N . PHE A 1 655 ? -18.836 -19.143 15.080 1.00 89.44 655 PHE A N 1
ATOM 5091 C CA . PHE A 1 655 ? -19.399 -19.707 13.855 1.00 89.44 655 PHE A CA 1
ATOM 5092 C C . PHE A 1 655 ? -20.141 -21.013 14.135 1.00 89.44 655 PHE A C 1
ATOM 5094 O O . PHE A 1 655 ? -19.540 -21.988 14.584 1.00 89.44 655 PHE A O 1
ATOM 5101 N N . ASP A 1 656 ? -21.417 -21.073 13.751 1.00 89.38 656 ASP A N 1
ATOM 5102 C CA . ASP A 1 656 ? -22.149 -22.328 13.592 1.00 89.38 656 ASP A CA 1
ATOM 5103 C C . ASP A 1 656 ? -22.200 -22.701 12.103 1.00 89.38 656 ASP A C 1
ATOM 5105 O O . ASP A 1 656 ? -23.063 -22.271 11.328 1.00 89.38 656 ASP A O 1
ATOM 5109 N N . HIS A 1 657 ? -21.244 -23.534 11.692 1.00 85.44 657 HIS A N 1
ATOM 5110 C CA . HIS A 1 657 ? -21.137 -24.013 10.314 1.00 85.44 657 HIS A CA 1
ATOM 5111 C C . HIS A 1 657 ? -22.323 -24.883 9.874 1.00 85.44 657 HIS A C 1
ATOM 5113 O O . HIS A 1 657 ? -22.569 -24.989 8.671 1.00 85.44 657 HIS A O 1
ATOM 5119 N N . GLY A 1 658 ? -23.056 -25.501 10.808 1.00 86.12 658 GLY A N 1
ATOM 5120 C CA . GLY A 1 658 ? -24.206 -26.344 10.492 1.00 86.12 658 GLY A CA 1
ATOM 5121 C C . GLY A 1 658 ? -25.405 -25.525 10.018 1.00 86.12 658 GLY A C 1
ATOM 5122 O O . GLY A 1 658 ? -26.036 -25.872 9.019 1.00 86.12 658 GLY A O 1
ATOM 5123 N N . SER A 1 659 ? -25.686 -24.414 10.702 1.00 85.88 659 SER A N 1
ATOM 5124 C CA . SER A 1 659 ? -26.795 -23.507 10.376 1.00 85.88 659 SER A CA 1
ATOM 5125 C C . SER A 1 659 ? -26.405 -22.334 9.467 1.00 85.88 659 SER A C 1
ATOM 5127 O O . SER A 1 659 ? -27.284 -21.598 9.021 1.00 85.88 659 SER A O 1
ATOM 5129 N N . LYS A 1 660 ? -25.109 -22.169 9.153 1.00 90.19 660 LYS A N 1
ATOM 5130 C CA . LYS A 1 660 ? -24.548 -20.956 8.526 1.00 90.19 660 LYS A CA 1
ATOM 5131 C C . LYS A 1 660 ? -24.905 -19.684 9.305 1.00 90.19 660 LYS A C 1
ATOM 5133 O O . LYS A 1 660 ? -25.174 -18.632 8.716 1.00 90.19 660 LYS A O 1
ATOM 5138 N N . ALA A 1 661 ? -24.879 -19.784 10.630 1.00 91.75 661 ALA A N 1
ATOM 5139 C CA . ALA A 1 661 ? -25.080 -18.657 11.522 1.00 91.75 661 ALA A CA 1
ATOM 5140 C C . ALA A 1 661 ? -23.758 -18.179 12.125 1.00 91.75 661 ALA A C 1
ATOM 5142 O O . ALA A 1 661 ? -22.821 -18.956 12.321 1.00 91.75 661 ALA A O 1
ATOM 5143 N N . VAL A 1 662 ? -23.700 -16.884 12.423 1.00 93.19 662 VAL A N 1
ATOM 5144 C CA . VAL A 1 662 ? -22.610 -16.281 13.192 1.00 93.19 662 VAL A CA 1
ATOM 5145 C C . VAL A 1 662 ? -23.216 -15.615 14.416 1.00 93.19 662 VAL A C 1
ATOM 5147 O O . VAL A 1 662 ? -24.037 -14.698 14.306 1.00 93.19 662 VAL A O 1
ATOM 5150 N N . HIS A 1 663 ? -22.816 -16.091 15.586 1.00 93.12 663 HIS A N 1
ATOM 5151 C CA . HIS A 1 663 ? -23.204 -15.520 16.862 1.00 93.12 663 HIS A CA 1
ATOM 5152 C C . HIS A 1 663 ? -22.222 -14.412 17.245 1.00 93.12 663 HIS A C 1
ATOM 5154 O O . HIS A 1 663 ? -21.009 -14.610 17.251 1.00 93.12 663 HIS A O 1
ATOM 5160 N N . LEU A 1 664 ? -22.753 -13.223 17.526 1.00 92.69 664 LEU A N 1
ATOM 5161 C CA . LEU A 1 664 ? -21.978 -12.074 17.990 1.00 92.69 664 LEU A CA 1
ATOM 5162 C C . LEU A 1 664 ? -21.924 -12.111 19.521 1.00 92.69 664 LEU A C 1
ATOM 5164 O O . LEU A 1 664 ? -22.789 -11.557 20.203 1.00 92.69 664 LEU A O 1
ATOM 5168 N N . SER A 1 665 ? -20.931 -12.816 20.053 1.00 90.94 665 SER A N 1
ATOM 5169 C CA . SER A 1 665 ? -20.845 -13.173 21.468 1.00 90.94 665 SER A CA 1
ATOM 5170 C C . SER A 1 665 ? -20.054 -12.130 22.262 1.00 90.94 665 SER A C 1
ATOM 5172 O O . SER A 1 665 ? -18.967 -11.700 21.875 1.00 90.94 665 SER A O 1
ATOM 5174 N N . LYS A 1 666 ? -20.618 -11.702 23.394 1.00 89.50 666 LYS A N 1
ATOM 5175 C CA . LYS A 1 666 ? -20.002 -10.753 24.331 1.00 89.50 666 LYS A CA 1
ATOM 5176 C C . LYS A 1 666 ? -19.130 -11.498 25.338 1.00 89.50 666 LYS A C 1
ATOM 5178 O O . LYS A 1 666 ? -19.580 -12.491 25.901 1.00 89.50 666 LYS A O 1
ATOM 5183 N N . TYR A 1 667 ? -17.951 -10.966 25.648 1.00 88.69 667 TYR A N 1
ATOM 5184 C CA . TYR A 1 667 ? -17.168 -11.434 26.793 1.00 88.69 667 TYR A CA 1
ATOM 5185 C C . TYR A 1 667 ? -17.712 -10.840 28.100 1.00 88.69 667 TYR A C 1
ATOM 5187 O O . TYR A 1 667 ? -17.821 -9.618 28.251 1.00 88.69 667 TYR A O 1
ATOM 5195 N N . LEU A 1 668 ? -18.056 -11.701 29.055 1.00 85.56 668 LEU A N 1
ATOM 5196 C CA . LEU A 1 668 ? -18.639 -11.342 30.347 1.00 85.56 668 LEU A CA 1
ATOM 5197 C C . LEU A 1 668 ? -17.556 -11.016 31.384 1.00 85.56 668 LEU A C 1
ATOM 5199 O O . LEU A 1 668 ? -17.403 -11.698 32.390 1.00 85.56 668 LEU A O 1
ATOM 5203 N N . TYR A 1 669 ? -16.824 -9.928 31.152 1.00 84.19 669 TYR A N 1
ATOM 5204 C CA . TYR A 1 669 ? -15.906 -9.367 32.142 1.00 84.19 669 TYR A CA 1
ATOM 5205 C C . TYR A 1 669 ? -16.648 -8.443 33.122 1.00 84.19 669 TYR A C 1
ATOM 5207 O O . TYR A 1 669 ? -17.539 -7.681 32.735 1.00 84.19 669 TYR A O 1
ATOM 5215 N N . SER A 1 670 ? -16.288 -8.502 34.407 1.00 79.38 670 SER A N 1
ATOM 5216 C CA . SER A 1 670 ? -16.950 -7.725 35.463 1.00 79.38 670 SER A CA 1
ATOM 5217 C C . SER A 1 670 ? -16.632 -6.226 35.410 1.00 79.38 670 SER A C 1
ATOM 5219 O O . SER A 1 670 ? -17.434 -5.441 35.914 1.00 79.38 670 SER A O 1
ATOM 5221 N N . GLY A 1 671 ? -15.523 -5.820 34.781 1.00 82.56 671 GLY A N 1
ATOM 5222 C CA . GLY A 1 671 ? -15.117 -4.423 34.579 1.00 82.56 671 GLY A CA 1
ATOM 5223 C C . GLY A 1 671 ? -15.293 -3.913 33.137 1.00 82.56 671 GLY A C 1
ATOM 5224 O O . GLY A 1 671 ? -15.764 -4.644 32.264 1.00 82.56 671 GLY A O 1
ATOM 5225 N N . PRO A 1 672 ? -14.914 -2.651 32.854 1.00 85.75 672 PRO A N 1
ATOM 5226 C CA . PRO A 1 672 ? -14.908 -2.117 31.494 1.00 85.75 672 PRO A CA 1
ATOM 5227 C C . PRO A 1 672 ? -13.729 -2.679 30.689 1.00 85.75 672 PRO A C 1
ATOM 5229 O O . PRO A 1 672 ? -12.619 -2.768 31.205 1.00 85.75 672 PRO A O 1
ATOM 5232 N N . VAL A 1 673 ? -13.938 -2.978 29.404 1.00 90.19 673 VAL A N 1
ATOM 5233 C CA . VAL A 1 673 ? -12.841 -3.297 28.472 1.00 90.19 673 VAL A CA 1
ATOM 5234 C C . VAL A 1 673 ? -12.653 -2.116 27.533 1.00 90.19 673 VAL A C 1
ATOM 5236 O O . VAL A 1 673 ? -13.462 -1.909 26.630 1.00 90.19 673 VAL A O 1
ATOM 5239 N N . LYS A 1 674 ? -11.621 -1.304 27.770 1.00 89.62 674 LYS A N 1
ATOM 5240 C CA . LYS A 1 674 ? -11.369 -0.072 27.006 1.00 89.62 674 LYS A CA 1
ATOM 5241 C C . LYS A 1 674 ? -10.602 -0.320 25.716 1.00 89.62 674 LYS A C 1
ATOM 5243 O O . LYS A 1 674 ? -10.901 0.317 24.714 1.00 89.62 674 LYS A O 1
ATOM 5248 N N . GLU A 1 675 ? -9.628 -1.221 25.752 1.00 93.94 675 GLU A N 1
ATOM 5249 C CA . GLU A 1 675 ? -8.776 -1.524 24.605 1.00 93.94 675 GLU A CA 1
ATOM 5250 C C . GLU A 1 675 ? -8.340 -2.989 24.627 1.00 93.94 675 GLU A C 1
ATOM 5252 O O . GLU A 1 675 ? -8.258 -3.592 25.700 1.00 93.94 675 GLU A O 1
ATOM 5257 N N . PHE A 1 676 ? -8.057 -3.561 23.458 1.00 95.88 676 PHE A N 1
ATOM 5258 C CA . PHE A 1 676 ? -7.548 -4.926 23.344 1.00 95.88 676 PHE A CA 1
ATOM 5259 C C . PHE A 1 676 ? -6.572 -5.090 22.179 1.00 95.88 676 PHE A C 1
ATOM 5261 O O . PHE A 1 676 ? -6.500 -4.269 21.269 1.00 95.88 676 PHE A O 1
ATOM 5268 N N . VAL A 1 677 ? -5.808 -6.177 22.214 1.00 95.81 677 VAL A N 1
ATOM 5269 C CA . VAL A 1 677 ? -4.917 -6.587 21.136 1.00 95.81 677 VAL A CA 1
ATOM 5270 C C . VAL A 1 677 ? -4.797 -8.107 21.083 1.00 95.81 677 VAL A C 1
ATOM 5272 O O . VAL A 1 677 ? -4.772 -8.778 22.116 1.00 95.81 677 VAL A O 1
ATOM 5275 N N . LEU A 1 678 ? -4.708 -8.652 19.873 1.00 93.94 678 LEU A N 1
ATOM 5276 C CA . LEU A 1 678 ? -4.323 -10.038 19.644 1.00 93.94 678 LEU A CA 1
ATOM 5277 C C . LEU A 1 678 ? -2.810 -10.102 19.440 1.00 93.94 678 LEU A C 1
ATOM 5279 O O . LEU A 1 678 ? -2.290 -9.593 18.444 1.00 93.94 678 LEU A O 1
ATOM 5283 N N . LEU A 1 679 ? -2.103 -10.735 20.373 1.00 92.06 679 LEU A N 1
ATOM 5284 C CA . LEU A 1 679 ? -0.696 -11.063 20.186 1.00 92.06 679 LEU A CA 1
ATOM 5285 C C . LEU A 1 679 ? -0.596 -12.236 19.226 1.00 92.06 679 LEU A C 1
ATOM 5287 O O . LEU A 1 679 ? -1.210 -13.287 19.432 1.00 92.06 679 LEU A O 1
ATOM 5291 N N . ARG A 1 680 ? 0.144 -12.017 18.143 1.00 88.12 680 ARG A N 1
ATOM 5292 C CA . ARG A 1 680 ? 0.260 -12.950 17.028 1.00 88.12 680 ARG A CA 1
ATOM 5293 C C . ARG A 1 680 ? 1.668 -12.905 16.443 1.00 88.12 680 ARG A C 1
ATOM 5295 O O . ARG A 1 680 ? 2.290 -11.839 16.446 1.00 88.12 680 ARG A O 1
ATOM 5302 N N . PRO A 1 681 ? 2.172 -14.035 15.919 1.00 83.38 681 PRO A N 1
ATOM 5303 C CA . PRO A 1 681 ? 3.464 -14.057 15.256 1.00 83.38 681 PRO A CA 1
ATOM 5304 C C . PRO A 1 681 ? 3.454 -13.119 14.047 1.00 83.38 681 PRO A C 1
ATOM 5306 O O . PRO A 1 681 ? 2.434 -12.922 13.378 1.00 83.38 681 PRO A O 1
ATOM 5309 N N . PHE A 1 682 ? 4.616 -12.546 13.754 1.00 80.31 682 PHE A N 1
ATOM 5310 C CA . PHE A 1 682 ? 4.790 -11.729 12.564 1.00 80.31 682 PHE A CA 1
ATOM 5311 C C . PHE A 1 682 ? 4.589 -12.564 11.292 1.00 80.31 682 PHE A C 1
ATOM 5313 O O . PHE A 1 682 ? 5.215 -13.609 11.117 1.00 80.31 682 PHE A O 1
ATOM 5320 N N . ILE A 1 683 ? 3.765 -12.057 10.372 1.00 78.00 683 ILE A N 1
ATOM 5321 C CA . ILE A 1 683 ? 3.536 -12.683 9.068 1.00 78.00 683 ILE A CA 1
ATOM 5322 C C . ILE A 1 683 ? 4.506 -12.081 8.043 1.00 78.00 683 ILE A C 1
ATOM 5324 O O . ILE A 1 683 ? 4.304 -10.988 7.503 1.00 78.00 683 ILE A O 1
ATOM 5328 N N . ALA A 1 684 ? 5.576 -12.823 7.786 1.00 76.19 684 ALA A N 1
ATOM 5329 C CA . ALA A 1 684 ? 6.556 -12.547 6.746 1.00 76.19 684 ALA A CA 1
ATOM 5330 C C . ALA A 1 684 ? 5.950 -12.701 5.336 1.00 76.19 684 ALA A C 1
ATOM 5332 O O . ALA A 1 684 ? 5.250 -13.690 5.104 1.00 76.19 684 ALA A O 1
ATOM 5333 N N . PRO A 1 685 ? 6.238 -11.799 4.371 1.00 78.19 685 PRO A N 1
ATOM 5334 C CA . PRO A 1 685 ? 5.932 -12.076 2.972 1.00 78.19 685 PRO A CA 1
ATOM 5335 C C . PRO A 1 685 ? 6.680 -13.345 2.538 1.00 78.19 685 PRO A C 1
ATOM 5337 O O . PRO A 1 685 ? 7.896 -13.419 2.725 1.00 78.19 685 PRO A O 1
ATOM 5340 N N . PRO A 1 686 ? 5.996 -14.350 1.966 1.00 76.06 686 PRO A N 1
ATOM 5341 C CA . PRO A 1 686 ? 6.629 -15.634 1.680 1.00 76.06 686 PRO A CA 1
ATOM 5342 C C . PRO A 1 686 ? 7.639 -15.544 0.531 1.00 76.06 686 PRO A C 1
ATOM 5344 O O . PRO A 1 686 ? 8.606 -16.300 0.504 1.00 76.06 686 PRO A O 1
ATOM 5347 N N . PHE A 1 687 ? 7.444 -14.602 -0.396 1.00 81.12 687 PHE A N 1
ATOM 5348 C CA . PHE A 1 687 ? 8.341 -14.375 -1.524 1.00 81.12 687 PHE A CA 1
ATOM 5349 C C . PHE A 1 687 ? 8.517 -12.882 -1.793 1.00 81.12 687 PHE A C 1
ATOM 5351 O O . PHE A 1 687 ? 7.647 -12.061 -1.498 1.00 81.12 687 PHE A O 1
ATOM 5358 N N . MET A 1 688 ? 9.653 -12.537 -2.396 1.00 79.56 688 MET A N 1
ATOM 5359 C CA . MET A 1 688 ? 9.998 -11.172 -2.777 1.00 79.56 688 MET A CA 1
ATOM 5360 C C . MET A 1 688 ? 10.416 -11.123 -4.246 1.00 79.56 688 MET A C 1
ATOM 5362 O O . MET A 1 688 ? 11.109 -12.016 -4.736 1.00 79.56 688 MET A O 1
ATOM 5366 N N . VAL A 1 689 ? 10.026 -10.049 -4.933 1.00 82.06 689 VAL A N 1
ATOM 5367 C CA . VAL A 1 689 ? 10.464 -9.775 -6.307 1.00 82.06 689 VAL A CA 1
ATOM 5368 C C . VAL A 1 689 ? 11.986 -9.544 -6.318 1.00 82.06 689 VAL A C 1
ATOM 5370 O O . VAL A 1 689 ? 12.483 -8.785 -5.480 1.00 82.06 689 VAL A O 1
ATOM 5373 N N . PRO A 1 690 ? 12.740 -10.178 -7.232 1.00 85.56 690 PRO A N 1
ATOM 5374 C CA . PRO A 1 690 ? 14.174 -9.944 -7.368 1.00 85.56 690 PRO A CA 1
ATOM 5375 C C . PRO A 1 690 ? 14.508 -8.531 -7.889 1.00 85.56 690 PRO A C 1
ATOM 5377 O O . PRO A 1 690 ? 13.636 -7.836 -8.415 1.00 85.56 690 PRO A O 1
ATOM 5380 N N . PRO A 1 691 ? 15.776 -8.088 -7.780 1.00 87.62 691 PRO A N 1
ATOM 5381 C CA . PRO A 1 691 ? 16.263 -6.882 -8.456 1.00 87.62 691 PRO A CA 1
ATOM 5382 C C . PRO A 1 691 ? 15.927 -6.896 -9.955 1.00 87.62 691 PRO A C 1
ATOM 5384 O O . PRO A 1 691 ? 16.107 -7.914 -10.620 1.00 87.62 691 PRO A O 1
ATOM 5387 N N . SER A 1 692 ? 15.455 -5.775 -10.510 1.00 82.31 692 SER A N 1
ATOM 5388 C CA . SER A 1 692 ? 14.923 -5.772 -11.885 1.00 82.31 692 SER A CA 1
ATOM 5389 C C . SER A 1 692 ? 16.006 -5.816 -12.966 1.00 82.31 692 SER A C 1
ATOM 5391 O O . SER A 1 692 ? 15.777 -6.311 -14.068 1.00 82.31 692 SER A O 1
ATOM 5393 N N . LYS A 1 693 ? 17.200 -5.304 -12.655 1.00 84.44 693 LYS A N 1
ATOM 5394 C CA . LYS A 1 693 ? 18.362 -5.303 -13.547 1.00 84.44 693 LYS A CA 1
ATOM 5395 C C . LYS A 1 693 ? 19.626 -5.382 -12.708 1.00 84.44 693 LYS A C 1
ATOM 5397 O O . LYS A 1 693 ? 19.714 -4.715 -11.679 1.00 84.44 693 LYS A O 1
ATOM 5402 N N . VAL A 1 694 ? 20.602 -6.160 -13.160 1.00 85.44 694 VAL A N 1
ATOM 5403 C CA . VAL A 1 694 ? 21.915 -6.288 -12.524 1.00 85.44 694 VAL A CA 1
ATOM 5404 C C . VAL A 1 694 ? 22.994 -6.025 -13.568 1.00 85.44 694 VAL A C 1
ATOM 5406 O O . VAL A 1 694 ? 22.915 -6.519 -14.690 1.00 85.44 694 VAL A O 1
ATOM 5409 N N . GLY A 1 695 ? 23.978 -5.214 -13.203 1.00 85.69 695 GLY A N 1
ATOM 5410 C CA . GLY A 1 695 ? 25.103 -4.815 -14.030 1.00 85.69 695 GLY A CA 1
ATOM 5411 C C . GLY A 1 695 ? 26.429 -5.111 -13.343 1.00 85.69 695 GLY A C 1
ATOM 5412 O O . GLY A 1 695 ? 26.596 -4.847 -12.152 1.00 85.69 695 GLY A O 1
ATOM 5413 N N . LEU A 1 696 ? 27.373 -5.633 -14.119 1.00 86.06 696 LEU A N 1
ATOM 5414 C CA . LEU A 1 696 ? 28.731 -5.946 -13.692 1.00 86.06 696 LEU A CA 1
ATOM 5415 C C . LEU A 1 696 ? 29.708 -5.319 -14.688 1.00 86.06 696 LEU A C 1
ATOM 5417 O O . LEU A 1 696 ? 29.668 -5.648 -15.872 1.00 86.06 696 LEU A O 1
ATOM 5421 N N . LEU A 1 697 ? 30.577 -4.428 -14.216 1.00 82.81 697 LEU A N 1
ATOM 5422 C CA . LEU A 1 697 ? 31.681 -3.849 -14.988 1.00 82.81 697 LEU A CA 1
ATOM 5423 C C . LEU A 1 697 ? 33.002 -4.192 -14.296 1.00 82.81 697 LEU A C 1
ATOM 5425 O O . LEU A 1 697 ? 33.085 -4.091 -13.078 1.00 82.81 697 LEU A O 1
ATOM 5429 N N . LEU A 1 698 ? 34.016 -4.604 -15.055 1.00 81.50 698 LEU A N 1
ATOM 5430 C CA . LEU A 1 698 ? 35.257 -5.175 -14.515 1.00 81.50 698 LEU A CA 1
ATOM 5431 C C . LEU A 1 698 ? 36.484 -4.530 -15.160 1.00 81.50 698 LEU A C 1
ATOM 5433 O O . LEU A 1 698 ? 36.725 -4.768 -16.337 1.00 81.50 698 LEU A O 1
ATOM 5437 N N . THR A 1 699 ? 37.264 -3.755 -14.410 1.00 78.00 699 THR A N 1
ATOM 5438 C CA . THR A 1 699 ? 38.604 -3.303 -14.826 1.00 78.00 699 THR A CA 1
ATOM 5439 C C . THR A 1 699 ? 39.641 -4.400 -14.551 1.00 78.00 699 THR A C 1
ATOM 5441 O O . THR A 1 699 ? 39.307 -5.470 -14.053 1.00 78.00 699 THR A O 1
ATOM 5444 N N . ASP A 1 700 ? 40.917 -4.120 -14.815 1.00 73.50 700 ASP A N 1
ATOM 5445 C CA . ASP A 1 700 ? 42.039 -4.986 -14.427 1.00 73.50 700 ASP A CA 1
ATOM 5446 C C . ASP A 1 700 ? 42.232 -5.118 -12.897 1.00 73.50 700 ASP A C 1
ATOM 5448 O O . ASP A 1 700 ? 42.961 -5.998 -12.442 1.00 73.50 700 ASP A O 1
ATOM 5452 N N . SER A 1 701 ? 41.621 -4.235 -12.097 1.00 75.69 701 SER A N 1
ATOM 5453 C CA . SER A 1 701 ? 41.834 -4.134 -10.643 1.00 75.69 701 SER A CA 1
ATOM 5454 C C . SER A 1 701 ? 40.559 -4.101 -9.810 1.00 75.69 701 SER A C 1
ATOM 5456 O O . SER A 1 701 ? 40.614 -4.379 -8.617 1.00 75.69 701 SER A O 1
ATOM 5458 N N . ASP A 1 702 ? 39.417 -3.748 -10.399 1.00 82.00 702 ASP A N 1
ATOM 5459 C CA . ASP A 1 702 ? 38.187 -3.440 -9.680 1.00 82.00 702 ASP A CA 1
ATOM 5460 C C . ASP A 1 702 ? 36.941 -3.910 -10.438 1.00 82.00 702 ASP A C 1
ATOM 5462 O O . ASP A 1 702 ? 36.830 -3.805 -11.657 1.00 82.00 702 ASP A O 1
ATOM 5466 N N . ALA A 1 703 ? 35.945 -4.358 -9.687 1.00 83.50 703 ALA A N 1
ATOM 5467 C CA . ALA A 1 703 ? 34.608 -4.676 -10.152 1.00 83.50 703 ALA A CA 1
ATOM 5468 C C . ALA A 1 703 ? 33.618 -3.618 -9.652 1.00 83.50 703 ALA A C 1
ATOM 5470 O O . ALA A 1 703 ? 33.437 -3.459 -8.446 1.00 83.50 703 ALA A O 1
ATOM 5471 N N . LEU A 1 704 ? 32.932 -2.928 -10.563 1.00 85.56 704 LEU A N 1
ATOM 5472 C CA . LEU A 1 704 ? 31.763 -2.111 -10.246 1.00 85.56 704 LEU A CA 1
ATOM 5473 C C . LEU A 1 704 ? 30.500 -2.969 -10.385 1.00 85.56 704 LEU A C 1
ATOM 5475 O O . LEU A 1 704 ? 30.090 -3.349 -11.485 1.00 85.56 704 LEU A O 1
ATOM 5479 N N . LEU A 1 705 ? 29.884 -3.257 -9.245 1.00 88.81 705 LEU A N 1
ATOM 5480 C CA . LEU A 1 705 ? 28.629 -3.988 -9.117 1.00 88.81 705 LEU A CA 1
ATOM 5481 C C . LEU A 1 705 ? 27.488 -2.966 -9.047 1.00 88.81 705 LEU A C 1
ATOM 5483 O O . LEU A 1 705 ? 27.573 -2.008 -8.279 1.00 88.81 705 LEU A O 1
ATOM 5487 N N . SER A 1 706 ? 26.418 -3.152 -9.821 1.00 86.38 706 SER A N 1
ATOM 5488 C CA . SER A 1 706 ? 25.249 -2.258 -9.809 1.00 86.38 706 SER A CA 1
ATOM 5489 C C . SER A 1 706 ? 23.942 -3.018 -10.021 1.00 86.38 706 SER A C 1
ATOM 5491 O O . SER A 1 706 ? 23.908 -4.032 -10.713 1.00 86.38 706 SER A O 1
ATOM 5493 N N . TRP A 1 707 ? 22.848 -2.558 -9.419 1.00 87.56 707 TRP A N 1
ATOM 5494 C CA . TRP A 1 707 ? 21.529 -3.174 -9.573 1.00 87.56 707 TRP A CA 1
ATOM 5495 C C . TRP A 1 707 ? 20.396 -2.155 -9.449 1.00 87.56 707 TRP A C 1
ATOM 5497 O O . TRP A 1 707 ? 20.541 -1.111 -8.816 1.00 87.56 707 TRP A O 1
ATOM 5507 N N . ARG A 1 708 ? 19.241 -2.452 -10.054 1.00 85.44 708 ARG A N 1
ATOM 5508 C CA . ARG A 1 708 ? 17.995 -1.713 -9.812 1.00 85.44 708 ARG A CA 1
ATOM 5509 C C . ARG A 1 708 ? 17.164 -2.422 -8.741 1.00 85.44 708 ARG A C 1
ATOM 5511 O O . ARG A 1 708 ? 17.075 -3.652 -8.780 1.00 85.44 708 ARG A O 1
ATOM 5518 N N . PRO A 1 709 ? 16.535 -1.677 -7.812 1.00 84.38 709 PRO A N 1
ATOM 5519 C CA . PRO A 1 709 ? 15.605 -2.253 -6.848 1.00 84.38 709 PRO A CA 1
ATOM 5520 C C . PRO A 1 709 ? 14.481 -3.056 -7.524 1.00 84.38 709 PRO A C 1
ATOM 5522 O O . PRO A 1 709 ? 14.198 -2.837 -8.707 1.00 84.38 709 PRO A O 1
ATOM 5525 N N . PRO A 1 710 ? 13.811 -3.958 -6.787 1.00 85.25 710 PRO A N 1
ATOM 5526 C CA . PRO A 1 710 ? 12.657 -4.681 -7.307 1.00 85.25 710 PRO A CA 1
ATOM 5527 C C . PRO A 1 710 ? 11.564 -3.735 -7.818 1.00 85.25 710 PRO A C 1
ATOM 5529 O O . PRO A 1 710 ? 11.204 -2.770 -7.137 1.00 85.25 710 PRO A O 1
ATOM 5532 N N . THR A 1 711 ? 11.023 -4.019 -9.004 1.00 82.38 711 THR A N 1
ATOM 5533 C CA . THR A 1 711 ? 9.918 -3.241 -9.581 1.00 82.38 711 THR A CA 1
ATOM 5534 C C . THR A 1 711 ? 8.628 -3.517 -8.804 1.00 82.38 711 THR A C 1
ATOM 5536 O O . THR A 1 711 ? 8.272 -4.674 -8.580 1.00 82.38 711 THR A O 1
ATOM 5539 N N . SER A 1 712 ? 7.919 -2.463 -8.391 1.00 82.38 712 SER A N 1
ATOM 5540 C CA . SER A 1 712 ? 6.593 -2.593 -7.772 1.00 82.38 712 SER A CA 1
ATOM 5541 C C . SER A 1 712 ? 5.560 -3.059 -8.799 1.00 82.38 712 SER A C 1
ATOM 5543 O O . SER A 1 712 ? 5.507 -2.538 -9.912 1.00 82.38 712 SER A O 1
ATOM 5545 N N . LEU A 1 713 ? 4.715 -4.015 -8.410 1.00 83.44 713 LEU A N 1
ATOM 5546 C CA . LEU A 1 713 ? 3.544 -4.397 -9.203 1.00 83.44 713 LEU A CA 1
ATOM 5547 C C . LEU A 1 713 ? 2.452 -3.310 -9.137 1.00 83.44 713 LEU A C 1
ATOM 5549 O O . LEU A 1 713 ? 2.477 -2.496 -8.216 1.00 83.44 713 LEU A O 1
ATOM 5553 N N . PRO A 1 714 ? 1.463 -3.292 -10.056 1.00 82.69 714 PRO A N 1
ATOM 5554 C CA . PRO A 1 714 ? 0.450 -2.229 -10.121 1.00 82.69 714 PRO A CA 1
ATOM 5555 C C . PRO A 1 714 ? -0.371 -2.006 -8.841 1.00 82.69 714 PRO A C 1
ATOM 5557 O O . PRO A 1 714 ? -0.859 -0.902 -8.612 1.00 82.69 714 PRO A O 1
ATOM 5560 N N . PHE A 1 715 ? -0.537 -3.041 -8.013 1.00 85.50 715 PHE A N 1
ATOM 5561 C CA . PHE A 1 715 ? -1.234 -2.964 -6.724 1.00 85.50 715 PHE A CA 1
ATOM 5562 C C . PHE A 1 715 ? -0.312 -2.595 -5.551 1.00 85.50 715 PHE A C 1
ATOM 5564 O O . PHE A 1 715 ? -0.775 -2.504 -4.420 1.00 85.50 715 PHE A O 1
ATOM 5571 N N . GLN A 1 716 ? 0.983 -2.389 -5.802 1.00 87.25 716 GLN A N 1
ATOM 5572 C CA . GLN A 1 716 ? 1.970 -1.966 -4.813 1.00 87.25 716 GLN A CA 1
ATOM 5573 C C . GLN A 1 716 ? 2.310 -0.484 -4.988 1.00 87.25 716 GLN A C 1
ATOM 5575 O O . GLN A 1 716 ? 2.293 0.061 -6.093 1.00 87.25 716 GLN A O 1
ATOM 5580 N N . ALA A 1 717 ? 2.674 0.173 -3.893 1.00 85.31 717 ALA A N 1
ATOM 5581 C CA . ALA A 1 717 ? 3.148 1.541 -3.902 1.00 85.31 717 ALA A CA 1
ATOM 5582 C C . ALA A 1 717 ? 4.402 1.666 -4.775 1.00 85.31 717 ALA A C 1
ATOM 5584 O O . ALA A 1 717 ? 5.345 0.866 -4.698 1.00 85.31 717 ALA A O 1
ATOM 5585 N N . ILE A 1 718 ? 4.401 2.691 -5.625 1.00 80.25 718 ILE A N 1
ATOM 5586 C CA . ILE A 1 718 ? 5.475 2.951 -6.580 1.00 80.25 718 ILE A CA 1
ATOM 5587 C C . ILE A 1 718 ? 6.757 3.326 -5.828 1.00 80.25 718 ILE A C 1
ATOM 5589 O O . ILE A 1 718 ? 6.736 4.063 -4.842 1.00 80.25 718 ILE A O 1
ATOM 5593 N N . GLY A 1 719 ? 7.887 2.833 -6.333 1.00 74.44 719 GLY A N 1
ATOM 5594 C CA . GLY A 1 719 ? 9.207 3.072 -5.760 1.00 74.44 719 GLY A CA 1
ATOM 5595 C C . GLY A 1 719 ? 9.565 2.097 -4.639 1.00 74.44 719 GLY A C 1
ATOM 5596 O O . GLY A 1 719 ? 8.752 1.293 -4.189 1.00 74.44 719 GLY A O 1
ATOM 5597 N N . SER A 1 720 ? 10.822 2.159 -4.201 1.00 74.19 720 SER A N 1
ATOM 5598 C CA . SER A 1 720 ? 11.388 1.262 -3.185 1.00 74.19 720 SER A CA 1
ATOM 5599 C C . SER A 1 720 ? 11.787 1.973 -1.891 1.00 74.19 720 SER A C 1
ATOM 5601 O O . SER A 1 720 ? 12.228 1.311 -0.963 1.00 74.19 720 SER A O 1
ATOM 5603 N N . ALA A 1 721 ? 11.646 3.300 -1.806 1.00 76.75 721 ALA A N 1
ATOM 5604 C CA . ALA A 1 721 ? 12.119 4.096 -0.664 1.00 76.75 721 ALA A CA 1
ATOM 5605 C C . ALA A 1 721 ? 11.379 3.796 0.655 1.00 76.75 721 ALA A C 1
ATOM 5607 O O . ALA A 1 721 ? 11.895 4.055 1.740 1.00 76.75 721 ALA A O 1
ATOM 5608 N N . TRP A 1 722 ? 10.168 3.242 0.563 1.00 79.56 722 TRP A N 1
ATOM 5609 C CA . TRP A 1 722 ? 9.386 2.777 1.708 1.00 79.56 722 TRP A CA 1
ATOM 5610 C C . TRP A 1 722 ? 9.791 1.368 2.177 1.00 79.56 722 TRP A C 1
ATOM 5612 O O . TRP A 1 722 ? 9.420 0.957 3.276 1.00 79.56 722 TRP A O 1
ATOM 5622 N N . ARG A 1 723 ? 10.550 0.618 1.364 1.00 79.12 723 ARG A N 1
ATOM 5623 C CA . ARG A 1 723 ? 10.979 -0.751 1.669 1.00 79.12 723 ARG A CA 1
ATOM 5624 C C . ARG A 1 723 ? 12.299 -0.726 2.439 1.00 79.12 723 ARG A C 1
ATOM 5626 O O . ARG A 1 723 ? 13.260 -0.093 2.008 1.00 79.12 723 ARG A O 1
ATOM 5633 N N . SER A 1 724 ? 12.377 -1.476 3.536 1.00 80.06 724 SER A N 1
ATOM 5634 C CA . SER A 1 724 ? 13.647 -1.754 4.222 1.00 80.06 724 SER A CA 1
ATOM 5635 C C . SER A 1 724 ? 14.352 -2.914 3.518 1.00 80.06 724 SER A C 1
ATOM 5637 O O . SER A 1 724 ? 14.155 -4.079 3.875 1.00 80.06 724 SER A O 1
ATOM 5639 N N . LEU A 1 725 ? 15.083 -2.599 2.442 1.00 84.12 725 LEU A N 1
ATOM 5640 C CA . LEU A 1 725 ? 15.809 -3.581 1.633 1.00 84.12 725 LEU A CA 1
ATOM 5641 C C . LEU A 1 725 ? 17.307 -3.539 1.920 1.00 84.12 725 LEU A C 1
ATOM 5643 O O . LEU A 1 725 ? 17.936 -2.484 1.867 1.00 84.12 725 LEU A O 1
ATOM 5647 N N . ALA A 1 726 ? 17.868 -4.720 2.130 1.00 87.25 726 ALA A N 1
ATOM 5648 C CA . ALA A 1 726 ? 19.289 -4.992 2.047 1.00 87.25 726 ALA A CA 1
ATOM 5649 C C . ALA A 1 726 ? 19.556 -5.885 0.831 1.00 87.25 726 ALA A C 1
ATOM 5651 O O . ALA A 1 726 ? 18.692 -6.651 0.412 1.00 87.25 726 ALA A O 1
ATOM 5652 N N . TYR A 1 727 ? 20.742 -5.794 0.250 1.00 88.31 727 TYR A N 1
ATOM 5653 C CA . TYR A 1 727 ? 21.128 -6.583 -0.912 1.00 88.31 727 TYR A CA 1
ATOM 5654 C C . TYR A 1 727 ? 22.319 -7.448 -0.561 1.00 88.31 727 TYR A C 1
ATOM 5656 O O . TYR A 1 727 ? 23.345 -6.937 -0.115 1.00 88.31 727 TYR A O 1
ATOM 5664 N N . GLU A 1 728 ? 22.177 -8.746 -0.778 1.00 90.44 728 GLU A N 1
ATOM 5665 C CA . GLU A 1 728 ? 23.276 -9.689 -0.652 1.00 90.44 728 GLU A CA 1
ATOM 5666 C C . GLU A 1 728 ? 23.874 -9.936 -2.027 1.00 90.44 728 GLU A C 1
ATOM 5668 O O . GLU A 1 728 ? 23.148 -10.244 -2.978 1.00 90.44 728 GLU A O 1
ATOM 5673 N N . TYR A 1 729 ? 25.194 -9.801 -2.122 1.00 90.56 729 TYR A N 1
ATOM 5674 C CA . TYR A 1 729 ? 25.932 -10.052 -3.350 1.00 90.56 729 TYR A CA 1
ATOM 5675 C C . TYR A 1 729 ? 27.010 -11.112 -3.133 1.00 90.56 729 TYR A C 1
ATOM 5677 O O . TYR A 1 729 ? 27.608 -11.202 -2.060 1.00 90.56 729 TYR A O 1
ATOM 5685 N N . ILE A 1 730 ? 27.265 -11.896 -4.177 1.00 89.12 730 ILE A N 1
ATOM 5686 C CA . ILE A 1 730 ? 28.366 -12.854 -4.257 1.00 89.12 730 ILE A CA 1
ATOM 5687 C C . ILE A 1 730 ? 29.031 -12.661 -5.618 1.00 89.12 730 ILE A C 1
ATOM 5689 O O . ILE A 1 730 ? 28.376 -12.808 -6.652 1.00 89.12 730 ILE A O 1
ATOM 5693 N N . LEU A 1 731 ? 30.323 -12.340 -5.619 1.00 86.12 731 LEU A N 1
ATOM 5694 C CA . LEU A 1 731 ? 31.145 -12.269 -6.824 1.00 86.12 731 LEU A CA 1
ATOM 5695 C C . LEU A 1 731 ? 32.064 -13.492 -6.875 1.00 86.12 731 LEU A C 1
ATOM 5697 O O . LEU A 1 731 ? 32.939 -13.663 -6.022 1.00 86.12 731 LEU A O 1
ATOM 5701 N N . GLN A 1 732 ? 31.864 -14.344 -7.876 1.00 87.00 732 GLN A N 1
ATOM 5702 C CA . GLN A 1 732 ? 32.630 -15.572 -8.075 1.00 87.00 732 GLN A CA 1
ATOM 5703 C C . GLN A 1 732 ? 33.482 -15.467 -9.332 1.00 87.00 732 GLN A C 1
ATOM 5705 O O . GLN A 1 732 ? 32.982 -15.082 -10.385 1.00 87.00 732 GLN A O 1
ATOM 5710 N N . PHE A 1 733 ? 34.752 -15.847 -9.228 1.00 82.75 733 PHE A N 1
ATOM 5711 C CA . PHE A 1 733 ? 35.637 -15.995 -10.375 1.00 82.75 733 PHE A CA 1
ATOM 5712 C C . PHE A 1 733 ? 35.625 -17.443 -10.865 1.00 82.75 733 PHE A C 1
ATOM 5714 O O . PHE A 1 733 ? 35.782 -18.378 -10.072 1.00 82.75 733 PHE A O 1
ATOM 5721 N N . GLN A 1 734 ? 35.453 -17.623 -12.172 1.00 82.25 734 GLN A N 1
ATOM 5722 C CA . GLN A 1 734 ? 35.535 -18.909 -12.846 1.00 82.25 734 GLN A CA 1
ATOM 5723 C C . GLN A 1 734 ? 36.627 -18.855 -13.929 1.00 82.25 734 GLN A C 1
ATOM 5725 O O . GLN A 1 734 ? 36.444 -18.150 -14.921 1.00 82.25 734 GLN A O 1
ATOM 5730 N N . PRO A 1 735 ? 37.750 -19.580 -13.770 1.00 75.06 735 PRO A N 1
ATOM 5731 C CA . PRO A 1 735 ? 38.815 -19.608 -14.773 1.00 75.06 735 PRO A CA 1
ATOM 5732 C C . PRO A 1 735 ? 38.370 -20.330 -16.056 1.00 75.06 735 PRO A C 1
ATOM 5734 O O . PRO A 1 735 ? 37.636 -21.318 -15.991 1.00 75.06 735 PRO A O 1
ATOM 5737 N N . ASP A 1 736 ? 38.833 -19.857 -17.219 1.00 69.12 736 ASP A N 1
ATOM 5738 C CA . ASP A 1 736 ? 38.464 -20.418 -18.533 1.00 69.12 736 ASP A CA 1
ATOM 5739 C C . ASP A 1 736 ? 39.142 -21.778 -18.823 1.00 69.12 736 ASP A C 1
ATOM 5741 O O . ASP A 1 736 ? 38.612 -22.589 -19.587 1.00 69.12 736 ASP A O 1
ATOM 5745 N N . HIS A 1 737 ? 40.283 -22.070 -18.183 1.00 60.72 737 HIS A N 1
ATOM 5746 C CA . HIS A 1 737 ? 41.004 -23.340 -18.308 1.00 60.72 737 HIS A CA 1
ATOM 5747 C C . HIS A 1 737 ? 41.198 -24.016 -16.944 1.00 60.72 737 HIS A C 1
ATOM 5749 O O . HIS A 1 737 ? 41.959 -23.546 -16.102 1.00 60.72 737 HIS A O 1
ATOM 5755 N N . VAL A 1 738 ? 40.531 -25.157 -16.748 1.00 56.66 738 VAL A N 1
ATOM 5756 C CA . VAL A 1 738 ? 40.837 -26.120 -15.681 1.00 56.66 738 VAL A CA 1
ATOM 5757 C C . VAL A 1 738 ? 41.635 -27.246 -16.335 1.00 56.66 738 VAL A C 1
ATOM 5759 O O . VAL A 1 738 ? 41.079 -28.011 -17.126 1.00 56.66 738 VAL A O 1
ATOM 5762 N N . GLU A 1 739 ? 42.942 -27.332 -16.081 1.00 46.03 739 GLU A N 1
ATOM 5763 C CA . GLU A 1 739 ? 43.719 -28.494 -16.520 1.00 46.03 739 GLU A CA 1
ATOM 5764 C C . GLU A 1 739 ? 43.198 -29.737 -15.785 1.00 46.03 739 GLU A C 1
ATOM 5766 O O . GLU A 1 739 ? 43.301 -29.863 -14.566 1.00 46.03 739 GLU A O 1
ATOM 5771 N N . ASN A 1 740 ? 42.570 -30.640 -16.542 1.00 42.28 740 ASN A N 1
ATOM 5772 C CA . ASN A 1 740 ? 42.095 -31.931 -16.060 1.00 42.28 740 ASN A CA 1
ATOM 5773 C C . ASN A 1 740 ? 43.291 -32.833 -15.718 1.00 42.28 740 ASN A C 1
ATOM 5775 O O . ASN A 1 740 ? 43.690 -33.665 -16.537 1.00 42.28 740 ASN A O 1
ATOM 5779 N N . GLU A 1 741 ? 43.818 -32.744 -14.500 1.00 40.56 741 GLU A N 1
ATOM 5780 C CA . GLU A 1 741 ? 44.473 -33.904 -13.902 1.00 40.56 741 GLU A CA 1
ATOM 5781 C C . GLU A 1 741 ? 43.414 -34.814 -13.274 1.00 40.56 741 GLU A C 1
ATOM 5783 O O . GLU A 1 741 ? 42.580 -34.420 -12.461 1.00 40.56 741 GLU A O 1
ATOM 5788 N N . LYS A 1 742 ? 43.408 -36.056 -13.756 1.00 46.62 742 LYS A N 1
ATOM 5789 C CA . LYS A 1 742 ? 42.484 -37.127 -13.389 1.00 46.62 742 LYS A CA 1
ATOM 5790 C C . LYS A 1 742 ? 42.455 -37.342 -11.872 1.00 46.62 742 LYS A C 1
ATOM 5792 O O . LYS A 1 742 ? 43.375 -37.950 -11.334 1.00 46.62 742 LYS A O 1
ATOM 5797 N N . ASN A 1 743 ? 41.381 -36.903 -11.221 1.00 37.84 743 ASN A N 1
ATOM 5798 C CA . ASN A 1 743 ? 40.492 -37.690 -10.352 1.00 37.84 743 ASN A CA 1
ATOM 5799 C C . ASN A 1 743 ? 39.580 -36.737 -9.559 1.00 37.84 743 ASN A C 1
ATOM 5801 O O . ASN A 1 743 ? 40.063 -35.856 -8.864 1.00 37.84 743 ASN A O 1
ATOM 5805 N N . ASP A 1 744 ? 38.270 -36.945 -9.694 1.00 40.94 744 ASP A N 1
ATOM 5806 C CA . ASP A 1 744 ? 37.157 -36.467 -8.863 1.00 40.94 744 ASP A CA 1
ATOM 5807 C C . ASP A 1 744 ? 37.162 -35.044 -8.249 1.00 40.94 744 ASP A C 1
ATOM 5809 O O . ASP A 1 744 ? 37.867 -34.704 -7.304 1.00 40.94 744 ASP A O 1
ATOM 5813 N N . THR A 1 745 ? 36.155 -34.277 -8.690 1.00 43.34 745 THR A N 1
ATOM 5814 C CA . THR A 1 745 ? 35.470 -33.175 -7.982 1.00 43.34 745 THR A CA 1
ATOM 5815 C C . THR A 1 745 ? 36.294 -31.961 -7.555 1.00 43.34 745 THR A C 1
ATOM 5817 O O . THR A 1 745 ? 36.483 -31.724 -6.368 1.00 43.34 745 THR A O 1
ATOM 5820 N N . VAL A 1 746 ? 36.634 -31.070 -8.492 1.00 40.28 746 VAL A N 1
ATOM 5821 C CA . VAL A 1 746 ? 36.954 -29.682 -8.122 1.00 40.28 746 VAL A CA 1
ATOM 5822 C C . VAL A 1 746 ? 36.342 -28.692 -9.123 1.00 40.28 746 VAL A C 1
ATOM 5824 O O . VAL A 1 746 ? 36.922 -28.360 -10.149 1.00 40.28 746 VAL A O 1
ATOM 5827 N N . ARG A 1 747 ? 35.138 -28.191 -8.805 1.00 47.34 747 ARG A N 1
ATOM 5828 C CA . ARG A 1 747 ? 34.667 -26.875 -9.269 1.00 47.34 747 ARG A CA 1
ATOM 5829 C C . ARG A 1 747 ? 35.353 -25.823 -8.393 1.00 47.34 747 ARG A C 1
ATOM 5831 O O . ARG A 1 747 ? 34.783 -25.421 -7.384 1.00 47.34 747 ARG A O 1
ATOM 5838 N N . THR A 1 748 ? 36.564 -25.382 -8.716 1.00 50.22 748 THR A N 1
ATOM 5839 C CA . THR A 1 748 ? 37.179 -24.242 -8.013 1.00 50.22 748 THR A CA 1
ATOM 5840 C C . THR A 1 748 ? 36.692 -22.938 -8.634 1.00 50.22 748 THR A C 1
ATOM 5842 O O . THR A 1 748 ? 37.425 -22.226 -9.310 1.00 50.22 748 THR A O 1
ATOM 5845 N N . SER A 1 749 ? 35.411 -22.625 -8.416 1.00 56.03 749 SER A N 1
ATOM 5846 C CA . SER A 1 749 ? 34.978 -21.229 -8.433 1.00 56.03 749 SER A CA 1
ATOM 5847 C C . SER A 1 749 ? 35.541 -20.571 -7.176 1.00 56.03 749 SER A C 1
ATOM 5849 O O . SER A 1 749 ? 35.162 -20.955 -6.066 1.00 56.03 749 SER A O 1
ATOM 5851 N N . THR A 1 750 ? 36.445 -19.611 -7.326 1.00 61.72 750 THR A N 1
ATOM 5852 C CA . THR A 1 750 ? 37.005 -18.894 -6.176 1.00 61.72 750 THR A CA 1
ATOM 5853 C C . THR A 1 750 ? 36.132 -17.673 -5.907 1.00 61.72 750 THR A C 1
ATOM 5855 O O . THR A 1 750 ? 36.008 -16.788 -6.755 1.00 61.72 750 THR A O 1
ATOM 5858 N N . THR A 1 751 ? 35.476 -17.630 -4.746 1.00 62.59 751 THR A N 1
ATOM 5859 C CA . THR A 1 751 ? 34.694 -16.459 -4.326 1.00 62.59 751 THR A CA 1
ATOM 5860 C C . THR A 1 751 ? 35.644 -15.304 -4.031 1.00 62.59 751 THR A C 1
ATOM 5862 O O . THR A 1 751 ? 36.545 -15.441 -3.207 1.00 62.59 751 THR A O 1
ATOM 5865 N N . VAL A 1 752 ? 35.440 -14.171 -4.701 1.00 60.62 752 VAL A N 1
ATOM 5866 C CA . VAL A 1 752 ? 36.295 -12.981 -4.578 1.00 60.62 752 VAL A CA 1
ATOM 5867 C C . VAL A 1 752 ? 35.753 -12.029 -3.518 1.00 60.62 752 VAL A C 1
ATOM 5869 O O . VAL A 1 752 ? 36.517 -11.455 -2.748 1.00 60.62 752 VAL A O 1
ATOM 5872 N N . SER A 1 753 ? 34.430 -11.886 -3.434 1.00 75.75 753 SER A N 1
ATOM 5873 C CA . SER A 1 753 ? 33.788 -11.039 -2.430 1.00 75.75 753 SER A CA 1
ATOM 5874 C C . SER A 1 753 ? 32.338 -11.437 -2.175 1.00 75.75 753 SER A C 1
ATOM 5876 O O . SER A 1 753 ? 31.652 -11.980 -3.044 1.00 75.75 753 SER A O 1
ATOM 5878 N N . GLN A 1 754 ? 31.881 -11.159 -0.955 1.00 82.12 754 GLN A N 1
ATOM 5879 C CA . GLN A 1 754 ? 30.488 -11.289 -0.546 1.00 82.12 754 GLN A CA 1
ATOM 5880 C C . GLN A 1 754 ? 30.162 -10.246 0.521 1.00 82.12 754 GLN A C 1
ATOM 5882 O O . GLN A 1 754 ? 31.033 -9.857 1.304 1.00 82.12 754 GLN A O 1
ATOM 5887 N N . GLY A 1 755 ? 28.909 -9.813 0.583 1.00 75.69 755 GLY A N 1
ATOM 5888 C CA . GLY A 1 755 ? 28.462 -8.914 1.639 1.00 75.69 755 GLY A CA 1
ATOM 5889 C C . GLY A 1 755 ? 27.010 -8.489 1.497 1.00 75.69 755 GLY A C 1
ATOM 5890 O O . GLY A 1 755 ? 26.348 -8.787 0.503 1.00 75.69 755 GLY A O 1
ATOM 5891 N N . THR A 1 756 ? 26.545 -7.759 2.506 1.00 71.56 756 THR A N 1
ATOM 5892 C CA . THR A 1 756 ? 25.192 -7.206 2.582 1.00 71.56 756 THR A CA 1
ATOM 5893 C C . THR A 1 756 ? 25.275 -5.684 2.569 1.00 71.56 756 THR A C 1
ATOM 5895 O O . THR A 1 756 ? 26.018 -5.102 3.359 1.00 71.56 756 THR A O 1
ATOM 5898 N N . ILE A 1 757 ? 24.551 -5.028 1.661 1.00 77.56 757 ILE A N 1
ATOM 5899 C CA . ILE A 1 757 ? 24.667 -3.583 1.416 1.00 77.56 757 ILE A CA 1
ATOM 5900 C C . ILE A 1 757 ? 23.279 -2.939 1.278 1.00 77.56 757 ILE A C 1
ATOM 5902 O O . ILE A 1 757 ? 22.331 -3.579 0.837 1.00 77.56 757 ILE A O 1
ATOM 5906 N N . LEU A 1 758 ? 23.156 -1.660 1.645 1.00 73.81 758 LEU A N 1
ATOM 5907 C CA . LEU A 1 758 ? 21.913 -0.875 1.545 1.00 73.81 758 LEU A CA 1
ATOM 5908 C C . LEU A 1 758 ? 21.851 0.026 0.294 1.00 73.81 758 LEU A C 1
ATOM 5910 O O . LEU A 1 758 ? 20.810 0.597 -0.016 1.00 73.81 758 LEU A O 1
ATOM 5914 N N . THR A 1 759 ? 22.965 0.174 -0.423 1.00 75.50 759 THR A N 1
ATOM 5915 C CA . THR A 1 759 ? 23.072 0.918 -1.686 1.00 75.50 759 THR A CA 1
ATOM 5916 C C . THR A 1 759 ? 22.784 0.025 -2.894 1.00 75.50 759 THR A C 1
ATOM 5918 O O . THR A 1 759 ? 22.697 -1.193 -2.788 1.00 75.50 759 THR A O 1
ATOM 5921 N N . THR A 1 760 ? 22.630 0.643 -4.064 1.00 75.94 760 THR A N 1
ATOM 5922 C CA . THR A 1 760 ? 22.380 -0.030 -5.351 1.00 75.94 760 THR A CA 1
ATOM 5923 C C . THR A 1 760 ? 23.642 -0.245 -6.188 1.00 75.94 760 THR A C 1
ATOM 5925 O O . THR A 1 760 ? 23.562 -0.690 -7.333 1.00 75.94 760 THR A O 1
ATOM 5928 N N . HIS A 1 761 ? 24.807 0.114 -5.648 1.00 81.44 761 HIS A N 1
ATOM 5929 C CA . HIS A 1 761 ? 26.099 -0.062 -6.298 1.00 81.44 761 HIS A CA 1
ATOM 5930 C C . HIS A 1 761 ? 27.236 -0.146 -5.276 1.00 81.44 761 HIS A C 1
ATOM 5932 O O . HIS A 1 761 ? 27.152 0.441 -4.193 1.00 81.44 761 HIS A O 1
ATOM 5938 N N . ILE A 1 762 ? 28.304 -0.855 -5.646 1.00 84.31 762 ILE A N 1
ATOM 5939 C CA . ILE A 1 762 ? 29.555 -0.953 -4.887 1.00 84.31 762 ILE A CA 1
ATOM 5940 C C . ILE A 1 762 ? 30.730 -1.239 -5.828 1.00 84.31 762 ILE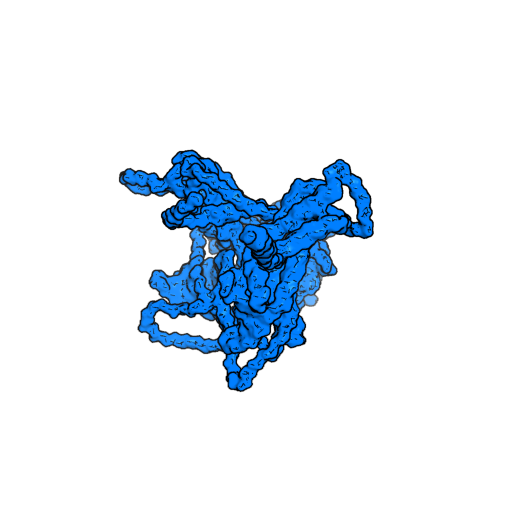 A C 1
ATOM 5942 O O . ILE A 1 762 ? 30.571 -1.928 -6.835 1.00 84.31 762 ILE A O 1
ATOM 5946 N N . THR A 1 763 ? 31.913 -0.746 -5.468 1.00 83.94 763 THR A N 1
ATOM 5947 C CA . THR A 1 763 ? 33.179 -1.126 -6.101 1.00 83.94 763 THR A CA 1
ATOM 5948 C C . THR A 1 763 ? 33.925 -2.117 -5.211 1.00 83.94 763 THR A C 1
ATOM 5950 O O . THR A 1 763 ? 34.091 -1.866 -4.017 1.00 83.94 763 THR A O 1
ATOM 5953 N N . VAL A 1 764 ? 34.371 -3.233 -5.783 1.00 82.75 764 VAL A N 1
ATOM 5954 C CA . VAL A 1 764 ? 35.113 -4.294 -5.092 1.00 82.75 764 VAL A CA 1
ATOM 5955 C C . VAL A 1 764 ? 36.449 -4.521 -5.805 1.00 82.75 764 VAL A C 1
ATOM 5957 O O . VAL A 1 764 ? 36.426 -4.729 -7.014 1.00 82.75 764 VAL A O 1
ATOM 5960 N N . PRO A 1 765 ? 37.593 -4.554 -5.105 1.00 79.50 765 PRO A N 1
ATOM 5961 C CA . PRO A 1 765 ? 38.870 -4.891 -5.730 1.00 79.50 765 PRO A CA 1
ATOM 5962 C C . PRO A 1 765 ? 38.903 -6.358 -6.195 1.00 79.50 765 PRO A C 1
ATOM 5964 O O . PRO A 1 765 ? 38.443 -7.254 -5.483 1.00 79.50 765 PRO A O 1
ATOM 5967 N N . ILE A 1 766 ? 39.482 -6.611 -7.369 1.00 75.94 766 ILE A N 1
ATOM 5968 C CA . ILE A 1 766 ? 39.743 -7.945 -7.925 1.00 75.94 766 ILE A CA 1
ATOM 5969 C C . ILE A 1 766 ? 41.255 -8.122 -8.158 1.00 75.94 766 ILE A C 1
ATOM 5971 O O . ILE A 1 766 ? 41.951 -7.199 -8.571 1.00 75.94 766 ILE A O 1
ATOM 5975 N N . GLY A 1 767 ? 41.800 -9.289 -7.801 1.00 63.59 767 GLY A N 1
ATOM 5976 C CA . GLY A 1 767 ? 43.251 -9.531 -7.816 1.00 63.59 767 GLY A CA 1
ATOM 5977 C C . GLY A 1 767 ? 43.833 -9.725 -9.223 1.00 63.59 767 GLY A C 1
ATOM 5978 O O . GLY A 1 767 ? 43.205 -10.361 -10.065 1.00 63.59 767 GLY A O 1
ATOM 5979 N N . GLN A 1 768 ? 45.069 -9.255 -9.444 1.00 54.81 768 GLN A N 1
ATOM 5980 C CA . GLN A 1 768 ? 45.781 -9.261 -10.741 1.00 54.81 768 GLN A CA 1
ATOM 5981 C C . GLN A 1 768 ? 46.031 -10.652 -11.368 1.00 54.81 768 GLN A C 1
ATOM 5983 O O . GLN A 1 768 ? 46.402 -10.733 -12.534 1.00 54.81 768 GLN A O 1
ATOM 5988 N N . GLU A 1 769 ? 45.843 -11.753 -10.635 1.00 53.09 769 GLU A N 1
ATOM 5989 C CA . GLU A 1 769 ? 46.158 -13.121 -11.097 1.00 53.09 769 GLU A CA 1
ATOM 5990 C C . GLU A 1 769 ? 45.060 -13.768 -11.972 1.00 53.09 769 GLU A C 1
ATOM 5992 O O . GLU A 1 769 ? 45.178 -14.916 -12.387 1.00 53.09 769 GLU A O 1
ATOM 5997 N N . SER A 1 770 ? 43.981 -13.047 -12.269 1.00 54.00 770 SER A N 1
ATOM 5998 C CA . SER A 1 770 ? 42.715 -13.580 -12.801 1.00 54.00 770 SER A CA 1
ATOM 5999 C C . SER A 1 770 ? 42.456 -13.203 -14.269 1.00 54.00 770 SER A C 1
ATOM 6001 O O . SER A 1 770 ? 41.334 -12.904 -14.673 1.00 54.00 770 SER A O 1
ATOM 6003 N N . VAL A 1 771 ? 43.521 -13.192 -15.074 1.00 56.03 771 VAL A N 1
ATOM 6004 C CA . VAL A 1 771 ? 43.548 -12.564 -16.409 1.00 56.03 771 VAL A CA 1
ATOM 6005 C C . VAL A 1 771 ? 42.647 -13.273 -17.436 1.00 56.03 771 VAL A C 1
ATOM 6007 O O . VAL A 1 771 ? 42.097 -12.612 -18.308 1.00 56.03 771 VAL A O 1
ATOM 6010 N N . ASP A 1 772 ? 42.411 -14.582 -17.298 1.00 67.19 772 ASP A N 1
ATOM 6011 C CA . ASP A 1 772 ? 41.628 -15.373 -18.262 1.00 67.19 772 ASP A CA 1
ATOM 6012 C C . ASP A 1 772 ? 40.494 -16.159 -17.571 1.00 67.19 772 ASP A C 1
ATOM 6014 O O . ASP A 1 772 ? 40.568 -17.372 -17.342 1.00 67.19 772 ASP A O 1
ATOM 6018 N N . GLY A 1 773 ? 39.421 -15.458 -17.203 1.00 71.44 773 GLY A N 1
ATOM 6019 C CA . GLY A 1 773 ? 38.227 -16.083 -16.635 1.00 71.44 773 GLY A CA 1
ATOM 6020 C C . GLY A 1 773 ? 36.988 -15.193 -16.651 1.00 71.44 773 GLY A C 1
ATOM 6021 O O . GLY A 1 773 ? 37.033 -14.001 -16.956 1.00 71.44 773 GLY A O 1
ATOM 6022 N N . THR A 1 774 ? 35.850 -15.800 -16.332 1.00 82.19 774 THR A N 1
ATOM 6023 C CA . THR A 1 774 ? 34.544 -15.141 -16.276 1.00 82.19 774 THR A CA 1
ATOM 6024 C C . THR A 1 774 ? 34.155 -14.889 -14.824 1.00 82.19 774 THR A C 1
ATOM 6026 O O . THR A 1 774 ? 34.240 -15.779 -13.979 1.00 82.19 774 THR A O 1
ATOM 6029 N N . TYR A 1 775 ? 33.710 -13.672 -14.526 1.00 84.00 775 TYR A N 1
ATOM 6030 C CA . TYR A 1 775 ? 33.177 -13.315 -13.218 1.00 84.00 775 TYR A CA 1
ATOM 6031 C C . TYR A 1 775 ? 31.662 -13.407 -13.232 1.00 84.00 775 TYR A C 1
ATOM 6033 O O . TYR A 1 775 ? 31.014 -12.771 -14.061 1.00 84.00 775 TYR A O 1
ATOM 6041 N N . ASN A 1 776 ? 31.107 -14.141 -12.274 1.00 88.44 776 ASN A N 1
ATOM 6042 C CA . ASN A 1 776 ? 29.675 -14.278 -12.067 1.00 88.44 776 ASN A CA 1
ATOM 6043 C C . ASN A 1 776 ? 29.275 -13.479 -10.825 1.00 88.44 776 ASN A C 1
ATOM 6045 O O . ASN A 1 776 ? 29.715 -13.772 -9.712 1.00 88.44 776 ASN A O 1
ATOM 6049 N N . LEU A 1 777 ? 28.433 -12.470 -11.017 1.00 88.69 777 LEU A N 1
ATOM 6050 C CA . LEU A 1 777 ? 27.814 -11.693 -9.953 1.00 88.69 777 LEU A CA 1
ATOM 6051 C C . LEU A 1 777 ? 26.415 -12.236 -9.691 1.00 88.69 777 LEU A C 1
ATOM 6053 O O . LEU A 1 777 ? 25.559 -12.212 -10.570 1.00 88.69 777 LEU A O 1
ATOM 6057 N N . THR A 1 778 ? 26.183 -12.673 -8.461 1.00 90.88 778 THR A N 1
ATOM 6058 C CA . THR A 1 778 ? 24.868 -13.063 -7.957 1.00 90.88 778 THR A CA 1
ATOM 6059 C C . THR A 1 778 ? 24.380 -12.009 -6.978 1.00 90.88 778 THR A C 1
ATOM 6061 O O . THR A 1 778 ? 25.093 -11.715 -6.022 1.00 90.88 778 THR A O 1
ATOM 6064 N N . ILE A 1 779 ? 23.187 -11.449 -7.186 1.00 90.56 779 ILE A N 1
ATOM 6065 C CA . ILE A 1 779 ? 22.571 -10.480 -6.268 1.00 90.56 779 ILE A CA 1
ATOM 6066 C C . ILE A 1 779 ? 21.142 -10.894 -5.937 1.00 90.56 779 ILE A C 1
ATOM 6068 O O . ILE A 1 779 ? 20.370 -11.264 -6.821 1.00 90.56 779 ILE A O 1
ATOM 6072 N N . ARG A 1 780 ? 20.766 -10.767 -4.665 1.00 89.94 780 ARG A N 1
ATOM 6073 C CA . ARG A 1 780 ? 19.381 -10.894 -4.198 1.00 89.94 780 ARG A CA 1
ATOM 6074 C C . ARG A 1 780 ? 19.012 -9.745 -3.267 1.00 89.94 780 ARG A C 1
ATOM 6076 O O . ARG A 1 780 ? 19.840 -9.267 -2.497 1.00 89.94 780 ARG A O 1
ATOM 6083 N N . ALA A 1 781 ? 17.764 -9.299 -3.352 1.00 88.88 781 ALA A N 1
ATOM 6084 C CA . ALA A 1 781 ? 17.176 -8.351 -2.409 1.00 88.88 781 ALA A CA 1
ATOM 6085 C C . ALA A 1 781 ? 16.598 -9.106 -1.208 1.00 88.88 781 ALA A C 1
ATOM 6087 O O . ALA A 1 781 ? 15.942 -10.131 -1.401 1.00 88.88 781 ALA A O 1
ATOM 6088 N N . CYS A 1 782 ? 16.819 -8.591 -0.006 1.00 85.56 782 CYS A N 1
ATOM 6089 C CA . CYS A 1 782 ? 16.411 -9.179 1.258 1.00 85.56 782 CYS A CA 1
ATOM 6090 C C . CYS A 1 782 ? 15.767 -8.132 2.175 1.00 85.56 782 CYS A C 1
ATOM 6092 O O . CYS A 1 782 ? 16.116 -6.953 2.151 1.00 85.56 782 CYS A O 1
ATOM 6094 N N . THR A 1 783 ? 14.843 -8.572 3.021 1.00 80.50 783 THR A N 1
ATOM 6095 C CA . THR A 1 783 ? 14.308 -7.803 4.145 1.00 80.50 783 THR A CA 1
ATOM 6096 C C . THR A 1 783 ? 14.290 -8.717 5.362 1.00 80.50 783 THR A C 1
ATOM 6098 O O . THR A 1 783 ? 13.678 -9.788 5.337 1.00 80.50 783 THR A O 1
ATOM 6101 N N . ARG A 1 784 ? 15.037 -8.349 6.409 1.00 75.38 784 ARG A N 1
ATOM 6102 C CA . ARG A 1 784 ? 15.348 -9.246 7.535 1.00 75.38 784 ARG A CA 1
ATOM 6103 C C . ARG A 1 784 ? 15.848 -10.614 7.036 1.00 75.38 784 ARG A C 1
ATOM 6105 O O . ARG A 1 784 ? 16.895 -10.670 6.405 1.00 75.38 784 ARG A O 1
ATOM 6112 N N . ASN A 1 785 ? 15.084 -11.682 7.271 1.00 74.25 785 ASN A N 1
ATOM 6113 C CA . ASN A 1 785 ? 15.443 -13.062 6.925 1.00 74.25 785 ASN A CA 1
ATOM 6114 C C . ASN A 1 785 ? 14.799 -13.551 5.615 1.00 74.25 785 ASN A C 1
ATOM 6116 O O . ASN A 1 785 ? 14.884 -14.732 5.291 1.00 74.25 785 ASN A O 1
ATOM 6120 N N . ILE A 1 786 ? 14.116 -12.673 4.879 1.00 79.19 786 ILE A N 1
ATOM 6121 C CA . ILE A 1 786 ? 13.377 -13.023 3.665 1.00 79.19 786 ILE A CA 1
ATOM 6122 C C . ILE A 1 786 ? 14.148 -12.478 2.478 1.00 79.19 786 ILE A C 1
ATOM 6124 O O . ILE A 1 786 ? 14.315 -11.265 2.364 1.00 79.19 786 ILE A O 1
ATOM 6128 N N . CYS A 1 787 ? 14.571 -13.355 1.575 1.00 84.94 787 CYS A N 1
ATOM 6129 C CA . CYS A 1 787 ? 15.295 -12.972 0.372 1.00 84.94 787 CYS A CA 1
ATOM 6130 C C . CYS A 1 787 ? 14.548 -13.391 -0.893 1.00 84.94 787 CYS A C 1
ATOM 6132 O O . CYS A 1 787 ? 13.913 -14.440 -0.955 1.00 84.94 787 CYS A O 1
ATOM 6134 N N . SER A 1 788 ? 14.663 -12.561 -1.921 1.00 87.12 788 SER A N 1
ATOM 6135 C CA . SER A 1 788 ? 14.258 -12.883 -3.288 1.00 87.12 788 SER A CA 1
ATOM 6136 C C . SER A 1 788 ? 15.150 -13.966 -3.901 1.00 87.12 788 SER A C 1
ATOM 6138 O O . SER A 1 788 ? 16.258 -14.246 -3.428 1.00 87.12 788 SER A O 1
ATOM 6140 N N . SER A 1 789 ? 14.677 -14.554 -5.001 1.00 85.00 789 SER A N 1
ATOM 6141 C CA . SER A 1 789 ? 15.519 -15.395 -5.850 1.00 85.00 789 SER A CA 1
ATOM 6142 C C . SER A 1 789 ? 16.734 -14.613 -6.365 1.00 85.00 789 SER A C 1
ATOM 6144 O O . SER A 1 789 ? 16.591 -13.443 -6.728 1.00 85.00 789 SER A O 1
ATOM 6146 N N . PRO A 1 790 ? 17.914 -15.245 -6.452 1.00 86.94 790 PRO A N 1
ATOM 6147 C CA . PRO A 1 790 ? 19.105 -14.588 -6.964 1.00 86.94 790 PRO A CA 1
ATOM 6148 C C . PRO A 1 790 ? 18.972 -14.230 -8.447 1.00 86.94 790 PRO A C 1
ATOM 6150 O O . PRO A 1 790 ? 18.480 -15.023 -9.250 1.00 86.94 790 PRO A O 1
ATOM 6153 N N . VAL A 1 791 ? 19.478 -13.055 -8.811 1.00 87.81 791 VAL A N 1
ATOM 6154 C CA . VAL A 1 791 ? 19.713 -12.638 -10.196 1.00 87.81 791 VAL A CA 1
ATOM 6155 C C . VAL A 1 791 ? 21.200 -12.742 -10.468 1.00 87.81 791 VAL A C 1
ATOM 6157 O O . VAL A 1 791 ? 22.014 -12.247 -9.688 1.00 87.81 791 VAL A O 1
ATOM 6160 N N . ILE A 1 792 ? 21.545 -13.397 -11.571 1.00 88.44 792 ILE A N 1
ATOM 6161 C CA . ILE A 1 792 ? 22.928 -13.677 -11.942 1.00 88.44 792 ILE A CA 1
ATOM 6162 C C . ILE A 1 792 ? 23.251 -12.912 -13.221 1.00 88.44 792 ILE A C 1
ATOM 6164 O O . ILE A 1 792 ? 22.477 -12.933 -14.176 1.00 88.44 792 ILE A O 1
ATOM 6168 N N . THR A 1 793 ? 24.400 -12.247 -13.240 1.00 88.25 793 THR A N 1
ATOM 6169 C CA . THR A 1 793 ? 25.003 -11.685 -14.450 1.00 88.25 793 THR A CA 1
ATOM 6170 C C . THR A 1 793 ? 26.473 -12.071 -14.505 1.00 88.25 793 THR A C 1
ATOM 6172 O O . THR A 1 793 ? 27.092 -12.317 -13.469 1.00 88.25 793 THR A O 1
ATOM 6175 N N . SER A 1 794 ? 27.043 -12.127 -15.701 1.00 86.94 794 SER A N 1
ATOM 6176 C CA . SER A 1 794 ? 28.432 -12.528 -15.906 1.00 86.94 794 SER A CA 1
ATOM 6177 C C . SER A 1 794 ? 29.148 -11.553 -16.825 1.00 86.94 794 SER A C 1
ATOM 6179 O O . SER A 1 794 ? 28.564 -11.107 -17.812 1.00 86.94 794 SER A O 1
ATOM 6181 N N . ASN A 1 795 ? 30.408 -11.240 -16.533 1.00 85.44 795 ASN A N 1
ATOM 6182 C CA . ASN A 1 795 ? 31.238 -10.396 -17.390 1.00 85.44 795 ASN A CA 1
ATOM 6183 C C . ASN A 1 795 ? 32.726 -10.785 -17.276 1.00 85.44 795 ASN A C 1
ATOM 6185 O O . ASN A 1 795 ? 33.109 -11.551 -16.390 1.00 85.44 795 ASN A O 1
ATOM 6189 N N . ARG A 1 796 ? 33.562 -10.269 -18.180 1.00 81.44 796 ARG A N 1
ATOM 6190 C CA . ARG A 1 796 ? 35.019 -10.458 -18.201 1.00 81.44 796 ARG A CA 1
ATOM 6191 C C . ARG A 1 796 ? 35.747 -9.119 -18.012 1.00 81.44 796 ARG A C 1
ATOM 6193 O O . ARG A 1 796 ? 35.193 -8.089 -18.405 1.00 81.44 796 ARG A O 1
ATOM 6200 N N . PRO A 1 797 ? 36.959 -9.110 -17.428 1.00 75.81 797 PRO A N 1
ATOM 6201 C CA . PRO A 1 797 ? 37.754 -7.893 -17.282 1.00 75.81 797 PRO A CA 1
ATOM 6202 C C . PRO A 1 797 ? 38.079 -7.241 -18.629 1.00 75.81 797 PRO A C 1
ATOM 6204 O O . PRO A 1 797 ? 38.400 -7.925 -19.603 1.00 75.81 797 PRO A O 1
ATOM 6207 N N . PHE A 1 798 ? 38.015 -5.910 -18.693 1.00 70.94 798 PHE A N 1
ATOM 6208 C CA . PHE A 1 798 ? 38.527 -5.155 -19.835 1.00 70.94 798 PHE A CA 1
ATOM 6209 C C . PHE A 1 798 ? 40.010 -4.811 -19.639 1.00 70.94 798 PHE A C 1
ATOM 6211 O O . PHE A 1 798 ? 40.362 -4.063 -18.734 1.00 70.94 798 PHE A O 1
ATOM 6218 N N . HIS A 1 799 ? 40.870 -5.296 -20.540 1.00 62.97 799 HIS A N 1
ATOM 6219 C CA . HIS A 1 799 ? 42.305 -4.995 -20.521 1.00 62.97 799 HIS A CA 1
ATOM 6220 C C . HIS A 1 799 ? 42.623 -3.729 -21.315 1.00 62.97 799 HIS A C 1
ATOM 6222 O O . HIS A 1 799 ? 42.562 -3.725 -22.552 1.00 62.97 799 HIS A O 1
ATOM 6228 N N . ALA A 1 800 ? 43.012 -2.661 -20.619 1.00 51.75 800 ALA A N 1
ATOM 6229 C CA . ALA A 1 800 ? 43.344 -1.383 -21.252 1.00 51.75 800 ALA A CA 1
ATOM 6230 C C . ALA A 1 800 ? 44.539 -1.499 -22.227 1.00 51.75 800 ALA A C 1
ATOM 6232 O O . ALA A 1 800 ? 44.548 -0.859 -23.280 1.00 51.75 800 ALA A O 1
ATOM 6233 N N . ASP A 1 801 ? 45.503 -2.380 -21.941 1.00 50.31 801 ASP A N 1
ATOM 6234 C CA . ASP A 1 801 ? 46.741 -2.516 -22.726 1.00 50.31 801 ASP A CA 1
ATOM 6235 C C . ASP A 1 801 ? 46.562 -3.158 -24.116 1.00 50.31 801 ASP A C 1
ATOM 6237 O O . ASP A 1 801 ? 47.423 -3.003 -24.987 1.00 50.31 801 ASP A O 1
ATOM 6241 N N . ARG A 1 802 ? 45.439 -3.844 -24.387 1.00 47.56 802 ARG A N 1
ATOM 6242 C CA . ARG A 1 802 ? 45.179 -4.467 -25.704 1.00 47.56 802 ARG A CA 1
ATOM 6243 C C . ARG A 1 802 ? 44.451 -3.558 -26.700 1.00 47.56 802 ARG A C 1
ATOM 6245 O O . ARG A 1 802 ? 44.419 -3.883 -27.887 1.00 47.56 802 ARG A O 1
ATOM 6252 N N . MET A 1 803 ? 43.922 -2.405 -26.281 1.00 43.38 803 MET A N 1
ATOM 6253 C CA . MET A 1 803 ? 43.240 -1.464 -27.178 1.00 43.38 803 MET A CA 1
ATOM 6254 C C . MET A 1 803 ? 44.005 -0.142 -27.312 1.00 43.38 803 MET A C 1
ATOM 6256 O O . MET A 1 803 ? 43.719 0.839 -26.635 1.00 43.38 803 MET A O 1
ATOM 6260 N N . ARG A 1 804 ? 44.900 -0.043 -28.305 1.00 34.91 804 ARG A N 1
ATOM 6261 C CA . ARG A 1 804 ? 45.356 1.259 -28.847 1.00 34.91 804 ARG A CA 1
ATOM 6262 C C . ARG A 1 804 ? 44.261 1.942 -29.684 1.00 34.91 804 ARG A C 1
ATOM 6264 O O . ARG A 1 804 ? 44.498 2.345 -30.822 1.00 34.91 804 ARG A O 1
ATOM 6271 N N . LYS A 1 805 ? 43.044 2.052 -29.156 1.00 38.03 805 LYS A N 1
ATOM 6272 C CA . LYS A 1 805 ? 41.992 2.905 -29.714 1.00 38.03 805 LYS A CA 1
ATOM 6273 C C . LYS A 1 805 ? 41.331 3.652 -28.570 1.00 38.03 805 LYS A C 1
ATOM 6275 O O . LYS A 1 805 ? 40.781 3.053 -27.656 1.00 38.03 805 LYS A O 1
ATOM 6280 N N . THR A 1 806 ? 41.419 4.971 -28.640 1.00 33.75 806 THR A N 1
ATOM 6281 C CA . THR A 1 806 ? 40.754 5.919 -27.754 1.00 33.75 806 THR A CA 1
ATOM 6282 C C . THR A 1 806 ? 39.255 5.619 -27.739 1.00 33.75 806 THR A C 1
ATOM 6284 O O . THR A 1 806 ? 38.580 5.793 -28.752 1.00 33.75 806 THR A O 1
ATOM 6287 N N . ILE A 1 807 ? 38.727 5.156 -26.606 1.00 34.62 807 ILE A N 1
ATOM 6288 C CA . ILE A 1 807 ? 37.281 5.067 -26.392 1.00 34.62 807 ILE A CA 1
ATOM 6289 C C . ILE A 1 807 ? 36.813 6.467 -25.993 1.00 34.62 807 ILE A C 1
ATOM 6291 O O . ILE A 1 807 ? 37.049 6.924 -24.875 1.00 34.62 807 ILE A O 1
ATOM 6295 N N . THR A 1 808 ? 36.187 7.185 -26.923 1.00 30.16 808 THR A N 1
ATOM 6296 C CA . THR A 1 808 ? 35.556 8.479 -26.643 1.00 30.16 808 THR A CA 1
ATOM 6297 C C . THR A 1 808 ? 34.172 8.231 -26.045 1.00 30.16 808 THR A C 1
ATOM 6299 O O . THR A 1 808 ? 33.213 7.952 -26.760 1.00 30.16 808 THR A O 1
ATOM 6302 N N . LEU A 1 809 ? 34.066 8.302 -24.718 1.00 24.89 809 LEU A N 1
ATOM 6303 C CA . LEU A 1 809 ? 32.790 8.251 -24.003 1.00 24.89 809 LEU A CA 1
ATOM 6304 C C . LEU A 1 809 ? 32.075 9.604 -24.128 1.00 24.89 809 LEU A C 1
ATOM 6306 O O . LEU A 1 809 ? 32.462 10.581 -23.489 1.00 24.89 809 LEU A O 1
ATOM 6310 N N . TYR A 1 810 ? 31.007 9.660 -24.924 1.00 26.41 810 TYR A N 1
ATOM 6311 C CA . TYR A 1 810 ? 30.064 10.778 -24.893 1.00 26.41 810 TYR A CA 1
ATOM 6312 C C . TYR A 1 810 ? 29.158 10.621 -23.671 1.00 26.41 810 TYR A C 1
ATOM 6314 O O . TYR A 1 810 ? 28.164 9.898 -23.699 1.00 26.41 810 TYR A O 1
ATOM 6322 N N . THR A 1 811 ? 29.497 11.290 -22.570 1.00 23.38 811 THR A N 1
ATOM 6323 C CA . THR A 1 811 ? 28.599 11.371 -21.418 1.00 23.38 811 THR A CA 1
ATOM 6324 C C . THR A 1 811 ? 27.491 12.379 -21.724 1.00 23.38 811 THR A C 1
ATOM 6326 O O . THR A 1 811 ? 27.712 13.587 -21.814 1.00 23.38 811 THR A O 1
ATOM 6329 N N . LYS A 1 812 ? 26.256 11.897 -21.893 1.00 25.41 812 LYS A N 1
ATOM 6330 C CA . LYS A 1 812 ? 25.076 12.768 -21.865 1.00 25.41 812 LYS A CA 1
ATOM 6331 C C . LYS A 1 812 ? 24.851 13.172 -20.410 1.00 25.41 812 LYS A C 1
ATOM 6333 O O . LYS A 1 812 ? 24.214 12.451 -19.650 1.00 25.41 812 LYS A O 1
ATOM 6338 N N . LYS A 1 813 ? 25.418 14.305 -19.999 1.00 24.69 813 LYS A N 1
ATOM 6339 C CA . LYS A 1 813 ? 25.129 14.905 -18.694 1.00 24.69 813 LYS A CA 1
ATOM 6340 C C . LYS A 1 813 ? 23.649 15.305 -18.702 1.00 24.69 813 LYS A C 1
ATOM 6342 O O . LYS A 1 813 ? 23.277 16.230 -19.419 1.00 24.69 813 LYS A O 1
ATOM 6347 N N . SER A 1 814 ? 22.789 14.593 -17.972 1.00 25.09 814 SER A N 1
ATOM 6348 C CA . SER A 1 814 ? 21.432 15.080 -17.723 1.00 25.09 814 SER A CA 1
ATOM 6349 C C . SER A 1 814 ? 21.537 16.250 -16.748 1.00 25.09 814 SER A C 1
ATOM 6351 O O . SER A 1 814 ? 21.676 16.058 -15.542 1.00 25.09 814 SER A O 1
ATOM 6353 N N . THR A 1 815 ? 21.529 17.472 -17.263 1.00 26.75 815 THR A N 1
ATOM 6354 C CA . THR A 1 815 ? 21.223 18.649 -16.454 1.00 26.75 815 THR A CA 1
ATOM 6355 C C . THR A 1 815 ? 19.726 18.628 -16.171 1.00 26.75 815 THR A C 1
ATOM 6357 O O . THR A 1 815 ? 18.922 19.016 -17.015 1.00 26.75 815 THR A O 1
ATOM 6360 N N . LEU A 1 816 ? 19.349 18.120 -14.998 1.00 25.66 816 LEU A N 1
ATOM 6361 C CA . LEU A 1 816 ? 18.106 18.530 -14.359 1.00 25.66 816 LEU A CA 1
ATOM 6362 C C . LEU A 1 816 ? 18.298 19.979 -13.916 1.00 25.66 816 LEU A C 1
ATOM 6364 O O . LEU A 1 816 ? 19.138 20.263 -13.065 1.00 25.66 816 LEU A O 1
ATOM 6368 N N . ALA A 1 817 ? 17.566 20.886 -14.556 1.00 27.05 817 ALA A N 1
ATOM 6369 C CA . ALA A 1 817 ? 17.413 22.248 -14.081 1.00 27.05 817 ALA A CA 1
ATOM 6370 C C . ALA A 1 817 ? 16.532 22.234 -12.825 1.00 27.05 817 ALA A C 1
ATOM 6372 O O . ALA A 1 817 ? 15.443 21.656 -12.821 1.00 27.05 817 ALA A O 1
ATOM 6373 N N . GLU A 1 818 ? 17.021 22.876 -11.767 1.00 27.81 818 GLU A N 1
ATOM 6374 C CA . GLU A 1 818 ? 16.246 23.259 -10.595 1.00 27.81 818 GLU A CA 1
ATOM 6375 C C . GLU A 1 818 ? 15.112 24.202 -11.028 1.00 27.81 818 GLU A C 1
ATOM 6377 O O . GLU A 1 818 ? 15.329 25.365 -11.364 1.00 27.81 818 GLU A O 1
ATOM 6382 N N . GLY A 1 819 ? 13.885 23.686 -11.022 1.00 24.34 819 GLY A N 1
ATOM 6383 C CA . GLY A 1 819 ? 12.651 24.461 -11.032 1.00 24.34 819 GLY A CA 1
ATOM 6384 C C . GLY A 1 819 ? 11.839 24.045 -9.813 1.00 24.34 819 GLY A C 1
ATOM 6385 O O . GLY A 1 819 ? 11.450 22.887 -9.698 1.00 24.34 819 GLY A O 1
ATOM 6386 N N . GLY A 1 820 ? 11.657 24.969 -8.868 1.00 28.84 820 GLY A N 1
ATOM 6387 C CA . GLY A 1 820 ? 11.120 24.707 -7.535 1.00 28.84 820 GLY A CA 1
ATOM 6388 C C . GLY A 1 820 ? 9.784 23.959 -7.517 1.00 28.84 820 GLY A C 1
ATOM 6389 O O . GLY A 1 820 ? 8.755 24.468 -7.951 1.00 28.84 820 GLY A O 1
ATOM 6390 N N . GLY A 1 821 ? 9.815 22.781 -6.905 1.00 24.52 821 GLY A N 1
ATOM 6391 C CA . GLY A 1 821 ? 8.668 22.046 -6.395 1.00 24.52 821 GLY A CA 1
ATOM 6392 C C . GLY A 1 821 ? 9.164 21.180 -5.243 1.00 24.52 821 GLY A C 1
ATOM 6393 O O . GLY A 1 821 ? 10.054 20.357 -5.422 1.00 24.52 821 GLY A O 1
ATOM 6394 N N . ILE A 1 822 ? 8.667 21.433 -4.035 1.00 31.28 822 ILE A N 1
ATOM 6395 C CA . ILE A 1 822 ? 9.128 20.793 -2.798 1.00 31.28 822 ILE A CA 1
ATOM 6396 C C . ILE A 1 822 ? 8.841 19.283 -2.864 1.00 31.28 822 ILE A C 1
ATOM 6398 O O . ILE A 1 822 ? 7.683 18.877 -2.796 1.00 31.28 822 ILE A O 1
ATOM 6402 N N . GLY A 1 823 ? 9.892 18.459 -2.962 1.00 25.44 823 GLY A N 1
ATOM 6403 C CA . GLY A 1 823 ? 9.819 17.008 -2.769 1.00 25.44 823 GLY A CA 1
ATOM 6404 C C . GLY A 1 823 ? 10.987 16.215 -3.375 1.00 25.44 823 GLY A C 1
ATOM 6405 O O . GLY A 1 823 ? 11.076 16.091 -4.588 1.00 25.44 823 GLY A O 1
ATOM 6406 N N . GLY A 1 824 ? 11.808 15.600 -2.512 1.00 26.91 824 GLY A N 1
ATOM 6407 C CA . GLY A 1 824 ? 12.647 14.429 -2.823 1.00 26.91 824 GLY A CA 1
ATOM 6408 C C . GLY A 1 824 ? 14.068 14.709 -3.330 1.00 26.91 824 GLY A C 1
ATOM 6409 O O . GLY A 1 824 ? 14.261 15.174 -4.447 1.00 26.91 824 GLY A O 1
ATOM 6410 N N . GLY A 1 825 ? 15.080 14.355 -2.530 1.00 24.72 825 GLY A N 1
ATOM 6411 C CA . GLY A 1 825 ? 16.469 14.281 -2.990 1.00 24.72 825 GLY A CA 1
ATOM 6412 C C . GLY A 1 825 ? 16.633 13.235 -4.099 1.00 24.72 825 GLY A C 1
ATOM 6413 O O . GLY A 1 825 ? 16.083 12.138 -4.015 1.00 24.72 825 GLY A O 1
ATOM 6414 N N . GLN A 1 826 ? 17.370 13.583 -5.154 1.00 25.30 826 GLN A N 1
ATOM 6415 C CA . GLN A 1 826 ? 17.662 12.687 -6.274 1.00 25.30 826 GLN A CA 1
ATOM 6416 C C . GLN A 1 826 ? 18.823 11.724 -5.966 1.00 25.30 826 GLN A C 1
ATOM 6418 O O . GLN A 1 826 ? 19.757 12.102 -5.256 1.00 25.30 826 GLN A O 1
ATOM 6423 N N . PRO A 1 827 ? 18.814 10.500 -6.529 1.00 27.75 827 PRO A N 1
ATOM 6424 C CA . PRO A 1 827 ? 19.958 9.595 -6.483 1.00 27.75 827 PRO A CA 1
ATOM 6425 C C . PRO A 1 827 ? 21.066 10.051 -7.459 1.00 27.75 827 PRO A C 1
ATOM 6427 O O . PRO A 1 827 ? 20.795 10.816 -8.388 1.00 27.75 827 PRO A O 1
ATOM 6430 N N . PRO A 1 828 ? 22.318 9.581 -7.289 1.00 26.89 828 PRO A N 1
ATOM 6431 C CA . PRO A 1 828 ? 23.401 9.841 -8.237 1.00 26.89 828 PRO A CA 1
ATOM 6432 C C . PRO A 1 828 ? 23.103 9.230 -9.620 1.00 26.89 828 PRO A C 1
ATOM 6434 O O . PRO A 1 828 ? 22.245 8.357 -9.752 1.00 26.89 828 PRO A O 1
ATOM 6437 N N . ALA A 1 829 ? 23.817 9.710 -10.646 1.00 31.06 829 ALA A N 1
ATOM 6438 C CA . ALA A 1 829 ? 23.687 9.311 -12.051 1.00 31.06 829 ALA A CA 1
ATOM 6439 C C . ALA A 1 829 ? 23.489 7.794 -12.245 1.00 31.06 829 ALA A C 1
ATOM 6441 O O . ALA A 1 829 ? 24.214 6.993 -11.659 1.00 31.06 829 ALA A O 1
ATOM 6442 N N . ASP A 1 830 ? 22.521 7.417 -13.090 1.00 36.94 830 ASP A N 1
ATOM 6443 C CA . ASP A 1 830 ? 22.136 6.026 -13.344 1.00 36.94 830 ASP A CA 1
ATOM 6444 C C . ASP A 1 830 ? 23.322 5.211 -13.916 1.00 36.94 830 ASP A C 1
ATOM 6446 O O . ASP A 1 830 ? 23.716 5.439 -15.066 1.00 36.94 830 ASP A O 1
ATOM 6450 N N . PRO A 1 831 ? 23.901 4.247 -13.171 1.00 34.62 831 PRO A N 1
ATOM 6451 C CA . PRO A 1 831 ? 25.016 3.429 -13.656 1.00 34.62 831 PRO A CA 1
ATOM 6452 C C . PRO A 1 831 ? 24.627 2.556 -14.862 1.00 34.62 831 PRO A C 1
ATOM 6454 O O . PRO A 1 831 ? 25.498 2.120 -15.618 1.00 34.62 831 PRO A O 1
ATOM 6457 N N . PHE A 1 832 ? 23.327 2.349 -15.112 1.00 34.38 832 PHE A N 1
ATOM 6458 C CA . PHE A 1 832 ? 22.850 1.591 -16.268 1.00 34.38 832 PHE A CA 1
ATOM 6459 C C . PHE A 1 832 ? 23.001 2.322 -17.598 1.00 34.38 832 PHE A C 1
ATOM 6461 O O . PHE A 1 832 ? 23.069 1.661 -18.630 1.00 34.38 832 PHE A O 1
ATOM 6468 N N . LEU A 1 833 ? 23.127 3.651 -17.587 1.00 36.47 833 LEU A N 1
ATOM 6469 C CA . LEU A 1 833 ? 23.421 4.424 -18.794 1.00 36.47 833 LEU A CA 1
ATOM 6470 C C . LEU A 1 833 ? 24.816 4.090 -19.343 1.00 36.47 833 LEU A C 1
ATOM 6472 O O . LEU A 1 833 ? 25.000 4.069 -20.554 1.00 36.47 833 LEU A O 1
ATOM 6476 N N . LEU A 1 834 ? 25.782 3.770 -18.474 1.00 33.88 834 LEU A N 1
ATOM 6477 C CA . LEU A 1 834 ? 27.119 3.335 -18.890 1.00 33.88 834 LEU A CA 1
ATOM 6478 C C . LEU A 1 834 ? 27.111 1.891 -19.427 1.00 33.88 834 LEU A C 1
ATOM 6480 O O . LEU A 1 834 ? 27.764 1.600 -20.426 1.00 33.88 834 LEU A O 1
ATOM 6484 N N . LEU A 1 835 ? 26.338 1.000 -18.794 1.00 34.66 835 LEU A N 1
ATOM 6485 C CA . LEU A 1 835 ? 26.187 -0.408 -19.192 1.00 34.66 835 LEU A CA 1
ATOM 6486 C C . LEU A 1 835 ? 25.420 -0.581 -20.512 1.00 34.66 835 LEU A C 1
ATOM 6488 O O . LEU A 1 835 ? 25.846 -1.369 -21.352 1.00 34.66 835 LEU A O 1
ATOM 6492 N N . ASP A 1 836 ? 24.341 0.175 -20.739 1.00 33.56 836 ASP A N 1
ATOM 6493 C CA . ASP A 1 836 ? 23.572 0.113 -21.995 1.00 33.56 836 ASP A CA 1
ATOM 6494 C C . ASP A 1 836 ? 24.365 0.662 -23.196 1.00 33.56 836 ASP A C 1
ATOM 6496 O O . ASP A 1 836 ? 24.104 0.283 -24.338 1.00 33.56 836 ASP A O 1
ATOM 6500 N N . MET A 1 837 ? 25.369 1.514 -22.952 1.00 30.84 837 MET A N 1
ATOM 6501 C CA . MET A 1 837 ? 26.299 1.981 -23.987 1.00 30.84 837 MET A CA 1
ATOM 6502 C C . MET A 1 837 ? 27.403 0.967 -24.318 1.00 30.84 837 MET A C 1
ATOM 6504 O O . MET A 1 837 ? 27.885 0.958 -25.448 1.00 30.84 837 MET A O 1
ATOM 6508 N N . LEU A 1 838 ? 27.804 0.120 -23.363 1.00 34.97 838 LEU A N 1
ATOM 6509 C CA . LEU A 1 838 ? 28.888 -0.859 -23.531 1.00 34.97 838 LEU A CA 1
ATOM 6510 C C . LEU A 1 838 ? 28.390 -2.267 -23.911 1.00 34.97 838 LEU A C 1
ATOM 6512 O O . LEU A 1 838 ? 29.175 -3.066 -24.408 1.00 34.97 838 LEU A O 1
ATOM 6516 N N . GLY A 1 839 ? 27.102 -2.571 -23.706 1.00 28.44 839 GLY A N 1
ATOM 6517 C CA . GLY A 1 839 ? 26.500 -3.895 -23.921 1.00 28.44 839 GLY A CA 1
ATOM 6518 C C . GLY A 1 839 ? 25.904 -4.167 -25.309 1.00 28.44 839 GLY A C 1
ATOM 6519 O O . GLY A 1 839 ? 25.225 -5.177 -25.477 1.00 28.44 839 GLY A O 1
ATOM 6520 N N . ARG A 1 840 ? 26.102 -3.297 -26.312 1.00 30.38 840 ARG A N 1
ATOM 6521 C CA . ARG A 1 840 ? 25.775 -3.656 -27.703 1.00 30.38 840 ARG A CA 1
ATOM 6522 C C . ARG A 1 840 ? 26.935 -4.448 -28.290 1.00 30.38 840 ARG A C 1
ATOM 6524 O O . ARG A 1 840 ? 27.966 -3.864 -28.614 1.00 30.38 840 ARG A O 1
ATOM 6531 N N . ASP A 1 841 ? 26.728 -5.751 -28.458 1.00 26.77 841 ASP A N 1
ATOM 6532 C CA . ASP A 1 841 ? 27.552 -6.601 -29.314 1.00 26.77 841 ASP A CA 1
ATOM 6533 C C . ASP A 1 841 ? 27.815 -5.883 -30.643 1.00 26.77 841 ASP A C 1
ATOM 6535 O O . ASP A 1 841 ? 26.897 -5.623 -31.423 1.00 26.77 841 ASP A O 1
ATOM 6539 N N . VAL A 1 842 ? 29.074 -5.532 -30.895 1.00 25.38 842 VAL A N 1
ATOM 6540 C CA . VAL A 1 842 ? 29.539 -5.157 -32.229 1.00 25.38 842 VAL A CA 1
ATOM 6541 C C . VAL A 1 842 ? 29.856 -6.474 -32.935 1.00 25.38 842 VAL A C 1
ATOM 6543 O O . VAL A 1 842 ? 30.815 -7.139 -32.537 1.00 25.38 842 VAL A O 1
ATOM 6546 N N . PRO A 1 843 ? 29.091 -6.894 -33.962 1.00 24.38 843 PRO A N 1
ATOM 6547 C CA . PRO A 1 843 ? 29.430 -8.087 -34.717 1.00 24.38 843 PRO A CA 1
ATOM 6548 C C . PRO A 1 843 ? 30.766 -7.848 -35.415 1.00 24.38 843 PRO A C 1
ATOM 6550 O O . PRO A 1 843 ? 30.915 -6.920 -36.214 1.00 24.38 843 PRO A O 1
ATOM 6553 N N . ALA A 1 844 ? 31.743 -8.687 -35.099 1.00 26.20 844 ALA A N 1
ATOM 6554 C CA . ALA A 1 844 ? 33.034 -8.719 -35.758 1.00 26.20 844 ALA A CA 1
ATOM 6555 C C . ALA A 1 844 ? 32.906 -9.365 -37.144 1.00 26.20 844 ALA A C 1
ATOM 6557 O O . ALA A 1 844 ? 33.445 -10.439 -37.362 1.00 26.20 844 ALA A O 1
ATOM 6558 N N . ASP A 1 845 ? 32.179 -8.752 -38.080 1.00 27.11 845 ASP A N 1
ATOM 6559 C CA . ASP A 1 845 ? 32.429 -9.014 -39.497 1.00 27.11 845 ASP A CA 1
ATOM 6560 C C . ASP A 1 845 ? 31.798 -7.964 -40.418 1.00 27.11 845 ASP A C 1
ATOM 6562 O O . ASP A 1 845 ? 30.652 -7.560 -40.232 1.00 27.11 845 ASP A O 1
ATOM 6566 N N . ARG A 1 846 ? 32.541 -7.597 -41.470 1.00 25.11 846 ARG A N 1
ATOM 6567 C CA . ARG A 1 846 ? 32.239 -6.609 -42.535 1.00 25.11 846 ARG A CA 1
ATOM 6568 C C . ARG A 1 846 ? 32.600 -5.144 -42.271 1.00 25.11 846 ARG A C 1
ATOM 6570 O O . ARG A 1 846 ? 31.764 -4.246 -42.317 1.00 25.11 846 ARG A O 1
ATOM 6577 N N . THR A 1 847 ? 33.901 -4.876 -42.223 1.00 26.23 847 THR A N 1
ATOM 6578 C CA . THR A 1 847 ? 34.460 -3.616 -42.740 1.00 26.23 847 THR A CA 1
ATOM 6579 C C . THR A 1 847 ? 34.941 -3.810 -44.183 1.00 26.23 847 THR A C 1
ATOM 6581 O O . THR A 1 847 ? 36.053 -4.282 -44.402 1.00 26.23 847 THR A O 1
ATOM 6584 N N . HIS A 1 848 ? 34.136 -3.413 -45.173 1.00 25.83 848 HIS A N 1
ATOM 6585 C CA . HIS A 1 848 ? 34.656 -3.005 -46.483 1.00 25.83 848 HIS A CA 1
ATOM 6586 C C . HIS A 1 848 ? 34.679 -1.474 -46.510 1.00 25.83 848 HIS A C 1
ATOM 6588 O O . HIS A 1 848 ? 33.641 -0.832 -46.640 1.00 25.83 848 HIS A O 1
ATOM 6594 N N . LEU A 1 849 ? 35.869 -0.894 -46.349 1.00 25.38 849 LEU A N 1
ATOM 6595 C CA . LEU A 1 849 ? 36.128 0.526 -46.569 1.00 25.38 849 LEU A CA 1
ATOM 6596 C C . LEU A 1 849 ? 36.667 0.696 -47.992 1.00 25.38 849 LEU A C 1
ATOM 6598 O O . LEU A 1 849 ? 37.732 0.177 -48.320 1.00 25.38 849 LEU A O 1
ATOM 6602 N N . CYS A 1 850 ? 35.933 1.423 -48.834 1.00 22.33 850 CYS A N 1
ATOM 6603 C CA . CYS A 1 850 ? 36.520 2.068 -50.003 1.00 22.33 850 CYS A CA 1
ATOM 6604 C C . CYS A 1 850 ? 37.361 3.258 -49.527 1.00 22.33 850 CYS A C 1
ATOM 6606 O O . CYS A 1 850 ? 36.844 4.152 -48.858 1.00 22.33 850 CYS A O 1
ATOM 6608 N N . GLU A 1 851 ? 38.636 3.287 -49.906 1.00 26.91 851 GLU A N 1
ATOM 6609 C CA . GLU A 1 851 ? 39.470 4.484 -49.817 1.00 26.91 851 GLU A CA 1
ATOM 6610 C C . GLU A 1 851 ? 38.973 5.547 -50.805 1.00 26.91 851 GLU A C 1
ATOM 6612 O O . GLU A 1 851 ? 38.758 5.266 -51.988 1.00 26.91 851 GLU A O 1
ATOM 6617 N N . LYS A 1 852 ? 38.862 6.796 -50.346 1.00 24.72 852 LYS A N 1
ATOM 6618 C CA . LYS A 1 852 ? 38.953 7.963 -51.225 1.00 24.72 852 LYS A CA 1
ATOM 6619 C C . LYS A 1 852 ? 40.039 8.902 -50.713 1.00 24.72 852 LYS A C 1
ATOM 6621 O O . LYS A 1 852 ? 40.046 9.265 -49.540 1.00 24.72 852 LYS A O 1
ATOM 6626 N N . LYS A 1 853 ? 40.942 9.214 -51.646 1.00 30.98 853 LYS A N 1
ATOM 6627 C CA . LYS A 1 853 ? 41.875 10.343 -51.638 1.00 30.98 853 LYS A CA 1
ATOM 6628 C C . LYS A 1 853 ? 41.154 11.673 -51.498 1.00 30.98 853 LYS A C 1
ATOM 6630 O O . LYS A 1 853 ? 40.018 11.764 -52.022 1.00 30.98 853 LYS A O 1
#

Organism: Globodera pallida (NCBI:txid36090)

Secondary structure (DSSP, 8-state):
--HHHHHHHHHHHHHHS-------HHHHHHHHHHHHTTSHHHHSPPPTT-SS------SS--HHHHHHHHHHHHGGGGSSS--HHHHHTTSGGGHHHHHHHHHHHHHHHHHHHHHHHTT-EEEEEEETTTEEEEEEE--GGGHHHHHHHHTS--EEEEEEEETT--PPPEEEEPPTTTTTSTTT-SEEEEEE---S-SEEEEEEEEEETTEEEEPPPEEEE----TT----------PPEE--TT-SEEEEETTEEEEE-EES---S-TT---EEEEEEEEEPTTSPEEEEEEEEESSSEEEE-S--TT--EEEEEEEEEES----------------S---S-TTSEEEEEEPPP---S----SS----EEEEESSS-EEE-S-TT-SS--SPPEEEB----TT--EEEEEESSSSEEEEEETTS-EEEEE-HHHHHHHHHHHS--GGGTTTGGGTHHHHHHHHHH-BPPEEEEE---SS-EEEEEEETTTTEEEEEETTTEEEEEESS--TTPEEEEESS-S--EEEEEEETTTTEEEEEETT--EEEEEPPPTT--SEEEE---EE-TTSPPEEEEEEETTTTEEEEEETTS-EEEEETTT--EEETTTT-EESS---SEEEEEEETTEEEEEES---TT-S-S-EEEEEEEETTTTEEEEEEP--SS---EEEEE------S--PPPSEEEEEE-SSEEEEEEEPPPPPTTSPSSSTTS--EEEEEEEEEES-----SSS-----EEEEEEEESSSEEEEE--TT--SEEEEEEEEEEETTEEPPPEEEEE----GGG--S-------------------PPPS--THHHHHHH-S---S----PPP--

pLDDT: mean 73.49, std 20.08, range [22.33, 97.19]

Radius of gyration: 36.32 Å; chains: 1; bounding box: 76×90×126 Å